Protein 6RB7 (pdb70)

Nearest PDB structures (foldseek):
  6rb7-assembly1_E  TM=1.002E+00  e=3.820E-56  Mediterraneibacter gnavus ATCC 29149
  6rab-assembly1_A  TM=1.001E+00  e=5.105E-53  Mediterraneibacter gnavus ATCC 29149
  5ktl-assembly1_A  TM=9.028E-01  e=8.377E-21  Trichormus variabilis ATCC 29413
  8gek-assembly1_A  TM=9.363E-01  e=9.460E-19  Candidatus Liberibacter solanacearum
  2vc6-assembly1_A  TM=9.211E-01  e=3.796E-19  Sinorhizobium meliloti

InterPro domains:
  IPR002220 DapA-like [PF00701] (17-304)
  IPR002220 DapA-like [PIRSF001365] (16-306)
  IPR002220 DapA-like [PR00146] (50-71)
  IPR002220 DapA-like [PR00146] (86-104)
  IPR002220 DapA-like [PR00146] (118-134)
  IPR002220 DapA-like [PR00146] (144-161)
  IPR002220 DapA-like [SM01130] (16-308)
  IPR005264 N-acetylneuraminate lyase [MF_01237] (17-309)
  IPR013785 Aldolase-type TIM barrel [G3DSA:3.20.20.70] (2-308)

B-factor: mean 20.44, std 12.25, range [8.75, 159.35]

Sequence (1220 aa):
MRNLEKYKGVIPAFYACYDKEGNISPEGVQGLTKYFVKKGVKGVYVNGSSGECIYQQSVEDRKIVLENVMKVAEGKLTVIAHVACNNTKDSQELARHAEGLGVDAIAAIPPIYFHLPEYAIAQYWNAISAAAPNTDFVIYNIIPQLAGVALTQNLFVEMRKNPNVIGVANSSMPVQDIQMFKQAAGAEYIIFNGPDEQFMSGRVIGAEGAIGGTYGAMPELYLKLDECINAGKMMTEARKIQYACNEIIYKMCSAHGNMYAVIKAILKINEGLEELLGAVREEPLPALVDDEDMMEIVKEAAQMICDAKKKFLMRNLEKYKGVIPAFYACYDKEGNISPEGVQGLTKYFVKKGVKGVYVNGSSGECIYQQSVEDRKIVLENVMKVAEEGKLTVIAHVACNNTKDSQELARHAEGLGVDAIAAIPPIYFHLPEYAIAQYWNAISAAAPNTDFVIYNIPQLAGVALTQNLFVEMRKNPNVIGVANSSMPVQDIQMFKQAAGAEYIIFNGPDEQFMSGRVIGAEGAIGGTYGAMPELYLKLDECINAGKMMTEARRKIQYACNEIIYKMCSAHGNMYAVIKAILKINEGLELGAVREEPLPALVDEDMEIVKEAAQMICDAKKKKFLLMRNLEKYKGVIPAFYACYDKEGNISPEGVQGLTKYFVKKGVKGVYVNGSSGECIYQSVEDRKIVLENVMKVAEGKLTVIAHVACNNTKDSQELARHAEGLGVDAIAAIPPIYFHLPEYAIAQYWNAISAAAPNTDFVIYNIIPQLAGVALTQNLFVEMRKNPNVIGVANSSMPVQDIQMFKQAAGAEYIIFNGPDEQFMSGRVIGAEGAIGGTYGAMPELYLKLDECINAGKMMTEARKIQYACNEIIYKMCSAHGNMYAVIKAILKINEGLELGAVREPLPALVDEDMMEIVKEAAQMICDAKKKFLMRNLEKYKGVIPAFYACYDKEGNISPEGVQGLTKYFVKKGVKGVYVNGSSGECIYQSVEDRKIVLENVMKVAEGKLTVIAHVACNNTKDSQELARHAEGLGVDAIAAIPPIYFHLPEYAIAQYWNAISAAAPNTDFVIYNIIPQLAGVALTQNLFVEMRKNPNVIGVANSSMPVQDIQMFKQAAGAEYIIFNGPDEQFMSGRVIGAEGAIGGTYGAMPELYLKLDECINAGKMMTEARKIQYACNEIIYKMCSAHGNMYAVIKAILKINEGLEELGAVREEPLPALVDEDMEIVKEAAQMICDAKKKFLL

GO terms:
  GO:0008747 N-acetylneuraminate lyase activity (F, EXP)

Solvent-accessible surface area: 41390 Å² total; per-residue (Å²): 192,72,114,7,94,85,0,69,13,1,0,0,2,2,2,2,0,8,55,180,159,32,68,12,14,54,135,14,0,43,20,1,0,108,20,0,27,175,47,51,8,80,0,0,7,0,7,0,16,17,2,0,4,14,2,18,55,25,109,15,7,41,48,4,5,65,6,0,52,139,29,4,132,81,120,12,12,2,0,1,1,4,4,20,29,7,4,92,44,0,54,71,6,0,142,37,0,45,68,62,55,11,36,0,0,0,0,10,1,2,7,6,33,92,12,50,70,92,0,3,8,68,2,0,53,18,0,4,71,11,0,75,130,8,39,0,0,0,24,3,15,36,82,38,1,39,20,42,7,54,65,113,3,0,77,78,0,52,151,23,105,31,0,0,0,0,0,0,9,5,50,32,1,26,30,2,0,45,4,27,56,50,17,28,74,68,28,0,0,0,0,10,11,8,35,1,0,0,0,0,23,2,0,5,0,51,0,1,4,2,11,6,0,0,5,1,1,35,0,0,52,62,0,14,96,6,12,111,61,20,111,14,67,83,0,66,113,3,0,36,14,0,0,94,2,2,64,58,0,73,68,12,75,4,28,31,25,8,0,0,7,17,0,1,102,87,43,65,59,30,89,5,25,66,11,19,73,2,2,4,59,48,58,132,134,4,80,141,36,0,126,80,0,2,96,36,1,35,61,4,44,167,152,40,104,210,74,113,9,96,86,0,71,13,1,0,0,3,1,1,2,0,9,54,190,157,28,67,11,13,52,139,15,0,44,25,0,0,118,17,0,47,184,41,52,9,80,0,0,8,0,7,0,20,17,2,1,3,13,2,18,56,26,106,15,7,42,48,2,5,62,7,0,16,130,22,0,94,87,142,12,13,1,0,1,2,4,4,20,30,6,4,95,45,0,52,72,8,0,141,37,0,45,69,62,53,12,37,0,0,0,0,10,2,2,8,5,34,93,13,52,68,91,0,4,9,73,2,0,53,20,0,4,72,11,0,74,130,8,41,0,0,0,29,3,11,36,81,43,2,38,20,42,7,53,66,114,3,0,78,75,0,53,147,23,107,31,0,0,0,0,0,0,11,5,50,32,1,26,30,2,0,47,4,31,64,52,17,29,96,73,29,0,0,0,0,10,12,8,35,1,0,0,0,0,23,0,0,6,0,54,0,0,4,2,11,7,0,0,5,1,1,33,0,0,54,54,0,13,96,4,13,112,61,23,126,12,78,59,0,65,102,0,0,38,17,0,0,87,2,2,64,59,0,74,67,12,75,4,28,32,24,9,0,0,8,18,0,2,112,83,43,67,55,32,92,5,34,66,10,19,74,2,1,4,60,45,57,128,137,4,68,123,40,0,107,85,0,2,98,35,2,47,80,10,41,182,145,15,106,174,70,113,8,94,86,0,69,13,1,0,0,2,2,2,2,0,9,54,184,154,29,72,11,13,53,136,14,0,45,26,1,0,117,15,0,42,164,32,52,8,79,0,0,8,0,8,0,16,16,2,0,3,13,2,18,55,28,108,15,6,40,48,3,5,61,5,0,51,135,25,4,135,82,119,10,13,2,0,1,2,4,3,20,28,7,4,95,45,0,52,73,6,0,140,35,0,45,69,59,55,11,36,0,0,0,0,10,2,2,7,5,34,89,12,52,71,92,0,3,8,72,2,1,53,19,0,4,72,12,0,75,129,7,36,0,0,0,25,3,15,37,82,38,1,38,20,43,7,53,65,114,4,0,77,74,0,53,150,25,107,31,0,0,0,0,0,0,9,5,49,32,1,26,30,2,0,46,4,27,64,51,18,29,71,66,28,0,0,0,0,10,12,8,36,2,0,0,0,0,24,1,0,6,0,51,0,0,4,2,11,7,0,0,5,1,1,33,0,0,50,62,0,13,98,8,11,112,62,20,114,15,75,88,0,62,116,3,0,35,15,0,0,87,2,3,65,57,0,74,69,12,71,4,28,30,25,9,0,0,8,17,0,1,114,84,44,56,57,31,89,4,30,65,12,19,64,1,1,5,62,43,57,127,138,4,70,125,38,0,114,83,0,2,100,39,1,49,76,8,40,182,140,30,104,215,78,110,8,98,84,0,70,10,1,0,0,3,2,2,2,0,8,50,196,143,29,75,10,13,53,137,15,0,46,25,0,0,120,18,0,45,184,44,52,8,80,0,0,7,0,7,0,18,16,2,0,3,13,2,18,57,25,106,15,7,39,48,2,5,62,7,0,11,142,27,0,107,84,143,11,13,1,0,1,2,4,4,22,30,6,1,98,45,0,49,73,6,0,141,36,0,46,69,52,44,12,36,0,0,0,0,11,2,2,9,6,35,91,12,50,71,91,0,4,8,72,2,1,53,18,0,4,72,12,0,75,130,8,38,0,0,0,25,3,16,38,84,38,2,38,21,43,7,54,67,114,3,0,74,78,0,54,149,23,107,31,0,0,0,0,0,0,10,6,50,32,1,26,31,2,0,47,4,28,58,50,17,30,92,65,29,0,0,0,0,10,12,8,35,1,0,0,0,0,24,0,0,6,0,52,0,0,3,2,11,7,0,0,5,1,1,33,0,0,51,59,0,13,99,4,11,112,63,21,128,13,78,58,0,66,104,0,0,36,18,0,0,92,2,2,63,57,0,75,69,13,76,4,28,33,25,9,0,0,9,18,0,2,112,82,40,66,54,26,117,5,37,65,11,19,75,1,2,4,62,44,56,131,137,4,65,124,37,0,105,82,0,2,101,35,1,43,78,8,40,177,150,14,105

Secondary structure (DSSP, 8-state):
----GGGSSEEEBPPP-B-TTSSB-HHHHHHHHHHHHHHT-SEEEESSGGGTGGG--HHHHHHHHHHHHHHHTT-SEEEEE---SSHHHHHHHHHHHHHTT-SEEEEPPP-SS---HHHHHHHHHHHHHTSTTSEEEEEE-HHHHS----HHHHHHHTTSTTEEEEEE-SS-HHHHHHHHHHH-TT-EEEE--GGGHHHHHHHT--EEEESSGGGSHHHHHHHHHHHHTT-HHHHHHHHHHHHHHHHHHHTSSS-HHHHHHHHHHHHH------PPTTSPPP-TTHHHHHHHHHHHHHHHHHHH-/----GGGSSEEEBPPP-B-TTSSB-HHHHHHHHHHHHHHT-SEEEESSGGGTGGG--HHHHHHHHHHHHHHHTTTSEEEEE---SSHHHHHHHHHHHHHTT-SEEEEPPP-SS---HHHHHHHHHHHHHHSTTSEEEEEE-HHHHS----HHHHHHHHTSTTEEEEEE-SSBHHHHHHHHHHH-TT-EEEE--GGGHHHHHHTT--EEEESSGGGSHHHHHHHHHHHHHT-HHHHHHHHHHHHHHHHHHHTSSS-HHHHHHHHHHHHH------PPTTSPPP-TTHHHHHHHHHHHHHHHHHHH-/----GGGSSEEEBPPP-B-TTSSB-HHHHHHHHHHHHHHT-SEEEESSGGGTGGG--HHHHHHHHHHHHHHHTT-SEEEEE---SSHHHHHHHHHHHHHTT-SEEEEPPP-SS---HHHHHHHHHHHHHHSTTSEEEEEE-HHHHS----HHHHHHHHTSTTEEEEEE-SS-HHHHHHHHHHH-TT-EEEE--GGGHHHHHHTT--EEEESSGGGSHHHHHHHHHHHHTT-HHHHHHHHHHHHHHHHHHHTSSS-HHHHHHHHHHHHH------PPTTSPPP-TTHHHHHHHHHHHHHHHHHHH-/----GGGSSEEEBPPP-B-TTSSB-HHHHHHHHHHHHHHT-SEEEESSGGGTGGG--HHHHHHHHHHHHHHHTTTSEEEEE---SSHHHHHHHHHHHHHHT-SEEEEPPP-SS---HHHHHHHHHHHHHHSTTSEEEEEE-HHHHS----HHHHHHHHTSTTEEEEEE-SSBHHHHHHHHHHH-TT-EEEE--GGGHHHHHHTT--EEEESSGGGSHHHHHHHHHHHHTT-HHHHHHHHHHHHHHHHHHHTSSS-HHHHHHHHHHHHH------PPTTSPPP-GGGHHHHHHHHHHHHHHHHHH-

Organism: Mediterraneibacter gnavus (strain ATCC 29149 / DSM 114966 / JCM 6515 / VPI C7-9) (NCBI:txid411470)

Foldseek 3Di:
DADPVLQFWEAEEQAQFADQVRAGDLVLLLVLLVVCLVLQTSAYEYLDVLNVVQPDALVSRLSNLVSNLVRNVPSHQYEYAQDYLDLVSSLVSLLSCLVSPHQAYEYEFHADDADDLVVRLVSQVSSCVSNVVHAYEYEADCVGRVYGDDPVSLVVNVVRVSHQYYAYPDPDLVVLLVRCVSNDDSHAYEDEDLLCRLVNCVSGHSHYYYSCCSLAVNLRNLLVVCSVVVVVVLNVVSSVLSVVLQVLLPPFPFDSSLLSQLLCCVQPVRRRYFRDPPGGTGDPVCVVSSVVSSVSSVVSVVVRD/DQDPVLQFWEAEEQAQFADQVRAGDLVLLLVLLVVCLVLQTSAYEYLDVLNVVQPDALVSRLSSLVSNCVRCPPRHQYEYAQDYLDLVSSLVSLLSCLVSPHQAYEYEFRADDADDLVVRLVSQVSSCVSNVVHAYEYEADCVGRVYGCDPVSLVVNVVRVSYQEYAYPDPDLVVLLVRPVSNDDSHAYEDEDLLCRLVNCVSGHSHYYYSCCSLAVNLRNLLSVCSVVVVVVLNVVSSVLSVVLQVLLPPFPFDSSLLSQLLCCVQPVRRRYFRDPPRGHGDPVCVVSSVVSSVSSVVSSVVRD/DADPVLQFWEAEEQAQFADQVRAGDLVLLLVLLVVCLVLQTSAYEYLDVLNVVQPDALVRRLSNLVSNLVRNVPSHQYEYAQDYLDLVSSLVSLLSCLVSPHQAYEYEFRADDADDLVVRLVSQVSSCVSNVVHAYEYEADCVGRVYGCDPVSLVVNVVRVSYQEYAYPDPDLVVLLVRCVSNDDSHAYEDEDLLCRLVNCVSGHSHYYYSCCSLAVNLRNLLVVCSVVVVVVLNVVSSVLSVVLQVLLPPFPFHSSLLSQLLCCVQPVRRRYFRDPPGGHGDPVCVVSSVVSSVSSVVSVVVRD/DADPVLQFWEAEEQAQFADQVRAGDLVLLLVLLVVCLVLQTSAYEYLDVLNVVQPDALVRRLSNLVSNLVRPPPRHQYEYAQDYLDLVSSLVSLLSNLVSPHQAYEYEFHADDADDLVVRLVSQVSSCVSNVVHAYEYEADCVGRVYGCDLVSLVVNVVRVSHQYYAYPDPDLVVLLVRCVSNDDSHAYEDEDLLCRLVNCVSGHSHYYYSCCSLAVNLRNLLVVCSVVVVVVLNVVSSVLSVVLQVLLPPFPFDSSLLSQLLCCVQPVRRRDFRDPPGGHGDPVCVVSSVVSSVSSVVSVVVRD

Radius of gyration: 31.4 Å; Cα contacts (8 Å, |Δi|>4): 2635; chains: 4; bounding box: 71×78×77 Å

Structure (mmCIF, N/CA/C/O backbone):
data_6RB7
#
_entry.id   6RB7
#
_cell.length_a   73.181
_cell.length_b   121.390
_cell.length_c   86.980
_cell.angle_alpha   90.00
_cell.angle_beta   109.49
_cell.angle_gamma   90.00
#
_symmetry.space_group_name_H-M   'P 1 21 1'
#
loop_
_entity.id
_entity.type
_entity.pdbx_description
1 polymer 'Putative N-acetylneuraminate lyase'
2 non-polymer 2-AMINO-2-HYDROXYMETHYL-PROPANE-1,3-DIOL
3 non-polymer GLYCEROL
4 non-polymer DI(HYDROXYETHYL)ETHER
5 non-polymer BICINE
6 non-polymer 'MAGNESIUM ION'
7 water water
#
loop_
_atom_site.group_PDB
_atom_site.id
_atom_site.type_symbol
_atom_site.label_atom_id
_atom_site.label_alt_id
_atom_site.label_comp_id
_atom_site.label_asym_id
_atom_site.label_entity_id
_atom_site.label_seq_id
_atom_site.pdbx_PDB_ins_code
_atom_site.Cartn_x
_atom_site.Cartn_y
_atom_site.Cartn_z
_atom_site.occupancy
_atom_site.B_iso_or_equiv
_atom_site.auth_seq_id
_atom_site.auth_comp_id
_atom_site.auth_asym_id
_atom_site.auth_atom_id
_atom_site.pdbx_PDB_model_num
ATOM 1 N N . MET A 1 32 ? 20.331 -30.649 45.849 1.00 37.03 1 MET A N 1
ATOM 2 C CA . MET A 1 32 ? 19.751 -29.578 44.991 1.00 33.32 1 MET A CA 1
ATOM 3 C C . MET A 1 32 ? 18.287 -29.357 45.387 1.00 34.60 1 MET A C 1
ATOM 4 O O . MET A 1 32 ? 17.553 -30.331 45.629 1.00 27.86 1 MET A O 1
ATOM 9 N N . ARG A 1 33 ? 17.872 -28.095 45.431 1.00 22.53 2 ARG A N 1
ATOM 10 C CA . ARG A 1 33 ? 16.481 -27.693 45.711 1.00 22.21 2 ARG A CA 1
ATOM 11 C C . ARG A 1 33 ? 15.561 -28.449 44.759 1.00 22.31 2 ARG A C 1
ATOM 12 O O . ARG A 1 33 ? 15.841 -28.468 43.552 1.00 23.45 2 ARG A O 1
ATOM 20 N N . ASN A 1 34 ? 14.486 -29.023 45.285 1.00 22.64 3 ASN A N 1
ATOM 21 C CA . ASN A 1 34 ? 13.518 -29.843 44.500 1.00 22.15 3 ASN A CA 1
ATOM 22 C C . ASN A 1 34 ? 12.404 -28.933 43.959 1.00 16.76 3 ASN A C 1
ATOM 23 O O . ASN A 1 34 ? 11.607 -28.398 44.759 1.00 23.13 3 ASN A O 1
ATOM 28 N N . LEU A 1 35 ? 12.367 -28.748 42.635 1.00 18.32 4 LEU A N 1
ATOM 29 C CA . LEU A 1 35 ? 11.321 -27.880 42.012 1.00 13.55 4 LEU A CA 1
ATOM 30 C C . LEU A 1 35 ? 10.399 -28.715 41.136 1.00 13.84 4 LEU A C 1
ATOM 31 O O . LEU A 1 35 ? 9.746 -28.177 40.251 1.00 14.13 4 LEU A O 1
ATOM 36 N N . GLU A 1 36 ? 10.313 -30.034 41.383 1.00 13.92 5 GLU A N 1
ATOM 37 C CA . GLU A 1 36 ? 9.511 -30.918 40.510 1.00 13.83 5 GLU A CA 1
ATOM 38 C C . GLU A 1 36 ? 8.059 -30.456 40.466 1.00 13.08 5 GLU A C 1
ATOM 39 O O . GLU A 1 36 ? 7.410 -30.646 39.434 1.00 13.39 5 GLU A O 1
ATOM 45 N N . LYS A 1 37 ? 7.527 -29.925 41.558 1.00 14.43 6 LYS A N 1
ATOM 46 C CA . LYS A 1 37 ? 6.089 -29.566 41.617 1.00 13.12 6 LYS A CA 1
ATOM 47 C C . LYS A 1 37 ? 5.783 -28.417 40.661 1.00 13.93 6 LYS A C 1
ATOM 48 O O . LYS A 1 37 ? 4.598 -28.122 40.422 1.00 13.83 6 LYS A O 1
ATOM 54 N N . TYR A 1 38 ? 6.806 -27.724 40.148 1.00 12.98 7 TYR A N 1
ATOM 55 C CA . TYR A 1 38 ? 6.592 -26.584 39.229 1.00 12.88 7 TYR A CA 1
ATOM 56 C C . TYR A 1 38 ? 6.782 -27.001 37.771 1.00 14.83 7 TYR A C 1
ATOM 57 O O . TYR A 1 38 ? 6.560 -26.129 36.897 1.00 14.00 7 TYR A O 1
ATOM 66 N N . LYS A 1 39 ? 7.219 -28.227 37.518 1.00 12.44 8 LYS A N 1
ATOM 67 C CA . LYS A 1 39 ? 7.596 -28.651 36.159 1.00 14.47 8 LYS A CA 1
ATOM 68 C C . LYS A 1 39 ? 6.369 -29.260 35.507 1.00 22.21 8 LYS A C 1
ATOM 69 O O . LYS A 1 39 ? 6.073 -30.449 35.732 1.00 31.74 8 LYS A O 1
ATOM 75 N N . GLY A 1 40 ? 5.903 -28.584 34.509 1.00 16.45 9 GLY A N 1
ATOM 76 C CA . GLY A 1 40 ? 4.748 -29.062 33.735 1.00 18.78 9 GLY A CA 1
ATOM 77 C C . GLY A 1 40 ? 3.925 -27.878 33.311 1.00 22.31 9 GLY A C 1
ATOM 78 O O . GLY A 1 40 ? 4.461 -26.756 33.193 1.00 18.10 9 GLY A O 1
ATOM 79 N N . VAL A 1 41 ? 2.668 -28.149 33.058 1.00 13.35 10 VAL A N 1
ATOM 80 C CA . VAL A 1 41 ? 1.735 -27.166 32.460 1.00 12.58 10 VAL A CA 1
ATOM 81 C C . VAL A 1 41 ? 0.937 -26.532 33.606 1.00 11.54 10 VAL A C 1
ATOM 82 O O . VAL A 1 41 ? 0.224 -27.221 34.335 1.00 13.39 10 VAL A O 1
ATOM 86 N N . ILE A 1 42 ? 1.115 -25.222 33.781 1.00 11.69 11 ILE A N 1
ATOM 87 C CA . ILE A 1 42 ? 0.446 -24.418 34.833 1.00 11.60 11 ILE A CA 1
ATOM 88 C C . ILE A 1 42 ? -0.353 -23.321 34.144 1.00 11.50 11 ILE A C 1
ATOM 89 O O . ILE A 1 42 ? 0.146 -22.220 33.846 1.00 11.38 11 ILE A O 1
ATOM 94 N N . PRO A 1 43 ? -1.620 -23.578 33.782 1.00 9.37 12 PRO A N 1
ATOM 95 C CA . PRO A 1 43 ? -2.435 -22.520 33.215 1.00 10.65 12 PRO A CA 1
ATOM 96 C C . PRO A 1 43 ? -2.604 -21.303 34.109 1.00 12.33 12 PRO A C 1
ATOM 97 O O . PRO A 1 43 ? -2.737 -21.431 35.321 1.00 11.78 12 PRO A O 1
ATOM 101 N N . ALA A 1 44 ? -2.636 -20.116 33.511 1.00 10.55 13 ALA A N 1
ATOM 102 C CA . ALA A 1 44 ? -3.168 -18.919 34.180 1.00 10.41 13 ALA A CA 1
ATOM 103 C C . ALA A 1 44 ? -4.649 -19.126 34.447 1.00 13.39 13 ALA A C 1
ATOM 104 O O . ALA A 1 44 ? -5.413 -19.535 33.572 1.00 15.91 13 ALA A O 1
ATOM 106 N N . PHE A 1 45 ? -5.037 -18.875 35.671 1.00 10.30 14 PHE A N 1
ATOM 107 C CA . PHE A 1 45 ? -6.425 -18.954 36.136 1.00 11.88 14 PHE A CA 1
ATOM 108 C C . PHE A 1 45 ? -7.174 -17.702 35.714 1.00 10.88 14 PHE A C 1
ATOM 109 O O . PHE A 1 45 ? -6.689 -16.576 35.928 1.00 12.68 14 PHE A O 1
ATOM 117 N N . TYR A 1 46 ? -8.336 -17.850 35.097 1.00 9.87 15 TYR A N 1
ATOM 118 C CA . TYR A 1 46 ? -9.115 -16.688 34.615 1.00 10.81 15 TYR A CA 1
ATOM 119 C C . TYR A 1 46 ? -9.915 -16.049 35.752 1.00 12.71 15 TYR A C 1
ATOM 120 O O . TYR A 1 46 ? -10.227 -16.688 36.781 1.00 13.25 15 TYR A O 1
ATOM 129 N N . ALA A 1 47 ? -10.248 -14.777 35.548 1.00 12.23 16 ALA A N 1
ATOM 130 C CA . ALA A 1 47 ? -11.222 -14.053 36.398 1.00 12.76 16 ALA A CA 1
ATOM 131 C C . ALA A 1 47 ? -12.601 -14.653 36.198 1.00 14.32 16 ALA A C 1
ATOM 132 O O . ALA A 1 47 ? -13.070 -14.710 35.064 1.00 14.00 16 ALA A O 1
ATOM 134 N N . CYS A 1 48 ? -13.250 -15.067 37.284 1.00 14.49 17 CYS A N 1
ATOM 135 C CA . CYS A 1 48 ? -14.595 -15.683 37.244 1.00 14.67 17 CYS A CA 1
ATOM 136 C C . CYS A 1 48 ? -15.568 -14.722 37.917 1.00 14.07 17 CYS A C 1
ATOM 137 O O . CYS A 1 48 ? -15.466 -14.511 39.164 1.00 16.20 17 CYS A O 1
ATOM 140 N N . TYR A 1 49 ? -16.488 -14.164 37.133 1.00 14.56 18 TYR A N 1
ATOM 141 C CA . TYR A 1 49 ? -17.433 -13.159 37.619 1.00 13.93 18 TYR A CA 1
ATOM 142 C C . TYR A 1 49 ? -18.862 -13.686 37.560 1.00 15.79 18 TYR A C 1
ATOM 143 O O . TYR A 1 49 ? -19.180 -14.580 36.793 1.00 16.49 18 TYR A O 1
ATOM 152 N N . ASP A 1 50 ? -19.671 -13.102 38.444 1.00 18.80 19 ASP A N 1
ATOM 153 C CA . ASP A 1 50 ? -21.134 -13.313 38.406 1.00 21.17 19 ASP A CA 1
ATOM 154 C C . ASP A 1 50 ? -21.740 -12.355 37.370 1.00 26.75 19 ASP A C 1
ATOM 155 O O . ASP A 1 50 ? -21.023 -11.615 36.692 1.00 23.03 19 ASP A O 1
ATOM 160 N N . LYS A 1 51 ? -23.075 -12.342 37.257 1.00 27.99 20 LYS A N 1
ATOM 161 C CA . LYS A 1 51 ? -23.743 -11.536 36.214 1.00 32.07 20 LYS A CA 1
ATOM 162 C C . LYS A 1 51 ? -23.642 -10.042 36.524 1.00 26.24 20 LYS A C 1
ATOM 163 O O . LYS A 1 51 ? -23.775 -9.287 35.567 1.00 39.43 20 LYS A O 1
ATOM 169 N N . GLU A 1 52 ? -23.395 -9.667 37.781 1.00 27.25 21 GLU A N 1
ATOM 170 C CA . GLU A 1 52 ? -23.239 -8.243 38.195 1.00 30.29 21 GLU A CA 1
ATOM 171 C C . GLU A 1 52 ? -21.770 -7.807 38.039 1.00 32.64 21 GLU A C 1
ATOM 172 O O . GLU A 1 52 ? -21.496 -6.661 38.328 1.00 27.64 21 GLU A O 1
ATOM 178 N N . GLY A 1 53 ? -20.874 -8.707 37.624 1.00 31.96 22 GLY A N 1
ATOM 179 C CA . GLY A 1 53 ? -19.438 -8.403 37.414 1.00 25.96 22 GLY A CA 1
ATOM 180 C C . GLY A 1 53 ? -18.613 -8.490 38.680 1.00 27.90 22 GLY A C 1
ATOM 181 O O . GLY A 1 53 ? -17.450 -8.035 38.674 1.00 23.03 22 GLY A O 1
ATOM 182 N N . ASN A 1 54 ? -19.123 -9.039 39.775 1.00 20.64 23 ASN A N 1
ATOM 183 C CA . ASN A 1 54 ? -18.300 -9.262 40.979 1.00 22.03 23 ASN A CA 1
ATOM 184 C C . ASN A 1 54 ? -17.647 -10.631 40.878 1.00 17.46 23 ASN A C 1
ATOM 185 O O . ASN A 1 54 ? -18.173 -11.467 40.141 1.00 19.24 23 ASN A O 1
ATOM 190 N N . ILE A 1 55 ? -16.607 -10.871 41.682 1.00 18.54 24 ILE A N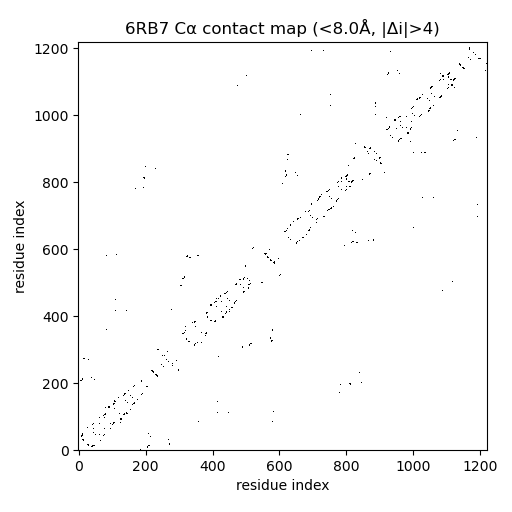 1
ATOM 191 C CA . ILE A 1 55 ? -15.972 -12.209 41.737 1.00 16.08 24 ILE A CA 1
ATOM 192 C C . ILE A 1 55 ? -17.042 -13.197 42.200 1.00 17.90 24 ILE A C 1
ATOM 193 O O . ILE A 1 55 ? -17.770 -12.905 43.192 1.00 19.38 24 ILE A O 1
ATOM 198 N N . SER A 1 56 ? -17.158 -14.306 41.489 1.00 14.76 25 SER A N 1
ATOM 199 C CA . SER A 1 56 ? -18.103 -15.400 41.818 1.00 17.66 25 SER A CA 1
ATOM 200 C C . SER A 1 56 ? -17.364 -16.501 42.564 1.00 18.73 25 SER A C 1
ATOM 201 O O . SER A 1 56 ? -16.602 -17.276 41.961 1.00 16.28 25 SER A O 1
ATOM 204 N N . PRO A 1 57 ? -17.621 -16.706 43.868 1.00 17.52 26 PRO A N 1
ATOM 205 C CA . PRO A 1 57 ? -17.046 -17.862 44.562 1.00 19.65 26 PRO A CA 1
ATOM 206 C C . PRO A 1 57 ? -17.366 -19.185 43.854 1.00 19.82 26 PRO A C 1
ATOM 207 O O . PRO A 1 57 ? -16.468 -20.029 43.676 1.00 18.03 26 PRO A O 1
ATOM 211 N N . GLU A 1 58 ? -18.622 -19.390 43.446 1.00 18.70 27 GLU A N 1
ATOM 212 C CA . GLU A 1 58 ? -19.035 -20.644 42.765 1.00 22.00 27 GLU A CA 1
ATOM 213 C C . GLU A 1 58 ? -18.319 -20.767 41.409 1.00 17.07 27 GLU A C 1
ATOM 214 O O . GLU A 1 58 ? -17.897 -21.890 41.067 1.00 17.96 27 GLU A O 1
ATOM 220 N N . GLY A 1 59 ? -18.164 -19.669 40.677 1.00 17.46 28 GLY A N 1
ATOM 221 C CA . GLY A 1 59 ? -17.433 -19.665 39.395 1.00 15.56 28 GLY A CA 1
ATOM 222 C C . GLY A 1 59 ? -15.988 -20.030 39.577 1.00 13.39 28 GLY A C 1
ATOM 223 O O . GLY A 1 59 ? -15.457 -20.855 38.813 1.00 14.20 28 GLY A O 1
ATOM 224 N N . VAL A 1 60 ? -15.351 -19.454 40.595 1.00 13.55 29 VAL A N 1
ATOM 225 C CA . VAL A 1 60 ? -13.926 -19.770 40.897 1.00 13.44 29 VAL A CA 1
ATOM 226 C C . VAL A 1 60 ? -13.802 -21.262 41.240 1.00 13.63 29 VAL A C 1
ATOM 227 O O . VAL A 1 60 ? -12.892 -21.952 40.744 1.00 12.69 29 VAL A O 1
ATOM 231 N N . GLN A 1 61 ? -14.703 -21.787 42.084 1.00 14.47 30 GLN A N 1
ATOM 232 C CA . GLN A 1 61 ? -14.600 -23.202 42.463 1.00 14.06 30 GLN A CA 1
ATOM 233 C C . GLN A 1 61 ? -14.801 -24.077 41.220 1.00 13.30 30 GLN A C 1
ATOM 234 O O . GLN A 1 61 ? -14.070 -25.059 41.072 1.00 14.86 30 GLN A O 1
ATOM 240 N N . GLY A 1 62 ? -15.723 -23.699 40.341 1.00 13.58 31 GLY A N 1
ATOM 241 C CA . GLY A 1 62 ? -15.991 -24.429 39.090 1.00 16.53 31 GLY A CA 1
ATOM 242 C C . GLY A 1 62 ? -14.742 -24.525 38.230 1.00 15.50 31 GLY A C 1
ATOM 243 O O . GLY A 1 62 ? -14.385 -25.601 37.725 1.00 14.75 31 GLY A O 1
ATOM 244 N N . LEU A 1 63 ? -14.089 -23.377 38.030 1.00 13.74 32 LEU A N 1
ATOM 245 C CA . LEU A 1 63 ? -12.888 -23.372 37.173 1.00 12.58 32 LEU A CA 1
ATOM 246 C C . LEU A 1 63 ? -11.738 -24.142 37.833 1.00 11.96 32 LEU A C 1
ATOM 247 O O . LEU A 1 63 ? -10.985 -24.829 37.127 1.00 13.10 32 LEU A O 1
ATOM 252 N N . THR A 1 64 ? -11.636 -24.117 39.147 1.00 12.15 33 THR A N 1
ATOM 253 C CA . THR A 1 64 ? -10.571 -24.866 39.855 1.00 13.33 33 THR A CA 1
ATOM 254 C C . THR A 1 64 ? -10.804 -26.370 39.649 1.00 14.29 33 THR A C 1
ATOM 255 O O . THR A 1 64 ? -9.874 -27.102 39.332 1.00 13.80 33 THR A O 1
ATOM 259 N N . LYS A 1 65 ? -12.049 -26.821 39.820 1.00 15.02 34 LYS A N 1
ATOM 260 C CA . LYS A 1 65 ? -12.364 -28.265 39.667 1.00 15.05 34 LYS A CA 1
ATOM 261 C C . LYS A 1 65 ? -12.101 -28.680 38.220 1.00 15.19 34 LYS A C 1
ATOM 262 O O . LYS A 1 65 ? -11.664 -29.840 37.980 1.00 15.95 34 LYS A O 1
ATOM 268 N N . TYR A 1 66 ? -12.361 -27.791 37.263 1.00 13.94 35 TYR A N 1
ATOM 269 C CA . TYR A 1 66 ? -12.048 -28.032 35.837 1.00 13.05 35 TYR A CA 1
ATOM 270 C C . TYR A 1 66 ? -10.560 -28.310 35.677 1.00 13.77 35 TYR A C 1
ATOM 271 O O . TYR A 1 66 ? -10.190 -29.293 35.047 1.00 13.78 35 TYR A O 1
ATOM 280 N N . PHE A 1 67 ? -9.705 -27.479 36.249 1.00 13.27 36 PHE A N 1
ATOM 281 C CA . PHE A 1 67 ? -8.248 -27.689 36.109 1.00 13.85 36 PHE A CA 1
ATOM 282 C C . PHE A 1 67 ? -7.801 -28.969 36.814 1.00 12.55 36 PHE A C 1
ATOM 283 O O . PHE A 1 67 ? -6.948 -29.692 36.291 1.00 14.60 36 PHE A O 1
ATOM 291 N N . VAL A 1 68 ? -8.374 -29.295 37.973 1.00 12.87 37 VAL A N 1
ATOM 292 C CA . VAL A 1 68 ? -8.064 -30.594 38.630 1.00 13.90 37 VAL A CA 1
ATOM 293 C C . VAL A 1 68 ? -8.443 -31.742 37.699 1.00 16.16 37 VAL A C 1
ATOM 294 O O . VAL A 1 68 ? -7.609 -32.651 37.484 1.00 18.28 37 VAL A O 1
ATOM 298 N N . LYS A 1 69 ? -9.638 -31.711 37.123 1.00 14.89 38 LYS A N 1
ATOM 299 C CA . LYS A 1 69 ? -10.077 -32.827 36.255 1.00 17.50 38 LYS A CA 1
ATOM 300 C C . LYS A 1 69 ? -9.263 -32.904 34.958 1.00 15.55 38 LYS A C 1
ATOM 301 O O . LYS A 1 69 ? -9.065 -34.028 34.456 1.00 15.69 38 LYS A O 1
ATOM 307 N N . LYS A 1 70 ? -8.708 -31.794 34.464 1.00 15.31 39 LYS A N 1
ATOM 308 C CA . LYS A 1 70 ? -7.869 -31.833 33.261 1.00 13.96 39 LYS A CA 1
ATOM 309 C C . LYS A 1 70 ? -6.464 -32.327 33.565 1.00 14.97 39 LYS A C 1
ATOM 310 O O . LYS A 1 70 ? -5.758 -32.636 32.595 1.00 18.18 39 LYS A O 1
ATOM 316 N N . GLY A 1 71 ? -6.082 -32.442 34.819 1.00 13.78 40 GLY A N 1
ATOM 317 C CA . GLY A 1 71 ? -4.789 -33.055 35.174 1.00 16.19 40 GLY A CA 1
ATOM 318 C C . GLY A 1 71 ? -3.616 -32.140 34.865 1.00 14.21 40 GLY A C 1
ATOM 319 O O . GLY A 1 71 ? -2.494 -32.663 34.650 1.00 16.21 40 GLY A O 1
ATOM 320 N N . VAL A 1 72 ? -3.813 -30.828 34.920 1.00 14.28 41 VAL A N 1
ATOM 321 C CA . VAL A 1 72 ? -2.655 -29.911 34.800 1.00 12.17 41 VAL A CA 1
ATOM 322 C C . VAL A 1 72 ? -1.840 -29.942 36.095 1.00 10.72 41 VAL A C 1
ATOM 323 O O . VAL A 1 72 ? -2.317 -30.469 37.125 1.00 13.92 41 VAL A O 1
ATOM 327 N N . LYS A 1 73 ? -0.615 -29.417 36.033 1.00 12.34 42 LYS A N 1
ATOM 328 C CA . LYS A 1 73 ? 0.311 -29.483 37.180 1.00 13.00 42 LYS A CA 1
ATOM 329 C C . LYS A 1 73 ? -0.167 -28.546 38.269 1.00 13.61 42 LYS A C 1
ATOM 330 O O . LYS A 1 73 ? 0.006 -28.858 39.480 1.00 14.73 42 LYS A O 1
ATOM 336 N N . GLY A 1 74 ? -0.651 -27.385 37.878 1.00 12.32 43 GLY A N 1
ATOM 337 C CA . GLY A 1 74 ? -0.971 -26.333 38.830 1.00 11.81 43 GLY A CA 1
ATOM 338 C C . GLY A 1 74 ? -1.744 -25.234 38.187 1.00 10.63 43 GLY A C 1
ATOM 339 O O . GLY A 1 74 ? -2.089 -25.344 36.996 1.00 11.50 43 GLY A O 1
ATOM 340 N N . VAL A 1 75 ? -1.981 -24.185 38.941 1.00 11.25 44 VAL A N 1
ATOM 341 C CA . VAL A 1 75 ? -2.644 -22.972 38.429 1.00 9.94 44 VAL A CA 1
ATOM 342 C C . VAL A 1 75 ? -1.868 -21.736 38.892 1.00 11.21 44 VAL A C 1
ATOM 343 O O . VAL A 1 75 ? -1.274 -21.723 40.030 1.00 11.29 44 VAL A O 1
ATOM 347 N N . TYR A 1 76 ? -1.845 -20.734 38.039 1.00 11.16 45 TYR A N 1
ATOM 348 C CA . TYR A 1 76 ? -1.194 -19.432 38.270 1.00 11.30 45 TYR A CA 1
ATOM 349 C C . TYR A 1 76 ? -2.328 -18.441 38.461 1.00 10.99 45 TYR A C 1
ATOM 350 O O . TYR A 1 76 ? -3.036 -18.107 37.524 1.00 11.28 45 TYR A O 1
ATOM 359 N N . VAL A 1 77 ? -2.538 -18.036 39.726 1.00 11.05 46 VAL A N 1
ATOM 360 C CA . VAL A 1 77 ? -3.777 -17.332 40.117 1.00 12.34 46 VAL A CA 1
ATOM 361 C C . VAL A 1 77 ? -3.545 -15.820 40.237 1.00 10.82 46 VAL A C 1
ATOM 362 O O . VAL A 1 77 ? -2.524 -15.401 40.814 1.00 11.69 46 VAL A O 1
ATOM 366 N N . ASN A 1 78 ? -4.497 -15.029 39.758 1.00 10.92 47 ASN A N 1
ATOM 367 C CA . ASN A 1 78 ? -4.494 -13.559 39.883 1.00 11.60 47 ASN A CA 1
ATOM 368 C C . ASN A 1 78 ? -3.279 -12.977 39.149 1.00 11.83 47 ASN A C 1
ATOM 369 O O . ASN A 1 78 ? -2.785 -11.938 39.582 1.00 10.51 47 ASN A O 1
ATOM 374 N N . GLY A 1 79 ? -2.899 -13.578 38.025 1.00 11.55 48 GLY A N 1
ATOM 375 C CA . GLY A 1 79 ? -1.997 -12.931 37.067 1.00 11.07 48 GLY A CA 1
ATOM 376 C C . GLY A 1 79 ? -2.726 -11.909 36.208 1.00 11.94 48 GLY A C 1
ATOM 377 O O . GLY A 1 79 ? -3.940 -11.680 36.387 1.00 10.50 48 GLY A O 1
ATOM 378 N N . SER A 1 80 ? -2.047 -11.299 35.245 1.00 13.31 49 SER A N 1
ATOM 379 C CA . SER A 1 80 ? -2.732 -10.373 34.324 1.00 13.40 49 SER A CA 1
ATOM 380 C C . SER A 1 80 ? -3.744 -11.112 33.457 1.00 11.87 49 SER A C 1
ATOM 381 O O . SER A 1 80 ? -4.766 -10.542 33.150 1.00 13.07 49 SER A O 1
ATOM 384 N N . SER A 1 81 ? -3.519 -12.401 33.136 1.00 13.20 50 SER A N 1
ATOM 385 C CA . SER A 1 81 ? -4.522 -13.220 32.407 1.00 12.10 50 SER A CA 1
ATOM 386 C C . SER A 1 81 ? -5.743 -13.432 33.293 1.00 13.73 50 SER A C 1
ATOM 387 O O . SER A 1 81 ? -6.799 -13.741 32.757 1.00 16.33 50 SER A O 1
ATOM 390 N N . GLY A 1 82 ? -5.576 -13.342 34.620 1.00 11.28 51 GLY A N 1
ATOM 391 C CA . GLY A 1 82 ? -6.675 -13.340 35.593 1.00 13.24 51 GLY A CA 1
ATOM 392 C C . GLY A 1 82 ? -7.207 -11.958 35.896 1.00 12.17 51 GLY A C 1
ATOM 393 O O . GLY A 1 82 ? -7.911 -11.774 36.899 1.00 13.82 51 GLY A O 1
ATOM 394 N N . GLU A 1 83 ? -6.871 -10.971 35.081 1.00 12.08 52 GLU A N 1
ATOM 395 C CA . GLU A 1 83 ? -7.400 -9.591 35.175 1.00 11.18 52 GLU A CA 1
ATOM 396 C C . GLU A 1 83 ? -6.969 -8.909 36.466 1.00 12.29 52 GLU A C 1
ATOM 397 O O . GLU A 1 83 ? -7.675 -8.037 36.947 1.00 12.09 52 GLU A O 1
ATOM 403 N N . CYS A 1 84 ? -5.794 -9.240 36.988 1.00 12.59 53 CYS A N 1
ATOM 404 C CA . CYS A 1 84 ? -5.376 -8.715 38.314 1.00 13.11 53 CYS A CA 1
ATOM 405 C C . CYS A 1 84 ? -5.267 -7.196 38.277 1.00 11.59 53 CYS A C 1
ATOM 406 O O . CYS A 1 84 ? -5.561 -6.558 39.307 1.00 13.66 53 CYS A O 1
ATOM 409 N N . ILE A 1 85 ? -4.850 -6.628 37.154 1.00 11.19 54 ILE A N 1
ATOM 410 C CA . ILE A 1 85 ? -4.705 -5.158 36.984 1.00 14.29 54 ILE A CA 1
ATOM 411 C C . ILE A 1 85 ? -6.030 -4.501 37.384 1.00 12.84 54 ILE A C 1
ATOM 412 O O . ILE A 1 85 ? -6.039 -3.398 37.871 1.00 12.89 54 ILE A O 1
ATOM 417 N N . TYR A 1 86 ? -7.149 -5.174 37.124 1.00 13.64 55 TYR A N 1
ATOM 418 C CA . TYR A 1 86 ? -8.507 -4.619 37.214 1.00 11.61 55 TYR A CA 1
ATOM 419 C C . TYR A 1 86 ? -9.224 -5.025 38.509 1.00 11.77 55 TYR A C 1
ATOM 420 O O . TYR A 1 86 ? -10.422 -4.717 38.660 1.00 13.25 55 TYR A O 1
ATOM 429 N N A GLN A 1 87 ? -8.525 -5.700 39.423 0.50 11.66 56 GLN A N 1
ATOM 430 N N B GLN A 1 87 ? -8.527 -5.705 39.417 0.50 12.52 56 GLN A N 1
ATOM 431 C CA A GLN A 1 87 ? -9.149 -6.276 40.629 0.50 12.37 56 GLN A CA 1
ATOM 432 C CA B GLN A 1 87 ? -9.159 -6.270 40.620 0.50 13.92 56 GLN A CA 1
ATOM 433 C C A GLN A 1 87 ? -8.653 -5.549 41.863 0.50 13.98 56 GLN A C 1
ATOM 434 C C B GLN A 1 87 ? -8.662 -5.539 41.857 0.50 15.01 56 GLN A C 1
ATOM 435 O O A GLN A 1 87 ? -7.525 -5.040 41.848 0.50 15.04 56 GLN A O 1
ATOM 436 O O B GLN A 1 87 ? -7.530 -5.035 41.845 0.50 15.87 56 GLN A O 1
ATOM 447 N N . SER A 1 88 ? -9.502 -5.498 42.879 1.00 15.32 57 SER A N 1
ATOM 448 C CA . SER A 1 88 ? -9.133 -5.006 44.213 1.00 16.24 57 SER A CA 1
ATOM 449 C C . SER A 1 88 ? -8.380 -6.094 44.975 1.00 15.88 57 SER A C 1
ATOM 450 O O . SER A 1 88 ? -8.429 -7.295 44.603 1.00 14.22 57 SER A O 1
ATOM 453 N N . VAL A 1 89 ? -7.755 -5.690 46.069 1.00 16.05 58 VAL A N 1
ATOM 454 C CA . VAL A 1 89 ? -7.157 -6.659 47.021 1.00 15.53 58 VAL A CA 1
ATOM 455 C C . VAL A 1 89 ? -8.243 -7.632 47.462 1.00 15.21 58 VAL A C 1
ATOM 456 O O . VAL A 1 89 ? -8.005 -8.843 47.474 1.00 12.97 58 VAL A O 1
ATOM 460 N N . GLU A 1 90 ? -9.414 -7.131 47.840 1.00 15.15 59 GLU A N 1
ATOM 461 C CA . GLU A 1 90 ? -10.513 -8.023 48.323 1.00 14.42 59 GLU A CA 1
ATOM 462 C C . GLU A 1 90 ? -10.917 -9.012 47.226 1.00 15.32 59 GLU A C 1
ATOM 463 O O . GLU A 1 90 ? -11.051 -10.192 47.537 1.00 15.02 59 GLU A O 1
ATOM 469 N N . ASP A 1 91 ? -11.054 -8.564 45.972 1.00 13.90 60 ASP A N 1
ATOM 470 C CA . ASP A 1 91 ? -11.383 -9.459 44.839 1.00 15.25 60 ASP A CA 1
ATOM 471 C C . ASP A 1 91 ? -10.364 -10.600 44.788 1.00 13.68 60 ASP A C 1
ATOM 472 O O . ASP A 1 91 ? -10.728 -11.778 44.635 1.00 13.50 60 ASP A O 1
ATOM 477 N N . ARG A 1 92 ? -9.075 -10.239 44.855 1.00 13.17 61 ARG A N 1
ATOM 478 C CA . ARG A 1 92 ? -7.991 -11.224 44.677 1.00 13.70 61 ARG A CA 1
ATOM 479 C C . ARG A 1 92 ? -7.956 -12.197 45.861 1.00 13.06 61 ARG A C 1
ATOM 480 O O . ARG A 1 92 ? -7.619 -13.395 45.658 1.00 13.06 61 ARG A O 1
ATOM 488 N N . LYS A 1 93 ? -8.262 -11.738 47.060 1.00 13.25 62 LYS A N 1
ATOM 489 C CA . LYS A 1 93 ? -8.368 -12.640 48.219 1.00 14.27 62 LYS A CA 1
ATOM 490 C C . LYS A 1 93 ? -9.509 -13.633 48.009 1.00 14.44 62 LYS A C 1
ATOM 491 O O . LYS A 1 93 ? -9.297 -14.835 48.241 1.00 13.31 62 LYS A O 1
ATOM 497 N N . ILE A 1 94 ? -10.662 -13.161 47.549 1.00 13.67 63 ILE A N 1
ATOM 498 C CA . ILE A 1 94 ? -11.829 -14.043 47.310 1.00 16.94 63 ILE A CA 1
ATOM 499 C C . ILE A 1 94 ? -11.463 -15.101 46.258 1.00 15.04 63 ILE A C 1
ATOM 500 O O . ILE A 1 94 ? -11.745 -16.291 46.456 1.00 14.34 63 ILE A O 1
ATOM 505 N N . VAL A 1 95 ? -10.784 -14.703 45.180 1.00 12.58 64 VAL A N 1
ATOM 506 C CA . VAL A 1 95 ? -10.401 -15.701 44.169 1.00 12.37 64 VAL A CA 1
ATOM 507 C C . VAL A 1 95 ? -9.536 -16.782 44.820 1.00 14.68 64 VAL A C 1
ATOM 508 O O . VAL A 1 95 ? -9.804 -17.985 44.649 1.00 13.59 64 VAL A O 1
ATOM 512 N N . LEU A 1 96 ? -8.470 -16.385 45.513 1.00 12.33 65 LEU A N 1
ATOM 513 C CA . LEU A 1 96 ? -7.495 -17.376 46.001 1.00 12.29 65 LEU A CA 1
ATOM 514 C C . LEU A 1 96 ? -8.153 -18.270 47.084 1.00 13.74 65 LEU A C 1
ATOM 515 O O . LEU A 1 96 ? -7.901 -19.467 47.073 1.00 14.85 65 LEU A O 1
ATOM 520 N N . GLU A 1 97 ? -8.973 -17.687 47.938 1.00 15.76 66 GLU A N 1
ATOM 521 C CA . GLU A 1 97 ? -9.687 -18.490 48.963 1.00 14.78 66 GLU A CA 1
ATOM 522 C C . GLU A 1 97 ? -10.508 -19.581 48.291 1.00 14.98 66 GLU A C 1
ATOM 523 O O . GLU A 1 97 ? -10.495 -20.710 48.784 1.00 16.71 66 GLU A O 1
ATOM 529 N N . ASN A 1 98 ? -11.218 -19.261 47.216 1.00 14.61 67 ASN A N 1
ATOM 530 C CA . ASN A 1 98 ? -12.099 -20.226 46.525 1.00 14.53 67 ASN A CA 1
ATOM 531 C C . ASN A 1 98 ? -11.292 -21.243 45.729 1.00 16.64 67 ASN A C 1
ATOM 532 O O . ASN A 1 98 ? -11.709 -22.391 45.658 1.00 18.05 67 ASN A O 1
ATOM 537 N N . VAL A 1 99 ? -10.133 -20.886 45.193 1.00 12.89 68 VAL A N 1
ATOM 538 C CA . VAL A 1 99 ? -9.234 -21.908 44.600 1.00 14.33 68 VAL A CA 1
ATOM 539 C C . VAL A 1 99 ? -8.817 -22.907 45.671 1.00 16.61 68 VAL A C 1
ATOM 540 O O . VAL A 1 99 ? -8.898 -24.134 45.472 1.00 15.84 68 VAL A O 1
ATOM 544 N N . MET A 1 100 ? -8.341 -22.394 46.784 1.00 15.81 69 MET A N 1
ATOM 545 C CA . MET A 1 100 ? -7.710 -23.267 47.814 1.00 17.65 69 MET A CA 1
ATOM 546 C C . MET A 1 100 ? -8.800 -24.122 48.466 1.00 21.35 69 MET A C 1
ATOM 547 O O . MET A 1 100 ? -8.472 -25.237 48.866 1.00 22.90 69 MET A O 1
ATOM 552 N N . LYS A 1 101 ? -10.043 -23.636 48.491 1.00 19.10 70 LYS A N 1
ATOM 553 C CA . LYS A 1 101 ? -11.198 -24.349 49.103 1.00 20.92 70 LYS A CA 1
ATOM 554 C C . LYS A 1 101 ? -11.386 -25.681 48.395 1.00 26.40 70 LYS A C 1
ATOM 555 O O . LYS A 1 101 ? -11.867 -26.613 49.098 1.00 27.55 70 LYS A O 1
ATOM 561 N N . VAL A 1 102 ? -11.170 -25.783 47.082 1.00 18.70 71 VAL A N 1
ATOM 562 C CA . VAL A 1 102 ? -11.655 -26.992 46.349 1.00 21.57 71 VAL A CA 1
ATOM 563 C C . VAL A 1 102 ? -10.498 -27.665 45.663 1.00 21.35 71 VAL A C 1
ATOM 564 O O . VAL A 1 102 ? -10.746 -28.726 45.050 1.00 23.41 71 VAL A O 1
ATOM 568 N N . ALA A 1 103 ? -9.276 -27.153 45.722 1.00 20.64 72 ALA A N 1
ATOM 569 C CA . ALA A 1 103 ? -8.170 -27.781 44.985 1.00 19.13 72 ALA A CA 1
ATOM 570 C C . ALA A 1 103 ? -7.757 -29.122 45.605 1.00 19.27 72 ALA A C 1
ATOM 571 O O . ALA A 1 103 ? -7.131 -29.948 44.905 1.00 21.52 72 ALA A O 1
ATOM 573 N N . GLU A 1 104 ? -8.002 -29.284 46.883 1.00 22.52 73 GLU A N 1
ATOM 574 C CA . GLU A 1 104 ? -7.785 -30.564 47.606 1.00 24.67 73 GLU A CA 1
ATOM 575 C C . GLU A 1 104 ? -6.313 -30.979 47.491 1.00 24.65 73 GLU A C 1
ATOM 576 O O . GLU A 1 104 ? -6.085 -32.184 47.399 1.00 24.94 73 GLU A O 1
ATOM 582 N N . GLY A 1 105 ? -5.353 -30.036 47.447 1.00 25.19 74 GLY A N 1
ATOM 583 C CA . GLY A 1 105 ? -3.922 -30.369 47.318 1.00 26.67 74 GLY A CA 1
ATOM 584 C C . GLY A 1 105 ? -3.552 -30.964 45.957 1.00 22.37 74 GLY A C 1
ATOM 585 O O . GLY A 1 105 ? -2.438 -31.474 45.814 1.00 28.70 74 GLY A O 1
ATOM 586 N N . LYS A 1 106 ? -4.439 -30.940 44.960 1.00 18.19 75 LYS A N 1
ATOM 587 C CA . LYS A 1 106 ? -4.210 -31.623 43.687 1.00 20.52 75 LYS A CA 1
ATOM 588 C C . LYS A 1 106 ? -3.456 -30.724 42.710 1.00 17.81 75 LYS A C 1
ATOM 589 O O . LYS A 1 106 ? -3.122 -31.194 41.621 1.00 18.81 75 LYS A O 1
ATOM 595 N N . LEU A 1 107 ? -3.276 -29.449 43.042 1.00 16.38 76 LEU A N 1
ATOM 596 C CA . LEU A 1 107 ? -2.661 -28.456 42.129 1.00 16.63 76 LEU A CA 1
ATOM 597 C C . LEU A 1 107 ? -1.509 -27.785 42.847 1.00 15.14 76 LEU A C 1
ATOM 598 O O . LEU A 1 107 ? -1.696 -27.341 43.988 1.00 14.81 76 LEU A O 1
ATOM 603 N N . THR A 1 108 ? -0.417 -27.563 42.130 1.00 13.70 77 THR A N 1
ATOM 604 C CA . THR A 1 108 ? 0.587 -26.586 42.580 1.00 12.24 77 THR A CA 1
ATOM 605 C C . THR A 1 10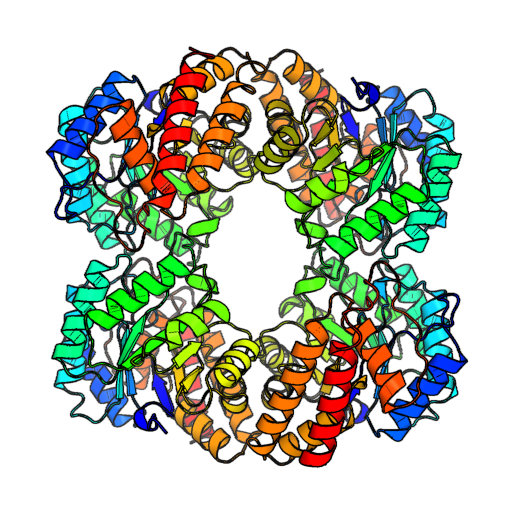8 ? -0.080 -25.218 42.423 1.00 14.17 77 THR A C 1
ATOM 606 O O . THR A 1 108 ? -0.640 -24.953 41.343 1.00 15.46 77 THR A O 1
ATOM 610 N N . VAL A 1 109 ? -0.041 -24.371 43.430 1.00 12.63 78 VAL A N 1
ATOM 611 C CA . VAL A 1 109 ? -0.715 -23.061 43.359 1.00 12.34 78 VAL A CA 1
ATOM 612 C C . VAL A 1 109 ? 0.342 -21.975 43.442 1.00 12.62 78 VAL A C 1
ATOM 613 O O . VAL A 1 109 ? 1.056 -21.891 44.477 1.00 13.36 78 VAL A O 1
ATOM 617 N N . ILE A 1 110 ? 0.433 -21.160 42.391 1.00 12.19 79 ILE A N 1
ATOM 618 C CA . ILE A 1 110 ? 1.296 -19.968 42.379 1.00 12.96 79 ILE A CA 1
ATOM 619 C C . ILE A 1 110 ? 0.356 -18.771 42.390 1.00 11.48 79 ILE A C 1
ATOM 620 O O . ILE A 1 110 ? -0.475 -18.646 41.472 1.00 13.21 79 ILE A O 1
ATOM 625 N N . ALA A 1 111 ? 0.428 -17.949 43.426 1.00 11.18 80 ALA A N 1
ATOM 626 C CA . ALA A 1 111 ? -0.437 -16.757 43.576 1.00 10.18 80 ALA A CA 1
ATOM 627 C C . ALA A 1 111 ? 0.353 -15.503 43.198 1.00 10.14 80 ALA A C 1
ATOM 628 O O . ALA A 1 111 ? 1.306 -15.155 43.864 1.00 11.42 80 ALA A O 1
ATOM 630 N N . HIS A 1 112 ? -0.006 -14.898 42.074 1.00 10.52 81 HIS A N 1
ATOM 631 C CA . HIS A 1 112 ? 0.534 -13.589 41.672 1.00 11.22 81 HIS A CA 1
ATOM 632 C C . HIS A 1 112 ? -0.047 -12.533 42.593 1.00 9.85 81 HIS A C 1
ATOM 633 O O . HIS A 1 112 ? -1.288 -12.409 42.647 1.00 10.35 81 HIS A O 1
ATOM 640 N N . VAL A 1 113 ? 0.820 -11.814 43.327 1.00 10.47 82 VAL A N 1
ATOM 641 C CA . VAL A 1 113 ? 0.357 -10.891 44.390 1.00 10.27 82 VAL A CA 1
ATOM 642 C C . VAL A 1 113 ? 0.762 -9.455 44.115 1.00 13.58 82 VAL A C 1
ATOM 643 O O . VAL A 1 113 ? 0.415 -8.590 44.930 1.00 12.72 82 VAL A O 1
ATOM 647 N N . ALA A 1 114 ? 1.409 -9.157 43.000 1.00 11.92 83 ALA A N 1
ATOM 648 C CA . ALA A 1 114 ? 1.855 -7.774 42.727 1.00 11.48 83 ALA A CA 1
ATOM 649 C C . ALA A 1 114 ? 0.627 -6.900 42.468 1.00 11.21 83 ALA A C 1
ATOM 650 O O . ALA A 1 114 ? -0.276 -7.254 41.649 1.00 11.49 83 ALA A O 1
ATOM 652 N N . CYS A 1 115 ? 0.661 -5.732 43.080 1.00 11.46 84 CYS A N 1
ATOM 653 C CA . CYS A 1 115 ? -0.297 -4.634 42.918 1.00 9.92 84 CYS A CA 1
ATOM 654 C C . CYS A 1 115 ? 0.474 -3.371 42.541 1.00 10.57 84 CYS A C 1
ATOM 655 O O . CYS A 1 115 ? 1.689 -3.321 42.580 1.00 12.07 84 CYS A O 1
ATOM 658 N N . ASN A 1 116 ? -0.241 -2.309 42.224 1.00 12.20 85 ASN A N 1
ATOM 659 C CA . ASN A 1 116 ? 0.428 -1.057 41.823 1.00 12.23 85 ASN A CA 1
ATOM 660 C C . ASN A 1 116 ? 1.373 -0.596 42.960 1.00 11.56 85 ASN A C 1
ATOM 661 O O . ASN A 1 116 ? 2.490 -0.173 42.678 1.00 11.88 85 ASN A O 1
ATOM 666 N N . ASN A 1 117 ? 0.893 -0.629 44.209 1.00 10.96 86 ASN A N 1
ATOM 667 C CA . ASN A 1 117 ? 1.733 -0.216 45.358 1.00 10.88 86 ASN A CA 1
ATOM 668 C C . ASN A 1 117 ? 2.272 -1.410 46.133 1.00 10.95 86 ASN A C 1
ATOM 669 O O . ASN A 1 117 ? 1.856 -2.577 45.950 1.00 12.63 86 ASN A O 1
ATOM 674 N N . THR A 1 118 ? 3.278 -1.132 46.945 1.00 11.25 87 THR A N 1
ATOM 675 C CA . THR A 1 118 ? 3.954 -2.210 47.706 1.00 11.60 87 THR A CA 1
ATOM 676 C C . THR A 1 118 ? 3.043 -2.709 48.825 1.00 11.71 87 THR A C 1
ATOM 677 O O . THR A 1 118 ? 2.975 -3.918 49.028 1.00 11.93 87 THR A O 1
ATOM 681 N N . LYS A 1 119 ? 2.325 -1.833 49.509 1.00 12.72 88 LYS A N 1
ATOM 682 C CA . LYS A 1 119 ? 1.584 -2.312 50.714 1.00 14.04 88 LYS A CA 1
ATOM 683 C C . LYS A 1 119 ? 0.450 -3.263 50.332 1.00 15.37 88 LYS A C 1
ATOM 684 O O . LYS A 1 119 ? 0.255 -4.268 51.053 1.00 14.28 88 LYS A O 1
ATOM 690 N N . ASP A 1 120 ? -0.236 -3.033 49.214 1.00 13.39 89 ASP A N 1
ATOM 691 C CA . ASP A 1 120 ? -1.301 -3.949 48.747 1.00 13.16 89 ASP A CA 1
ATOM 692 C C . ASP A 1 120 ? -0.647 -5.279 48.376 1.00 12.90 89 ASP A C 1
ATOM 693 O O . ASP A 1 120 ? -1.202 -6.346 48.632 1.00 13.28 89 ASP A O 1
ATOM 698 N N . SER A 1 121 ? 0.516 -5.228 47.733 1.00 12.15 90 SER A N 1
ATOM 699 C CA . SER A 1 121 ? 1.260 -6.457 47.349 1.00 12.27 90 SER A CA 1
ATOM 700 C C . SER A 1 121 ? 1.648 -7.266 48.603 1.00 11.55 90 SER A C 1
ATOM 701 O O . SER A 1 121 ? 1.572 -8.511 48.592 1.00 12.10 90 SER A O 1
ATOM 704 N N . GLN A 1 122 ? 2.148 -6.593 49.644 1.00 13.33 91 GLN A N 1
ATOM 705 C CA . GLN A 1 122 ? 2.519 -7.260 50.902 1.00 14.11 91 GLN A CA 1
ATOM 706 C C . GLN A 1 122 ? 1.267 -7.863 51.549 1.00 13.02 91 GLN A C 1
ATOM 707 O O . GLN A 1 122 ? 1.351 -9.010 52.082 1.00 13.98 91 GLN A O 1
ATOM 713 N N . GLU A 1 123 ? 0.134 -7.188 51.480 1.00 12.47 92 GLU A N 1
ATOM 714 C CA . GLU A 1 123 ? -1.135 -7.705 52.071 1.00 14.35 92 GLU A CA 1
ATOM 715 C C . GLU A 1 123 ? -1.512 -8.998 51.360 1.00 14.74 92 GLU A C 1
ATOM 716 O O . GLU A 1 123 ? -1.850 -10.018 52.033 1.00 14.54 92 GLU A O 1
ATOM 722 N N . LEU A 1 124 ? -1.434 -9.029 50.016 1.00 11.90 93 LEU A N 1
ATOM 723 C CA . LEU A 1 124 ? -1.783 -10.253 49.300 1.00 12.27 93 LEU A CA 1
ATOM 724 C C . LEU A 1 124 ? -0.751 -11.341 49.547 1.00 11.62 93 LEU A C 1
ATOM 725 O O . LEU A 1 124 ? -1.151 -12.501 49.584 1.00 12.46 93 LEU A O 1
ATOM 730 N N . ALA A 1 125 ? 0.527 -11.010 49.669 1.00 12.22 94 ALA A N 1
ATOM 731 C CA . ALA A 1 125 ? 1.580 -12.003 49.964 1.00 13.29 94 ALA A CA 1
ATOM 732 C C . ALA A 1 125 ? 1.266 -12.695 51.300 1.00 11.62 94 ALA A C 1
ATOM 733 O O . ALA A 1 125 ? 1.345 -13.925 51.380 1.00 14.02 94 ALA A O 1
ATOM 735 N N . ARG A 1 126 ? 0.995 -11.911 52.328 1.00 14.10 95 ARG A N 1
ATOM 736 C CA . ARG A 1 126 ? 0.732 -12.453 53.684 1.00 14.93 95 ARG A CA 1
ATOM 737 C C . ARG A 1 126 ? -0.505 -13.336 53.617 1.00 13.95 95 ARG A C 1
ATOM 738 O O . ARG A 1 126 ? -0.484 -14.442 54.206 1.00 15.79 95 ARG A O 1
ATOM 746 N N . HIS A 1 127 ? -1.551 -12.885 52.919 1.00 13.44 96 HIS A N 1
ATOM 747 C CA . HIS A 1 127 ? -2.802 -13.655 52.781 1.00 13.78 96 HIS A CA 1
ATOM 748 C C . HIS A 1 127 ? -2.511 -14.990 52.090 1.00 15.32 96 HIS A C 1
ATOM 749 O O . HIS A 1 127 ? -3.032 -16.045 52.532 1.00 16.08 96 HIS A O 1
ATOM 756 N N . ALA A 1 128 ? -1.710 -14.966 51.017 1.00 12.98 97 ALA A N 1
ATOM 757 C CA . ALA A 1 128 ? -1.384 -16.178 50.251 1.00 14.66 97 ALA A CA 1
ATOM 758 C C . ALA A 1 128 ? -0.596 -17.168 51.109 1.00 12.43 97 ALA A C 1
ATOM 759 O O . ALA A 1 128 ? -0.889 -18.382 51.070 1.00 14.15 97 ALA A O 1
ATOM 761 N N . GLU A 1 129 ? 0.385 -16.698 51.866 1.00 14.44 98 GLU A N 1
ATOM 762 C CA . GLU A 1 129 ? 1.166 -17.586 52.745 1.00 14.97 98 GLU A CA 1
ATOM 763 C C . GLU A 1 129 ? 0.209 -18.170 53.805 1.00 15.13 98 GLU A C 1
ATOM 764 O O . GLU A 1 129 ? 0.319 -19.372 54.142 1.00 16.62 98 GLU A O 1
ATOM 770 N N . GLY A 1 130 ? -0.731 -17.394 54.272 1.00 16.22 99 GLY A N 1
ATOM 771 C CA . GLY A 1 130 ? -1.726 -17.871 55.257 1.00 17.49 99 GLY A CA 1
ATOM 772 C C . GLY A 1 130 ? -2.550 -19.026 54.722 1.00 22.57 99 GLY A C 1
ATOM 773 O O . GLY A 1 130 ? -3.011 -19.874 55.528 1.00 19.49 99 GLY A O 1
ATOM 774 N N . LEU A 1 131 ? -2.766 -19.098 53.409 1.00 17.66 100 LEU A N 1
ATOM 775 C CA . LEU A 1 131 ? -3.535 -20.193 52.774 1.00 17.02 100 LEU A CA 1
ATOM 776 C C . LEU A 1 131 ? -2.637 -21.346 52.332 1.00 18.33 100 LEU A C 1
ATOM 777 O O . LEU A 1 131 ? -3.182 -22.304 51.771 1.00 21.14 100 LEU A O 1
ATOM 782 N N . GLY A 1 132 ? -1.315 -21.230 52.455 1.00 17.80 101 GLY A N 1
ATOM 783 C CA . GLY A 1 132 ? -0.393 -22.334 52.141 1.00 16.48 101 GLY A CA 1
ATOM 784 C C . GLY A 1 132 ? -0.222 -22.536 50.642 1.00 14.72 101 GLY A C 1
ATOM 785 O O . GLY A 1 132 ? -0.048 -23.687 50.178 1.00 16.24 101 GLY A O 1
ATOM 786 N N . VAL A 1 133 ? -0.155 -21.441 49.889 1.00 15.00 102 VAL A N 1
ATOM 787 C CA . VAL A 1 133 ? 0.171 -21.572 48.448 1.00 13.99 102 VAL A CA 1
ATOM 788 C C . VAL A 1 133 ? 1.599 -22.125 48.327 1.00 13.61 102 VAL A C 1
ATOM 789 O O . VAL A 1 133 ? 2.432 -21.972 49.248 1.00 14.39 102 VAL A O 1
ATOM 793 N N . ASP A 1 134 ? 1.932 -22.701 47.183 1.00 14.14 103 ASP A N 1
ATOM 794 C CA . ASP A 1 134 ? 3.283 -23.208 46.909 1.00 15.10 103 ASP A CA 1
ATOM 795 C C . ASP A 1 134 ? 4.235 -22.045 46.685 1.00 12.50 103 ASP A C 1
ATOM 796 O O . ASP A 1 134 ? 5.386 -22.073 47.210 1.00 14.02 103 ASP A O 1
ATOM 801 N N . ALA A 1 135 ? 3.805 -21.049 45.923 1.00 12.40 104 ALA A N 1
ATOM 802 C CA . ALA A 1 135 ? 4.655 -19.901 45.593 1.00 11.46 104 ALA A CA 1
ATOM 803 C C . ALA A 1 135 ? 3.795 -18.658 45.463 1.00 11.02 104 ALA A C 1
ATOM 804 O O . ALA A 1 135 ? 2.594 -18.769 45.128 1.00 12.29 104 ALA A O 1
ATOM 806 N N . ILE A 1 136 ? 4.440 -17.524 45.613 1.00 12.11 105 ILE A N 1
ATOM 807 C CA . ILE A 1 136 ? 3.894 -16.230 45.185 1.00 12.24 105 ILE A CA 1
ATOM 808 C C . ILE A 1 136 ? 4.734 -15.729 44.016 1.00 11.77 105 ILE A C 1
ATOM 809 O O . ILE A 1 136 ? 5.883 -16.167 43.857 1.00 12.67 105 ILE A O 1
ATOM 814 N N . ALA A 1 137 ? 4.134 -14.856 43.236 1.00 10.42 106 ALA A N 1
ATOM 815 C CA . ALA A 1 137 ? 4.778 -14.271 42.047 1.00 9.65 106 ALA A CA 1
ATOM 816 C C . ALA A 1 137 ? 4.554 -12.778 41.997 1.00 11.15 106 ALA A C 1
ATOM 817 O O . ALA A 1 137 ? 3.578 -12.269 42.581 1.00 11.53 106 ALA A O 1
ATOM 819 N N . ALA A 1 138 ? 5.402 -12.067 41.246 1.00 10.00 107 ALA A N 1
ATOM 820 C CA . ALA A 1 138 ? 5.238 -10.611 41.087 1.00 8.81 107 ALA A CA 1
ATOM 821 C C . ALA A 1 138 ? 5.836 -10.164 39.753 1.00 9.40 107 ALA A C 1
ATOM 822 O O . ALA A 1 138 ? 7.007 -10.421 39.482 1.00 9.95 107 ALA A O 1
ATOM 824 N N . ILE A 1 139 ? 5.002 -9.471 38.985 1.00 9.71 108 ILE A N 1
ATOM 825 C CA . ILE A 1 139 ? 5.504 -8.563 37.920 1.00 10.94 108 ILE A CA 1
ATOM 826 C C . ILE A 1 139 ? 6.331 -7.464 38.562 1.00 11.45 108 ILE A C 1
ATOM 827 O O . ILE A 1 139 ? 6.290 -7.266 39.791 1.00 10.18 108 ILE A O 1
ATOM 832 N N . PRO A 1 140 ? 7.088 -6.698 37.791 1.00 9.40 109 PRO A N 1
ATOM 833 C CA . PRO A 1 140 ? 7.753 -5.523 38.316 1.00 10.37 109 PRO A CA 1
ATOM 834 C C . PRO A 1 140 ? 6.746 -4.409 38.582 1.00 9.75 109 PRO A C 1
ATOM 835 O O . PRO A 1 140 ? 5.580 -4.435 38.147 1.00 10.16 109 PRO A O 1
ATOM 839 N N . PRO A 1 141 ? 7.216 -3.310 39.212 1.00 11.39 110 PRO A N 1
ATOM 840 C CA . PRO A 1 141 ? 6.446 -2.072 39.232 1.00 11.93 110 PRO A CA 1
ATOM 841 C C . PRO A 1 141 ? 6.139 -1.624 37.799 1.00 11.32 110 PRO A C 1
ATOM 842 O O . PRO A 1 141 ? 6.962 -1.809 36.897 1.00 11.48 110 PRO A O 1
ATOM 846 N N . ILE A 1 142 ? 4.968 -1.052 37.615 1.00 11.97 111 ILE A N 1
ATOM 847 C CA . ILE A 1 142 ? 4.484 -0.653 36.267 1.00 11.22 111 ILE A CA 1
ATOM 848 C C . ILE A 1 142 ? 4.335 0.874 36.152 1.00 12.50 111 ILE A C 1
ATOM 849 O O . ILE A 1 142 ? 4.397 1.590 37.173 1.00 12.86 111 ILE A O 1
ATOM 854 N N . TYR A 1 143 ? 4.039 1.319 34.921 1.00 11.96 112 TYR A N 1
ATOM 855 C CA . TYR A 1 143 ? 3.736 2.730 34.563 1.00 11.41 112 TYR A CA 1
ATOM 856 C C . TYR A 1 143 ? 4.990 3.577 34.632 1.00 12.75 112 TYR A C 1
ATOM 857 O O . TYR A 1 143 ? 5.580 3.808 33.588 1.00 13.44 112 TYR A O 1
ATOM 866 N N . PHE A 1 144 ? 5.442 3.971 35.820 1.00 12.99 113 PHE A N 1
ATOM 867 C CA . PHE A 1 144 ? 6.769 4.593 35.976 1.00 15.34 113 PHE A CA 1
ATOM 868 C C . PHE A 1 144 ? 7.839 3.538 35.740 1.00 15.81 113 PHE A C 1
ATOM 869 O O . PHE A 1 144 ? 7.608 2.358 36.053 1.00 18.06 113 PHE A O 1
ATOM 877 N N . HIS A 1 145 ? 8.961 3.939 35.170 1.00 13.48 114 HIS A N 1
ATOM 878 C CA . HIS A 1 145 ? 10.096 3.018 34.948 1.00 13.77 114 HIS A CA 1
ATOM 879 C C . HIS A 1 145 ? 11.062 3.212 36.112 1.00 13.72 114 HIS A C 1
ATOM 880 O O . HIS A 1 145 ? 11.809 4.195 36.113 1.00 17.50 114 HIS A O 1
ATOM 887 N N . LEU A 1 146 ? 11.046 2.307 37.073 1.00 11.44 115 LEU A N 1
ATOM 888 C CA . LEU A 1 146 ? 11.834 2.498 38.295 1.00 11.53 115 LEU A CA 1
ATOM 889 C C . LEU A 1 146 ? 13.201 1.873 38.129 1.00 12.82 115 LEU A C 1
ATOM 890 O O . LEU A 1 146 ? 13.396 0.902 37.397 1.00 13.10 115 LEU A O 1
ATOM 895 N N . PRO A 1 147 ? 14.192 2.402 38.865 1.00 12.96 116 PRO A N 1
ATOM 896 C CA . PRO A 1 147 ? 15.525 1.844 38.818 1.00 13.78 116 PRO A CA 1
ATOM 897 C C . PRO A 1 147 ? 15.586 0.447 39.416 1.00 13.17 116 PRO A C 1
ATOM 898 O O . PRO A 1 147 ? 14.747 0.036 40.201 1.00 12.84 116 PRO A O 1
ATOM 902 N N . GLU A 1 148 ? 16.646 -0.279 39.044 1.00 12.90 117 GLU A N 1
ATOM 903 C CA . GLU A 1 148 ? 16.740 -1.694 39.465 1.00 12.50 117 GLU A CA 1
ATOM 904 C C . GLU A 1 148 ? 16.712 -1.810 40.996 1.00 13.06 117 GLU A C 1
ATOM 905 O O . GLU A 1 148 ? 16.141 -2.782 41.513 1.00 14.06 117 GLU A O 1
ATOM 911 N N . TYR A 1 149 ? 17.346 -0.903 41.741 1.00 14.34 118 TYR A N 1
ATOM 912 C CA . TYR A 1 149 ? 17.337 -1.020 43.219 1.00 13.33 118 TYR A CA 1
ATOM 913 C C . TYR A 1 149 ? 15.909 -0.898 43.755 1.00 14.25 118 TYR A C 1
ATOM 914 O O . TYR A 1 149 ? 15.579 -1.558 44.770 1.00 14.42 118 TYR A O 1
ATOM 923 N N . ALA A 1 150 ? 15.055 -0.092 43.125 1.00 12.55 119 ALA A N 1
ATOM 924 C CA . ALA A 1 150 ? 13.649 0.076 43.548 1.00 12.78 119 ALA A CA 1
ATOM 925 C C . ALA A 1 150 ? 12.839 -1.175 43.196 1.00 11.02 119 ALA A C 1
ATOM 926 O O . ALA A 1 150 ? 11.945 -1.576 43.955 1.00 12.37 119 ALA A O 1
ATOM 928 N N . ILE A 1 151 ? 13.124 -1.767 42.042 1.00 11.85 120 ILE A N 1
ATOM 929 C CA . ILE A 1 151 ? 12.445 -3.030 41.636 1.00 11.27 120 ILE A CA 1
ATOM 930 C C . ILE A 1 151 ? 12.803 -4.137 42.633 1.00 11.14 120 ILE A C 1
ATOM 931 O O . ILE A 1 151 ? 11.904 -4.864 43.119 1.00 11.67 120 ILE A O 1
ATOM 936 N N . ALA A 1 152 ? 14.093 -4.284 42.971 1.00 11.73 121 ALA A N 1
ATOM 937 C CA . ALA A 1 152 ? 14.521 -5.296 43.946 1.00 11.18 121 ALA A CA 1
ATOM 938 C C . ALA A 1 152 ? 13.872 -5.029 45.297 1.00 11.73 121 ALA A C 1
ATOM 939 O O . ALA A 1 152 ? 13.426 -5.970 45.964 1.00 12.43 121 ALA A O 1
ATOM 941 N N . GLN A 1 153 ? 13.785 -3.771 45.701 1.00 12.24 122 GLN A N 1
ATOM 942 C CA . GLN A 1 153 ? 13.190 -3.442 47.035 1.00 13.56 122 GLN A CA 1
ATOM 943 C C . GLN A 1 153 ? 11.720 -3.869 47.017 1.00 11.59 122 GLN A C 1
ATOM 944 O O . GLN A 1 153 ? 11.249 -4.400 48.020 1.00 13.19 122 GLN A O 1
ATOM 950 N N . TYR A 1 154 ? 11.004 -3.638 45.917 1.00 10.60 123 TYR A N 1
ATOM 951 C CA . TYR A 1 154 ? 9.582 -3.999 45.792 1.00 10.70 123 TYR A CA 1
ATOM 952 C C . TYR A 1 154 ? 9.436 -5.516 45.936 1.00 10.11 123 TYR A C 1
ATOM 953 O O . TYR A 1 154 ? 8.687 -6.011 46.781 1.00 11.28 123 TYR A O 1
ATOM 962 N N . TRP A 1 155 ? 10.183 -6.275 45.140 1.00 11.12 124 TRP A N 1
ATOM 963 C CA . TRP A 1 155 ? 10.098 -7.760 45.200 1.00 10.64 124 TRP A CA 1
ATOM 964 C C . TRP A 1 155 ? 10.511 -8.278 46.576 1.00 11.60 124 TRP A C 1
ATOM 965 O O . TRP A 1 155 ? 9.868 -9.194 47.089 1.00 12.87 124 TRP A O 1
ATOM 976 N N . ASN A 1 156 ? 11.587 -7.743 47.123 1.00 12.14 125 ASN A N 1
ATOM 977 C CA . ASN A 1 156 ? 12.066 -8.206 48.440 1.00 11.72 125 ASN A CA 1
ATOM 978 C C . ASN A 1 156 ? 11.038 -7.862 49.519 1.00 12.73 125 ASN A C 1
ATOM 979 O O . ASN A 1 156 ? 10.918 -8.652 50.494 1.00 15.61 125 ASN A O 1
ATOM 984 N N . ALA A 1 157 ? 10.351 -6.731 49.429 1.00 12.96 126 ALA A N 1
ATOM 985 C CA . ALA A 1 157 ? 9.321 -6.348 50.414 1.00 13.17 126 ALA A CA 1
ATOM 986 C C . ALA A 1 157 ? 8.167 -7.313 50.331 1.00 14.73 126 ALA A C 1
ATOM 987 O O . ALA A 1 157 ? 7.614 -7.764 51.359 1.00 14.67 126 ALA A O 1
ATOM 989 N N . ILE A 1 158 ? 7.771 -7.664 49.101 1.00 13.31 127 ILE A N 1
ATOM 990 C CA . ILE A 1 158 ? 6.669 -8.628 48.909 1.00 11.48 127 ILE A CA 1
ATOM 991 C C . ILE A 1 158 ? 7.112 -9.985 49.479 1.00 13.51 127 ILE A C 1
ATOM 992 O O . ILE A 1 158 ? 6.345 -10.608 50.240 1.00 13.60 127 ILE A O 1
ATOM 997 N N . SER A 1 159 ? 8.325 -10.424 49.168 1.00 13.71 128 SER A N 1
ATOM 998 C CA . SER A 1 159 ? 8.842 -11.722 49.638 1.00 13.61 128 SER A CA 1
ATOM 999 C C . SER A 1 159 ? 8.890 -11.723 51.183 1.00 16.20 128 SER A C 1
ATOM 1000 O O . SER A 1 159 ? 8.545 -12.768 51.784 1.00 14.29 128 SER A O 1
ATOM 1003 N N . ALA A 1 160 ? 9.297 -10.626 51.803 1.00 14.94 129 ALA A N 1
ATOM 1004 C CA . ALA A 1 160 ? 9.442 -10.576 53.286 1.00 16.06 129 ALA A CA 1
ATOM 1005 C C . ALA A 1 160 ? 8.062 -10.693 53.953 1.00 18.29 129 ALA A C 1
ATOM 1006 O O . ALA A 1 160 ? 8.029 -11.059 55.144 1.00 17.46 129 ALA A O 1
ATOM 1008 N N . ALA A 1 161 ? 6.971 -10.369 53.267 1.00 14.77 130 ALA A N 1
ATOM 1009 C CA . ALA A 1 161 ? 5.601 -10.493 53.813 1.00 16.55 130 ALA A CA 1
ATOM 1010 C C . ALA A 1 161 ? 5.138 -11.957 53.764 1.00 20.16 130 ALA A C 1
ATOM 1011 O O . ALA A 1 161 ? 4.130 -12.266 54.402 1.00 19.52 130 ALA A O 1
ATOM 1013 N N . ALA A 1 162 ? 5.802 -12.798 52.960 1.00 17.65 131 ALA A N 1
ATOM 1014 C CA . ALA A 1 162 ? 5.537 -14.248 52.835 1.00 16.59 131 ALA A CA 1
ATOM 1015 C C . ALA A 1 162 ? 6.866 -14.958 52.973 1.00 15.50 131 ALA A C 1
ATOM 1016 O O . ALA A 1 162 ? 7.367 -15.603 52.043 1.00 15.14 131 ALA A O 1
ATOM 1018 N N . PRO A 1 163 ? 7.513 -14.831 54.148 1.00 15.74 132 PRO A N 1
ATOM 1019 C CA . PRO A 1 163 ? 8.917 -15.192 54.263 1.00 16.59 132 PRO A CA 1
ATOM 1020 C C . PRO A 1 163 ? 9.212 -16.687 54.203 1.00 16.74 132 PRO A C 1
ATOM 1021 O O . PRO A 1 163 ? 10.403 -17.042 54.150 1.00 18.54 132 PRO A O 1
ATOM 1025 N N . ASN A 1 164 ? 8.181 -17.522 54.245 1.00 16.86 133 ASN A N 1
ATOM 1026 C CA . ASN A 1 164 ? 8.329 -18.995 54.189 1.00 19.38 133 ASN A CA 1
ATOM 1027 C C . ASN A 1 164 ? 7.877 -19.510 52.831 1.00 18.80 133 ASN A C 1
ATOM 1028 O O . ASN A 1 164 ? 7.687 -20.727 52.710 1.00 20.79 133 ASN A O 1
ATOM 1033 N N . THR A 1 165 ? 7.682 -18.626 51.844 1.00 15.99 134 THR A N 1
ATOM 1034 C CA . THR A 1 165 ? 7.026 -18.990 50.571 1.00 14.05 134 THR A CA 1
ATOM 1035 C C . THR A 1 165 ? 7.991 -18.799 49.397 1.00 13.50 134 THR A C 1
ATOM 1036 O O . THR A 1 165 ? 8.598 -17.740 49.283 1.00 14.21 134 THR A O 1
ATOM 1040 N N . ASP A 1 166 ? 8.041 -19.787 48.511 1.00 13.85 135 ASP A N 1
ATOM 1041 C CA . ASP A 1 166 ? 8.764 -19.678 47.224 1.00 13.71 135 ASP A CA 1
ATOM 1042 C C . ASP A 1 166 ? 8.302 -18.425 46.455 1.00 13.88 135 ASP A C 1
ATOM 1043 O O . ASP A 1 166 ? 7.117 -18.068 46.496 1.00 12.80 135 ASP A O 1
ATOM 1048 N N . PHE A 1 167 ? 9.228 -17.793 45.740 1.00 12.47 136 PHE A N 1
ATOM 1049 C CA . PHE A 1 167 ? 8.963 -16.507 45.053 1.00 12.84 136 PHE A CA 1
ATOM 1050 C C . PHE A 1 167 ? 9.388 -16.645 43.588 1.00 12.65 136 PHE A C 1
ATOM 1051 O O . PHE A 1 167 ? 10.551 -16.995 43.276 1.00 11.98 136 PHE A O 1
ATOM 1059 N N . VAL A 1 168 ? 8.479 -16.289 42.696 1.00 10.65 137 VAL A N 1
ATOM 1060 C CA . VAL A 1 168 ? 8.694 -16.258 41.214 1.00 11.36 137 VAL A CA 1
ATOM 1061 C C . VAL A 1 168 ? 8.653 -14.827 40.706 1.00 11.14 137 VAL A C 1
ATOM 1062 O O . VAL A 1 168 ? 7.634 -14.133 40.876 1.00 10.86 137 VAL A O 1
ATOM 1066 N N . ILE A 1 169 ? 9.718 -14.397 40.018 1.00 11.11 138 ILE A N 1
ATOM 1067 C CA . ILE A 1 169 ? 9.719 -13.093 39.322 1.00 10.81 138 ILE A CA 1
ATOM 1068 C C . ILE A 1 169 ? 8.998 -13.275 37.996 1.00 11.86 138 ILE A C 1
ATOM 1069 O O . ILE A 1 169 ? 9.336 -14.234 37.281 1.00 12.06 138 ILE A O 1
ATOM 1074 N N . TYR A 1 170 ? 8.090 -12.378 37.647 1.00 10.19 139 TYR A N 1
ATOM 1075 C CA . TYR A 1 170 ? 7.400 -12.425 36.341 1.00 9.44 139 TYR A CA 1
ATOM 1076 C C . TYR A 1 170 ? 8.006 -11.345 35.455 1.00 12.42 139 TYR A C 1
ATOM 1077 O O . TYR A 1 170 ? 7.780 -10.139 35.699 1.00 11.74 139 TYR A O 1
ATOM 1086 N N . ASN A 1 171 ? 8.748 -11.766 34.413 1.00 11.84 140 ASN A N 1
ATOM 1087 C CA . ASN A 1 171 ? 9.415 -10.833 33.477 1.00 10.62 140 ASN A CA 1
ATOM 1088 C C . ASN A 1 171 ? 8.503 -10.587 32.286 1.00 10.80 140 ASN A C 1
ATOM 1089 O O . ASN A 1 171 ? 8.215 -11.522 31.552 1.00 12.37 140 ASN A O 1
ATOM 1094 N N A ILE A 1 172 ? 8.033 -9.362 32.123 0.50 11.11 141 ILE A N 1
ATOM 1095 N N B ILE A 1 172 ? 8.047 -9.358 32.121 0.50 10.30 141 ILE A N 1
ATOM 1096 C CA A ILE A 1 172 ? 7.108 -8.999 31.008 0.50 12.20 141 ILE A CA 1
ATOM 1097 C CA B ILE A 1 172 ? 7.098 -8.988 31.030 0.50 10.65 141 ILE A CA 1
ATOM 1098 C C A ILE A 1 172 ? 7.411 -7.568 30.575 0.50 13.16 141 ILE A C 1
ATOM 1099 C C B ILE A 1 172 ? 7.411 -7.566 30.577 0.50 12.22 141 ILE A C 1
ATOM 1100 O O A ILE A 1 172 ? 6.620 -6.650 30.777 0.50 13.67 141 ILE A O 1
ATOM 1101 O O B ILE A 1 172 ? 6.622 -6.647 30.777 0.50 13.03 141 ILE A O 1
ATOM 1110 N N . PRO A 1 173 ? 8.605 -7.331 30.000 1.00 12.01 142 PRO A N 1
ATOM 1111 C CA . PRO A 1 173 ? 9.067 -5.971 29.737 1.00 11.97 142 PRO A CA 1
ATOM 1112 C C . PRO A 1 173 ? 8.149 -5.221 28.780 1.00 13.14 142 PRO A C 1
ATOM 1113 O O . PRO A 1 173 ? 8.044 -3.974 28.912 1.00 14.75 142 PRO A O 1
ATOM 1117 N N . GLN A 1 174 ? 7.523 -5.927 27.853 1.00 14.02 143 GLN A N 1
ATOM 1118 C CA . GLN A 1 174 ? 6.637 -5.320 26.822 1.00 14.91 143 GLN A CA 1
ATOM 1119 C C . GLN A 1 174 ? 5.470 -4.587 27.468 1.00 18.34 143 GLN A C 1
ATOM 1120 O O . GLN A 1 174 ? 4.955 -3.632 26.860 1.00 19.61 143 GLN A O 1
ATOM 1126 N N . LEU A 1 175 ? 4.984 -5.065 28.603 1.00 14.59 144 LEU A N 1
ATOM 1127 C CA . LEU A 1 175 ? 3.820 -4.453 29.313 1.00 13.92 144 LEU A CA 1
ATOM 1128 C C . LEU A 1 175 ? 4.286 -3.649 30.519 1.00 16.54 144 LEU A C 1
ATOM 1129 O O . LEU A 1 175 ? 3.714 -2.569 30.761 1.00 15.72 144 LEU A O 1
ATOM 1134 N N . ALA A 1 176 ? 5.215 -4.161 31.315 1.00 15.54 145 ALA A N 1
ATOM 1135 C CA . ALA A 1 176 ? 5.656 -3.465 32.539 1.00 14.38 145 ALA A CA 1
ATOM 1136 C C . ALA A 1 176 ? 6.520 -2.250 32.226 1.00 16.81 145 ALA A C 1
ATOM 1137 O O . ALA A 1 176 ? 6.539 -1.325 33.073 1.00 17.91 145 ALA A O 1
ATOM 1139 N N . GLY A 1 177 ? 7.267 -2.251 31.109 1.00 15.58 146 GLY A N 1
ATOM 1140 C CA . GLY A 1 177 ? 8.138 -1.154 30.695 1.00 16.32 146 GLY A CA 1
ATOM 1141 C C . GLY A 1 177 ? 9.539 -1.233 31.247 1.00 16.99 146 GLY A C 1
ATOM 1142 O O . GLY A 1 177 ? 10.391 -0.383 30.904 1.00 18.85 146 GLY A O 1
ATOM 1143 N N . VAL A 1 178 ? 9.802 -2.224 32.109 1.00 12.50 147 VAL A N 1
ATOM 1144 C CA . VAL A 1 178 ? 11.128 -2.514 32.671 1.00 12.05 147 VAL A CA 1
ATOM 1145 C C . VAL A 1 178 ? 11.354 -4.023 32.551 1.00 13.27 147 VAL A C 1
ATOM 1146 O O . VAL A 1 178 ? 10.385 -4.772 32.601 1.00 14.24 147 VAL A O 1
ATOM 1150 N N . ALA A 1 179 ? 12.619 -4.416 32.469 1.00 13.63 148 ALA A N 1
ATOM 1151 C CA . ALA A 1 179 ? 13.037 -5.824 32.333 1.00 15.56 148 ALA A CA 1
ATOM 1152 C C . ALA A 1 179 ? 13.740 -6.314 33.582 1.00 14.53 148 ALA A C 1
ATOM 1153 O O . ALA A 1 179 ? 14.478 -5.570 34.249 1.00 16.09 148 ALA A O 1
ATOM 1155 N N . LEU A 1 180 ? 13.645 -7.626 33.800 1.00 12.87 149 LEU A N 1
ATOM 1156 C CA . LEU A 1 180 ? 14.598 -8.362 34.620 1.00 12.76 149 LEU A CA 1
ATOM 1157 C C . LEU A 1 180 ? 15.902 -8.486 33.856 1.00 14.91 149 LEU A C 1
ATOM 1158 O O . LEU A 1 180 ? 16.020 -9.322 32.970 1.00 17.15 149 LEU A O 1
ATOM 1163 N N . THR A 1 181 ? 16.867 -7.648 34.202 1.00 14.04 150 THR A N 1
ATOM 1164 C CA . THR A 1 181 ? 18.214 -7.717 33.596 1.00 14.12 150 THR A CA 1
ATOM 1165 C C . THR A 1 181 ? 19.032 -8.818 34.265 1.00 16.83 150 THR A C 1
ATOM 1166 O O . THR A 1 181 ? 18.705 -9.264 35.373 1.00 14.99 150 THR A O 1
ATOM 1170 N N . GLN A 1 182 ? 20.166 -9.180 33.654 1.00 17.97 151 GLN A N 1
ATOM 1171 C CA . GLN A 1 182 ? 21.046 -10.178 34.305 1.00 21.53 151 GLN A CA 1
ATOM 1172 C C . GLN A 1 182 ? 21.525 -9.669 35.663 1.00 16.99 151 GLN A C 1
ATOM 1173 O O . GLN A 1 182 ? 21.523 -10.443 36.630 1.00 17.39 151 GLN A O 1
ATOM 1179 N N . ASN A 1 183 ? 21.859 -8.385 35.791 1.00 16.23 152 ASN A N 1
ATOM 1180 C CA . ASN A 1 183 ? 22.363 -7.809 37.059 1.00 15.52 152 ASN A CA 1
ATOM 1181 C C . ASN A 1 183 ? 21.246 -7.851 38.110 1.00 15.24 152 ASN A C 1
ATOM 1182 O O . ASN A 1 183 ? 21.522 -8.151 39.292 1.00 15.99 152 ASN A O 1
ATOM 1187 N N . LEU A 1 184 ? 20.005 -7.516 37.719 1.00 13.96 153 LEU A N 1
ATOM 1188 C CA . LEU A 1 184 ? 18.903 -7.531 38.699 1.00 13.74 153 LEU A CA 1
ATOM 1189 C C . LEU A 1 184 ? 18.637 -8.971 39.131 1.00 12.10 153 LEU A C 1
ATOM 1190 O O . LEU A 1 184 ? 18.335 -9.191 40.313 1.00 13.24 153 LEU A O 1
ATOM 1195 N N . PHE A 1 185 ? 18.782 -9.943 38.225 1.00 11.92 154 PHE A N 1
ATOM 1196 C CA . PHE A 1 185 ? 18.555 -11.346 38.610 1.00 12.45 154 PHE A CA 1
ATOM 1197 C C . PHE A 1 185 ? 19.647 -11.799 39.591 1.00 13.24 154 PHE A C 1
ATOM 1198 O O . PHE A 1 185 ? 19.313 -12.500 40.547 1.00 13.74 154 PHE A O 1
ATOM 1206 N N . VAL A 1 186 ? 20.899 -11.390 39.376 1.00 12.87 155 VAL A N 1
ATOM 1207 C CA . VAL A 1 186 ? 21.978 -11.693 40.356 1.00 15.90 155 VAL A CA 1
ATOM 1208 C C . VAL A 1 186 ? 21.552 -11.172 41.724 1.00 16.08 155 VAL A C 1
ATOM 1209 O O . VAL A 1 186 ? 21.661 -11.904 42.731 1.00 16.13 155 VAL A O 1
ATOM 1213 N N . GLU A 1 187 ? 21.096 -9.909 41.786 1.00 15.83 156 GLU A N 1
ATOM 1214 C CA . GLU A 1 187 ? 20.713 -9.323 43.083 1.00 15.40 156 GLU A CA 1
ATOM 1215 C C . GLU A 1 187 ? 19.572 -10.149 43.686 1.00 14.67 156 GLU A C 1
ATOM 1216 O O . GLU A 1 187 ? 19.558 -10.427 44.897 1.00 16.08 156 GLU A O 1
ATOM 1222 N N . MET A 1 188 ? 18.566 -10.508 42.901 1.00 12.86 157 MET A N 1
ATOM 1223 C CA . MET A 1 188 ? 17.397 -11.206 43.444 1.00 12.46 157 MET A CA 1
ATOM 1224 C C . MET A 1 188 ? 17.753 -12.639 43.896 1.00 13.38 157 MET A C 1
ATOM 1225 O O . MET A 1 188 ? 17.090 -13.138 44.810 1.00 13.99 157 MET A O 1
ATOM 1230 N N . ARG A 1 189 ? 18.789 -13.265 43.328 1.00 13.16 158 ARG A N 1
ATOM 1231 C CA . ARG A 1 189 ? 19.166 -14.641 43.741 1.00 14.21 158 ARG A CA 1
ATOM 1232 C C . ARG A 1 189 ? 19.804 -14.610 45.134 1.00 16.42 158 ARG A C 1
ATOM 1233 O O . ARG A 1 189 ? 19.965 -15.690 45.740 1.00 17.59 158 ARG A O 1
ATOM 1241 N N . LYS A 1 190 ? 20.116 -13.439 45.660 1.00 15.98 159 LYS A N 1
ATOM 1242 C CA . LYS A 1 190 ? 20.564 -13.290 47.073 1.00 16.26 159 LYS A CA 1
ATOM 1243 C C . LYS A 1 190 ? 19.436 -13.622 48.037 1.00 18.34 159 LYS A C 1
ATOM 1244 O O . LYS A 1 190 ? 19.724 -13.958 49.195 1.00 18.65 159 LYS A O 1
ATOM 1250 N N . ASN A 1 191 ? 18.180 -13.512 47.592 1.00 14.13 160 ASN A N 1
ATOM 1251 C CA . ASN A 1 191 ? 17.009 -13.875 48.408 1.00 15.85 160 ASN A CA 1
ATOM 1252 C C . ASN A 1 191 ? 16.785 -15.372 48.209 1.00 17.66 160 ASN A C 1
ATOM 1253 O O . ASN A 1 191 ? 16.436 -15.812 47.101 1.00 15.63 160 ASN A O 1
ATOM 1258 N N . PRO A 1 192 ? 16.932 -16.211 49.234 1.00 16.13 161 PRO A N 1
ATOM 1259 C CA . PRO A 1 192 ? 16.876 -17.664 49.050 1.00 17.70 161 PRO A CA 1
ATOM 1260 C C . PRO A 1 192 ? 15.473 -18.159 48.670 1.00 18.21 161 PRO A C 1
ATOM 1261 O O . PRO A 1 192 ? 15.374 -19.259 48.199 1.00 17.64 161 PRO A O 1
ATOM 1265 N N . ASN A 1 193 ? 14.441 -17.356 48.893 1.00 16.18 162 ASN A N 1
ATOM 1266 C CA . ASN A 1 193 ? 13.061 -17.746 48.530 1.00 15.12 162 ASN A CA 1
ATOM 1267 C C . ASN A 1 193 ? 12.844 -17.669 47.020 1.00 14.65 162 ASN A C 1
ATOM 1268 O O . ASN A 1 193 ? 11.911 -18.296 46.536 1.00 13.65 162 ASN A O 1
ATOM 1273 N N . VAL A 1 194 ? 13.656 -16.913 46.300 1.00 12.29 163 VAL A N 1
ATOM 1274 C CA . VAL A 1 194 ? 13.494 -16.808 44.811 1.00 11.62 163 VAL A CA 1
ATOM 1275 C C . VAL A 1 194 ? 13.807 -18.179 44.212 1.00 12.70 163 VAL A C 1
ATOM 1276 O O . VAL A 1 194 ? 14.917 -18.676 44.382 1.00 12.40 163 VAL A O 1
ATOM 1280 N N . ILE A 1 195 ? 12.845 -18.735 43.464 1.00 11.84 164 ILE A N 1
ATOM 1281 C CA . ILE A 1 195 ? 12.983 -20.051 42.812 1.00 13.13 164 ILE A CA 1
ATOM 1282 C C . ILE A 1 195 ? 13.144 -19.890 41.315 1.00 11.56 164 ILE A C 1
ATOM 1283 O O . ILE A 1 195 ? 13.464 -20.891 40.673 1.00 11.64 164 ILE A O 1
ATOM 1288 N N . GLY A 1 196 ? 12.963 -18.681 40.771 1.00 10.07 165 GLY A N 1
ATOM 1289 C CA . GLY A 1 196 ? 13.115 -18.525 39.323 1.00 11.60 165 GLY A CA 1
ATOM 1290 C C . GLY A 1 196 ? 12.200 -17.488 38.740 1.00 11.75 165 GLY A C 1
ATOM 1291 O O . GLY A 1 196 ? 11.860 -16.528 39.420 1.00 10.54 165 GLY A O 1
ATOM 1292 N N . VAL A 1 197 ? 11.961 -17.624 37.449 1.00 12.17 166 VAL A N 1
ATOM 1293 C CA . VAL A 1 197 ? 11.461 -16.528 36.584 1.00 11.69 166 VAL A CA 1
ATOM 1294 C C . VAL A 1 197 ? 10.384 -17.106 35.672 1.00 10.53 166 VAL A C 1
ATOM 1295 O O . VAL A 1 197 ? 10.665 -18.096 34.991 1.00 10.70 166 VAL A O 1
ATOM 1299 N N . ALA A 1 198 ? 9.224 -16.491 35.637 1.00 9.99 167 ALA A N 1
ATOM 1300 C CA . ALA A 1 198 ? 8.245 -16.704 34.570 1.00 10.79 167 ALA A CA 1
ATOM 1301 C C . ALA A 1 198 ? 8.545 -15.700 33.474 1.00 10.80 167 ALA A C 1
ATOM 1302 O O . ALA A 1 198 ? 8.418 -14.479 33.726 1.00 11.76 167 ALA A O 1
ATOM 1304 N N . ASN A 1 199 ? 9.049 -16.177 32.349 1.00 10.51 168 ASN A N 1
ATOM 1305 C CA . ASN A 1 199 ? 9.590 -15.265 31.315 1.00 11.11 168 ASN A CA 1
ATOM 1306 C C . ASN A 1 199 ? 8.587 -15.086 30.188 1.00 11.39 168 ASN A C 1
ATOM 1307 O O . ASN A 1 199 ? 8.392 -16.037 29.391 1.00 11.33 168 ASN A O 1
ATOM 1312 N N . SER A 1 200 ? 8.097 -13.853 30.030 1.00 10.51 169 SER A N 1
ATOM 1313 C CA . SER A 1 200 ? 7.128 -13.520 28.953 1.00 11.00 169 SER A CA 1
ATOM 1314 C C . SER A 1 200 ? 7.728 -12.543 27.935 1.00 12.20 169 SER A C 1
ATOM 1315 O O . SER A 1 200 ? 7.007 -12.194 27.002 1.00 12.76 169 SER A O 1
ATOM 1318 N N . SER A 1 201 ? 9.012 -12.215 28.031 1.00 10.73 170 SER A N 1
ATOM 1319 C CA . SER A 1 201 ? 9.700 -11.514 26.941 1.00 9.31 170 SER A CA 1
ATOM 1320 C C . SER A 1 201 ? 9.724 -12.458 25.739 1.00 10.15 170 SER A C 1
ATOM 1321 O O . SER A 1 201 ? 9.632 -13.681 25.912 1.00 10.65 170 SER A O 1
ATOM 1324 N N . MET A 1 202 ? 9.839 -11.906 24.543 1.00 11.54 171 MET A N 1
ATOM 1325 C CA . MET A 1 202 ? 9.786 -12.760 23.335 1.00 12.28 171 MET A CA 1
ATOM 1326 C C . MET A 1 202 ? 11.062 -13.539 23.043 1.00 10.78 171 MET A C 1
ATOM 1327 O O . MET A 1 202 ? 10.967 -14.640 22.499 1.00 12.54 171 MET A O 1
ATOM 1332 N N . PRO A 1 203 ? 12.293 -13.053 23.312 1.00 11.61 172 PRO A N 1
ATOM 1333 C CA . PRO A 1 203 ? 13.466 -13.847 22.970 1.00 10.85 172 PRO A CA 1
ATOM 1334 C C . PRO A 1 203 ? 13.582 -15.101 23.840 1.00 11.14 172 PRO A C 1
ATOM 1335 O O . PRO A 1 203 ? 13.633 -15.008 25.062 1.00 11.69 172 PRO A O 1
ATOM 1339 N N . VAL A 1 204 ? 13.670 -16.287 23.229 1.00 11.52 173 VAL A N 1
ATOM 1340 C CA . VAL A 1 204 ? 13.998 -17.513 24.016 1.00 10.87 173 VAL A CA 1
ATOM 1341 C C . VAL A 1 204 ? 15.432 -17.403 24.504 1.00 10.72 173 VAL A C 1
ATOM 1342 O O . VAL A 1 204 ? 15.761 -18.064 25.465 1.00 11.44 173 VAL A O 1
ATOM 1346 N N . GLN A 1 205 ? 16.259 -16.531 23.915 1.00 9.70 174 GLN A N 1
ATOM 1347 C CA . GLN A 1 205 ? 17.602 -16.265 24.451 1.00 10.36 174 GLN A CA 1
ATOM 1348 C C . GLN A 1 205 ? 17.452 -15.860 25.915 1.00 11.46 174 GLN A C 1
ATOM 1349 O O . GLN A 1 205 ? 18.372 -16.161 26.693 1.00 11.35 174 GLN A O 1
ATOM 1355 N N . ASP A 1 206 ? 16.417 -15.101 26.290 1.00 10.28 175 ASP A N 1
ATOM 1356 C CA . ASP A 1 206 ? 16.300 -14.631 27.687 1.00 10.54 175 ASP A CA 1
ATOM 1357 C C . ASP A 1 206 ? 16.118 -15.837 28.612 1.00 10.69 175 ASP A C 1
ATOM 1358 O O . ASP A 1 206 ? 16.732 -15.854 29.712 1.00 11.13 175 ASP A O 1
ATOM 1363 N N . ILE A 1 207 ? 15.334 -16.833 28.199 1.00 11.61 176 ILE A N 1
ATOM 1364 C CA . ILE A 1 207 ? 15.179 -18.092 28.961 1.00 10.63 176 ILE A CA 1
ATOM 1365 C C . ILE A 1 207 ? 16.552 -18.745 29.146 1.00 11.76 176 ILE A C 1
ATOM 1366 O O . ILE A 1 207 ? 16.941 -19.097 30.265 1.00 11.61 176 ILE A O 1
ATOM 1371 N N . GLN A 1 208 ? 17.284 -18.901 28.043 1.00 10.66 177 GLN A N 1
ATOM 1372 C CA . GLN A 1 208 ? 18.611 -19.538 28.063 1.00 11.25 177 GLN A CA 1
ATOM 1373 C C . GLN A 1 208 ? 19.545 -18.800 28.998 1.00 11.41 177 GLN A C 1
ATOM 1374 O O . GLN A 1 208 ? 20.290 -19.433 29.767 1.00 12.36 177 GLN A O 1
ATOM 1380 N N . MET A 1 209 ? 19.569 -17.465 28.949 1.00 11.46 178 MET A N 1
ATOM 1381 C CA . MET A 1 209 ? 20.538 -16.686 29.755 1.00 11.81 178 MET A CA 1
ATOM 1382 C C . MET A 1 209 ? 20.141 -16.796 31.231 1.00 10.08 178 MET A C 1
ATOM 1383 O O . MET A 1 209 ? 21.056 -16.908 32.081 1.00 12.31 178 MET A O 1
ATOM 1388 N N . PHE A 1 210 ? 18.867 -16.686 31.545 1.00 11.10 179 PHE A N 1
ATOM 1389 C CA . PHE A 1 210 ? 18.430 -16.771 32.965 1.00 10.55 179 PHE A CA 1
ATOM 1390 C C . PHE A 1 210 ? 18.804 -18.171 33.501 1.00 12.38 179 PHE A C 1
ATOM 1391 O O . PHE A 1 210 ? 19.308 -18.300 34.633 1.00 12.06 179 PHE A O 1
ATOM 1399 N N . LYS A 1 211 ? 18.535 -19.215 32.734 1.00 11.70 180 LYS A N 1
ATOM 1400 C CA . LYS A 1 211 ? 18.770 -20.622 33.163 1.00 11.63 180 LYS A CA 1
ATOM 1401 C C . LYS A 1 211 ? 20.275 -20.851 33.303 1.00 13.16 180 LYS A C 1
ATOM 1402 O O . LYS A 1 211 ? 20.720 -21.466 34.269 1.00 14.06 180 LYS A O 1
ATOM 1408 N N . GLN A 1 212 ? 21.074 -20.394 32.347 1.00 11.89 181 GLN A N 1
ATOM 1409 C CA . GLN A 1 212 ? 22.546 -20.569 32.403 1.00 13.06 181 GLN A CA 1
ATOM 1410 C C . GLN A 1 212 ? 23.109 -19.851 33.620 1.00 13.35 181 GLN A C 1
ATOM 1411 O O . GLN A 1 212 ? 23.976 -20.413 34.305 1.00 15.77 181 GLN A O 1
ATOM 1417 N N . ALA A 1 213 ? 22.654 -18.637 33.908 1.00 13.17 182 ALA A N 1
ATOM 1418 C CA . ALA A 1 213 ? 23.158 -17.868 35.050 1.00 13.37 182 ALA A CA 1
ATOM 1419 C C . ALA A 1 213 ? 22.766 -18.575 36.359 1.00 12.60 182 ALA A C 1
ATOM 1420 O O . ALA A 1 213 ? 23.589 -18.581 37.289 1.00 14.85 182 ALA A O 1
ATOM 1422 N N . ALA A 1 214 ? 21.550 -19.063 36.466 1.00 14.23 183 ALA A N 1
ATOM 1423 C CA . ALA A 1 214 ? 20.961 -19.513 37.749 1.00 14.42 183 ALA A CA 1
ATOM 1424 C C . ALA A 1 214 ? 21.338 -20.970 38.044 1.00 14.80 183 ALA A C 1
ATOM 1425 O O . ALA A 1 214 ? 21.613 -21.281 39.248 1.00 15.82 183 ALA A O 1
ATOM 1427 N N . GLY A 1 215 ? 21.316 -21.842 37.046 1.00 15.27 184 GLY A N 1
ATOM 1428 C CA . GLY A 1 215 ? 21.619 -23.271 37.226 1.00 15.23 184 GLY A CA 1
ATOM 1429 C C . GLY A 1 215 ? 20.445 -24.085 37.735 1.00 16.02 184 GLY A C 1
ATOM 1430 O O . GLY A 1 215 ? 19.283 -23.729 37.558 1.00 14.76 184 GLY A O 1
ATOM 1431 N N . ALA A 1 216 ? 20.731 -25.283 38.239 1.00 14.41 185 ALA A N 1
ATOM 1432 C CA . ALA A 1 216 ? 19.718 -26.327 38.439 1.00 15.89 185 ALA A CA 1
ATOM 1433 C C . ALA A 1 216 ? 18.752 -26.047 39.604 1.00 16.85 185 ALA A C 1
ATOM 1434 O O . ALA A 1 216 ? 17.721 -26.694 39.637 1.00 18.42 185 ALA A O 1
ATOM 1436 N N . GLU A 1 217 ? 19.105 -25.171 40.531 1.00 13.66 186 GLU A N 1
ATOM 1437 C CA . GLU A 1 217 ? 18.247 -24.887 41.708 1.00 14.13 186 GLU A CA 1
ATOM 1438 C C . GLU A 1 217 ? 17.218 -23.816 4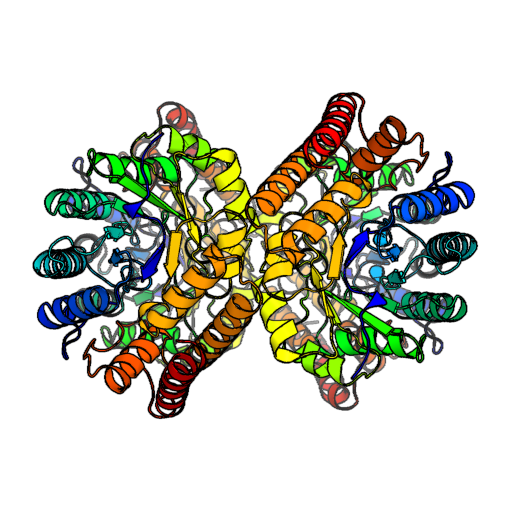1.387 1.00 12.03 186 GLU A C 1
ATOM 1439 O O . GLU A 1 217 ? 16.493 -23.445 42.317 1.00 13.28 186 GLU A O 1
ATOM 1445 N N . TYR A 1 218 ? 17.047 -23.436 40.116 1.00 11.55 187 TYR A N 1
ATOM 1446 C CA . TYR A 1 218 ? 16.048 -22.442 39.709 1.00 12.48 187 TYR A CA 1
ATOM 1447 C C . TYR A 1 218 ? 15.290 -22.990 38.529 1.00 12.52 187 TYR A C 1
ATOM 1448 O O . TYR A 1 218 ? 15.776 -23.893 37.830 1.00 14.25 187 TYR A O 1
ATOM 1457 N N . ILE A 1 219 ? 14.064 -22.520 38.382 1.00 11.36 188 ILE A N 1
ATOM 1458 C CA . ILE A 1 219 ? 13.189 -22.903 37.260 1.00 12.45 188 ILE A CA 1
ATOM 1459 C C . ILE A 1 219 ? 12.806 -21.654 36.481 1.00 10.73 188 ILE A C 1
ATOM 1460 O O . ILE A 1 219 ? 12.485 -20.601 37.063 1.00 11.14 188 ILE A O 1
ATOM 1465 N N . ILE A 1 220 ? 12.862 -21.787 35.158 1.00 10.49 189 ILE A N 1
ATOM 1466 C CA . ILE A 1 220 ? 12.319 -20.764 34.247 1.00 10.86 189 ILE A CA 1
ATOM 1467 C C . ILE A 1 220 ? 11.018 -21.305 33.655 1.00 10.61 189 ILE A C 1
ATOM 1468 O O . ILE A 1 220 ? 10.984 -22.475 33.210 1.00 11.95 189 ILE A O 1
ATOM 1473 N N . PHE A 1 221 ? 9.974 -20.514 33.724 1.00 9.48 190 PHE A N 1
ATOM 1474 C CA . PHE A 1 221 ? 8.687 -20.867 33.116 1.00 9.02 190 PHE A CA 1
ATOM 1475 C C . PHE A 1 221 ? 8.539 -20.172 31.765 1.00 12.03 190 PHE A C 1
ATOM 1476 O O . PHE A 1 221 ? 8.789 -18.957 31.661 1.00 11.95 190 PHE A O 1
ATOM 1484 N N . ASN A 1 222 ? 8.186 -20.917 30.731 1.00 8.75 191 ASN A N 1
ATOM 1485 C CA . ASN A 1 222 ? 7.905 -20.292 29.422 1.00 9.28 191 ASN A CA 1
ATOM 1486 C C . ASN A 1 222 ? 6.570 -19.535 29.508 1.00 11.50 191 ASN A C 1
ATOM 1487 O O . ASN A 1 222 ? 5.515 -20.173 29.782 1.00 12.06 191 ASN A O 1
ATOM 1492 N N . GLY A 1 223 ? 6.582 -18.257 29.202 1.00 12.34 192 GLY A N 1
ATOM 1493 C CA . GLY A 1 223 ? 5.402 -17.380 29.183 1.00 12.66 192 GLY A CA 1
ATOM 1494 C C . GLY A 1 223 ? 4.720 -17.259 27.834 1.00 14.08 192 GLY A C 1
ATOM 1495 O O . GLY A 1 223 ? 3.497 -17.181 27.803 1.00 14.27 192 GLY A O 1
ATOM 1496 N N . PRO A 1 224 ? 5.420 -17.063 26.695 1.00 12.60 193 PRO A N 1
ATOM 1497 C CA . PRO A 1 224 ? 4.748 -16.878 25.389 1.00 11.67 193 PRO A CA 1
ATOM 1498 C C . PRO A 1 224 ? 4.222 -18.218 24.863 1.00 10.53 193 PRO A C 1
ATOM 1499 O O . PRO A 1 224 ? 5.014 -19.089 24.439 1.00 10.61 193 PRO A O 1
ATOM 1503 N N . ASP A 1 225 ? 2.898 -18.412 24.913 1.00 10.38 194 ASP A N 1
ATOM 1504 C CA . ASP A 1 225 ? 2.320 -19.746 24.613 1.00 10.57 194 ASP A CA 1
ATOM 1505 C C . ASP A 1 225 ? 2.687 -20.172 23.176 1.00 9.94 194 ASP A C 1
ATOM 1506 O O . ASP A 1 225 ? 2.845 -21.389 22.916 1.00 10.47 194 ASP A O 1
ATOM 1511 N N . GLU A 1 226 ? 2.749 -19.210 22.261 1.00 10.68 195 GLU A N 1
ATOM 1512 C CA . GLU A 1 226 ? 3.036 -19.443 20.830 1.00 10.73 195 GLU A CA 1
ATOM 1513 C C . GLU A 1 226 ? 4.448 -19.999 20.631 1.00 10.53 195 GLU A C 1
ATOM 1514 O O . GLU A 1 226 ? 4.758 -20.493 19.555 1.00 11.57 195 GLU A O 1
ATOM 1520 N N . GLN A 1 227 ? 5.286 -19.912 21.635 1.00 10.16 196 GLN A N 1
ATOM 1521 C CA . GLN A 1 227 ? 6.703 -20.382 21.578 1.00 10.73 196 GLN A CA 1
ATOM 1522 C C . GLN A 1 227 ? 6.949 -21.534 22.584 1.00 11.53 196 GLN A C 1
ATOM 1523 O O . GLN A 1 227 ? 8.110 -21.858 22.845 1.00 11.94 196 GLN A O 1
ATOM 1529 N N . PHE A 1 228 ? 5.892 -22.140 23.120 1.00 11.23 197 PHE A N 1
ATOM 1530 C CA . PHE A 1 228 ? 5.968 -23.178 24.176 1.00 11.16 197 PHE A CA 1
ATOM 1531 C C . PHE A 1 228 ? 7.106 -24.171 23.903 1.00 11.68 197 PHE A C 1
ATOM 1532 O O . PHE A 1 228 ? 8.011 -24.314 24.764 1.00 10.43 197 PHE A O 1
ATOM 1540 N N . MET A 1 229 ? 7.108 -24.807 22.735 1.00 12.37 198 MET A N 1
ATOM 1541 C CA . MET A 1 229 ? 8.062 -25.906 22.505 1.00 10.91 198 MET A CA 1
ATOM 1542 C C . MET A 1 229 ? 9.489 -25.371 22.443 1.00 11.08 198 MET A C 1
ATOM 1543 O O . MET A 1 229 ? 10.429 -26.074 22.900 1.00 12.75 198 MET A O 1
ATOM 1548 N N . SER A 1 230 ? 9.668 -24.158 21.932 1.00 10.09 199 SER A N 1
ATOM 1549 C CA . SER A 1 230 ? 10.985 -23.532 21.747 1.00 10.26 199 SER A CA 1
ATOM 1550 C C . SER A 1 230 ? 11.544 -23.110 23.101 1.00 10.79 199 SER A C 1
ATOM 1551 O O . SER A 1 230 ? 12.775 -23.250 23.303 1.00 11.11 199 SER A O 1
ATOM 1554 N N . GLY A 1 231 ? 10.736 -22.516 23.970 1.00 10.53 200 GLY A N 1
ATOM 1555 C CA . GLY A 1 231 ? 11.210 -22.131 25.312 1.00 10.32 200 GLY A CA 1
ATOM 1556 C C . GLY A 1 231 ? 11.519 -23.356 26.140 1.00 10.90 200 GLY A C 1
ATOM 1557 O O . GLY A 1 231 ? 12.509 -23.332 26.894 1.00 11.38 200 GLY A O 1
ATOM 1558 N N . ARG A 1 232 ? 10.692 -24.380 26.045 1.00 11.61 201 ARG A N 1
ATOM 1559 C CA . ARG A 1 232 ? 10.917 -25.658 26.770 1.00 12.88 201 ARG A CA 1
ATOM 1560 C C . ARG A 1 232 ? 12.264 -26.267 26.378 1.00 13.35 201 ARG A C 1
ATOM 1561 O O . ARG A 1 232 ? 13.083 -26.524 27.285 1.00 13.76 201 ARG A O 1
ATOM 1569 N N . VAL A 1 233 ? 12.554 -26.402 25.086 1.00 12.52 202 VAL A N 1
ATOM 1570 C CA . VAL A 1 233 ? 13.790 -27.155 24.729 1.00 11.52 202 VAL A CA 1
ATOM 1571 C C . VAL A 1 233 ? 15.030 -26.367 25.128 1.00 11.39 202 VAL A C 1
ATOM 1572 O O . VAL A 1 233 ? 16.074 -26.990 25.298 1.00 13.65 202 VAL A O 1
ATOM 1576 N N . ILE A 1 234 ? 14.973 -25.036 25.210 1.00 10.76 203 ILE A N 1
ATOM 1577 C CA . ILE A 1 234 ? 16.205 -24.266 25.479 1.00 11.36 203 ILE A CA 1
ATOM 1578 C C . ILE A 1 234 ? 16.398 -24.090 26.984 1.00 9.74 203 ILE A C 1
ATOM 1579 O O . ILE A 1 234 ? 17.433 -23.520 27.347 1.00 13.98 203 ILE A O 1
ATOM 1584 N N . GLY A 1 235 ? 15.505 -24.609 27.811 1.00 14.20 204 GLY A N 1
ATOM 1585 C CA . GLY A 1 235 ? 15.794 -24.689 29.254 1.00 15.84 204 GLY A CA 1
ATOM 1586 C C . GLY A 1 235 ? 14.670 -24.306 30.196 1.00 14.96 204 GLY A C 1
ATOM 1587 O O . GLY A 1 235 ? 14.898 -24.395 31.417 1.00 14.26 204 GLY A O 1
ATOM 1588 N N . ALA A 1 236 ? 13.511 -23.894 29.707 1.00 12.12 205 ALA A N 1
ATOM 1589 C CA . ALA A 1 236 ? 12.360 -23.662 30.592 1.00 10.66 205 ALA A CA 1
ATOM 1590 C C . ALA A 1 236 ? 11.788 -25.031 30.963 1.00 13.80 205 ALA A C 1
ATOM 1591 O O . ALA A 1 236 ? 11.305 -25.734 30.083 1.00 13.68 205 ALA A O 1
ATOM 1593 N N . GLU A 1 237 ? 11.748 -25.386 32.231 1.00 10.99 206 GLU A N 1
ATOM 1594 C CA . GLU A 1 237 ? 11.169 -26.672 32.677 1.00 12.01 206 GLU A CA 1
ATOM 1595 C C . GLU A 1 237 ? 9.716 -26.488 33.126 1.00 13.34 206 GLU A C 1
ATOM 1596 O O . GLU A 1 237 ? 9.041 -27.469 33.360 1.00 15.61 206 GLU A O 1
ATOM 1602 N N . GLY A 1 238 ? 9.270 -25.255 33.239 1.00 11.57 207 GLY A N 1
ATOM 1603 C CA . GLY A 1 238 ? 7.856 -24.946 33.514 1.00 14.49 207 GLY A CA 1
ATOM 1604 C C . GLY A 1 238 ? 7.249 -24.115 32.408 1.00 12.01 207 GLY A C 1
ATOM 1605 O O . GLY A 1 238 ? 7.946 -23.677 31.498 1.00 10.61 207 GLY A O 1
ATOM 1606 N N . ALA A 1 239 ? 5.950 -23.951 32.481 1.00 12.69 208 ALA A N 1
ATOM 1607 C CA . ALA A 1 239 ? 5.171 -23.278 31.445 1.00 10.78 208 ALA A CA 1
ATOM 1608 C C . ALA A 1 239 ? 3.922 -22.691 32.075 1.00 10.14 208 ALA A C 1
ATOM 1609 O O . ALA A 1 239 ? 3.144 -23.464 32.675 1.00 12.07 208 ALA A O 1
ATOM 1611 N N . ILE A 1 240 ? 3.770 -21.367 31.994 1.00 9.57 209 ILE A N 1
ATOM 1612 C CA . ILE A 1 240 ? 2.598 -20.634 32.534 1.00 10.71 209 ILE A CA 1
ATOM 1613 C C . ILE A 1 240 ? 2.001 -19.881 31.355 1.00 11.95 209 ILE A C 1
ATOM 1614 O O . ILE A 1 240 ? 2.712 -19.035 30.764 1.00 11.00 209 ILE A O 1
ATOM 1619 N N . GLY A 1 241 ? 0.728 -20.078 31.068 1.00 11.71 210 GLY A N 1
ATOM 1620 C CA . GLY A 1 241 ? 0.171 -19.509 29.847 1.00 13.60 210 GLY A CA 1
ATOM 1621 C C . GLY A 1 241 ? -1.287 -19.091 29.994 1.00 13.83 210 GLY A C 1
ATOM 1622 O O . GLY A 1 241 ? -2.076 -19.808 30.624 1.00 12.29 210 GLY A O 1
ATOM 1623 N N . GLY A 1 242 ? -1.615 -17.975 29.383 1.00 12.77 211 GLY A N 1
ATOM 1624 C CA . GLY A 1 242 ? -2.974 -17.429 29.362 1.00 12.28 211 GLY A CA 1
ATOM 1625 C C . GLY A 1 242 ? -3.928 -18.201 28.483 1.00 14.43 211 GLY A C 1
ATOM 1626 O O . GLY A 1 242 ? -5.135 -18.066 28.689 1.00 12.70 211 GLY A O 1
ATOM 1627 N N . THR A 1 243 ? -3.450 -18.963 27.481 1.00 11.30 212 THR A N 1
ATOM 1628 C CA . THR A 1 243 ? -4.388 -19.648 26.554 1.00 12.11 212 THR A CA 1
ATOM 1629 C C . THR A 1 243 ? -4.562 -21.101 26.978 1.00 11.97 212 THR A C 1
ATOM 1630 O O . THR A 1 243 ? -5.410 -21.779 26.412 1.00 12.69 212 THR A O 1
ATOM 1634 N N . TYR A 1 244 ? -3.816 -21.575 27.976 1.00 11.29 213 TYR A N 1
ATOM 1635 C CA . TYR A 1 244 ? -3.830 -23.019 28.292 1.00 10.58 213 TYR A CA 1
ATOM 1636 C C . TYR A 1 244 ? -5.233 -23.435 28.722 1.00 11.96 213 TYR A C 1
ATOM 1637 O O . TYR A 1 244 ? -5.666 -24.582 28.420 1.00 11.92 213 TYR A O 1
ATOM 1646 N N . GLY A 1 245 ? -5.939 -22.593 29.455 1.00 10.71 214 GLY A N 1
ATOM 1647 C CA . GLY A 1 245 ? -7.272 -22.959 29.977 1.00 12.20 214 GLY A CA 1
ATOM 1648 C C . GLY A 1 245 ? -8.299 -23.194 28.893 1.00 13.57 214 GLY A C 1
ATOM 1649 O O . GLY A 1 245 ? -9.266 -23.887 29.167 1.00 14.54 214 GLY A O 1
ATOM 1650 N N . ALA A 1 246 ? -8.088 -22.678 27.690 1.00 12.52 215 ALA A N 1
ATOM 1651 C CA . ALA A 1 246 ? -8.993 -22.946 26.542 1.00 13.42 215 ALA A CA 1
ATOM 1652 C C . ALA A 1 246 ? -8.836 -24.388 26.048 1.00 13.32 215 ALA A C 1
ATOM 1653 O O . ALA A 1 246 ? -9.719 -24.878 25.349 1.00 13.87 215 ALA A O 1
ATOM 1655 N N . MET A 1 247 ? -7.673 -25.004 26.256 1.00 13.76 216 MET A N 1
ATOM 1656 C CA . MET A 1 247 ? -7.299 -26.266 25.559 1.00 12.01 216 MET A CA 1
ATOM 1657 C C . MET A 1 247 ? -6.208 -26.994 26.318 1.00 12.69 216 MET A C 1
ATOM 1658 O O . MET A 1 247 ? -5.149 -27.309 25.783 1.00 13.49 216 MET A O 1
ATOM 1663 N N . PRO A 1 248 ? -6.402 -27.258 27.631 1.00 12.22 217 PRO A N 1
ATOM 1664 C CA . PRO A 1 248 ? -5.291 -27.739 28.441 1.00 12.99 217 PRO A CA 1
ATOM 1665 C C . PRO A 1 248 ? -4.756 -29.093 27.987 1.00 13.62 217 PRO A C 1
ATOM 1666 O O . PRO A 1 248 ? -3.517 -29.299 28.059 1.00 14.72 217 PRO A O 1
ATOM 1670 N N . GLU A 1 249 ? -5.625 -29.949 27.449 1.00 13.13 218 GLU A N 1
ATOM 1671 C CA . GLU A 1 249 ? -5.194 -31.278 26.966 1.00 14.84 218 GLU A CA 1
ATOM 1672 C C . GLU A 1 249 ? -4.168 -31.121 25.855 1.00 11.77 218 GLU A C 1
ATOM 1673 O O . GLU A 1 249 ? -3.267 -31.986 25.766 1.00 14.09 218 GLU A O 1
ATOM 1679 N N . LEU A 1 250 ? -4.283 -30.087 25.016 1.00 13.28 219 LEU A N 1
ATOM 1680 C CA . LEU A 1 250 ? -3.336 -29.930 23.882 1.00 13.75 219 LEU A CA 1
ATOM 1681 C C . LEU A 1 250 ? -1.959 -29.565 24.434 1.00 12.56 219 LEU A C 1
ATOM 1682 O O . LEU A 1 250 ? -0.958 -30.112 23.978 1.00 12.70 219 LEU A O 1
ATOM 1687 N N . TYR A 1 251 ? -1.897 -28.653 25.414 1.00 12.22 220 TYR A N 1
ATOM 1688 C CA . TYR A 1 251 ? -0.575 -28.301 25.992 1.00 10.14 220 TYR A CA 1
ATOM 1689 C C . TYR A 1 251 ? -0.010 -29.493 26.778 1.00 10.54 220 TYR A C 1
ATOM 1690 O O . TYR A 1 251 ? 1.220 -29.648 26.785 1.00 12.92 220 TYR A O 1
ATOM 1699 N N . LEU A 1 252 ? -0.844 -30.277 27.487 1.00 11.50 221 LEU A N 1
ATOM 1700 C CA . LEU A 1 252 ? -0.316 -31.486 28.166 1.00 13.36 221 LEU A CA 1
ATOM 1701 C C . LEU A 1 252 ? 0.285 -32.447 27.147 1.00 12.63 221 LEU A C 1
ATOM 1702 O O . LEU A 1 252 ? 1.377 -32.987 27.402 1.00 14.51 221 LEU A O 1
ATOM 1707 N N . LYS A 1 253 ? -0.390 -32.628 26.025 1.00 11.59 222 LYS A N 1
ATOM 1708 C CA . LYS A 1 253 ? 0.113 -33.558 24.989 1.00 12.47 222 LYS A CA 1
ATOM 1709 C C . LYS A 1 253 ? 1.369 -32.989 24.326 1.00 12.39 222 LYS A C 1
ATOM 1710 O O . LYS A 1 253 ? 2.300 -33.748 24.072 1.00 14.67 222 LYS A O 1
ATOM 1716 N N . LEU A 1 254 ? 1.414 -31.681 24.117 1.00 12.88 223 LEU A N 1
ATOM 1717 C CA . LEU A 1 254 ? 2.635 -31.015 23.585 1.00 12.13 223 LEU A CA 1
ATOM 1718 C C . LEU A 1 254 ? 3.788 -31.300 24.526 1.00 11.85 223 LEU A C 1
ATOM 1719 O O . LEU A 1 254 ? 4.863 -31.688 24.061 1.00 14.23 223 LEU A O 1
ATOM 1724 N N . ASP A 1 255 ? 3.588 -31.108 25.821 1.00 12.40 224 ASP A N 1
ATOM 1725 C CA . ASP A 1 255 ? 4.661 -31.295 26.815 1.00 13.24 224 ASP A CA 1
ATOM 1726 C C . ASP A 1 255 ? 5.101 -32.760 26.821 1.00 16.44 224 ASP A C 1
ATOM 1727 O O . ASP A 1 255 ? 6.311 -33.031 26.922 1.00 20.53 224 ASP A O 1
ATOM 1732 N N . GLU A 1 256 ? 4.156 -33.688 26.700 1.00 15.90 225 GLU A N 1
ATOM 1733 C CA . GLU A 1 256 ? 4.483 -35.139 26.633 1.00 17.26 225 GLU A CA 1
ATOM 1734 C C . GLU A 1 256 ? 5.367 -35.403 25.412 1.00 17.46 225 GLU A C 1
ATOM 1735 O O . GLU A 1 256 ? 6.414 -36.097 25.553 1.00 18.66 225 GLU A O 1
ATOM 1741 N N . CYS A 1 257 ? 5.045 -34.840 24.263 1.00 15.98 226 CYS A N 1
ATOM 1742 C CA . CYS A 1 257 ? 5.861 -35.011 23.041 1.00 15.83 226 CYS A CA 1
ATOM 1743 C C . CYS A 1 257 ? 7.254 -34.423 23.252 1.00 21.17 226 CYS A C 1
ATOM 1744 O O . CYS A 1 257 ? 8.251 -35.083 22.866 1.00 19.92 226 CYS A O 1
ATOM 1747 N N . ILE A 1 258 ? 7.356 -33.231 23.837 1.00 17.63 227 ILE A N 1
ATOM 1748 C CA . ILE A 1 258 ? 8.689 -32.614 24.064 1.00 18.44 227 ILE A CA 1
ATOM 1749 C C . ILE A 1 258 ? 9.525 -33.510 24.975 1.00 19.59 227 ILE A C 1
ATOM 1750 O O . ILE A 1 258 ? 10.703 -33.752 24.669 1.00 20.48 227 ILE A O 1
ATOM 1755 N N . ASN A 1 259 ? 8.943 -33.995 26.064 1.00 19.58 228 ASN A N 1
ATOM 1756 C CA . ASN A 1 259 ? 9.699 -34.809 27.051 1.00 19.41 228 ASN A CA 1
ATOM 1757 C C . ASN A 1 259 ? 10.136 -36.120 26.394 1.00 24.18 228 ASN A C 1
ATOM 1758 O O . ASN A 1 259 ? 11.223 -36.631 26.806 1.00 25.11 228 ASN A O 1
ATOM 1763 N N . ALA A 1 260 ? 9.421 -36.585 25.371 1.00 20.00 229 ALA A N 1
ATOM 1764 C CA . ALA A 1 260 ? 9.755 -37.848 24.660 1.00 23.63 229 ALA A CA 1
ATOM 1765 C C . ALA A 1 260 ? 10.723 -37.600 23.482 1.00 23.81 229 ALA A C 1
ATOM 1766 O O . ALA A 1 260 ? 11.121 -38.576 22.835 1.00 24.82 229 ALA A O 1
ATOM 1768 N N . GLY A 1 261 ? 11.090 -36.355 23.199 1.00 21.92 230 GLY A N 1
ATOM 1769 C CA . GLY A 1 261 ? 11.945 -36.019 22.048 1.00 22.97 230 GLY A CA 1
ATOM 1770 C C . GLY A 1 261 ? 11.201 -36.156 20.728 1.00 26.46 230 GLY A C 1
ATOM 1771 O O . GLY A 1 261 ? 11.856 -36.265 19.688 1.00 28.72 230 GLY A O 1
ATOM 1772 N N . LYS A 1 262 ? 9.868 -36.156 20.744 1.00 21.82 231 LYS A N 1
ATOM 1773 C CA . LYS A 1 262 ? 9.032 -36.340 19.529 1.00 20.04 231 LYS A CA 1
ATOM 1774 C C . LYS A 1 262 ? 8.723 -34.960 18.950 1.00 23.49 231 LYS A C 1
ATOM 1775 O O . LYS A 1 262 ? 7.603 -34.438 19.120 1.00 20.50 231 LYS A O 1
ATOM 1781 N N A MET A 1 263 ? 9.701 -34.369 18.278 0.50 24.08 232 MET A N 1
ATOM 1782 N N B MET A 1 263 ? 9.710 -34.360 18.287 0.50 21.86 232 MET A N 1
ATOM 1783 C CA A MET A 1 263 ? 9.619 -32.942 17.893 0.50 24.71 232 MET A CA 1
ATOM 1784 C CA B MET A 1 263 ? 9.631 -32.936 17.885 0.50 21.26 232 MET A CA 1
ATOM 1785 C C A MET A 1 263 ? 8.666 -32.766 16.705 0.50 21.69 232 MET A C 1
ATOM 1786 C C B MET A 1 263 ? 8.660 -32.769 16.710 0.50 19.64 232 MET A C 1
ATOM 1787 O O A MET A 1 263 ? 8.071 -31.688 16.610 0.50 20.89 232 MET A O 1
ATOM 1788 O O B MET A 1 263 ? 8.070 -31.689 16.611 0.50 19.38 232 MET A O 1
ATOM 1797 N N . THR A 1 264 ? 8.503 -33.761 15.817 1.00 19.50 233 THR A N 1
ATOM 1798 C CA . THR A 1 264 ? 7.540 -33.632 14.692 1.00 19.01 233 THR A CA 1
ATOM 1799 C C . THR A 1 264 ? 6.114 -33.563 15.260 1.00 18.25 233 THR A C 1
ATOM 1800 O O . THR A 1 264 ? 5.306 -32.690 14.842 1.00 19.15 233 THR A O 1
ATOM 1804 N N . GLU A 1 265 ? 5.795 -34.466 16.175 1.00 19.68 234 GLU A N 1
ATOM 1805 C CA . GLU A 1 265 ? 4.457 -34.493 16.789 1.00 18.05 234 GLU A CA 1
ATOM 1806 C C . GLU A 1 265 ? 4.242 -33.197 17.594 1.00 15.20 234 GLU A C 1
ATOM 1807 O O . GLU A 1 265 ? 3.136 -32.617 17.540 1.00 15.97 234 GLU A O 1
ATOM 1813 N N . ALA A 1 266 ? 5.277 -32.759 18.309 1.00 15.35 235 ALA A N 1
ATOM 1814 C CA . ALA A 1 266 ? 5.215 -31.500 19.083 1.00 14.47 235 ALA A CA 1
ATOM 1815 C C . ALA A 1 266 ? 4.904 -30.348 18.139 1.00 14.93 235 ALA A C 1
ATOM 1816 O O . ALA A 1 266 ? 4.020 -29.517 18.445 1.00 14.29 235 ALA A O 1
ATOM 1818 N N . ARG A 1 267 ? 5.600 -30.258 17.006 1.00 15.67 236 ARG A N 1
ATOM 1819 C CA . ARG A 1 267 ? 5.372 -29.145 16.049 1.00 15.16 236 ARG A CA 1
ATOM 1820 C C . ARG A 1 267 ? 3.933 -29.174 15.546 1.00 15.76 236 ARG A C 1
ATOM 1821 O O . ARG A 1 267 ? 3.293 -28.104 15.480 1.00 14.61 236 ARG A O 1
ATOM 1829 N N . LYS A 1 268 ? 3.370 -30.351 15.252 1.00 14.62 237 LYS A N 1
ATOM 1830 C CA . LYS A 1 268 ? 1.956 -30.407 14.808 1.00 13.88 237 LYS A CA 1
ATOM 1831 C C . LYS A 1 268 ? 1.040 -29.765 15.848 1.00 13.16 237 LYS A C 1
ATOM 1832 O O . LYS A 1 268 ? 0.120 -28.982 15.467 1.00 14.46 237 LYS A O 1
ATOM 1838 N N . ILE A 1 269 ? 1.253 -30.108 17.121 1.00 14.55 238 ILE A N 1
ATOM 1839 C CA . ILE A 1 269 ? 0.380 -29.591 18.191 1.00 13.63 238 ILE A CA 1
ATOM 1840 C C . ILE A 1 269 ? 0.606 -28.084 18.358 1.00 11.37 238 ILE A C 1
ATOM 1841 O O . ILE A 1 269 ? -0.347 -27.331 18.473 1.00 12.83 238 ILE A O 1
ATOM 1846 N N . GLN A 1 270 ? 1.880 -27.673 18.413 1.00 13.01 239 GLN A N 1
ATOM 1847 C CA . GLN A 1 270 ? 2.212 -26.236 18.555 1.00 10.91 239 GLN A CA 1
ATOM 1848 C C . GLN A 1 270 ? 1.530 -25.441 17.438 1.00 10.48 239 GLN A C 1
ATOM 1849 O O . GLN A 1 270 ? 0.946 -24.338 17.703 1.00 12.04 239 GLN A O 1
ATOM 1855 N N . TYR A 1 271 ? 1.592 -25.935 16.205 1.00 10.62 240 TYR A N 1
ATOM 1856 C CA . TYR A 1 271 ? 1.011 -25.183 15.072 1.00 11.96 240 TYR A CA 1
ATOM 1857 C C . TYR A 1 271 ? -0.511 -25.103 15.213 1.00 11.97 240 TYR A C 1
ATOM 1858 O O . TYR A 1 271 ? -1.096 -24.078 14.913 1.00 14.15 240 TYR A O 1
ATOM 1867 N N . ALA A 1 272 ? -1.143 -26.175 15.678 1.00 13.60 241 ALA A N 1
ATOM 1868 C CA . ALA A 1 272 ? -2.606 -26.178 15.883 1.00 12.75 241 ALA A CA 1
ATOM 1869 C C . ALA A 1 272 ? -2.974 -25.211 17.008 1.00 13.80 241 ALA A C 1
ATOM 1870 O O . ALA A 1 272 ? -3.945 -24.459 16.825 1.00 14.62 241 ALA A O 1
ATOM 1872 N N . CYS A 1 273 ? -2.231 -25.236 18.109 1.00 13.35 242 CYS A N 1
ATOM 1873 C CA . CYS A 1 273 ? -2.464 -24.290 19.222 1.00 12.40 242 CYS A CA 1
ATOM 1874 C C . CYS A 1 273 ? -2.327 -22.871 18.696 1.00 11.00 242 CYS A C 1
ATOM 1875 O O . CYS A 1 273 ? -3.165 -22.009 19.014 1.00 12.40 242 CYS A O 1
ATOM 1878 N N . ASN A 1 274 ? -1.258 -22.577 17.957 1.00 11.66 243 ASN A N 1
ATOM 1879 C CA . ASN A 1 274 ? -1.000 -21.198 17.514 1.00 11.90 243 ASN A CA 1
ATOM 1880 C C . ASN A 1 274 ? -2.136 -20.740 16.588 1.00 12.46 243 ASN A C 1
ATOM 1881 O O . ASN A 1 274 ? -2.591 -19.561 16.749 1.00 14.43 243 ASN A O 1
ATOM 1886 N N . GLU A 1 275 ? -2.598 -21.601 15.677 1.00 12.18 244 GLU A N 1
ATOM 1887 C CA . GLU A 1 275 ? -3.721 -21.240 14.777 1.00 13.71 244 GLU A CA 1
ATOM 1888 C C . GLU A 1 275 ? -4.948 -20.854 15.610 1.00 13.75 244 GLU A C 1
ATOM 1889 O O . GLU A 1 275 ? -5.653 -19.883 15.252 1.00 14.67 244 GLU A O 1
ATOM 1895 N N . ILE A 1 276 ? -5.217 -21.611 16.667 1.00 11.82 245 ILE A N 1
ATOM 1896 C CA . ILE A 1 276 ? -6.351 -21.312 17.570 1.00 14.18 245 ILE A CA 1
ATOM 1897 C C . ILE A 1 276 ? -6.114 -19.957 18.230 1.00 13.51 245 ILE A C 1
ATOM 1898 O O . ILE A 1 276 ? -7.036 -19.142 18.316 1.00 14.89 245 ILE A O 1
ATOM 1903 N N . ILE A 1 277 ? -4.911 -19.698 18.764 1.00 11.28 246 ILE A N 1
ATOM 1904 C CA . ILE A 1 277 ? -4.638 -18.404 19.409 1.00 10.91 246 ILE A CA 1
ATOM 1905 C C . ILE A 1 277 ? -4.895 -17.273 18.419 1.00 12.89 246 ILE A C 1
ATOM 1906 O O . ILE A 1 277 ? -5.538 -16.269 18.794 1.00 14.25 246 ILE A O 1
ATOM 1911 N N . TYR A 1 278 ? -4.400 -17.404 17.185 1.00 13.65 247 TYR A N 1
ATOM 1912 C CA . TYR A 1 278 ? -4.548 -16.311 16.210 1.00 13.31 247 TYR A CA 1
ATOM 1913 C C . TYR A 1 278 ? -6.046 -16.101 15.926 1.00 12.41 247 TYR A C 1
ATOM 1914 O O . TYR A 1 278 ? -6.495 -14.916 15.871 1.00 15.39 247 TYR A O 1
ATOM 1923 N N . LYS A 1 279 ? -6.806 -17.179 15.849 1.00 12.99 248 LYS A N 1
ATOM 1924 C CA . LYS A 1 279 ? -8.270 -17.050 15.643 1.00 13.60 248 LYS A CA 1
ATOM 1925 C C . LYS A 1 279 ? -8.910 -16.332 16.847 1.00 14.87 248 LYS A C 1
ATOM 1926 O O . LYS A 1 279 ? -9.701 -15.399 16.655 1.00 15.20 248 LYS A O 1
ATOM 1932 N N . MET A 1 280 ? -8.554 -16.698 18.066 1.00 12.85 249 MET A N 1
ATOM 1933 C CA . MET A 1 280 ? -9.173 -16.060 19.235 1.00 13.89 249 MET A CA 1
ATOM 1934 C C . MET A 1 280 ? -8.799 -14.578 19.268 1.00 17.04 249 MET A C 1
ATOM 1935 O O . MET A 1 280 ? -9.599 -13.785 19.726 1.00 20.59 249 MET A O 1
ATOM 1940 N N . CYS A 1 281 ? -7.606 -14.217 18.815 1.00 14.39 250 CYS A N 1
ATOM 1941 C CA . CYS A 1 281 ? -7.140 -12.802 18.880 1.00 15.61 250 CYS A CA 1
ATOM 1942 C C . CYS A 1 281 ? -7.717 -11.975 17.738 1.00 15.58 250 CYS A C 1
ATOM 1943 O O . CYS A 1 281 ? -7.533 -10.737 17.758 1.00 17.61 250 CYS A O 1
ATOM 1946 N N . SER A 1 282 ? -8.421 -12.590 16.789 1.00 16.75 251 SER A N 1
ATOM 1947 C CA . SER A 1 282 ? -9.003 -11.909 15.605 1.00 17.33 251 SER A CA 1
ATOM 1948 C C . SER A 1 282 ? -10.342 -11.235 15.943 1.00 20.04 251 SER A C 1
ATOM 1949 O O . SER A 1 282 ? -10.865 -10.503 15.096 1.00 19.88 251 SER A O 1
ATOM 1952 N N . ALA A 1 283 ? -10.897 -11.485 17.117 1.00 17.01 252 ALA A N 1
ATOM 1953 C CA . ALA A 1 283 ? -12.171 -10.920 17.564 1.00 15.52 252 ALA A CA 1
ATOM 1954 C C . ALA A 1 283 ? -12.023 -9.430 17.890 1.00 15.93 252 ALA A C 1
ATOM 1955 O O . ALA A 1 283 ? -10.921 -8.955 18.231 1.00 17.06 252 ALA A O 1
ATOM 1957 N N . HIS A 1 284 ? -13.147 -8.736 17.860 1.00 17.65 253 HIS A N 1
ATOM 1958 C CA . HIS A 1 284 ? -13.265 -7.360 18.393 1.00 19.24 253 HIS A CA 1
ATOM 1959 C C . HIS A 1 284 ? -13.103 -7.397 19.919 1.00 17.23 253 HIS A C 1
ATOM 1960 O O . HIS A 1 284 ? -12.289 -6.628 20.472 1.00 16.60 253 HIS A O 1
ATOM 1967 N N . GLY A 1 285 ? -13.839 -8.269 20.594 1.00 15.79 254 GLY A N 1
ATOM 1968 C CA . GLY A 1 285 ? -13.717 -8.492 22.034 1.00 15.82 254 GLY A CA 1
ATOM 1969 C C . GLY A 1 285 ? -12.344 -9.007 22.398 1.00 15.40 254 GLY A C 1
ATOM 1970 O O . GLY A 1 285 ? -11.622 -9.598 21.546 1.00 13.92 254 GLY A O 1
ATOM 1971 N N . ASN A 1 286 ? -11.989 -8.809 23.660 1.00 12.96 255 ASN A N 1
ATOM 1972 C CA . ASN A 1 286 ? -10.696 -9.229 24.236 1.00 12.72 255 ASN A CA 1
ATOM 1973 C C . ASN A 1 286 ? -10.547 -10.751 24.123 1.00 11.03 255 ASN A C 1
ATOM 1974 O O . ASN A 1 286 ? -11.518 -11.514 24.249 1.00 11.95 255 ASN A O 1
ATOM 1979 N N . MET A 1 287 ? -9.307 -11.198 23.952 1.00 12.94 256 MET A N 1
ATOM 1980 C CA . MET A 1 287 ? -9.012 -12.650 23.853 1.00 12.62 256 MET A CA 1
ATOM 1981 C C . MET A 1 287 ? -9.576 -13.413 25.055 1.00 11.02 256 MET A C 1
ATOM 1982 O O . MET A 1 287 ? -10.064 -14.536 24.872 1.00 13.24 256 MET A O 1
ATOM 1987 N N . TYR A 1 288 ? -9.495 -12.887 26.283 1.00 12.00 257 TYR A N 1
ATOM 1988 C CA . TYR A 1 288 ? -10.016 -13.602 27.467 1.00 14.05 257 TYR A CA 1
ATOM 1989 C C . TYR A 1 288 ? -11.550 -13.683 27.382 1.00 12.63 257 TYR A C 1
ATOM 1990 O O . TYR A 1 288 ? -12.096 -14.648 27.903 1.00 12.64 257 TYR A O 1
ATOM 1999 N N . ALA A 1 289 ? -12.191 -12.683 26.786 1.00 12.04 258 ALA A N 1
ATOM 2000 C CA . ALA A 1 289 ? -13.675 -12.739 26.574 1.00 14.74 258 ALA A CA 1
ATOM 2001 C C . ALA A 1 289 ? -13.980 -13.893 25.612 1.00 13.51 258 ALA A C 1
ATOM 2002 O O . ALA A 1 289 ? -14.986 -14.620 25.826 1.00 15.05 258 ALA A O 1
ATOM 2004 N N . VAL A 1 290 ? -13.166 -14.051 24.561 1.00 11.83 259 VAL A N 1
ATOM 2005 C CA . VAL A 1 290 ? -13.331 -15.176 23.610 1.00 12.95 259 VAL A CA 1
ATOM 2006 C C . VAL A 1 290 ? -13.160 -16.482 24.372 1.00 10.74 259 VAL A C 1
ATOM 2007 O O . VAL A 1 290 ? -13.968 -17.382 24.226 1.00 12.93 259 VAL A O 1
ATOM 2011 N N . ILE A 1 291 ? -12.106 -16.603 25.196 1.00 10.47 260 ILE A N 1
ATOM 2012 C CA . ILE A 1 291 ? -11.865 -17.883 25.912 1.00 10.96 260 ILE A CA 1
ATOM 2013 C C . ILE A 1 291 ? -13.030 -18.199 26.855 1.00 11.48 260 ILE A C 1
ATOM 2014 O O . ILE A 1 291 ? -13.463 -19.341 26.889 1.00 12.21 260 ILE A O 1
ATOM 2019 N N . LYS A 1 292 ? -13.555 -17.212 27.593 1.00 12.22 261 LYS A N 1
ATOM 2020 C CA . LYS A 1 292 ? -14.673 -17.526 28.514 1.00 12.70 261 LYS A CA 1
ATOM 2021 C C . LYS A 1 292 ? -15.872 -18.009 27.702 1.00 13.12 261 LYS A C 1
ATOM 2022 O O . LYS A 1 292 ? -16.551 -18.924 28.159 1.00 13.26 261 LYS A O 1
ATOM 2028 N N . ALA A 1 293 ? -16.106 -17.447 26.522 1.00 13.40 262 ALA A N 1
ATOM 2029 C CA . ALA A 1 293 ? -17.251 -17.869 25.679 1.00 15.01 262 ALA A CA 1
ATOM 2030 C C . ALA A 1 293 ? -17.005 -19.296 25.138 1.00 14.06 262 ALA A C 1
ATOM 2031 O O . ALA A 1 293 ? -17.945 -20.114 25.053 1.00 14.49 262 ALA A O 1
ATOM 2033 N N . ILE A 1 294 ? -15.766 -19.605 24.756 1.00 13.21 263 ILE A N 1
ATOM 2034 C CA . ILE A 1 294 ? -15.385 -20.967 24.317 1.00 12.76 263 ILE A CA 1
ATOM 2035 C C . ILE A 1 294 ? -15.662 -21.945 25.458 1.00 13.34 263 ILE A C 1
ATOM 2036 O O . ILE A 1 294 ? -16.165 -23.066 25.186 1.00 13.86 263 ILE A O 1
ATOM 2041 N N . LEU A 1 295 ? -15.275 -21.625 26.682 1.00 13.54 264 LEU A N 1
ATOM 2042 C CA . LEU A 1 295 ? -15.451 -22.574 27.806 1.00 13.27 264 LEU A CA 1
ATOM 2043 C C . LEU A 1 295 ? -16.943 -22.764 28.104 1.00 14.21 264 LEU A C 1
ATOM 2044 O O . LEU A 1 295 ? -17.302 -23.849 28.562 1.00 14.95 264 LEU A O 1
ATOM 2049 N N . LYS A 1 296 ? -17.766 -21.766 27.841 1.00 13.44 265 LYS A N 1
ATOM 2050 C CA . LYS A 1 296 ? -19.249 -22.004 27.948 1.00 16.11 265 LYS A CA 1
ATOM 2051 C C . LYS A 1 296 ? -19.675 -23.027 26.903 1.00 15.50 265 LYS A C 1
ATOM 2052 O O . LYS A 1 296 ? -20.399 -23.977 27.257 1.00 17.57 265 LYS A O 1
ATOM 2058 N N . ILE A 1 297 ? -19.255 -22.901 25.639 1.00 15.02 266 ILE A N 1
ATOM 2059 C CA . ILE A 1 297 ? -19.632 -23.855 24.556 1.00 15.49 266 ILE A CA 1
ATOM 2060 C C . ILE A 1 297 ? -19.079 -25.236 24.832 1.00 17.77 266 ILE A C 1
ATOM 2061 O O . ILE A 1 297 ? -19.835 -26.229 24.751 1.00 17.82 266 ILE A O 1
ATOM 2066 N N . ASN A 1 298 ? -17.768 -25.344 25.106 1.00 14.97 267 ASN A N 1
ATOM 2067 C CA . ASN A 1 298 ? -17.105 -26.666 25.102 1.00 15.25 267 ASN A CA 1
ATOM 2068 C C . ASN A 1 298 ? -17.241 -27.336 26.472 1.00 18.51 267 ASN A C 1
ATOM 2069 O O . ASN A 1 298 ? -17.147 -28.605 26.529 1.00 19.45 267 ASN A O 1
ATOM 2074 N N . GLU A 1 299 ? -17.453 -26.582 27.550 1.00 17.85 268 GLU A N 1
ATOM 2075 C CA . GLU A 1 299 ? -17.420 -27.149 28.922 1.00 17.71 268 GLU A CA 1
ATOM 2076 C C . GLU A 1 299 ? -18.659 -26.816 29.729 1.00 21.06 268 GLU A C 1
ATOM 2077 O O . GLU A 1 299 ? -18.737 -27.336 30.875 1.00 21.30 268 GLU A O 1
ATOM 2083 N N . GLY A 1 300 ? -19.536 -25.936 29.248 1.00 18.69 269 GLY A N 1
ATOM 2084 C CA . GLY A 1 300 ? -20.680 -25.457 30.028 1.00 18.33 269 GLY A CA 1
ATOM 2085 C C . GLY A 1 300 ? -20.254 -24.664 31.250 1.00 23.39 269 GLY A C 1
ATOM 2086 O O . GLY A 1 300 ? -21.027 -24.558 32.219 1.00 22.35 269 GLY A O 1
ATOM 2087 N N . LEU A 1 301 ? -19.049 -24.092 31.247 1.00 17.17 270 LEU A N 1
ATOM 2088 C CA . LEU A 1 301 ? -18.603 -23.265 32.384 1.00 18.11 270 LEU A CA 1
ATOM 2089 C C . LEU A 1 301 ? -19.110 -21.840 32.180 1.00 17.19 270 LEU A C 1
ATOM 2090 O O . LEU A 1 301 ? -19.056 -21.328 31.054 1.00 18.90 270 LEU A O 1
ATOM 2095 N N A GLU A 1 302 ? -19.538 -21.202 33.262 0.50 17.76 271 GLU A N 1
ATOM 2096 N N B GLU A 1 302 ? -19.546 -21.215 33.271 0.50 18.10 271 GLU A N 1
ATOM 2097 C CA A GLU A 1 302 ? -20.037 -19.809 33.278 0.50 17.67 271 GLU A CA 1
ATOM 2098 C CA B GLU A 1 302 ? -19.966 -19.799 33.309 0.50 17.66 271 GLU A CA 1
ATOM 2099 C C A GLU A 1 302 ? -19.024 -18.960 34.039 0.50 18.60 271 GLU A C 1
ATOM 2100 C C B GLU A 1 302 ? -18.892 -19.007 34.054 0.50 18.52 271 GLU A C 1
ATOM 2101 O O A GLU A 1 302 ? -19.010 -19.044 35.287 0.50 22.91 271 GLU A O 1
ATOM 2102 O O B GLU A 1 302 ? -18.667 -19.217 35.280 0.50 17.69 271 GLU A O 1
ATOM 2113 N N A LEU A 1 303 ? -18.166 -18.232 33.326 0.50 17.42 272 LEU A N 1
ATOM 2114 N N B LEU A 1 303 ? -18.151 -18.211 33.314 0.50 17.36 272 LEU A N 1
ATOM 2115 C CA A LEU A 1 303 ? -17.050 -17.468 33.949 0.50 16.47 272 LEU A CA 1
ATOM 2116 C CA B LEU A 1 303 ? -17.032 -17.460 33.922 0.50 16.61 272 LEU A CA 1
ATOM 2117 C C A LEU A 1 303 ? -17.371 -15.976 33.942 0.50 17.02 272 LEU A C 1
ATOM 2118 C C B LEU A 1 303 ? -17.354 -15.969 33.923 0.50 17.36 272 LEU A C 1
ATOM 2119 O O A LEU A 1 303 ? -16.537 -15.186 34.418 0.50 15.41 272 LEU A O 1
ATOM 2120 O O B LEU A 1 303 ? -16.533 -15.181 34.416 0.50 15.62 272 LEU A O 1
ATOM 2129 N N . GLY A 1 304 ? -18.497 -15.579 33.364 1.00 15.87 273 GLY A N 1
ATOM 2130 C CA . GLY A 1 304 ? -18.819 -14.149 33.267 1.00 17.50 273 GLY A CA 1
ATOM 2131 C C . GLY A 1 304 ? -18.061 -13.478 32.137 1.00 19.49 273 GLY A C 1
ATOM 2132 O O . GLY A 1 304 ? -17.526 -14.138 31.248 1.00 19.91 273 GLY A O 1
ATOM 2133 N N . ALA A 1 305 ? -18.122 -12.175 32.166 1.00 19.92 274 ALA A N 1
ATOM 2134 C CA . ALA A 1 305 ? -17.597 -11.286 31.111 1.00 24.39 274 ALA A CA 1
ATOM 2135 C C . ALA A 1 305 ? -16.130 -11.003 31.440 1.00 20.25 274 ALA A C 1
ATOM 2136 O O . ALA A 1 305 ? -15.543 -11.645 32.324 1.00 20.65 274 ALA A O 1
ATOM 2138 N N . VAL A 1 306 ? -15.548 -10.062 30.734 1.00 15.38 275 VAL A N 1
ATOM 2139 C CA . VAL A 1 306 ? -14.248 -9.493 31.139 1.00 12.53 275 VAL A CA 1
ATOM 2140 C C . VAL A 1 306 ? -14.513 -8.125 31.760 1.00 13.77 275 VAL A C 1
ATOM 2141 O O . VAL A 1 306 ? -15.526 -7.459 31.440 1.00 14.96 275 VAL A O 1
ATOM 2145 N N . ARG A 1 307 ? -13.627 -7.719 32.657 1.00 12.50 276 ARG A N 1
ATOM 2146 C CA . ARG A 1 307 ? -13.834 -6.439 33.382 1.00 13.18 276 ARG A CA 1
ATOM 2147 C C . ARG A 1 307 ? -13.378 -5.265 32.523 1.00 11.95 276 ARG A C 1
ATOM 2148 O O . ARG A 1 307 ? -12.254 -5.268 31.998 1.00 12.60 276 ARG A O 1
ATOM 2156 N N A GLU A 1 308 ? -14.222 -4.234 32.446 0.50 12.71 277 GLU A N 1
ATOM 2157 N N B GLU A 1 308 ? -14.223 -4.236 32.441 0.50 13.13 277 GLU A N 1
ATOM 2158 C CA A GLU A 1 308 ? -13.870 -2.982 31.745 0.50 12.67 277 GLU A CA 1
ATOM 2159 C CA B GLU A 1 308 ? -13.876 -2.973 31.756 0.50 13.38 277 GLU A CA 1
ATOM 2160 C C A GLU A 1 308 ? -12.663 -2.375 32.432 0.50 13.45 277 GLU A C 1
ATOM 2161 C C B GLU A 1 308 ? -12.658 -2.379 32.434 0.50 13.92 277 GLU A C 1
ATOM 2162 O O A GLU A 1 308 ? -12.618 -2.292 33.658 0.50 11.82 277 GLU A O 1
ATOM 2163 O O B GLU A 1 308 ? -12.608 -2.296 33.661 0.50 12.09 277 GLU A O 1
ATOM 2174 N N . PRO A 1 309 ? -11.653 -1.853 31.701 1.00 11.87 278 PRO A N 1
ATOM 2175 C CA . PRO A 1 309 ? -11.774 -1.557 30.273 1.00 12.62 278 PRO A CA 1
ATOM 2176 C C . PRO A 1 309 ? -11.544 -2.625 29.206 1.00 12.90 278 PRO A C 1
ATOM 2177 O O . PRO A 1 309 ? -11.592 -2.285 28.021 1.00 13.95 278 PRO A O 1
ATOM 2181 N N . LEU A 1 310 ? -11.322 -3.861 29.583 1.00 11.92 279 LEU A N 1
ATOM 2182 C CA . LEU A 1 310 ? -11.182 -4.903 28.542 1.00 12.90 279 LEU A CA 1
ATOM 2183 C C . LEU A 1 310 ? -12.479 -4.908 27.740 1.00 13.69 279 LEU A C 1
ATOM 2184 O O . LEU A 1 310 ? -13.574 -4.875 28.324 1.00 15.39 279 LEU A O 1
ATOM 2189 N N . PRO A 1 311 ? -12.381 -4.940 26.397 1.00 13.55 280 PRO A N 1
ATOM 2190 C CA . PRO A 1 311 ? -13.590 -4.882 25.575 1.00 12.80 280 PRO A CA 1
ATOM 2191 C C . PRO A 1 311 ? -14.338 -6.215 25.549 1.00 14.10 280 PRO A C 1
ATOM 2192 O O . PRO A 1 311 ? -13.766 -7.297 25.321 1.00 13.53 280 PRO A O 1
ATOM 2196 N N . ALA A 1 312 ? -15.657 -6.088 25.638 1.00 15.54 281 ALA A N 1
ATOM 2197 C CA . ALA A 1 312 ? -16.584 -7.235 25.575 1.00 17.39 281 ALA A CA 1
ATOM 2198 C C . ALA A 1 312 ? -16.739 -7.718 24.131 1.00 16.45 281 ALA A C 1
ATOM 2199 O O . ALA A 1 312 ? -16.515 -6.949 23.183 1.00 15.90 281 ALA A O 1
ATOM 2201 N N . LEU A 1 313 ? -17.108 -8.986 23.972 1.00 16.30 282 LEU A N 1
ATOM 2202 C CA . LEU A 1 313 ? -17.494 -9.521 22.657 1.00 15.47 282 LEU A CA 1
ATOM 2203 C C . LEU A 1 313 ? -18.653 -8.693 22.094 1.00 17.00 282 LEU A C 1
ATOM 2204 O O . LEU A 1 313 ? -19.524 -8.266 22.880 1.00 18.81 282 LEU A O 1
ATOM 2209 N N . VAL A 1 314 ? -18.664 -8.554 20.779 1.00 18.14 283 VAL A N 1
ATOM 2210 C CA . VAL A 1 314 ? -19.854 -8.050 20.029 1.00 19.25 283 VAL A CA 1
ATOM 2211 C C . VAL A 1 314 ? -20.535 -9.216 19.318 1.00 21.39 283 VAL A C 1
ATOM 2212 O O . VAL A 1 314 ? -19.965 -10.328 19.245 1.00 18.80 283 VAL A O 1
ATOM 2216 N N A ASP A 1 315 ? -21.718 -8.978 18.753 0.50 21.71 284 ASP A N 1
ATOM 2217 N N B ASP A 1 315 ? -21.716 -8.979 18.748 0.50 20.90 284 ASP A N 1
ATOM 2218 C CA A ASP A 1 315 ? -22.492 -10.063 18.090 0.50 25.01 284 ASP A CA 1
ATOM 2219 C CA B ASP A 1 315 ? -22.476 -10.083 18.105 0.50 22.96 284 ASP A CA 1
ATOM 2220 C C A ASP A 1 315 ? -21.641 -10.743 17.011 0.50 22.29 284 ASP A C 1
ATOM 2221 C C B ASP A 1 315 ? -21.639 -10.747 17.010 0.50 21.50 284 ASP A C 1
ATOM 2222 O O A ASP A 1 315 ? -21.679 -11.997 16.928 0.50 26.91 284 ASP A O 1
ATOM 2223 O O B ASP A 1 315 ? -21.678 -11.999 16.922 0.50 25.99 284 ASP A O 1
ATOM 2232 N N . GLU A 1 316 ? -20.907 -9.956 16.224 1.00 23.05 285 GLU A N 1
ATOM 2233 C CA . GLU A 1 316 ? -20.095 -10.420 15.075 1.00 27.21 285 GLU A CA 1
ATOM 2234 C C . GLU A 1 316 ? -18.994 -11.363 15.575 1.00 22.56 285 GLU A C 1
ATOM 2235 O O . GLU A 1 316 ? -18.534 -12.202 14.806 1.00 27.29 285 GLU A O 1
ATOM 2241 N N . ASP A 1 317 ? -18.627 -11.288 16.847 1.00 20.15 286 ASP A N 1
ATOM 2242 C CA . ASP A 1 317 ? -17.566 -12.173 17.359 1.00 17.81 286 ASP A CA 1
ATOM 2243 C C . ASP A 1 317 ? -18.049 -13.602 17.599 1.00 18.29 286 ASP A C 1
ATOM 2244 O O . ASP A 1 317 ? -17.227 -14.477 17.754 1.00 19.19 286 ASP A O 1
ATOM 2249 N N A MET A 1 318 ? -19.359 -13.851 17.678 0.50 17.24 287 MET A N 1
ATOM 2250 N N B MET A 1 318 ? -19.359 -13.839 17.672 0.50 18.66 287 MET A N 1
ATOM 2251 C CA A MET A 1 318 ? -19.786 -15.220 18.084 0.50 16.86 287 MET A CA 1
ATOM 2252 C CA B MET A 1 318 ? -19.860 -15.187 18.043 0.50 19.41 287 MET A CA 1
ATOM 2253 C C A MET A 1 318 ? -19.413 -16.231 16.994 0.50 17.76 287 MET A C 1
ATOM 2254 C C B MET A 1 318 ? -19.421 -16.222 16.992 0.50 19.19 287 MET A C 1
ATOM 2255 O O A MET A 1 318 ? -19.158 -17.375 17.355 0.50 16.90 287 MET A O 1
ATOM 2256 O O B MET A 1 318 ? -19.159 -17.370 17.363 0.50 17.82 287 MET A O 1
ATOM 2265 N N . GLU A 1 319 ? -19.297 -15.823 15.720 1.00 18.44 288 GLU A N 1
ATOM 2266 C CA . GLU A 1 319 ? -18.822 -16.729 14.646 1.00 20.16 288 GLU A CA 1
ATOM 2267 C C . GLU A 1 319 ? -17.371 -17.142 14.915 1.00 17.17 288 GLU A C 1
ATOM 2268 O O . GLU A 1 319 ? -16.992 -18.310 14.718 1.00 19.88 288 GLU A O 1
ATOM 2274 N N . ILE A 1 320 ? -16.556 -16.188 15.370 1.00 16.73 289 ILE A N 1
ATOM 2275 C CA . ILE A 1 320 ? -15.129 -16.446 15.686 1.00 17.22 289 ILE A CA 1
ATOM 2276 C C . ILE A 1 320 ? -15.045 -17.371 16.912 1.00 18.22 289 ILE A C 1
ATOM 2277 O O . ILE A 1 320 ? -14.238 -18.328 16.911 1.00 15.84 289 ILE A O 1
ATOM 2282 N N . VAL A 1 321 ? -15.834 -17.089 17.944 1.00 15.34 290 VAL A N 1
ATOM 2283 C CA . VAL A 1 321 ? -15.879 -17.925 19.170 1.00 15.63 290 VAL A CA 1
ATOM 2284 C C . VAL A 1 321 ? -16.231 -19.365 18.773 1.00 15.32 290 VAL A C 1
ATOM 2285 O O . VAL A 1 321 ? -15.569 -20.311 19.174 1.00 15.72 290 VAL A O 1
ATOM 2289 N N . LYS A 1 322 ? -17.280 -19.549 17.973 1.00 15.38 291 LYS A N 1
ATOM 2290 C CA . LYS A 1 322 ? -17.710 -20.920 17.617 1.00 16.73 291 LYS A CA 1
ATOM 2291 C C . LYS A 1 322 ? -16.660 -21.614 16.766 1.00 15.24 291 LYS A C 1
ATOM 2292 O O . LYS A 1 322 ? -16.458 -22.842 16.953 1.00 15.21 291 LYS A O 1
ATOM 2298 N N . GLU A 1 323 ? -16.033 -20.895 15.842 1.00 15.87 292 GLU A N 1
ATOM 2299 C CA . GLU A 1 323 ? -14.965 -21.477 14.996 1.00 14.85 292 GLU A CA 1
ATOM 2300 C C . GLU A 1 323 ? -13.793 -21.912 15.879 1.00 14.61 292 GLU A C 1
ATOM 2301 O O . GLU A 1 323 ? -13.319 -23.069 15.730 1.00 15.09 292 GLU A O 1
ATOM 2307 N N . ALA A 1 324 ? -13.344 -21.057 16.781 1.00 15.15 293 ALA A N 1
ATOM 2308 C CA . ALA A 1 324 ? -12.200 -21.407 17.660 1.00 15.55 293 ALA A CA 1
ATOM 2309 C C . ALA A 1 324 ? -12.564 -22.585 18.554 1.00 14.81 293 ALA A C 1
ATOM 2310 O O . ALA A 1 324 ? -11.720 -23.477 18.744 1.00 15.10 293 ALA A O 1
ATOM 2312 N N . ALA A 1 325 ? -13.774 -22.613 19.097 1.00 12.90 294 ALA A N 1
ATOM 2313 C CA . ALA A 1 325 ? -14.221 -23.734 19.945 1.00 13.09 294 ALA A CA 1
ATOM 2314 C C . ALA A 1 325 ? -14.190 -25.042 19.150 1.00 15.39 294 ALA A C 1
ATOM 2315 O O . ALA A 1 325 ? -13.717 -26.033 19.677 1.00 15.08 294 ALA A O 1
ATOM 2317 N N . GLN A 1 326 ? -14.641 -25.024 17.901 1.00 15.03 295 GLN A N 1
ATOM 2318 C CA . GLN A 1 326 ? -14.609 -26.218 17.037 1.00 15.05 295 GLN A CA 1
ATOM 2319 C C . GLN A 1 326 ? -13.162 -26.599 16.715 1.00 16.30 295 GLN A C 1
ATOM 2320 O O . GLN A 1 326 ? -12.841 -27.816 16.693 1.00 16.71 295 GLN A O 1
ATOM 2326 N N . MET A 1 327 ? -12.290 -25.614 16.464 1.00 14.06 296 MET A N 1
ATOM 2327 C CA . MET A 1 327 ? -10.873 -25.916 16.170 1.00 14.81 296 MET A CA 1
ATOM 2328 C C . MET A 1 327 ? -10.252 -26.673 17.352 1.00 13.24 296 MET A C 1
ATOM 2329 O O . MET A 1 327 ? -9.432 -27.607 17.136 1.00 15.34 296 MET A O 1
ATOM 2334 N N . ILE A 1 328 ? -10.595 -26.283 18.568 1.00 13.88 297 ILE A N 1
ATOM 2335 C CA . ILE A 1 328 ? -10.059 -26.947 19.782 1.00 12.69 297 ILE A CA 1
ATOM 2336 C C . ILE A 1 328 ? -10.582 -28.390 19.801 1.00 15.55 297 ILE A C 1
ATOM 2337 O O . ILE A 1 328 ? -9.792 -29.308 20.041 1.00 15.33 297 ILE A O 1
ATOM 2342 N N . CYS A 1 329 ? -11.883 -28.589 19.585 1.00 14.73 298 CYS A N 1
ATOM 2343 C CA . CYS A 1 329 ? -12.470 -29.958 19.595 1.00 17.29 298 CYS A CA 1
ATOM 2344 C C . CYS A 1 329 ? -11.765 -30.825 18.533 1.00 15.42 298 CYS A C 1
ATOM 2345 O O . CYS A 1 329 ? -11.403 -31.998 18.821 1.00 16.25 298 CYS A O 1
ATOM 2348 N N . ASP A 1 330 ? -11.561 -30.273 17.338 1.00 15.71 299 ASP A N 1
ATOM 2349 C CA . ASP A 1 330 ? -10.978 -31.045 16.217 1.00 15.13 299 ASP A CA 1
ATOM 2350 C C . ASP A 1 330 ? -9.515 -31.375 16.511 1.00 14.76 299 ASP A C 1
ATOM 2351 O O . ASP A 1 330 ? -9.073 -32.509 16.265 1.00 15.33 299 ASP A O 1
ATOM 2356 N N . ALA A 1 331 ? -8.764 -30.440 17.111 1.00 14.73 300 ALA A N 1
ATOM 2357 C CA . ALA A 1 331 ? -7.359 -30.708 17.477 1.00 16.71 300 ALA A CA 1
ATOM 2358 C C . ALA A 1 331 ? -7.281 -31.827 18.509 1.00 13.92 300 ALA A C 1
ATOM 2359 O O . ALA A 1 331 ? -6.377 -32.671 18.447 1.00 15.91 300 ALA A O 1
ATOM 2361 N N . LYS A 1 332 ? -8.160 -31.819 19.489 1.00 14.00 301 LYS A N 1
ATOM 2362 C CA . LYS A 1 332 ? -8.161 -32.876 20.523 1.00 14.85 301 LYS A CA 1
ATOM 2363 C C . LYS A 1 332 ? -8.424 -34.242 19.859 1.00 15.98 301 LYS A C 1
ATOM 2364 O O . LYS A 1 332 ? -7.751 -35.231 20.203 1.00 18.99 301 LYS A O 1
ATOM 2370 N N . LYS A 1 333 ? -9.346 -34.305 18.896 1.00 16.91 302 LYS A N 1
ATOM 2371 C CA . LYS A 1 333 ? -9.571 -35.589 18.181 1.00 18.45 302 LYS A CA 1
ATOM 2372 C C . LYS A 1 333 ? -8.363 -35.997 17.343 1.00 17.02 302 LYS A C 1
ATOM 2373 O O . LYS A 1 333 ? -8.072 -37.207 17.178 1.00 19.63 302 LYS A O 1
ATOM 2379 N N . LYS A 1 334 ? -7.619 -35.045 16.791 1.00 15.52 303 LYS A N 1
ATOM 2380 C CA . LYS A 1 334 ? -6.462 -35.326 15.948 1.00 17.00 303 LYS A CA 1
ATOM 2381 C C . LYS A 1 334 ? -5.301 -35.837 16.797 1.00 21.53 303 LYS A C 1
ATOM 2382 O O . LYS A 1 334 ? -4.532 -36.703 16.293 1.00 21.76 303 LYS A O 1
ATOM 2388 N N . PHE A 1 335 ? -5.074 -35.246 17.972 1.00 16.71 304 PHE A N 1
ATOM 2389 C CA . PHE A 1 335 ? -3.766 -35.375 18.653 1.00 17.84 304 PHE A CA 1
ATOM 2390 C C . PHE A 1 335 ? -3.802 -36.209 19.913 1.00 21.29 304 PHE A C 1
ATOM 2391 O O . PHE A 1 335 ? -2.689 -36.594 20.372 1.00 27.13 304 PHE A O 1
ATOM 2399 N N . LEU A 1 336 ? -4.948 -36.438 20.539 1.00 21.93 305 LEU A N 1
ATOM 2400 C CA . LEU A 1 336 ? -4.990 -37.156 21.849 1.00 22.12 305 LEU A CA 1
ATOM 2401 C C . LEU A 1 336 ? -5.159 -38.673 21.657 1.00 33.88 305 LEU A C 1
ATOM 2402 O O . LEU A 1 336 ? -5.629 -39.021 20.566 1.00 42.60 305 LEU A O 1
ATOM 2407 N N . MET B 1 32 ? -15.962 30.149 21.030 1.00 65.02 1 MET B N 1
ATOM 2408 C CA . MET B 1 32 ? -17.191 30.494 21.800 1.00 80.87 1 MET B CA 1
ATOM 2409 C C . MET B 1 32 ? -17.204 29.769 23.150 1.00 81.50 1 MET B C 1
ATOM 2410 O O . MET B 1 32 ? -17.618 30.410 24.128 1.00 48.89 1 MET B O 1
ATOM 2415 N N . ARG B 1 33 ? -16.809 28.489 23.211 1.00 45.89 2 ARG B N 1
ATOM 2416 C CA . ARG B 1 33 ? -16.549 27.822 24.505 1.00 37.52 2 ARG B CA 1
ATOM 2417 C C . ARG B 1 33 ? -15.466 28.633 25.230 1.00 32.76 2 ARG B C 1
ATOM 2418 O O . ARG B 1 33 ? -14.437 28.914 24.582 1.00 39.31 2 ARG B O 1
ATOM 2426 N N . ASN B 1 34 ? -15.663 28.947 26.507 1.00 31.06 3 ASN B N 1
ATOM 2427 C CA . ASN B 1 34 ? -14.700 29.768 27.279 1.00 32.19 3 ASN B CA 1
ATOM 2428 C C . ASN B 1 34 ? -13.709 28.873 28.043 1.00 30.68 3 ASN B C 1
ATOM 2429 O O . ASN B 1 34 ? -14.127 28.212 28.981 1.00 30.63 3 ASN B O 1
ATOM 2434 N N . LEU B 1 35 ? -12.438 28.855 27.645 1.00 23.43 4 LEU B N 1
ATOM 2435 C CA . LEU B 1 35 ? -11.416 28.001 28.296 1.00 20.38 4 LEU B CA 1
ATOM 2436 C C . LEU B 1 35 ? -10.368 28.867 29.003 1.00 19.26 4 LEU B C 1
ATOM 2437 O O . LEU B 1 35 ? -9.296 28.360 29.357 1.00 17.25 4 LEU B O 1
ATOM 2442 N N . GLU B 1 36 ? -10.688 30.127 29.306 1.00 18.70 5 GLU B N 1
ATOM 2443 C CA . GLU B 1 36 ? -9.702 31.021 29.939 1.00 17.60 5 GLU B CA 1
ATOM 2444 C C . GLU B 1 36 ? -9.235 30.481 31.288 1.00 15.31 5 GLU B C 1
ATOM 2445 O O . GLU B 1 36 ? -8.060 30.705 31.644 1.00 16.68 5 GLU B O 1
ATOM 2451 N N . LYS B 1 37 ? -10.088 29.793 32.035 1.00 16.71 6 LYS B N 1
ATOM 2452 C CA . LYS B 1 37 ? -9.735 29.302 33.387 1.00 16.12 6 LYS B CA 1
ATOM 2453 C C . LYS B 1 37 ? -8.631 28.238 33.305 1.00 14.78 6 LYS B C 1
ATOM 2454 O O . LYS B 1 37 ? -8.054 27.895 34.364 1.00 16.95 6 LYS B O 1
ATOM 2460 N N . TYR B 1 38 ? -8.351 27.717 32.127 1.00 13.29 7 TYR B N 1
ATOM 2461 C CA . TYR B 1 38 ? -7.328 26.654 31.944 1.00 14.77 7 TYR B CA 1
ATOM 2462 C C . TYR B 1 38 ? -6.016 27.221 31.414 1.00 14.72 7 TYR B C 1
ATOM 2463 O O . TYR B 1 38 ? -5.046 26.445 31.288 1.00 14.49 7 TYR B O 1
ATOM 2472 N N . LYS B 1 39 ? -5.986 28.507 31.084 1.00 14.85 8 LYS B N 1
ATOM 2473 C CA . LYS B 1 39 ? -4.814 29.110 30.404 1.00 16.45 8 LYS B CA 1
ATOM 2474 C C . LYS B 1 39 ? -3.878 29.663 31.450 1.00 23.82 8 LYS B C 1
ATOM 2475 O O . LYS B 1 39 ? -4.085 30.789 31.905 1.00 33.89 8 LYS B O 1
ATOM 2481 N N . GLY B 1 40 ? -2.762 29.014 31.613 1.00 19.87 9 GLY B N 1
ATOM 2482 C CA . GLY B 1 40 ? -1.737 29.453 32.564 1.00 19.61 9 GLY B CA 1
ATOM 2483 C C . GLY B 1 40 ? -1.039 28.246 33.161 1.00 17.20 9 GLY B C 1
ATOM 2484 O O . GLY B 1 40 ? -1.063 27.148 32.533 1.00 17.22 9 GLY B O 1
ATOM 2485 N N . VAL B 1 41 ? -0.456 28.449 34.313 1.00 13.63 10 VAL B N 1
ATOM 2486 C CA . VAL B 1 41 ? 0.416 27.463 34.978 1.00 13.28 10 VAL B CA 1
ATOM 2487 C C . VAL B 1 41 ? -0.416 26.703 35.994 1.00 12.71 10 VAL B C 1
ATOM 2488 O O . VAL B 1 41 ? -0.939 27.299 36.953 1.00 14.06 10 VAL B O 1
ATOM 2492 N N . ILE B 1 42 ? -0.547 25.400 35.760 1.00 11.75 11 ILE B N 1
ATOM 2493 C CA . ILE B 1 42 ? -1.332 24.469 36.600 1.00 11.52 11 ILE B CA 1
ATOM 2494 C C . ILE B 1 42 ? -0.387 23.385 37.090 1.00 11.59 11 ILE B C 1
ATOM 2495 O O . ILE B 1 42 ? -0.197 22.336 36.450 1.00 13.15 11 ILE B O 1
ATOM 2500 N N . PRO B 1 43 ? 0.265 23.576 38.248 1.00 10.17 12 PRO B N 1
ATOM 2501 C CA . PRO B 1 43 ? 1.081 22.523 38.817 1.00 11.09 12 PRO B CA 1
ATOM 2502 C C . PRO B 1 43 ? 0.322 21.233 39.091 1.00 11.71 12 PRO B C 1
ATOM 2503 O O . PRO B 1 43 ? -0.792 21.257 39.542 1.00 11.62 12 PRO B O 1
ATOM 2507 N N . ALA B 1 44 ? 0.993 20.100 38.904 1.00 10.95 13 ALA B N 1
ATOM 2508 C CA . ALA B 1 44 ? 0.515 18.839 39.477 1.00 11.31 13 ALA B CA 1
ATOM 2509 C C . ALA B 1 44 ? 0.639 18.948 40.988 1.00 13.88 13 ALA B C 1
ATOM 2510 O O . ALA B 1 44 ? 1.696 19.336 41.515 1.00 13.76 13 ALA B O 1
ATOM 2512 N N . PHE B 1 45 ? -0.416 18.546 41.655 1.00 12.03 14 PHE B N 1
ATOM 2513 C CA . PHE B 1 45 ? -0.487 18.487 43.124 1.00 10.28 14 PHE B CA 1
ATOM 2514 C C . PHE B 1 45 ? 0.198 17.227 43.621 1.00 11.89 14 PHE B C 1
ATOM 2515 O O . PHE B 1 45 ? -0.109 16.146 43.126 1.00 13.45 14 PHE B O 1
ATOM 2523 N N . TYR B 1 46 ? 1.122 17.351 44.583 1.00 11.59 15 TYR B N 1
ATOM 2524 C CA . TYR B 1 46 ? 1.849 16.193 45.115 1.00 13.14 15 TYR B CA 1
ATOM 2525 C C . TYR B 1 46 ? 1.006 15.429 46.137 1.00 12.56 15 TYR B C 1
ATOM 2526 O O . TYR B 1 46 ? 0.104 15.979 46.786 1.00 13.62 15 TYR B O 1
ATOM 2535 N N . ALA B 1 47 ? 1.327 14.156 46.310 1.00 13.08 16 ALA B N 1
ATOM 2536 C CA . ALA B 1 47 ? 0.767 13.327 47.382 1.00 14.29 16 ALA B CA 1
ATOM 2537 C C . ALA B 1 47 ? 1.299 13.829 48.729 1.00 12.96 16 ALA B C 1
ATOM 2538 O O . ALA B 1 47 ? 2.544 13.959 48.901 1.00 14.17 16 ALA B O 1
ATOM 2540 N N . CYS B 1 48 ? 0.397 14.074 49.678 1.00 12.83 17 CYS B N 1
ATOM 2541 C CA . CYS B 1 48 ? 0.764 14.601 51.012 1.00 12.52 17 CYS B CA 1
ATOM 2542 C C . CYS B 1 48 ? 0.407 13.553 52.051 1.00 15.04 17 CYS B C 1
ATOM 2543 O O . CYS B 1 48 ? -0.806 13.242 52.210 1.00 15.09 17 CYS B O 1
ATOM 2546 N N . TYR B 1 49 ? 1.428 12.988 52.694 1.00 14.29 18 TYR B N 1
ATOM 2547 C CA . TYR B 1 49 ? 1.243 11.887 53.638 1.00 13.17 18 TYR B CA 1
ATOM 2548 C C . TYR B 1 49 ? 1.609 12.354 55.053 1.00 14.39 18 TYR B C 1
ATOM 2549 O O . TYR B 1 49 ? 2.455 13.237 55.245 1.00 17.61 18 TYR B O 1
ATOM 2558 N N . ASP B 1 50 ? 1.021 11.639 55.996 1.00 15.71 19 ASP B N 1
ATOM 2559 C CA . ASP B 1 50 ? 1.386 11.777 57.427 1.00 19.60 19 ASP B CA 1
ATOM 2560 C C . ASP B 1 50 ? 2.569 10.851 57.720 1.00 26.76 19 ASP B C 1
ATOM 2561 O O . ASP B 1 50 ? 3.107 10.205 56.795 1.00 22.96 19 ASP B O 1
ATOM 2566 N N . LYS B 1 51 ? 2.968 10.748 58.999 1.00 24.61 20 LYS B N 1
ATOM 2567 C CA . LYS B 1 51 ? 4.193 9.985 59.352 1.00 30.27 20 LYS B CA 1
ATOM 2568 C C . LYS B 1 51 ? 3.949 8.487 59.163 1.00 24.23 20 LYS B C 1
ATOM 2569 O O . LYS B 1 51 ? 4.954 7.781 58.997 1.00 35.18 20 LYS B O 1
ATOM 2575 N N . GLU B 1 52 ? 2.704 8.031 59.178 1.00 23.89 21 GLU B N 1
ATOM 2576 C CA . GLU B 1 52 ? 2.310 6.607 59.026 1.00 28.81 21 GLU B CA 1
ATOM 2577 C C . GLU B 1 52 ? 2.138 6.269 57.531 1.00 27.19 21 GLU B C 1
ATOM 2578 O O . GLU B 1 52 ? 1.883 5.107 57.234 1.00 30.70 21 GLU B O 1
ATOM 2584 N N . GLY B 1 53 ? 2.277 7.248 56.641 1.00 23.64 22 GLY B N 1
ATOM 2585 C CA . GLY B 1 53 ? 2.193 7.069 55.179 1.00 21.97 22 GLY B CA 1
ATOM 2586 C C . GLY B 1 53 ? 0.775 7.120 54.654 1.00 22.95 22 GLY B C 1
ATOM 2587 O O . GLY B 1 53 ? 0.572 6.774 53.494 1.00 21.62 22 GLY B O 1
ATOM 2588 N N . ASN B 1 54 ? -0.211 7.537 55.453 1.00 19.12 23 ASN B N 1
ATOM 2589 C CA . ASN B 1 54 ? -1.574 7.702 54.949 1.00 17.93 23 ASN B CA 1
ATOM 2590 C C . ASN B 1 54 ? -1.705 9.121 54.432 1.00 15.90 23 ASN B C 1
ATOM 2591 O O . ASN B 1 54 ? -0.907 9.980 54.831 1.00 16.51 23 ASN B O 1
ATOM 2596 N N . ILE B 1 55 ? -2.745 9.380 53.652 1.00 17.21 24 ILE B N 1
ATOM 2597 C CA . ILE B 1 55 ? -3.041 10.748 53.185 1.00 16.24 24 ILE B CA 1
ATOM 2598 C C . ILE B 1 55 ? -3.265 11.636 54.417 1.00 17.12 24 ILE B C 1
ATOM 2599 O O . ILE B 1 55 ? -4.005 11.230 55.328 1.00 20.04 24 ILE B O 1
ATOM 2604 N N . SER B 1 56 ? -2.606 12.782 54.428 1.00 14.95 25 SER B N 1
ATOM 2605 C CA . SER B 1 56 ? -2.731 13.789 55.502 1.00 15.93 25 SER B CA 1
ATOM 2606 C C . SER B 1 56 ? -3.700 14.881 55.058 1.00 16.37 25 SER B C 1
ATOM 2607 O O . SER B 1 56 ? -3.336 15.745 54.277 1.00 15.61 25 SER B O 1
ATOM 2610 N N . PRO B 1 57 ? -4.918 14.973 55.636 1.00 17.26 26 PRO B N 1
ATOM 2611 C CA . PRO B 1 57 ? -5.779 16.117 55.333 1.00 16.35 26 PRO B CA 1
ATOM 2612 C C . PRO B 1 57 ? -5.086 17.460 55.591 1.00 16.59 26 PRO B C 1
ATOM 2613 O O . PRO B 1 57 ? -5.198 18.370 54.779 1.00 16.28 26 PRO B O 1
ATOM 2617 N N . GLU B 1 58 ? -4.395 17.605 56.740 1.00 16.96 27 GLU B N 1
ATOM 2618 C CA . GLU B 1 58 ? -3.697 18.856 57.091 1.00 18.28 27 GLU B CA 1
ATOM 2619 C C . GLU B 1 58 ? -2.579 19.150 56.082 1.00 17.02 27 GLU B C 1
ATOM 2620 O O . GLU B 1 58 ? -2.405 20.304 55.676 1.00 16.68 27 GLU B O 1
ATOM 2626 N N . GLY B 1 59 ? -1.843 18.114 55.661 1.00 17.09 28 GLY B N 1
ATOM 2627 C CA . GLY B 1 59 ? -0.759 18.285 54.681 1.00 14.96 28 GLY B CA 1
ATOM 2628 C C . GLY B 1 59 ? -1.309 18.710 53.341 1.00 12.09 28 GLY B C 1
ATOM 2629 O O . GLY B 1 59 ? -0.735 19.623 52.717 1.00 15.80 28 GLY B O 1
ATOM 2630 N N . VAL B 1 60 ? -2.414 18.123 52.933 1.00 13.28 29 VAL B N 1
ATOM 2631 C CA . VAL B 1 60 ? -3.085 18.480 51.653 1.00 11.60 29 VAL B CA 1
ATOM 2632 C C . VAL B 1 60 ? -3.532 19.947 51.718 1.00 13.41 29 VAL B C 1
ATOM 2633 O O . VAL B 1 60 ? -3.265 20.724 50.803 1.00 13.68 29 VAL B O 1
ATOM 2637 N N . GLN B 1 61 ? -4.173 20.337 52.810 1.00 13.54 30 GLN B N 1
ATOM 2638 C CA . GLN B 1 61 ? -4.660 21.725 52.937 1.00 14.75 30 GLN B CA 1
ATOM 2639 C C . GLN B 1 61 ? -3.461 22.680 52.922 1.00 15.36 30 GLN B C 1
ATOM 2640 O O . GLN B 1 61 ? -3.570 23.726 52.326 1.00 16.22 30 GLN B O 1
ATOM 2646 N N . GLY B 1 62 ? -2.364 22.346 53.578 1.00 15.94 31 GLY B N 1
ATOM 2647 C CA . GLY B 1 62 ? -1.160 23.176 53.625 1.00 15.70 31 GLY B CA 1
ATOM 2648 C C . GLY B 1 62 ? -0.582 23.384 52.236 1.00 12.61 31 GLY B C 1
ATOM 2649 O O . GLY B 1 62 ? -0.227 24.499 51.863 1.00 14.74 31 GLY B O 1
ATOM 2650 N N . LEU B 1 63 ? -0.450 22.303 51.486 1.00 13.90 32 LEU B N 1
ATOM 2651 C CA . LEU B 1 63 ? 0.094 22.433 50.098 1.00 13.85 32 LEU B CA 1
ATOM 2652 C C . LEU B 1 63 ? -0.879 23.215 49.212 1.00 13.34 32 LEU B C 1
ATOM 2653 O O . LEU B 1 63 ? -0.423 23.989 48.346 1.00 13.12 32 LEU B O 1
ATOM 2658 N N . THR B 1 64 ? -2.182 23.072 49.417 1.00 13.33 33 THR B N 1
ATOM 2659 C CA . THR B 1 64 ? -3.163 23.851 48.655 1.00 13.29 33 THR B CA 1
ATOM 2660 C C . THR B 1 64 ? -3.003 25.353 48.976 1.00 13.13 33 THR B C 1
ATOM 2661 O O . THR B 1 64 ? -2.974 26.162 48.056 1.00 12.26 33 THR B O 1
ATOM 2665 N N . LYS B 1 65 ? -2.864 25.691 50.258 1.00 13.97 34 LYS B N 1
ATOM 2666 C CA . LYS B 1 65 ? -2.660 27.106 50.649 1.00 16.04 34 LYS B CA 1
ATOM 2667 C C . LYS B 1 65 ? -1.381 27.667 50.010 1.00 17.17 34 LYS B C 1
ATOM 2668 O O . LYS B 1 65 ? -1.365 28.836 49.590 1.00 15.42 34 LYS B O 1
ATOM 2674 N N . TYR B 1 66 ? -0.336 26.841 49.907 1.00 15.48 35 TYR B N 1
ATOM 2675 C CA . TYR B 1 66 ? 0.922 27.212 49.240 1.00 14.80 35 TYR B CA 1
ATOM 2676 C C . TYR B 1 66 ? 0.632 27.578 47.782 1.00 15.01 35 TYR B C 1
ATOM 2677 O O . TYR B 1 66 ? 1.070 28.629 47.331 1.00 14.12 35 TYR B O 1
ATOM 2686 N N . PHE B 1 67 ? -0.121 26.733 47.063 1.00 14.30 36 PHE B N 1
ATOM 2687 C CA . PHE B 1 67 ? -0.412 27.025 45.641 1.00 12.54 36 PHE B CA 1
ATOM 2688 C C . PHE B 1 67 ? -1.278 28.300 45.489 1.00 15.59 36 PHE B C 1
ATOM 2689 O O . PHE B 1 67 ? -1.035 29.095 44.580 1.00 14.90 36 PHE B O 1
ATOM 2697 N N . VAL B 1 68 ? -2.231 28.521 46.390 1.00 15.07 37 VAL B N 1
ATOM 2698 C CA . VAL B 1 68 ? -3.038 29.777 46.366 1.00 16.35 37 VAL B CA 1
ATOM 2699 C C . VAL B 1 68 ? -2.110 30.973 46.564 1.00 16.29 37 VAL B C 1
ATOM 2700 O O . VAL B 1 68 ? -2.169 31.934 45.778 1.00 16.68 37 VAL B O 1
ATOM 2704 N N . LYS B 1 69 ? -1.233 30.908 47.565 1.00 17.93 38 LYS B N 1
ATOM 2705 C CA . LYS B 1 69 ? -0.294 32.010 47.892 1.00 17.61 38 LYS B CA 1
ATOM 2706 C C . LYS B 1 69 ? 0.660 32.293 46.727 1.00 19.01 38 LYS B C 1
ATOM 2707 O O . LYS B 1 69 ? 1.013 33.461 46.511 1.00 18.89 38 LYS B O 1
ATOM 2713 N N . LYS B 1 70 ? 1.080 31.262 45.986 1.00 15.83 39 LYS B N 1
ATOM 2714 C CA . LYS B 1 70 ? 2.003 31.458 44.856 1.00 15.70 39 LYS B CA 1
ATOM 2715 C C . LYS B 1 70 ? 1.292 31.978 43.621 1.00 14.84 39 LYS B C 1
ATOM 2716 O O . LYS B 1 70 ? 1.993 32.379 42.707 1.00 18.86 39 LYS B O 1
ATOM 2722 N N . GLY B 1 71 ? -0.019 32.030 43.592 1.00 16.15 40 GLY B N 1
ATOM 2723 C CA . GLY B 1 71 ? -0.768 32.678 42.511 1.00 17.57 40 GLY B CA 1
ATOM 2724 C C . GLY B 1 71 ? -0.733 31.903 41.202 1.00 18.74 40 GLY B C 1
ATOM 2725 O O . GLY B 1 71 ? -0.826 32.521 40.120 1.00 17.52 40 GLY B O 1
ATOM 2726 N N . VAL B 1 72 ? -0.654 30.565 41.273 1.00 15.91 41 VAL B N 1
ATOM 2727 C CA . VAL B 1 72 ? -0.803 29.744 40.052 1.00 13.97 41 VAL B CA 1
ATOM 2728 C C . VAL B 1 72 ? -2.266 29.761 39.593 1.00 15.77 41 VAL B C 1
ATOM 2729 O O . VAL B 1 72 ? -3.155 30.161 40.374 1.00 16.41 41 VAL B O 1
ATOM 2733 N N . LYS B 1 73 ? -2.510 29.298 38.381 1.00 13.68 42 LYS B N 1
ATOM 2734 C CA . LYS B 1 73 ? -3.854 29.349 37.771 1.00 13.08 42 LYS B CA 1
ATOM 2735 C C . LYS B 1 73 ? -4.736 28.279 38.389 1.00 15.85 42 LYS B C 1
ATOM 2736 O O . LYS B 1 73 ? -5.940 28.511 38.595 1.00 15.33 42 LYS B O 1
ATOM 2742 N N . GLY B 1 74 ? -4.146 27.120 38.643 1.00 13.60 43 GLY B N 1
ATOM 2743 C CA . GLY B 1 74 ? -4.931 25.970 39.081 1.00 15.61 43 GLY B CA 1
ATOM 2744 C C . GLY B 1 74 ? -4.025 24.880 39.601 1.00 12.14 43 GLY B C 1
ATOM 2745 O O . GLY B 1 74 ? -2.819 25.075 39.631 1.00 12.65 43 GLY B O 1
ATOM 2746 N N . VAL B 1 75 ? -4.645 23.780 39.965 1.00 11.93 44 VAL B N 1
ATOM 2747 C CA . VAL B 1 75 ? -3.912 22.565 40.345 1.00 12.47 44 VAL B CA 1
ATOM 2748 C C . VAL B 1 75 ? -4.506 21.363 39.618 1.00 11.04 44 VAL B C 1
ATOM 2749 O O . VAL B 1 75 ? -5.734 21.265 39.419 1.00 13.35 44 VAL B O 1
ATOM 2753 N N . TYR B 1 76 ? -3.609 20.428 39.297 1.00 12.37 45 TYR B N 1
ATOM 2754 C CA . TYR B 1 76 ? -3.930 19.142 38.640 1.00 12.32 45 TYR B CA 1
ATOM 2755 C C . TYR B 1 76 ? -3.760 18.070 39.703 1.00 11.24 45 TYR B C 1
ATOM 2756 O O . TYR B 1 76 ? -2.651 17.798 40.138 1.00 11.28 45 TYR B O 1
ATOM 2765 N N . VAL B 1 77 ? -4.882 17.520 40.174 1.00 11.13 46 VAL B N 1
ATOM 2766 C CA . VAL B 1 77 ? -4.916 16.739 41.427 1.00 11.10 46 VAL B CA 1
ATOM 2767 C C . VAL B 1 77 ? -4.996 15.242 41.099 1.00 11.73 46 VAL B C 1
ATOM 2768 O O . VAL B 1 77 ? -5.782 14.838 40.231 1.00 11.67 46 VAL B O 1
ATOM 2772 N N . ASN B 1 78 ? -4.209 14.448 41.817 1.00 12.50 47 ASN B N 1
ATOM 2773 C CA . ASN B 1 78 ? -4.220 12.965 41.751 1.00 10.75 47 ASN B CA 1
ATOM 2774 C C . ASN B 1 78 ? -3.821 12.533 40.319 1.00 11.70 47 ASN B C 1
ATOM 2775 O O . ASN B 1 78 ? -4.316 11.488 39.850 1.00 11.55 47 ASN B O 1
ATOM 2780 N N . GLY B 1 79 ? -2.887 13.250 39.719 1.00 11.21 48 GLY B N 1
ATOM 2781 C CA . GLY B 1 79 ? -2.143 12.748 38.543 1.00 10.64 48 GLY B CA 1
ATOM 2782 C C . GLY B 1 79 ? -1.077 11.752 38.957 1.00 11.51 48 GLY B C 1
ATOM 2783 O O . GLY B 1 79 ? -0.910 11.438 40.160 1.00 9.98 48 GLY B O 1
ATOM 2784 N N . SER B 1 80 ? -0.317 11.242 38.004 1.00 13.59 49 SER B N 1
ATOM 2785 C CA . SER B 1 80 ? 0.804 10.345 38.360 1.00 14.15 49 SER B CA 1
ATOM 2786 C C . SER B 1 80 ? 1.844 11.092 39.197 1.00 10.69 49 SER B C 1
ATOM 2787 O O . SER B 1 80 ? 2.434 10.481 40.066 1.00 12.10 49 SER B O 1
ATOM 2790 N N . SER B 1 81 ? 2.063 12.399 38.990 1.00 11.29 50 SER B N 1
ATOM 2791 C CA . SER B 1 81 ? 2.948 13.205 39.841 1.00 11.30 50 SER B CA 1
ATOM 2792 C C . SER B 1 81 ? 2.398 13.302 41.270 1.00 11.94 50 SER B C 1
ATOM 2793 O O . SER B 1 81 ? 3.184 13.556 42.161 1.00 14.46 50 SER B O 1
ATOM 2796 N N . GLY B 1 82 ? 1.094 13.094 41.439 1.00 11.72 51 GLY B N 1
ATOM 2797 C CA . GLY B 1 82 ? 0.436 12.960 42.754 1.00 11.43 51 GLY B CA 1
ATOM 2798 C C . GLY B 1 82 ? 0.363 11.528 43.241 1.00 11.53 51 GLY B C 1
ATOM 2799 O O . GLY B 1 82 ? -0.399 11.232 44.132 1.00 12.09 51 GLY B O 1
ATOM 2800 N N . GLU B 1 83 ? 1.131 10.648 42.634 1.00 11.25 52 GLU B N 1
ATOM 2801 C CA . GLU B 1 83 ? 1.274 9.227 43.019 1.00 11.34 52 GLU B CA 1
ATOM 2802 C C . GLU B 1 83 ? -0.049 8.481 42.876 1.00 11.59 52 GLU B C 1
ATOM 2803 O O . GLU B 1 83 ? -0.291 7.521 43.614 1.00 12.47 52 GLU B O 1
ATOM 2809 N N . CYS B 1 84 ? -0.908 8.869 41.918 1.00 11.77 53 CYS B N 1
ATOM 2810 C CA . CYS B 1 84 ? -2.236 8.227 41.789 1.00 12.85 53 CYS B CA 1
ATOM 2811 C C . CYS B 1 84 ? -2.124 6.732 41.537 1.00 11.69 53 CYS B C 1
ATOM 2812 O O . CYS B 1 84 ? -2.998 5.998 42.038 1.00 14.47 53 CYS B O 1
ATOM 2815 N N . ILE B 1 85 ? -1.107 6.305 40.789 1.00 12.70 54 ILE B N 1
ATOM 2816 C CA . ILE B 1 85 ? -0.886 4.851 40.510 1.00 13.96 54 ILE B CA 1
ATOM 2817 C C . ILE B 1 85 ? -0.923 4.099 41.837 1.00 13.77 54 ILE B C 1
ATOM 2818 O O . ILE B 1 85 ? -1.324 2.933 41.888 1.00 13.15 54 ILE B O 1
ATOM 2823 N N . TYR B 1 86 ? -0.403 4.696 42.899 1.00 12.36 55 TYR B N 1
ATOM 2824 C CA . TYR B 1 86 ? -0.116 4.042 44.188 1.00 11.69 55 TYR B CA 1
ATOM 2825 C C . TYR B 1 86 ? -1.185 4.304 45.236 1.00 11.69 55 TYR B C 1
ATOM 2826 O O . TYR B 1 86 ? -0.986 3.903 46.372 1.00 12.85 55 TYR B O 1
ATOM 2835 N N A GLN B 1 87 ? -2.283 4.956 44.862 0.75 12.11 56 GLN B N 1
ATOM 2836 N N B GLN B 1 87 ? -2.273 4.974 44.864 0.25 11.59 56 GLN B N 1
ATOM 2837 C CA A GLN B 1 87 ? -3.338 5.352 45.815 0.75 13.05 56 GLN B CA 1
ATOM 2838 C CA B GLN B 1 87 ? -3.331 5.356 45.822 0.25 11.76 56 GLN B CA 1
ATOM 2839 C C A GLN B 1 87 ? -4.605 4.540 45.575 0.75 13.48 56 GLN B C 1
ATOM 2840 C C B GLN B 1 87 ? -4.595 4.536 45.582 0.25 12.75 56 GLN B C 1
ATOM 2841 O O A GLN B 1 87 ? -4.865 4.135 44.451 0.75 15.87 56 GLN B O 1
ATOM 2842 O O B GLN B 1 87 ? -4.854 4.118 44.452 0.25 13.64 56 GLN B O 1
ATOM 2853 N N . SER B 1 88 ? -5.385 4.400 46.633 1.00 14.21 57 SER B N 1
ATOM 2854 C CA . SER B 1 88 ? -6.737 3.825 46.576 1.00 15.79 57 SER B CA 1
ATOM 2855 C C . SER B 1 88 ? -7.725 4.906 46.150 1.00 14.01 57 SER B C 1
ATOM 2856 O O . SER B 1 88 ? -7.428 6.094 46.206 1.00 14.75 57 SER B O 1
ATOM 2859 N N . VAL B 1 89 ? -8.925 4.459 45.789 1.00 14.09 58 VAL B N 1
ATOM 2860 C CA . VAL B 1 89 ? -10.047 5.369 45.549 1.00 11.94 58 VAL B CA 1
ATOM 2861 C C . VAL B 1 89 ? -10.253 6.240 46.784 1.00 14.11 58 VAL B C 1
ATOM 2862 O O . VAL B 1 89 ? -10.393 7.444 46.636 1.00 14.20 58 VAL B O 1
ATOM 2866 N N . GLU B 1 90 ? -10.253 5.649 47.972 1.00 13.84 59 GLU B N 1
ATOM 2867 C CA . GLU B 1 90 ? -10.529 6.409 49.209 1.00 16.00 59 GLU B CA 1
ATOM 2868 C C . GLU B 1 90 ? -9.422 7.461 49.424 1.00 14.62 59 GLU B C 1
ATOM 2869 O O . GLU B 1 90 ? -9.742 8.612 49.696 1.00 15.82 59 GLU B O 1
ATOM 2875 N N . ASP B 1 91 ? -8.155 7.091 49.213 1.00 15.52 60 ASP B N 1
ATOM 2876 C CA . ASP B 1 91 ? -7.028 8.034 49.308 1.00 14.24 60 ASP B CA 1
ATOM 2877 C C . ASP B 1 91 ? -7.317 9.232 48.399 1.00 12.28 60 ASP B C 1
ATOM 2878 O O . ASP B 1 91 ? -7.130 10.417 48.803 1.00 13.19 60 ASP B O 1
ATOM 2883 N N . ARG B 1 92 ? -7.665 8.958 47.134 1.00 12.95 61 ARG B N 1
ATOM 2884 C CA . ARG B 1 92 ? -7.834 10.039 46.133 1.00 13.57 61 ARG B CA 1
ATOM 2885 C C . ARG B 1 92 ? -9.046 10.916 46.477 1.00 14.00 61 ARG B C 1
ATOM 2886 O O . ARG B 1 92 ? -9.015 12.109 46.207 1.00 14.11 61 ARG B O 1
ATOM 2894 N N . LYS B 1 93 ? -10.102 10.338 47.025 1.00 13.78 62 LYS B N 1
ATOM 2895 C CA . LYS B 1 93 ? -11.250 11.147 47.481 1.00 14.14 62 LYS B CA 1
ATOM 2896 C C . LYS B 1 93 ? -10.811 12.074 48.609 1.00 13.86 62 LYS B C 1
ATOM 2897 O O . LYS B 1 93 ? -11.167 13.272 48.564 1.00 14.79 62 LYS B O 1
ATOM 2903 N N . ILE B 1 94 ? -10.035 11.574 49.575 1.00 15.12 63 ILE B N 1
ATOM 2904 C CA . ILE B 1 94 ? -9.573 12.411 50.722 1.00 15.23 63 ILE B CA 1
ATOM 2905 C C . ILE B 1 94 ? -8.694 13.533 50.197 1.00 15.01 63 ILE B C 1
ATOM 2906 O O . ILE B 1 94 ? -8.863 14.690 50.601 1.00 14.27 63 ILE B O 1
ATOM 2911 N N . VAL B 1 95 ? -7.795 13.253 49.245 1.00 13.15 64 VAL B N 1
ATOM 2912 C CA . VAL B 1 95 ? -6.932 14.318 48.704 1.00 11.02 64 VAL B CA 1
ATOM 2913 C C . VAL B 1 95 ? -7.847 15.385 48.103 1.00 12.94 64 VAL B C 1
ATOM 2914 O O . VAL B 1 95 ? -7.675 16.560 48.409 1.00 14.02 64 VAL B O 1
ATOM 2918 N N . LEU B 1 96 ? -8.761 15.019 47.209 1.00 12.91 65 LEU B N 1
ATOM 2919 C CA . LEU B 1 96 ? -9.539 16.034 46.468 1.00 13.53 65 LEU B CA 1
ATOM 2920 C C . LEU B 1 96 ? -10.464 16.810 47.420 1.00 13.95 65 LEU B C 1
ATOM 2921 O O . LEU B 1 96 ? -10.580 18.016 47.243 1.00 15.06 65 LEU B O 1
ATOM 2926 N N . GLU B 1 97 ? -11.058 16.132 48.399 1.00 13.70 66 GLU B N 1
ATOM 2927 C CA . GLU B 1 97 ? -11.914 16.848 49.370 1.00 15.62 66 GLU B CA 1
ATOM 2928 C C . GLU B 1 97 ? -11.107 17.954 50.048 1.00 18.00 66 GLU B C 1
ATOM 2929 O O . GLU B 1 97 ? -11.631 19.073 50.233 1.00 17.82 66 GLU B O 1
ATOM 2935 N N . ASN B 1 98 ? -9.890 17.647 50.454 1.00 14.70 67 ASN B N 1
ATOM 2936 C CA . ASN B 1 98 ? -9.051 18.595 51.227 1.00 15.07 67 ASN B CA 1
ATOM 2937 C C . ASN B 1 98 ? -8.498 19.680 50.307 1.00 15.49 67 ASN B C 1
ATOM 2938 O O . ASN B 1 98 ? -8.370 20.820 50.748 1.00 16.03 67 ASN B O 1
ATOM 2943 N N . VAL B 1 99 ? -8.197 19.369 49.038 1.00 13.08 68 VAL B N 1
ATOM 2944 C CA . VAL B 1 99 ? -7.850 20.451 48.093 1.00 13.93 68 VAL B CA 1
ATOM 2945 C C . VAL B 1 99 ? -9.028 21.417 47.979 1.00 14.21 68 VAL B C 1
ATOM 2946 O O . VAL B 1 99 ? -8.821 22.628 48.021 1.00 16.38 68 VAL B O 1
ATOM 2950 N N . MET B 1 100 ? -10.229 20.904 47.751 1.00 14.68 69 MET B N 1
ATOM 2951 C CA . MET B 1 100 ? -11.384 21.759 47.412 1.00 16.58 69 MET B CA 1
ATOM 2952 C C . MET B 1 100 ? -11.761 22.585 48.635 1.00 19.17 69 MET B C 1
ATOM 2953 O O . MET B 1 100 ? -12.199 23.733 48.431 1.00 19.72 69 MET B O 1
ATOM 2958 N N . LYS B 1 101 ? -11.494 22.099 49.857 1.00 18.52 70 LYS B N 1
ATOM 2959 C CA . LYS B 1 101 ? -11.800 22.905 51.084 1.00 21.04 70 LYS B CA 1
ATOM 2960 C C . LYS B 1 101 ? -11.060 24.243 51.032 1.00 22.66 70 LYS B C 1
ATOM 2961 O O . LYS B 1 101 ? -11.612 25.265 51.497 1.00 22.57 70 LYS B O 1
ATOM 2967 N N . VAL B 1 102 ? -9.834 24.267 50.538 1.00 18.59 71 VAL B N 1
ATOM 2968 C CA . VAL B 1 102 ? -9.015 25.499 50.412 1.00 19.18 71 VAL B CA 1
ATOM 2969 C C . VAL B 1 102 ? -9.165 26.165 49.038 1.00 22.71 71 VAL B C 1
ATOM 2970 O O . VAL B 1 102 ? -9.144 27.415 48.943 1.00 23.93 71 VAL B O 1
ATOM 2974 N N . ALA B 1 103 ? -9.156 25.383 47.973 1.00 19.18 72 ALA B N 1
ATOM 2975 C CA . ALA B 1 103 ? -8.938 25.910 46.613 1.00 18.65 72 ALA B CA 1
ATOM 2976 C C . ALA B 1 103 ? -10.236 26.407 45.974 1.00 15.96 72 ALA B C 1
ATOM 2977 O O . ALA B 1 103 ? -10.139 27.163 45.008 1.00 16.68 72 ALA B O 1
ATOM 2979 N N A GLU B 1 104 ? -11.402 25.938 46.426 0.50 15.95 73 GLU B N 1
ATOM 2980 N N B GLU B 1 104 ? -11.394 25.940 46.459 0.50 18.77 73 GLU B N 1
ATOM 2981 C CA A GLU B 1 104 ? -12.631 26.072 45.592 0.50 15.69 73 GLU B CA 1
ATOM 2982 C CA B GLU B 1 104 ? -12.742 26.202 45.884 0.50 21.80 73 GLU B CA 1
ATOM 2983 C C A GLU B 1 104 ? -12.923 27.575 45.437 0.50 15.61 73 GLU B C 1
ATOM 2984 C C B GLU B 1 104 ? -12.882 27.673 45.486 0.50 17.90 73 GLU B C 1
ATOM 2985 O O A GLU B 1 104 ? -12.959 28.305 46.439 0.50 17.68 73 GLU B O 1
ATOM 2986 O O B GLU B 1 104 ? -12.800 28.514 46.425 0.50 20.35 73 GLU B O 1
ATOM 2997 N N . GLY B 1 105 ? -13.114 27.992 44.202 1.00 17.39 74 GLY B N 1
ATOM 2998 C CA . GLY B 1 105 ? -13.338 29.404 43.845 1.00 19.86 74 GLY B CA 1
ATOM 2999 C C . GLY B 1 105 ? -12.077 30.207 43.689 1.00 19.79 74 GLY B C 1
ATOM 3000 O O . GLY B 1 105 ? -12.159 31.360 43.266 1.00 21.38 74 GLY B O 1
ATOM 3001 N N . LYS B 1 106 ? -10.907 29.668 44.043 1.00 18.41 75 LYS B N 1
ATOM 3002 C CA . LYS B 1 106 ? -9.640 30.441 43.993 1.00 16.54 75 LYS B CA 1
ATOM 3003 C C . LYS B 1 106 ? -8.678 29.895 42.937 1.00 19.10 75 LYS B C 1
ATOM 3004 O O . LYS B 1 106 ? -7.914 30.668 42.372 1.00 21.57 75 LYS B O 1
ATOM 3010 N N . LEU B 1 107 ? -8.702 28.580 42.743 1.00 15.17 76 LEU B N 1
ATOM 3011 C CA . LEU B 1 107 ? -7.862 27.864 41.745 1.00 16.19 76 LEU B CA 1
ATOM 3012 C C . LEU B 1 107 ? -8.790 27.123 40.811 1.00 15.90 76 LEU B C 1
ATOM 3013 O O . LEU B 1 107 ? -9.754 26.497 41.283 1.00 15.91 76 LEU B O 1
ATOM 3018 N N . THR B 1 108 ? -8.392 27.044 39.534 1.00 13.84 77 THR B N 1
ATOM 3019 C CA . THR B 1 108 ? -8.981 26.024 38.657 1.00 13.73 77 THR B CA 1
ATOM 3020 C C . THR B 1 108 ? -8.569 24.648 39.179 1.00 14.54 77 THR B C 1
ATOM 3021 O O . THR B 1 108 ? -7.387 24.468 39.484 1.00 15.33 77 THR B O 1
ATOM 3025 N N . VAL B 1 109 ? -9.500 23.718 39.282 1.00 14.00 78 VAL B N 1
ATOM 3026 C CA . VAL B 1 109 ? -9.159 22.354 39.764 1.00 12.38 78 VAL B CA 1
ATOM 3027 C C . VAL B 1 109 ? -9.466 21.370 38.655 1.00 14.22 78 VAL B C 1
ATOM 3028 O O . VAL B 1 109 ? -10.636 21.235 38.226 1.00 14.28 78 VAL B O 1
ATOM 3032 N N . ILE B 1 110 ? -8.420 20.646 38.248 1.00 13.46 79 ILE B N 1
ATOM 3033 C CA . ILE B 1 110 ? -8.566 19.499 37.334 1.00 13.58 79 ILE B CA 1
ATOM 3034 C C . ILE B 1 110 ? -8.262 18.247 38.146 1.00 13.22 79 ILE B C 1
ATOM 3035 O O . ILE B 1 110 ? -7.158 18.156 38.722 1.00 14.10 79 ILE B O 1
ATOM 3040 N N . ALA B 1 111 ? -9.235 17.344 38.248 1.00 12.49 80 ALA B N 1
ATOM 3041 C CA . ALA B 1 111 ? -9.063 16.099 39.013 1.00 12.69 80 ALA B CA 1
ATOM 3042 C C . ALA B 1 111 ? -8.809 14.944 38.033 1.00 11.39 80 ALA B C 1
ATOM 3043 O O . ALA B 1 111 ? -9.704 14.584 37.268 1.00 11.87 80 ALA B O 1
ATOM 3045 N N . HIS B 1 112 ? -7.611 14.405 38.076 1.00 10.93 81 HIS B N 1
ATOM 3046 C CA . HIS B 1 112 ? -7.288 13.161 37.333 1.00 11.88 81 HIS B CA 1
ATOM 3047 C C . HIS B 1 112 ? -7.973 12.003 38.071 1.00 11.01 81 HIS B C 1
ATOM 3048 O O . HIS B 1 112 ? -7.696 11.818 39.265 1.00 12.33 81 HIS B O 1
ATOM 3055 N N . VAL B 1 113 ? -8.837 11.270 37.379 1.00 11.15 82 VAL B N 1
ATOM 3056 C CA . VAL B 1 113 ? -9.714 10.241 38.002 1.00 12.01 82 VAL B CA 1
ATOM 3057 C C . VAL B 1 113 ? -9.449 8.854 37.438 1.00 12.40 82 VAL B C 1
ATOM 3058 O O . VAL B 1 113 ? -10.091 7.916 37.902 1.00 12.51 82 VAL B O 1
ATOM 3062 N N . ALA B 1 114 ? -8.539 8.686 36.495 1.00 10.91 83 ALA B N 1
ATOM 3063 C CA . ALA B 1 114 ? -8.309 7.353 35.898 1.00 11.94 83 ALA B CA 1
ATOM 3064 C C . ALA B 1 114 ? -7.692 6.435 36.940 1.00 13.30 83 ALA B C 1
ATOM 3065 O O . ALA B 1 114 ? -6.730 6.813 37.613 1.00 11.20 83 ALA B O 1
ATOM 3067 N N . CYS B 1 115 ? -8.203 5.214 36.960 1.00 11.75 84 CYS B N 1
ATOM 3068 C CA . CYS B 1 115 ? -7.755 4.081 37.765 1.00 12.39 84 CYS B CA 1
ATOM 3069 C C . CYS B 1 115 ? -7.484 2.908 36.831 1.00 13.04 84 CYS B C 1
ATOM 3070 O O . CYS B 1 115 ? -7.848 2.937 35.630 1.00 12.75 84 CYS B O 1
ATOM 3073 N N . ASN B 1 116 ? -6.944 1.817 37.380 1.00 12.72 85 ASN B N 1
ATOM 3074 C CA . ASN B 1 116 ? -6.651 0.655 36.516 1.00 11.57 85 ASN B CA 1
ATOM 3075 C C . ASN B 1 116 ? -7.967 0.187 35.848 1.00 12.61 85 ASN B C 1
ATOM 3076 O O . ASN B 1 116 ? -7.960 -0.141 34.641 1.00 12.12 85 ASN B O 1
ATOM 3081 N N . ASN B 1 117 ? -9.054 0.085 36.604 1.00 11.66 86 ASN B N 1
ATOM 3082 C CA . ASN B 1 117 ? -10.342 -0.374 36.056 1.00 11.25 86 ASN B CA 1
ATOM 3083 C C . ASN B 1 117 ? -11.295 0.770 35.802 1.00 11.75 86 ASN B C 1
ATOM 3084 O O . ASN B 1 117 ? -11.106 1.921 36.274 1.00 13.03 86 ASN B O 1
ATOM 3089 N N . THR B 1 118 ? -12.341 0.487 35.039 1.00 12.12 87 THR B N 1
ATOM 3090 C CA . THR B 1 118 ? -13.314 1.549 34.656 1.00 11.86 87 THR B CA 1
ATOM 3091 C C . THR B 1 118 ? -14.175 1.921 35.874 1.00 12.21 87 THR B C 1
ATOM 3092 O O . THR B 1 118 ? -14.426 3.104 36.081 1.00 12.80 87 THR B O 1
ATOM 3096 N N . LYS B 1 119 ? -14.611 0.948 36.661 1.00 14.12 88 LYS B N 1
ATOM 3097 C CA . LYS B 1 119 ? -15.593 1.260 37.734 1.00 14.42 88 LYS B CA 1
ATOM 3098 C C . LYS B 1 119 ? -14.984 2.172 38.802 1.00 13.45 88 LYS B C 1
ATOM 3099 O O . LYS B 1 119 ? -15.679 3.110 39.261 1.00 14.68 88 LYS B O 1
ATOM 3105 N N . ASP B 1 120 ? -13.725 1.987 39.157 1.00 13.52 89 ASP B N 1
ATOM 3106 C CA . ASP B 1 120 ? -13.050 2.856 40.129 1.00 13.06 89 ASP B CA 1
ATOM 3107 C C . ASP B 1 120 ? -12.927 4.261 39.525 1.00 14.33 89 ASP B C 1
ATOM 3108 O O . ASP B 1 120 ? -13.122 5.270 40.220 1.00 13.29 89 ASP B O 1
ATOM 3113 N N . SER B 1 121 ? -12.619 4.334 38.234 1.00 13.23 90 SER B N 1
ATOM 3114 C CA . SER B 1 121 ? -12.511 5.631 37.520 1.00 12.08 90 SER B CA 1
ATOM 3115 C C . SER B 1 121 ? -13.879 6.366 37.528 1.00 13.42 90 SER B C 1
ATOM 3116 O O . SER B 1 121 ? -13.943 7.590 37.724 1.00 14.75 90 SER B O 1
ATOM 3119 N N . GLN B 1 122 ? -14.972 5.639 37.279 1.00 14.20 91 GLN B N 1
ATOM 3120 C CA . GLN B 1 122 ? -16.334 6.220 37.297 1.00 13.69 91 GLN B CA 1
ATOM 3121 C C . GLN B 1 122 ? -16.660 6.702 38.703 1.00 13.41 91 GLN B C 1
ATOM 3122 O O . GLN B 1 122 ? -17.256 7.795 38.822 1.00 15.11 91 GLN B O 1
ATOM 3128 N N . GLU B 1 123 ? -16.291 5.950 39.738 1.00 15.92 92 GLU B N 1
ATOM 3129 C CA . GLU B 1 123 ? -16.567 6.362 41.142 1.00 16.41 92 GLU B CA 1
ATOM 3130 C C . GLU B 1 123 ? -15.839 7.690 41.422 1.00 13.85 92 GLU B C 1
ATOM 3131 O O . GLU B 1 123 ? -16.463 8.639 41.982 1.00 14.83 92 GLU B O 1
ATOM 3137 N N . LEU B 1 124 ? -14.571 7.812 41.028 1.00 12.39 93 LEU B N 1
ATOM 3138 C CA . LEU B 1 124 ? -13.851 9.061 41.263 1.00 13.10 93 LEU B CA 1
ATOM 3139 C C . LEU B 1 124 ? -14.429 10.197 40.415 1.00 12.47 93 LEU B C 1
ATOM 3140 O O . LEU B 1 124 ? -14.450 11.336 40.903 1.00 13.96 93 LEU B O 1
ATOM 3145 N N . ALA B 1 125 ? -14.851 9.937 39.175 1.00 13.11 94 ALA B N 1
ATOM 3146 C CA . ALA B 1 125 ? -15.458 10.983 38.326 1.00 13.29 94 ALA B CA 1
ATOM 3147 C C . ALA B 1 125 ? -16.727 11.537 38.987 1.00 13.71 94 ALA B C 1
ATOM 3148 O O . ALA B 1 125 ? -16.885 12.762 39.043 1.00 14.37 94 ALA B O 1
ATOM 3150 N N . ARG B 1 126 ? -17.593 10.662 39.464 1.00 14.26 95 ARG B N 1
ATOM 3151 C CA . ARG B 1 126 ? -18.870 11.071 40.103 1.00 15.92 95 ARG B CA 1
ATOM 3152 C C . ARG B 1 126 ? -18.555 11.891 41.343 1.00 17.73 95 ARG B C 1
ATOM 3153 O O . ARG B 1 126 ? -19.177 12.938 41.549 1.00 18.32 95 ARG B O 1
ATOM 3161 N N . HIS B 1 127 ? -17.591 11.447 42.133 1.00 14.45 96 HIS B N 1
ATOM 3162 C CA . HIS B 1 127 ? -17.178 12.140 43.372 1.00 15.93 96 HIS B CA 1
ATOM 3163 C C . HIS B 1 127 ? -16.662 13.534 43.025 1.00 17.17 96 HIS B C 1
ATOM 3164 O O . HIS B 1 127 ? -17.014 14.516 43.716 1.00 16.20 96 HIS B O 1
ATOM 3171 N N . ALA B 1 128 ? -15.833 13.641 41.987 1.00 15.01 97 ALA B N 1
ATOM 3172 C CA . ALA B 1 128 ? -15.221 14.929 41.598 1.00 14.25 97 ALA B CA 1
ATOM 3173 C C . ALA B 1 128 ? -16.311 15.894 41.102 1.00 13.88 97 ALA B C 1
ATOM 3174 O O . ALA B 1 128 ? -16.267 17.094 41.490 1.00 16.57 97 ALA B O 1
ATOM 3176 N N . GLU B 1 129 ? -17.284 15.416 40.333 1.00 15.08 98 GLU B N 1
ATOM 3177 C CA . GLU B 1 129 ? -18.373 16.293 39.865 1.00 15.69 98 GLU B CA 1
ATOM 3178 C C . GLU B 1 129 ? -19.196 16.749 41.086 1.00 16.83 98 GLU B C 1
ATOM 3179 O O . GLU B 1 129 ? -19.596 17.931 41.146 1.00 17.55 98 GLU B O 1
ATOM 3185 N N . GLY B 1 130 ? -19.364 15.866 42.052 1.00 17.43 99 GLY B N 1
ATOM 3186 C CA . GLY B 1 130 ? -20.100 16.200 43.295 1.00 20.07 99 GLY B CA 1
ATOM 3187 C C . GLY B 1 130 ? -19.419 17.339 44.046 1.00 20.87 99 GLY B C 1
ATOM 3188 O O . GLY B 1 130 ? -20.126 18.099 44.765 1.00 23.19 99 GLY B O 1
ATOM 3189 N N . LEU B 1 131 ? -18.102 17.506 43.926 1.00 17.69 100 LEU B N 1
ATOM 3190 C CA . LEU B 1 131 ? -17.338 18.580 44.613 1.00 16.84 100 LEU B CA 1
ATOM 3191 C C . LEU B 1 131 ? -17.223 19.827 43.752 1.00 20.35 100 LEU B C 1
ATOM 3192 O O . LEU B 1 131 ? -16.705 20.818 44.249 1.00 22.75 100 LEU B O 1
ATOM 3197 N N . GLY B 1 132 ? -17.684 19.798 42.502 1.00 18.40 101 GLY B N 1
ATOM 3198 C CA . GLY B 1 132 ? -17.665 20.969 41.626 1.00 19.53 101 GLY B CA 1
ATOM 3199 C C . GLY B 1 132 ? -16.287 21.294 41.094 1.00 16.41 101 GLY B C 1
ATOM 3200 O O . GLY B 1 132 ? -15.974 22.456 40.883 1.00 18.50 101 GLY B O 1
ATOM 3201 N N . VAL B 1 133 ? -15.481 20.268 40.778 1.00 15.80 102 VAL B N 1
ATOM 3202 C CA . VAL B 1 133 ? -14.232 20.549 40.031 1.00 15.41 102 VAL B CA 1
ATOM 3203 C C . VAL B 1 133 ? -14.532 21.191 38.687 1.00 14.86 102 VAL B C 1
ATOM 3204 O O . VAL B 1 133 ? -15.622 21.013 38.115 1.00 15.90 102 VAL B O 1
ATOM 3208 N N . ASP B 1 134 ? -13.565 21.876 38.113 1.00 12.43 103 ASP B N 1
ATOM 3209 C CA . ASP B 1 134 ? -13.674 22.468 36.768 1.00 14.31 103 ASP B CA 1
ATOM 3210 C C . ASP B 1 134 ? -13.624 21.375 35.710 1.00 15.03 103 ASP B C 1
ATOM 3211 O O . ASP B 1 134 ? -14.405 21.414 34.739 1.00 15.84 103 ASP B O 1
ATOM 3216 N N . ALA B 1 135 ? -12.718 20.420 35.863 1.00 14.61 104 ALA B N 1
ATOM 3217 C CA . ALA B 1 135 ? -12.536 19.356 34.854 1.00 12.60 104 ALA B CA 1
ATOM 3218 C C . ALA B 1 135 ? -12.078 18.095 35.545 1.00 11.70 104 ALA B C 1
ATOM 3219 O O . ALA B 1 135 ? -11.479 18.165 36.640 1.00 12.99 104 ALA B O 1
ATOM 3221 N N . ILE B 1 136 ? -12.341 16.981 34.880 1.00 12.13 105 ILE B N 1
ATOM 3222 C CA . ILE B 1 136 ? -11.728 15.685 35.214 1.00 11.96 105 ILE B CA 1
ATOM 3223 C C . ILE B 1 136 ? -10.796 15.338 34.070 1.00 12.63 105 ILE B C 1
ATOM 3224 O O . ILE B 1 136 ? -10.939 15.888 32.954 1.00 12.16 105 ILE B O 1
ATOM 3229 N N . ALA B 1 137 ? -9.813 14.487 34.392 1.00 11.52 106 ALA B N 1
ATOM 3230 C CA . ALA B 1 137 ? -8.819 14.067 33.393 1.00 10.77 106 ALA B CA 1
ATOM 3231 C C . ALA B 1 137 ? -8.625 12.558 33.488 1.00 12.00 106 ALA B C 1
ATOM 3232 O O . ALA B 1 137 ? -8.869 11.974 34.558 1.00 12.04 106 ALA B O 1
ATOM 3234 N N . ALA B 1 138 ? -8.094 11.965 32.413 1.00 10.73 107 ALA B N 1
ATOM 3235 C CA . ALA B 1 138 ? -7.772 10.531 32.420 1.00 10.20 107 ALA B CA 1
ATOM 3236 C C . ALA B 1 138 ? -6.618 10.237 31.480 1.00 10.49 107 ALA B C 1
ATOM 3237 O O . ALA B 1 138 ? -6.683 10.586 30.286 1.00 11.64 107 ALA B O 1
ATOM 3239 N N . ILE B 1 139 ? -5.626 9.542 32.004 1.00 11.24 108 ILE B N 1
ATOM 3240 C CA . ILE B 1 139 ? -4.671 8.764 31.180 1.00 10.99 108 ILE B CA 1
ATOM 3241 C C . ILE B 1 139 ? -5.452 7.649 30.498 1.00 10.69 108 ILE B C 1
ATOM 3242 O O . ILE B 1 139 ? -6.605 7.340 30.833 1.00 11.53 108 ILE B O 1
ATOM 3247 N N . PRO B 1 140 ? -4.843 7.000 29.481 1.00 10.96 109 PRO B N 1
ATOM 3248 C CA . PRO B 1 140 ? -5.461 5.837 28.872 1.00 10.51 109 PRO B CA 1
ATOM 3249 C C . PRO B 1 140 ? -5.394 4.652 29.828 1.00 11.06 109 PRO B C 1
ATOM 3250 O O . PRO B 1 140 ? -4.667 4.651 30.835 1.00 11.17 109 PRO B O 1
ATOM 3254 N N . PRO B 1 141 ? -6.079 3.537 29.468 1.00 11.00 110 PRO B N 1
ATOM 3255 C CA . PRO B 1 141 ? -5.810 2.241 30.084 1.00 11.91 110 PRO B CA 1
ATOM 3256 C C . PRO B 1 141 ? -4.300 1.924 30.004 1.00 11.88 110 PRO B C 1
ATOM 3257 O O . PRO B 1 141 ? -3.649 2.230 29.001 1.00 11.79 110 PRO B O 1
ATOM 3261 N N . ILE B 1 142 ? -3.785 1.292 31.045 1.00 12.44 111 ILE B N 1
ATOM 3262 C CA . ILE B 1 142 ? -2.338 0.970 31.128 1.00 10.90 111 ILE B CA 1
ATOM 3263 C C . ILE B 1 142 ? -2.082 -0.548 31.121 1.00 12.22 111 ILE B C 1
ATOM 3264 O O . ILE B 1 142 ? -3.034 -1.351 31.234 1.00 12.55 111 ILE B O 1
ATOM 3269 N N . TYR B 1 143 ? -0.789 -0.898 31.079 1.00 12.20 112 TYR B N 1
ATOM 3270 C CA . TYR B 1 143 ? -0.285 -2.293 31.158 1.00 12.18 112 TYR B CA 1
ATOM 3271 C C . TYR B 1 143 ? -0.611 -3.048 29.885 1.00 12.84 112 TYR B C 1
ATOM 3272 O O . TYR B 1 143 ? 0.270 -3.170 29.048 1.00 12.78 112 TYR B O 1
ATOM 3281 N N . PHE B 1 144 ? -1.835 -3.543 29.716 1.00 13.38 113 PHE B N 1
ATOM 3282 C CA . PHE B 1 144 ? -2.278 -4.099 28.417 1.00 13.13 113 PHE B CA 1
ATOM 3283 C C . PHE B 1 144 ? -2.418 -2.943 27.427 1.00 15.05 113 PHE B C 1
ATOM 3284 O O . PHE B 1 144 ? -2.703 -1.813 27.813 1.00 18.47 113 PHE B O 1
ATOM 3292 N N . HIS B 1 145 ? -2.126 -3.213 26.178 1.00 13.82 114 HIS B N 1
ATOM 3293 C CA . HIS B 1 145 ? -2.285 -2.237 25.084 1.00 14.62 114 HIS B CA 1
ATOM 3294 C C . HIS B 1 145 ? -3.648 -2.469 24.433 1.00 14.05 114 HIS B C 1
ATOM 3295 O O . HIS B 1 145 ? -3.793 -3.421 23.682 1.00 17.30 114 HIS B O 1
ATOM 3302 N N . LEU B 1 146 ? -4.608 -1.638 24.773 1.00 12.90 115 LEU B N 1
ATOM 3303 C CA . LEU B 1 146 ? -5.993 -1.877 24.340 1.00 13.21 115 LEU B CA 1
ATOM 3304 C C . LEU B 1 146 ? -6.225 -1.159 23.016 1.00 12.59 115 LEU B C 1
ATOM 3305 O O . LEU B 1 146 ? -5.640 -0.133 22.716 1.00 13.73 115 LEU B O 1
ATOM 3310 N N . PRO B 1 147 ? -7.158 -1.702 22.234 1.00 13.98 116 PRO B N 1
ATOM 3311 C CA . PRO B 1 147 ? -7.507 -1.109 20.952 1.00 15.00 116 PRO B CA 1
ATOM 3312 C C . PRO B 1 147 ? -8.217 0.225 21.146 1.00 14.34 116 PRO B C 1
ATOM 3313 O O . PRO B 1 147 ? -8.769 0.535 22.221 1.00 13.05 116 PRO B O 1
ATOM 3317 N N . GLU B 1 148 ? -8.189 1.054 20.102 1.00 14.60 117 GLU B N 1
ATOM 3318 C CA . GLU B 1 148 ? -8.711 2.430 20.225 1.00 14.50 117 GLU B CA 1
ATOM 3319 C C . GLU B 1 148 ? -10.176 2.431 20.663 1.00 13.66 117 GLU B C 1
ATOM 3320 O O . GLU B 1 148 ? -10.563 3.298 21.430 1.00 15.24 117 GLU B O 1
ATOM 3326 N N . TYR B 1 149 ? -10.995 1.499 20.175 1.00 14.62 118 TYR B N 1
ATOM 3327 C CA . TYR B 1 149 ? -12.420 1.480 20.568 1.00 13.60 118 TYR B CA 1
ATOM 3328 C C . TYR B 1 149 ? -12.552 1.233 22.081 1.00 13.99 118 TYR B C 1
ATOM 3329 O O . TYR B 1 149 ? -13.464 1.808 22.716 1.00 14.22 118 TYR B O 1
ATOM 3338 N N . ALA B 1 150 ? -11.645 0.454 22.675 1.00 12.75 119 ALA B N 1
ATOM 3339 C CA . ALA B 1 150 ? -11.700 0.188 24.118 1.00 13.04 119 ALA B CA 1
ATOM 3340 C C . ALA B 1 150 ? -11.214 1.407 24.902 1.00 12.94 119 ALA B C 1
ATOM 3341 O O . ALA B 1 150 ? -11.721 1.696 26.012 1.00 12.38 119 ALA B O 1
ATOM 3343 N N . ILE B 1 151 ? -10.206 2.104 24.393 1.00 12.24 120 ILE B N 1
ATOM 3344 C CA . ILE B 1 151 ? -9.727 3.349 25.053 1.00 11.63 120 ILE B CA 1
ATOM 3345 C C . ILE B 1 151 ? -10.851 4.391 25.038 1.00 12.12 120 ILE B C 1
ATOM 3346 O O . ILE B 1 151 ? -11.126 5.041 26.071 1.00 12.31 120 ILE B O 1
ATOM 3351 N N . ALA B 1 152 ? -11.513 4.594 23.905 1.00 11.81 121 ALA B N 1
ATOM 3352 C CA . ALA B 1 152 ? -12.623 5.556 23.792 1.00 13.08 121 ALA B CA 1
ATOM 3353 C C . ALA B 1 152 ? -13.738 5.150 24.761 1.00 14.03 121 ALA B C 1
ATOM 3354 O O . ALA B 1 152 ? -14.335 6.015 25.393 1.00 13.96 121 ALA B O 1
ATOM 3356 N N . GLN B 1 153 ? -14.032 3.860 24.848 1.00 12.89 122 GLN B N 1
ATOM 3357 C CA . GLN B 1 153 ? -15.113 3.375 25.743 1.00 13.97 122 GLN B CA 1
ATOM 3358 C C . GLN B 1 153 ? -14.765 3.743 27.177 1.00 13.20 122 GLN B C 1
ATOM 3359 O O . GLN B 1 153 ? -15.667 4.156 27.925 1.00 14.15 122 GLN B O 1
ATOM 3365 N N . TYR B 1 154 ? -13.517 3.539 27.581 1.00 12.28 123 TYR B N 1
ATOM 3366 C CA . TYR B 1 154 ? -13.048 3.835 28.938 1.00 11.89 123 TYR B CA 1
ATOM 3367 C C . TYR B 1 154 ? -13.245 5.329 29.212 1.00 12.62 123 TYR B C 1
ATOM 3368 O O . TYR B 1 154 ? -13.912 5.706 30.188 1.00 14.15 123 TYR B O 1
ATOM 3377 N N . TRP B 1 155 ? -12.704 6.194 28.368 1.00 12.54 124 TRP B N 1
ATOM 3378 C CA . TRP B 1 155 ? -12.855 7.661 28.568 1.00 12.07 124 TRP B CA 1
ATOM 3379 C C . TRP B 1 155 ? -14.323 8.081 28.557 1.00 12.19 124 TRP B C 1
ATOM 3380 O O . TRP B 1 155 ? -14.716 8.899 29.381 1.00 13.99 124 TRP B O 1
ATOM 3391 N N . ASN B 1 156 ? -15.106 7.571 27.606 1.00 12.02 125 ASN B N 1
ATOM 3392 C CA . ASN B 1 156 ? -16.528 7.949 27.542 1.00 12.25 125 ASN B CA 1
ATOM 3393 C C . ASN B 1 156 ? -17.286 7.468 28.777 1.00 14.20 125 ASN B C 1
ATOM 3394 O O . ASN B 1 156 ? -18.207 8.155 29.209 1.00 13.55 125 ASN B O 1
ATOM 3399 N N . ALA B 1 157 ? -16.953 6.311 29.322 1.00 15.19 126 ALA B N 1
ATOM 3400 C CA . ALA B 1 157 ? -17.619 5.778 30.535 1.00 15.37 126 ALA B CA 1
ATOM 3401 C C . ALA B 1 157 ? -17.274 6.682 31.708 1.00 15.37 126 ALA B C 1
ATOM 3402 O O . ALA B 1 157 ? -18.145 7.025 32.542 1.00 16.07 126 ALA B O 1
ATOM 3404 N N . ILE B 1 158 ? -16.008 7.090 31.796 1.00 13.67 127 ILE B N 1
ATOM 3405 C CA . ILE B 1 158 ? -15.572 8.010 32.873 1.00 14.38 127 ILE B CA 1
ATOM 3406 C C . ILE B 1 158 ? -16.323 9.342 32.730 1.00 15.56 127 ILE B C 1
ATOM 3407 O O . ILE B 1 158 ? -16.890 9.844 33.710 1.00 14.81 127 ILE B O 1
ATOM 3412 N N . SER B 1 159 ? -16.384 9.866 31.527 1.00 14.18 128 SER B N 1
ATOM 3413 C CA . SER B 1 159 ? -17.065 11.155 31.238 1.00 14.13 128 SER B CA 1
ATOM 3414 C C . SER B 1 159 ? -18.552 11.038 31.588 1.00 16.11 128 SER B C 1
ATOM 3415 O O . SER B 1 159 ? -19.119 11.996 32.131 1.00 17.62 128 SER B O 1
ATOM 3418 N N . ALA B 1 160 ? -19.194 9.924 31.267 1.00 15.50 129 ALA B N 1
ATOM 3419 C CA . ALA B 1 160 ? -20.648 9.755 31.499 1.00 18.80 129 ALA B CA 1
ATOM 3420 C C . ALA B 1 160 ? -20.933 9.740 33.010 1.00 18.41 129 ALA B C 1
ATOM 3421 O O . ALA B 1 160 ? -22.092 10.010 33.377 1.00 18.97 129 ALA B O 1
ATOM 3423 N N . ALA B 1 161 ? -19.958 9.382 33.862 1.00 15.58 130 ALA B N 1
ATOM 3424 C CA . ALA B 1 161 ? -20.128 9.410 35.328 1.00 16.15 130 ALA B CA 1
ATOM 3425 C C . ALA B 1 161 ? -20.051 10.836 35.859 1.00 19.74 130 ALA B C 1
ATOM 3426 O O . ALA B 1 161 ? -20.447 11.045 37.021 1.00 18.98 130 ALA B O 1
ATOM 3428 N N . ALA B 1 162 ? -19.508 11.775 35.087 1.00 18.66 131 ALA B N 1
ATOM 3429 C CA . ALA B 1 162 ? -19.424 13.214 35.434 1.00 17.46 131 ALA B CA 1
ATOM 3430 C C . ALA B 1 162 ? -19.941 13.992 34.240 1.00 16.65 131 ALA B C 1
ATOM 3431 O O . ALA B 1 162 ? -19.220 14.719 33.558 1.00 17.05 131 ALA B O 1
ATOM 3433 N N . PRO B 1 163 ? -21.241 13.804 33.901 1.00 18.67 132 PRO B N 1
ATOM 3434 C CA . PRO B 1 163 ? -21.746 14.233 32.608 1.00 18.81 132 PRO B CA 1
ATOM 3435 C C . PRO B 1 163 ? -21.882 15.744 32.415 1.00 22.10 132 PRO B C 1
ATOM 3436 O O . PRO B 1 163 ? -22.152 16.159 31.311 1.00 20.29 132 PRO B O 1
ATOM 3440 N N . ASN B 1 164 ? -21.681 16.519 33.475 1.00 18.18 133 ASN B N 1
ATOM 3441 C CA . ASN B 1 164 ? -21.747 17.996 33.428 1.00 18.22 133 ASN B CA 1
ATOM 3442 C C . ASN B 1 164 ? -20.343 18.578 33.550 1.00 20.38 133 ASN B C 1
ATOM 3443 O O . ASN B 1 164 ? -20.249 19.788 33.792 1.00 18.97 133 ASN B O 1
ATOM 3448 N N . THR B 1 165 ? -19.287 17.767 33.433 1.00 16.36 134 THR B N 1
ATOM 3449 C CA . THR B 1 165 ? -17.923 18.212 33.779 1.00 14.95 134 THR B CA 1
ATOM 3450 C C . THR B 1 165 ? -17.014 18.164 32.552 1.00 14.83 134 THR B C 1
ATOM 3451 O O . THR B 1 165 ? -17.015 17.158 31.818 1.00 14.52 134 THR B O 1
ATOM 3455 N N . ASP B 1 166 ? -16.241 19.237 32.345 1.00 14.74 135 ASP B N 1
ATOM 3456 C CA . ASP B 1 166 ? -15.183 19.264 31.306 1.00 13.98 135 ASP B CA 1
ATOM 3457 C C . ASP B 1 166 ? -14.258 18.047 31.462 1.00 15.45 135 ASP B C 1
ATOM 3458 O O . ASP B 1 166 ? -13.963 17.642 32.592 1.00 14.45 135 ASP B O 1
ATOM 3463 N N . PHE B 1 167 ? -13.756 17.536 30.345 1.00 13.38 136 PHE B N 1
ATOM 3464 C CA . PHE B 1 167 ? -12.952 16.299 30.326 1.00 14.69 136 PHE B CA 1
ATOM 3465 C C . PHE B 1 167 ? -11.669 16.589 29.555 1.00 13.21 136 PHE B C 1
ATOM 3466 O O . PHE B 1 167 ? -11.681 17.039 28.378 1.00 13.44 136 PHE B O 1
ATOM 3474 N N . VAL B 1 168 ? -10.547 16.227 30.179 1.00 12.80 137 VAL B N 1
ATOM 3475 C CA . VAL B 1 168 ? -9.193 16.378 29.578 1.00 12.13 137 VAL B CA 1
ATOM 3476 C C . VAL B 1 168 ? -8.582 14.989 29.365 1.00 12.28 137 VAL B C 1
ATOM 3477 O O . VAL B 1 168 ? -8.420 14.233 30.333 1.00 12.67 137 VAL B O 1
ATOM 3481 N N . ILE B 1 169 ? -8.197 14.678 28.152 1.00 11.18 138 ILE B N 1
ATOM 3482 C CA . ILE B 1 169 ? -7.430 13.439 27.821 1.00 11.25 138 ILE B CA 1
ATOM 3483 C C . ILE B 1 169 ? -5.982 13.683 28.214 1.00 10.78 138 ILE B C 1
ATOM 3484 O O . ILE B 1 169 ? -5.433 14.712 27.787 1.00 12.88 138 ILE B O 1
ATOM 3489 N N . TYR B 1 170 ? -5.363 12.775 28.951 1.00 10.90 139 TYR B N 1
ATOM 3490 C CA . TYR B 1 170 ? -3.916 12.895 29.278 1.00 10.68 139 TYR B CA 1
ATOM 3491 C C . TYR B 1 170 ? -3.150 11.888 28.392 1.00 13.09 139 TYR B C 1
ATOM 3492 O O . TYR B 1 170 ? -3.237 10.663 28.573 1.00 12.37 139 TYR B O 1
ATOM 3501 N N . ASN B 1 171 ? -2.382 12.422 27.452 1.00 12.08 140 ASN B N 1
ATOM 3502 C CA . ASN B 1 171 ? -1.598 11.620 26.469 1.00 10.19 140 ASN B CA 1
ATOM 3503 C C . ASN B 1 171 ? -0.191 11.425 27.028 1.00 11.52 140 ASN B C 1
ATOM 3504 O O . ASN B 1 171 ? 0.524 12.399 27.178 1.00 12.17 140 ASN B O 1
ATOM 3509 N N . ILE B 1 172 ? 0.189 10.171 27.293 1.00 12.10 141 ILE B N 1
ATOM 3510 C CA . ILE B 1 172 ? 1.496 9.847 27.897 1.00 12.49 141 ILE B CA 1
ATOM 3511 C C . ILE B 1 172 ? 1.952 8.485 27.386 1.00 12.95 141 ILE B C 1
ATOM 3512 O O . ILE B 1 172 ? 1.996 7.480 28.128 1.00 13.44 141 ILE B O 1
ATOM 3517 N N . PRO B 1 173 ? 2.211 8.368 26.079 1.00 12.95 142 PRO B N 1
ATOM 3518 C CA . PRO B 1 173 ? 2.429 7.050 25.471 1.00 13.28 142 PRO B CA 1
ATOM 3519 C C . PRO B 1 173 ? 3.645 6.333 26.040 1.00 15.79 142 PRO B C 1
ATOM 3520 O O . PRO B 1 173 ? 3.636 5.076 26.105 1.00 14.65 142 PRO B O 1
ATOM 3524 N N . GLN B 1 174 ? 4.641 7.079 26.478 1.00 13.40 143 GLN B N 1
ATOM 3525 C CA . GLN B 1 174 ? 5.907 6.506 27.007 1.00 17.72 143 GLN B CA 1
ATOM 3526 C C . GLN B 1 174 ? 5.621 5.641 28.236 1.00 18.24 143 GLN B C 1
ATOM 3527 O O . GLN B 1 174 ? 6.428 4.720 28.511 1.00 19.58 143 GLN B O 1
ATOM 3533 N N . LEU B 1 175 ? 4.626 5.999 29.044 1.00 14.31 144 LEU B N 1
ATOM 3534 C CA . LEU B 1 175 ? 4.297 5.266 30.284 1.00 14.21 144 LEU B CA 1
ATOM 3535 C C . LEU B 1 175 ? 3.052 4.401 30.090 1.00 16.87 144 LEU B C 1
ATOM 3536 O O . LEU B 1 175 ? 3.026 3.285 30.620 1.00 16.98 144 LEU B O 1
ATOM 3541 N N . ALA B 1 176 ? 2.007 4.919 29.442 1.00 14.51 145 ALA B N 1
ATOM 3542 C CA . ALA B 1 176 ? 0.762 4.130 29.270 1.00 15.84 145 ALA B CA 1
ATOM 3543 C C . ALA B 1 176 ? 0.924 3.008 28.268 1.00 18.96 145 ALA B C 1
ATOM 3544 O O . ALA B 1 176 ? 0.175 2.001 28.376 1.00 17.95 145 ALA B O 1
ATOM 3546 N N . GLY B 1 177 ? 1.791 3.156 27.271 1.00 15.63 146 GLY B N 1
ATOM 3547 C CA . GLY B 1 177 ? 2.055 2.163 26.237 1.00 16.45 146 GLY B CA 1
ATOM 3548 C C . GLY B 1 177 ? 1.165 2.284 25.028 1.00 18.48 146 GLY B C 1
ATOM 3549 O O . GLY B 1 177 ? 1.361 1.537 24.055 1.00 21.81 146 GLY B O 1
ATOM 3550 N N . VAL B 1 178 ? 0.186 3.198 25.075 1.00 13.36 147 VAL B N 1
ATOM 3551 C CA . VAL B 1 178 ? -0.712 3.510 23.944 1.00 11.62 147 VAL B CA 1
ATOM 3552 C C . VAL B 1 178 ? -0.749 5.038 23.821 1.00 12.68 147 VAL B C 1
ATOM 3553 O O . VAL B 1 178 ? -0.600 5.721 24.823 1.00 14.43 147 VAL B O 1
ATOM 3557 N N . ALA B 1 179 ? -1.016 5.507 22.610 1.00 14.54 148 ALA B N 1
ATOM 3558 C CA . ALA B 1 179 ? -1.059 6.944 22.274 1.00 15.48 148 ALA B CA 1
ATOM 3559 C C . ALA B 1 179 ? -2.460 7.378 21.920 1.00 15.23 148 ALA B C 1
ATOM 3560 O O . ALA B 1 179 ? -3.274 6.610 21.375 1.00 15.98 148 ALA B O 1
ATOM 3562 N N . LEU B 1 180 ? -2.716 8.661 22.172 1.00 14.25 149 LEU B N 1
ATOM 3563 C CA . LEU B 1 180 ? -3.842 9.359 21.554 1.00 14.10 149 LEU B CA 1
ATOM 3564 C C . LEU B 1 180 ? -3.465 9.616 20.099 1.00 16.05 149 LEU B C 1
ATOM 3565 O O . LEU B 1 180 ? -2.691 10.557 19.808 1.00 18.80 149 LEU B O 1
ATOM 3570 N N . THR B 1 181 ? -4.014 8.814 19.210 1.00 15.22 150 THR B N 1
ATOM 3571 C CA . THR B 1 181 ? -3.807 8.999 17.761 1.00 15.63 150 THR B CA 1
ATOM 3572 C C . THR B 1 181 ? -4.734 10.080 17.232 1.00 15.90 150 THR B C 1
ATOM 3573 O O . THR B 1 181 ? -5.733 10.442 17.867 1.00 15.20 150 THR B O 1
ATOM 3577 N N . GLN B 1 182 ? -4.456 10.563 16.027 1.00 17.29 151 GLN B N 1
ATOM 3578 C CA . GLN B 1 182 ? -5.367 11.577 15.431 1.00 21.65 151 GLN B CA 1
ATOM 3579 C C . GLN B 1 182 ? -6.759 10.965 15.253 1.00 18.39 151 GLN B C 1
ATOM 3580 O O . GLN B 1 182 ? -7.736 11.652 15.584 1.00 19.74 151 GLN B O 1
ATOM 3586 N N . ASN B 1 183 ? -6.884 9.691 14.870 1.00 18.96 152 ASN B N 1
ATOM 3587 C CA . ASN B 1 183 ? -8.213 9.058 14.688 1.00 19.61 152 ASN B CA 1
ATOM 3588 C C . ASN B 1 183 ? -8.950 8.950 16.032 1.00 17.88 152 ASN B C 1
ATOM 3589 O O . ASN B 1 183 ? -10.173 9.166 16.089 1.00 19.33 152 ASN B O 1
ATOM 3594 N N . LEU B 1 184 ? -8.245 8.560 17.093 1.00 15.80 153 LEU B N 1
ATOM 3595 C CA . LEU B 1 184 ? -8.883 8.427 18.419 1.00 13.13 153 LEU B CA 1
ATOM 3596 C C . LEU B 1 184 ? -9.318 9.811 18.889 1.00 14.63 153 LEU B C 1
ATOM 3597 O O . LEU B 1 184 ? -10.386 9.927 19.516 1.00 17.28 153 LEU B O 1
ATOM 3602 N N . PHE B 1 185 ? -8.535 10.853 18.606 1.00 13.37 154 PHE B N 1
ATOM 3603 C CA . PHE B 1 185 ? -8.921 12.211 19.024 1.00 12.87 154 PHE B CA 1
ATOM 3604 C C . PHE B 1 185 ? -10.180 12.655 18.263 1.00 15.53 154 PHE B C 1
ATOM 3605 O O . PHE B 1 185 ? -11.064 13.269 18.871 1.00 15.91 154 PHE B O 1
ATOM 3613 N N . VAL B 1 186 ? -10.254 12.363 16.967 1.00 17.34 155 VAL B N 1
ATOM 3614 C CA . VAL B 1 186 ? -11.506 12.647 16.205 1.00 18.15 155 VAL B CA 1
ATOM 3615 C C . VAL B 1 186 ? -12.697 11.991 16.922 1.00 18.38 155 VAL B C 1
ATOM 3616 O O . VAL B 1 186 ? -13.725 12.649 17.125 1.00 16.53 155 VAL B O 1
ATOM 3620 N N . GLU B 1 187 ? -12.580 10.703 17.275 1.00 16.65 156 GLU B N 1
ATOM 3621 C CA . GLU B 1 187 ? -13.692 10.003 17.940 1.00 16.90 156 GLU B CA 1
ATOM 3622 C C . GLU B 1 187 ? -14.023 10.706 19.264 1.00 16.76 156 GLU B C 1
ATOM 3623 O O . GLU B 1 187 ? -15.224 10.895 19.606 1.00 18.20 156 GLU B O 1
ATOM 3629 N N . MET B 1 188 ? -13.013 11.076 20.050 1.00 14.39 157 MET B N 1
ATOM 3630 C CA . MET B 1 188 ? -13.292 11.650 21.376 1.00 14.03 157 MET B CA 1
ATOM 3631 C C . MET B 1 188 ? -13.907 13.050 21.243 1.00 15.32 157 MET B C 1
ATOM 3632 O O . MET B 1 188 ? -14.626 13.448 22.168 1.00 16.46 157 MET B O 1
ATOM 3637 N N . ARG B 1 189 ? -13.663 13.784 20.150 1.00 14.48 158 ARG B N 1
ATOM 3638 C CA . ARG B 1 189 ? -14.240 15.145 19.989 1.00 16.23 158 ARG B CA 1
ATOM 3639 C C . ARG B 1 189 ? -15.745 15.058 19.723 1.00 18.24 158 ARG B C 1
ATOM 3640 O O . ARG B 1 189 ? -16.407 16.103 19.854 1.00 19.18 158 ARG B O 1
ATOM 3648 N N . LYS B 1 190 ? -16.262 13.878 19.498 1.00 16.84 159 LYS B N 1
ATOM 3649 C CA . LYS B 1 190 ? -17.733 13.666 19.401 1.00 18.43 159 LYS B CA 1
ATOM 3650 C C . LYS B 1 190 ? -18.370 13.826 20.778 1.00 19.28 159 LYS B C 1
ATOM 3651 O O . LYS B 1 190 ? -19.563 14.065 20.856 1.00 21.04 159 LYS B O 1
ATOM 3657 N N . ASN B 1 191 ? -17.609 13.656 21.851 1.00 17.73 160 ASN B N 1
ATOM 3658 C CA . ASN B 1 191 ? -18.092 13.874 23.232 1.00 16.35 160 ASN B CA 1
ATOM 3659 C C . ASN B 1 191 ? -17.967 15.356 23.527 1.00 18.55 160 ASN B C 1
ATOM 3660 O O . ASN B 1 191 ? -16.849 15.883 23.591 1.00 17.43 160 ASN B O 1
ATOM 3665 N N . PRO B 1 192 ? -19.086 16.090 23.732 1.00 17.39 161 PRO B N 1
ATOM 3666 C CA . PRO B 1 192 ? -19.007 17.545 23.831 1.00 18.81 161 PRO B CA 1
ATOM 3667 C C . PRO B 1 192 ? -18.313 18.008 25.115 1.00 18.70 161 PRO B C 1
ATOM 3668 O O . PRO B 1 192 ? -17.907 19.145 25.172 1.00 20.77 161 PRO B O 1
ATOM 3672 N N . ASN B 1 193 ? -18.154 17.113 26.096 1.00 16.86 162 ASN B N 1
ATOM 3673 C CA . ASN B 1 193 ? -17.478 17.479 27.361 1.00 15.80 162 ASN B CA 1
ATOM 3674 C C . ASN B 1 193 ? -15.963 17.543 27.160 1.00 15.53 162 ASN B C 1
ATOM 3675 O O . ASN B 1 193 ? -15.274 18.143 27.996 1.00 15.70 162 ASN B O 1
ATOM 3680 N N . VAL B 1 194 ? -15.428 16.901 26.130 1.00 15.48 163 VAL B N 1
ATOM 3681 C CA . VAL B 1 194 ? -13.953 16.897 25.928 1.00 13.85 163 VAL B CA 1
ATOM 3682 C C . VAL B 1 194 ? -13.513 18.305 25.552 1.00 14.94 163 VAL B C 1
ATOM 3683 O O . VAL B 1 194 ? -13.993 18.858 24.552 1.00 14.98 163 VAL B O 1
ATOM 3687 N N . ILE B 1 195 ? -12.582 18.868 26.328 1.00 13.43 164 ILE B N 1
ATOM 3688 C CA . ILE B 1 195 ? -12.096 20.257 26.120 1.00 12.17 164 ILE B CA 1
ATOM 3689 C C . ILE B 1 195 ? -10.685 20.241 25.546 1.00 14.35 164 ILE B C 1
ATOM 3690 O O . ILE B 1 195 ? -10.213 21.312 25.167 1.00 14.03 164 ILE B O 1
ATOM 3695 N N . GLY B 1 196 ? -10.033 19.087 25.496 1.00 14.09 165 GLY B N 1
ATOM 3696 C CA . GLY B 1 196 ? -8.653 19.103 25.001 1.00 14.24 165 GLY B CA 1
ATOM 3697 C C . GLY B 1 196 ? -7.805 17.991 25.558 1.00 13.29 165 GLY B C 1
ATOM 3698 O O . GLY B 1 196 ? -8.327 16.970 26.048 1.00 12.89 165 GLY B O 1
ATOM 3699 N N . VAL B 1 197 ? -6.501 18.239 25.564 1.00 11.76 166 VAL B N 1
ATOM 3700 C CA . VAL B 1 197 ? -5.472 17.183 25.728 1.00 12.26 166 VAL B CA 1
ATOM 3701 C C . VAL B 1 197 ? -4.360 17.767 26.583 1.00 11.16 166 VAL B C 1
ATOM 3702 O O . VAL B 1 197 ? -3.836 18.824 26.207 1.00 11.68 166 VAL B O 1
ATOM 3706 N N . ALA B 1 198 ? -3.984 17.077 27.646 1.00 12.41 167 ALA B N 1
ATOM 3707 C CA . ALA B 1 198 ? -2.705 17.335 28.329 1.00 12.96 167 ALA B CA 1
ATOM 3708 C C . ALA B 1 198 ? -1.667 16.432 27.691 1.00 13.88 167 ALA B C 1
ATOM 3709 O O . ALA B 1 198 ? -1.800 15.190 27.767 1.00 12.92 167 ALA B O 1
ATOM 3711 N N . ASN B 1 199 ? -0.736 17.031 26.964 1.00 11.82 168 ASN B N 1
ATOM 3712 C CA . ASN B 1 199 ? 0.178 16.238 26.106 1.00 10.91 168 ASN B CA 1
ATOM 3713 C C . ASN B 1 199 ? 1.529 16.081 26.782 1.00 11.64 168 ASN B C 1
ATOM 3714 O O . ASN B 1 199 ? 2.273 17.065 26.862 1.00 11.69 168 ASN B O 1
ATOM 3719 N N . SER B 1 200 ? 1.893 14.846 27.114 1.00 11.03 169 SER B N 1
ATOM 3720 C CA . SER B 1 200 ? 3.215 14.545 27.729 1.00 11.88 169 SER B CA 1
ATOM 3721 C C . SER B 1 200 ? 4.072 13.662 26.825 1.00 11.03 169 SER B C 1
ATOM 3722 O O . SER B 1 200 ? 5.156 13.348 27.228 1.00 13.13 169 SER B O 1
ATOM 3725 N N . SER B 1 201 ? 3.663 13.409 25.588 1.00 11.55 170 SER B N 1
ATOM 3726 C CA . SER B 1 201 ? 4.578 12.843 24.593 1.00 13.14 170 SER B CA 1
ATOM 3727 C C . SER B 1 201 ? 5.684 13.872 24.361 1.00 11.41 170 SER B C 1
ATOM 3728 O O . SER B 1 201 ? 5.465 15.087 24.564 1.00 12.16 170 SER B O 1
ATOM 3731 N N . MET B 1 202 ? 6.829 13.411 23.893 1.00 12.71 171 MET B N 1
ATOM 3732 C CA . MET B 1 202 ? 7.959 14.338 23.721 1.00 13.52 171 MET B CA 1
ATOM 3733 C C . MET B 1 202 ? 7.878 15.214 22.471 1.00 11.84 171 MET B C 1
ATOM 3734 O O . MET B 1 202 ? 8.371 16.346 22.516 1.00 12.59 171 MET B O 1
ATOM 3739 N N . PRO B 1 203 ? 7.324 14.799 21.312 1.00 12.82 172 PRO B N 1
ATOM 3740 C CA . PRO B 1 203 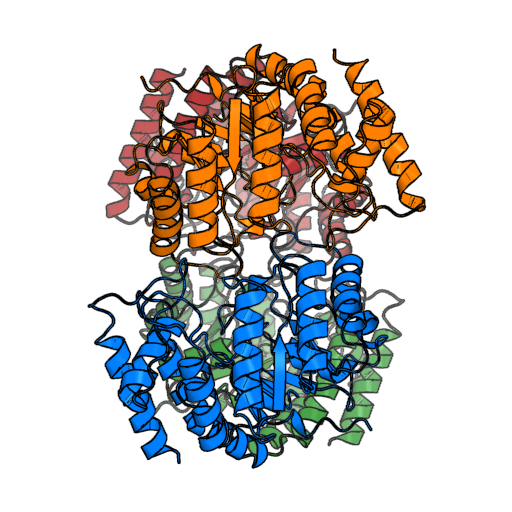? 7.314 15.692 20.160 1.00 12.25 172 PRO B CA 1
ATOM 3741 C C . PRO B 1 203 ? 6.386 16.891 20.378 1.00 11.33 172 PRO B C 1
ATOM 3742 O O . PRO B 1 203 ? 5.192 16.706 20.604 1.00 12.14 172 PRO B O 1
ATOM 3746 N N . VAL B 1 204 ? 6.905 18.116 20.254 1.00 11.65 173 VAL B N 1
ATOM 3747 C CA . VAL B 1 204 ? 6.011 19.302 20.241 1.00 11.17 173 VAL B CA 1
ATOM 3748 C C . VAL B 1 204 ? 5.149 19.248 18.985 1.00 10.22 173 VAL B C 1
ATOM 3749 O O . VAL B 1 204 ? 4.057 19.828 18.967 1.00 10.80 173 VAL B O 1
ATOM 3753 N N . GLN B 1 205 ? 5.563 18.516 17.952 1.00 12.32 174 GLN B N 1
ATOM 3754 C CA . GLN B 1 205 ? 4.699 18.267 16.795 1.00 11.57 174 GLN B CA 1
ATOM 3755 C C . GLN B 1 205 ? 3.343 17.719 17.235 1.00 12.55 174 GLN B C 1
ATOM 3756 O O . GLN B 1 205 ? 2.340 18.028 16.563 1.00 12.66 174 GLN B O 1
ATOM 3762 N N . ASP B 1 206 ? 3.290 16.867 18.257 1.00 12.77 175 ASP B N 1
ATOM 3763 C CA . ASP B 1 206 ? 1.999 16.278 18.691 1.00 11.48 175 ASP B CA 1
ATOM 3764 C C . ASP B 1 206 ? 1.081 17.405 19.175 1.00 11.87 175 ASP B C 1
ATOM 3765 O O . ASP B 1 206 ? -0.138 17.367 18.892 1.00 13.62 175 ASP B O 1
ATOM 3770 N N . ILE B 1 207 ? 1.617 18.368 19.917 1.00 12.16 176 ILE B N 1
ATOM 3771 C CA . ILE B 1 207 ? 0.841 19.567 20.368 1.00 12.53 176 ILE B CA 1
ATOM 3772 C C . ILE B 1 207 ? 0.275 20.279 19.146 1.00 12.66 176 ILE B C 1
ATOM 3773 O O . ILE B 1 207 ? -0.910 20.592 19.102 1.00 12.48 176 ILE B O 1
ATOM 3778 N N . GLN B 1 208 ? 1.139 20.556 18.168 1.00 12.22 177 GLN B N 1
ATOM 3779 C CA . GLN B 1 208 ? 0.755 21.292 16.958 1.00 13.80 177 GLN B CA 1
ATOM 3780 C C . GLN B 1 208 ? -0.352 20.545 16.227 1.00 15.56 177 GLN B C 1
ATOM 3781 O O . GLN B 1 208 ? -1.334 21.153 15.794 1.00 14.50 177 GLN B O 1
ATOM 3787 N N . MET B 1 209 ? -0.210 19.229 16.070 1.00 13.10 178 MET B N 1
ATOM 3788 C CA . MET B 1 209 ? -1.186 18.444 15.293 1.00 13.12 178 MET B CA 1
ATOM 3789 C C . MET B 1 209 ? -2.509 18.403 16.052 1.00 13.12 178 MET B C 1
ATOM 3790 O O . MET B 1 209 ? -3.576 18.476 15.393 1.00 14.02 178 MET B O 1
ATOM 3795 N N . PHE B 1 210 ? -2.490 18.179 17.358 1.00 13.04 179 PHE B N 1
ATOM 3796 C CA . PHE B 1 210 ? -3.746 18.105 18.132 1.00 13.24 179 PHE B CA 1
ATOM 3797 C C . PHE B 1 210 ? -4.446 19.467 18.033 1.00 11.77 179 PHE B C 1
ATOM 3798 O O . PHE B 1 210 ? -5.681 19.527 17.846 1.00 15.60 179 PHE B O 1
ATOM 3806 N N . LYS B 1 211 ? -3.713 20.556 18.173 1.00 13.05 180 LYS B N 1
ATOM 3807 C CA . LYS B 1 211 ? -4.327 21.907 18.187 1.00 14.15 180 LYS B CA 1
ATOM 3808 C C . LYS B 1 211 ? -4.863 22.246 16.793 1.00 13.80 180 LYS B C 1
ATOM 3809 O O . LYS B 1 211 ? -5.983 22.779 16.681 1.00 16.57 180 LYS B O 1
ATOM 3815 N N . GLN B 1 212 ? -4.110 21.933 15.747 1.00 14.14 181 GLN B N 1
ATOM 3816 C CA . GLN B 1 212 ? -4.528 22.185 14.349 1.00 16.27 181 GLN B CA 1
ATOM 3817 C C . GLN B 1 212 ? -5.789 21.389 14.049 1.00 18.44 181 GLN B C 1
ATOM 3818 O O . GLN B 1 212 ? -6.716 21.951 13.438 1.00 18.85 181 GLN B O 1
ATOM 3824 N N . ALA B 1 213 ? -5.852 20.126 14.457 1.00 15.81 182 ALA B N 1
ATOM 3825 C CA . ALA B 1 213 ? -7.017 19.263 14.189 1.00 20.24 182 ALA B CA 1
ATOM 3826 C C . ALA B 1 213 ? -8.220 19.799 14.943 1.00 18.29 182 ALA B C 1
ATOM 3827 O O . ALA B 1 213 ? -9.329 19.751 14.386 1.00 20.19 182 ALA B O 1
ATOM 3829 N N . ALA B 1 214 ? -8.055 20.184 16.216 1.00 17.23 183 ALA B N 1
ATOM 3830 C CA . ALA B 1 214 ? -9.194 20.469 17.114 1.00 17.21 183 ALA B CA 1
ATOM 3831 C C . ALA B 1 214 ? -9.731 21.889 16.910 1.00 17.61 183 ALA B C 1
ATOM 3832 O O . ALA B 1 214 ? -10.964 22.064 16.982 1.00 21.12 183 ALA B O 1
ATOM 3834 N N . GLY B 1 215 ? -8.860 22.856 16.723 1.00 18.54 184 GLY B N 1
ATOM 3835 C CA . GLY B 1 215 ? -9.224 24.255 16.495 1.00 19.09 184 GLY B CA 1
ATOM 3836 C C . GLY B 1 215 ? -9.456 25.019 17.773 1.00 19.78 184 GLY B C 1
ATOM 3837 O O . GLY B 1 215 ? -8.946 24.663 18.874 1.00 18.85 184 GLY B O 1
ATOM 3838 N N . ALA B 1 216 ? -10.199 26.128 17.657 1.00 18.93 185 ALA B N 1
ATOM 3839 C CA . ALA B 1 216 ? -10.219 27.169 18.690 1.00 22.09 185 ALA B CA 1
ATOM 3840 C C . ALA B 1 216 ? -10.991 26.742 19.940 1.00 22.38 185 ALA B C 1
ATOM 3841 O O . ALA B 1 216 ? -10.776 27.418 20.964 1.00 25.32 185 ALA B O 1
ATOM 3843 N N . GLU B 1 217 ? -11.900 25.759 19.863 1.00 19.58 186 GLU B N 1
ATOM 3844 C CA . GLU B 1 217 ? -12.764 25.431 21.019 1.00 21.54 186 GLU B CA 1
ATOM 3845 C C . GLU B 1 217 ? -12.102 24.385 21.928 1.00 17.22 186 GLU B C 1
ATOM 3846 O O . GLU B 1 217 ? -12.778 23.888 22.824 1.00 18.84 186 GLU B O 1
ATOM 3852 N N . TYR B 1 218 ? -10.800 24.129 21.753 1.00 15.33 187 TYR B N 1
ATOM 3853 C CA . TYR B 1 218 ? -10.073 23.102 22.532 1.00 15.84 187 TYR B CA 1
ATOM 3854 C C . TYR B 1 218 ? -8.791 23.741 23.034 1.00 14.78 187 TYR B C 1
ATOM 3855 O O . TYR B 1 218 ? -8.303 24.737 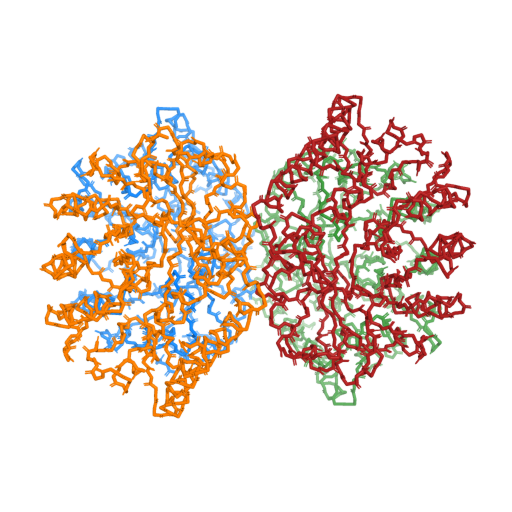22.437 1.00 19.03 187 TYR B O 1
ATOM 3864 N N . ILE B 1 219 ? -8.285 23.182 24.130 1.00 13.92 188 ILE B N 1
ATOM 3865 C CA . ILE B 1 219 ? -6.994 23.607 24.692 1.00 11.08 188 ILE B CA 1
ATOM 3866 C C . ILE B 1 219 ? -6.065 22.407 24.760 1.00 13.29 188 ILE B C 1
ATOM 3867 O O . ILE B 1 219 ? -6.479 21.291 25.184 1.00 13.98 188 ILE B O 1
ATOM 3872 N N . ILE B 1 220 ? -4.806 22.643 24.441 1.00 12.32 189 ILE B N 1
ATOM 3873 C CA . ILE B 1 220 ? -3.721 21.663 24.650 1.00 12.35 189 ILE B CA 1
ATOM 3874 C C . ILE B 1 220 ? -2.846 22.164 25.791 1.00 12.08 189 ILE B C 1
ATOM 3875 O O . ILE B 1 220 ? -2.481 23.373 25.833 1.00 14.14 189 ILE B O 1
ATOM 3880 N N . PHE B 1 221 ? -2.594 21.310 26.749 1.00 11.36 190 PHE B N 1
ATOM 3881 C CA . PHE B 1 221 ? -1.674 21.611 27.858 1.00 11.11 190 PHE B CA 1
ATOM 3882 C C . PHE B 1 221 ? -0.302 21.030 27.571 1.00 12.19 190 PHE B C 1
ATOM 3883 O O . PHE B 1 221 ? -0.184 19.842 27.213 1.00 12.38 190 PHE B O 1
ATOM 3891 N N . ASN B 1 222 ? 0.747 21.819 27.782 1.00 10.31 191 ASN B N 1
ATOM 3892 C CA . ASN B 1 222 ? 2.105 21.274 27.671 1.00 12.04 191 ASN B CA 1
ATOM 3893 C C . ASN B 1 222 ? 2.414 20.435 28.912 1.00 14.25 191 ASN B C 1
ATOM 3894 O O . ASN B 1 222 ? 2.394 20.982 30.030 1.00 12.98 191 ASN B O 1
ATOM 3899 N N . GLY B 1 223 ? 2.772 19.169 28.717 1.00 12.42 192 GLY B N 1
ATOM 3900 C CA . GLY B 1 223 ? 3.144 18.228 29.783 1.00 16.09 192 GLY B CA 1
ATOM 3901 C C . GLY B 1 223 ? 4.643 18.154 30.092 1.00 13.44 192 GLY B C 1
ATOM 3902 O O . GLY B 1 223 ? 4.987 18.028 31.258 1.00 16.12 192 GLY B O 1
ATOM 3903 N N . PRO B 1 224 ? 5.575 18.129 29.119 1.00 13.08 193 PRO B N 1
ATOM 3904 C CA . PRO B 1 224 ? 7.018 17.993 29.444 1.00 12.37 193 PRO B CA 1
ATOM 3905 C C . PRO B 1 224 ? 7.592 19.322 29.899 1.00 12.09 193 PRO B C 1
ATOM 3906 O O . PRO B 1 224 ? 7.745 20.245 29.131 1.00 12.57 193 PRO B O 1
ATOM 3910 N N . ASP B 1 225 ? 7.859 19.427 31.201 1.00 12.10 194 ASP B N 1
ATOM 3911 C CA . ASP B 1 225 ? 8.268 20.718 31.791 1.00 11.33 194 ASP B CA 1
ATOM 3912 C C . ASP B 1 225 ? 9.534 21.251 31.130 1.00 10.42 194 ASP B C 1
ATOM 3913 O O . ASP B 1 225 ? 9.648 22.474 30.988 1.00 11.07 194 ASP B O 1
ATOM 3918 N N . GLU B 1 226 ? 10.454 20.358 30.753 1.00 11.61 195 GLU B N 1
ATOM 3919 C CA . GLU B 1 226 ? 11.744 20.713 30.110 1.00 11.82 195 GLU B CA 1
ATOM 3920 C C . GLU B 1 226 ? 11.531 21.377 28.737 1.00 9.87 195 GLU B C 1
ATOM 3921 O O . GLU B 1 226 ? 12.465 21.961 28.220 1.00 12.84 195 GLU B O 1
ATOM 3927 N N . GLN B 1 227 ? 10.327 21.291 28.188 1.00 10.92 196 GLN B N 1
ATOM 3928 C CA . GLN B 1 227 ? 9.989 21.833 26.859 1.00 11.71 196 GLN B CA 1
ATOM 3929 C C . GLN B 1 227 ? 8.891 22.900 26.964 1.00 12.08 196 GLN B C 1
ATOM 3930 O O . GLN B 1 227 ? 8.330 23.281 25.929 1.00 13.26 196 GLN B O 1
ATOM 3936 N N . PHE B 1 228 ? 8.612 23.411 28.181 1.00 11.59 197 PHE B N 1
ATOM 3937 C CA . PHE B 1 228 ? 7.504 24.353 28.471 1.00 10.93 197 PHE B CA 1
ATOM 3938 C C . PHE B 1 228 ? 7.433 25.423 27.385 1.00 13.37 197 PHE B C 1
ATOM 3939 O O . PHE B 1 228 ? 6.367 25.588 26.743 1.00 12.22 197 PHE B O 1
ATOM 3947 N N . MET B 1 229 ? 8.513 26.173 27.177 1.00 13.15 198 MET B N 1
ATOM 3948 C CA . MET B 1 229 ? 8.433 27.344 26.275 1.00 13.11 198 MET B CA 1
ATOM 3949 C C . MET B 1 229 ? 8.149 26.899 24.835 1.00 12.50 198 MET B C 1
ATOM 3950 O O . MET B 1 229 ? 7.444 27.608 24.119 1.00 13.28 198 MET B O 1
ATOM 3955 N N . SER B 1 230 ? 8.670 25.735 24.439 1.00 10.75 199 SER B N 1
ATOM 3956 C CA . SER B 1 230 ? 8.538 25.232 23.054 1.00 11.22 199 SER B CA 1
ATOM 3957 C C . SER B 1 230 ? 7.118 24.730 22.806 1.00 11.15 199 SER B C 1
ATOM 3958 O O . SER B 1 230 ? 6.603 24.929 21.693 1.00 11.95 199 SER B O 1
ATOM 3961 N N . GLY B 1 231 ? 6.509 24.023 23.766 1.00 11.56 200 GLY B N 1
ATOM 3962 C CA . GLY B 1 231 ? 5.113 23.583 23.589 1.00 10.94 200 GLY B CA 1
ATOM 3963 C C . GLY B 1 231 ? 4.186 24.776 23.605 1.00 12.13 200 GLY B C 1
ATOM 3964 O O . GLY B 1 231 ? 3.185 24.767 22.875 1.00 12.48 200 GLY B O 1
ATOM 3965 N N . ARG B 1 232 ? 4.434 25.739 24.487 1.00 13.45 201 ARG B N 1
ATOM 3966 C CA . ARG B 1 232 ? 3.587 26.950 24.574 1.00 13.18 201 ARG B CA 1
ATOM 3967 C C . ARG B 1 232 ? 3.596 27.686 23.225 1.00 15.32 201 ARG B C 1
ATOM 3968 O O . ARG B 1 232 ? 2.525 27.988 22.693 1.00 15.57 201 ARG B O 1
ATOM 3976 N N . VAL B 1 233 ? 4.765 27.941 22.648 1.00 13.73 202 VAL B N 1
ATOM 3977 C CA . VAL B 1 233 ? 4.767 28.800 21.429 1.00 15.10 202 VAL B CA 1
ATOM 3978 C C . VAL B 1 233 ? 4.112 28.067 20.264 1.00 13.57 202 VAL B C 1
ATOM 3979 O O . VAL B 1 233 ? 3.636 28.745 19.373 1.00 14.65 202 VAL B O 1
ATOM 3983 N N . ILE B 1 234 ? 4.109 26.731 20.242 1.00 12.98 203 ILE B N 1
ATOM 3984 C CA . ILE B 1 234 ? 3.573 26.022 19.048 1.00 11.58 203 ILE B CA 1
ATOM 3985 C C . ILE B 1 234 ? 2.079 25.760 19.223 1.00 13.24 203 ILE B C 1
ATOM 3986 O O . ILE B 1 234 ? 1.491 25.214 18.302 1.00 14.41 203 ILE B O 1
ATOM 3991 N N . GLY B 1 235 ? 1.478 26.191 20.339 1.00 14.57 204 GLY B N 1
ATOM 3992 C CA . GLY B 1 235 ? 0.003 26.245 20.419 1.00 17.15 204 GLY B CA 1
ATOM 3993 C C . GLY B 1 235 ? -0.609 25.665 21.689 1.00 15.84 204 GLY B C 1
ATOM 3994 O O . GLY B 1 235 ? -1.846 25.665 21.770 1.00 16.51 204 GLY B O 1
ATOM 3995 N N . ALA B 1 236 ? 0.186 25.165 22.638 1.00 12.24 205 ALA B N 1
ATOM 3996 C CA . ALA B 1 236 ? -0.369 24.805 23.951 1.00 12.03 205 ALA B CA 1
ATOM 3997 C C . ALA B 1 236 ? -0.665 26.098 24.731 1.00 14.45 205 ALA B C 1
ATOM 3998 O O . ALA B 1 236 ? 0.270 26.846 25.009 1.00 16.33 205 ALA B O 1
ATOM 4000 N N . GLU B 1 237 ? -1.909 26.349 25.105 1.00 12.68 206 GLU B N 1
ATOM 4001 C CA . GLU B 1 237 ? -2.271 27.559 25.864 1.00 12.72 206 GLU B CA 1
ATOM 4002 C C . GLU B 1 237 ? -2.313 27.253 27.372 1.00 16.68 206 GLU B C 1
ATOM 4003 O O . GLU B 1 237 ? -2.457 28.200 28.179 1.00 18.09 206 GLU B O 1
ATOM 4009 N N . GLY B 1 238 ? -2.207 25.982 27.746 1.00 14.31 207 GLY B N 1
ATOM 4010 C CA . GLY B 1 238 ? -2.091 25.596 29.156 1.00 16.34 207 GLY B CA 1
ATOM 4011 C C . GLY B 1 238 ? -0.816 24.807 29.386 1.00 11.95 207 GLY B C 1
ATOM 4012 O O . GLY B 1 238 ? -0.097 24.471 28.441 1.00 12.36 207 GLY B O 1
ATOM 4013 N N . ALA B 1 239 ? -0.549 24.567 30.634 1.00 13.29 208 ALA B N 1
ATOM 4014 C CA . ALA B 1 239 ? 0.702 23.895 31.064 1.00 12.99 208 ALA B CA 1
ATOM 4015 C C . ALA B 1 239 ? 0.457 23.196 32.380 1.00 11.91 208 ALA B C 1
ATOM 4016 O O . ALA B 1 239 ? 0.033 23.852 33.347 1.00 12.71 208 ALA B O 1
ATOM 4018 N N . ILE B 1 240 ? 0.661 21.871 32.398 1.00 11.70 209 ILE B N 1
ATOM 4019 C CA . ILE B 1 240 ? 0.516 21.026 33.616 1.00 11.61 209 ILE B CA 1
ATOM 4020 C C . ILE B 1 240 ? 1.848 20.330 33.824 1.00 12.63 209 ILE B C 1
ATOM 4021 O O . ILE B 1 240 ? 2.294 19.622 32.924 1.00 12.95 209 ILE B O 1
ATOM 4026 N N . GLY B 1 241 ? 2.446 20.450 34.998 1.00 12.98 210 GLY B N 1
ATOM 4027 C CA . GLY B 1 241 ? 3.819 19.977 35.208 1.00 12.52 210 GLY B CA 1
ATOM 4028 C C . GLY B 1 241 ? 4.061 19.452 36.605 1.00 12.05 210 GLY B C 1
ATOM 4029 O O . GLY B 1 241 ? 3.620 20.059 37.566 1.00 12.90 210 GLY B O 1
ATOM 4030 N N . GLY B 1 242 ? 4.812 18.368 36.680 1.00 11.94 211 GLY B N 1
ATOM 4031 C CA . GLY B 1 242 ? 5.176 17.732 37.944 1.00 12.42 211 GLY B CA 1
ATOM 4032 C C . GLY B 1 242 ? 6.268 18.484 38.670 1.00 13.46 211 GLY B C 1
ATOM 4033 O O . GLY B 1 242 ? 6.404 18.270 39.862 1.00 13.10 211 GLY B O 1
ATOM 4034 N N . THR B 1 243 ? 7.059 19.351 38.019 1.00 11.74 212 THR B N 1
ATOM 4035 C CA . THR B 1 243 ? 8.150 20.053 38.728 1.00 12.18 212 THR B CA 1
ATOM 4036 C C . THR B 1 243 ? 7.710 21.471 39.110 1.00 11.88 212 THR B C 1
ATOM 4037 O O . THR B 1 243 ? 8.441 22.132 39.810 1.00 12.24 212 THR B O 1
ATOM 4041 N N . TYR B 1 244 ? 6.541 21.928 38.676 1.00 10.41 213 TYR B N 1
ATOM 4042 C CA . TYR B 1 244 ? 6.148 23.340 38.902 1.00 11.70 213 TYR B CA 1
ATOM 4043 C C . TYR B 1 244 ? 6.089 23.648 40.398 1.00 13.03 213 TYR B C 1
ATOM 4044 O O . TYR B 1 244 ? 6.448 24.776 40.796 1.00 13.22 213 TYR B O 1
ATOM 4053 N N . GLY B 1 245 ? 5.608 22.692 41.202 1.00 12.06 214 GLY B N 1
ATOM 4054 C CA . GLY B 1 245 ? 5.446 22.903 42.639 1.00 11.67 214 GLY B CA 1
ATOM 4055 C C . GLY B 1 245 ? 6.771 23.167 43.338 1.00 12.38 214 GLY B C 1
ATOM 4056 O O . GLY B 1 245 ? 6.746 23.724 44.436 1.00 13.43 214 GLY B O 1
ATOM 4057 N N . ALA B 1 246 ? 7.894 22.772 42.765 1.00 12.36 215 ALA B N 1
ATOM 4058 C CA . ALA B 1 246 ? 9.223 23.040 43.366 1.00 11.01 215 ALA B CA 1
ATOM 4059 C C . ALA B 1 246 ? 9.603 24.499 43.227 1.00 13.14 215 ALA B C 1
ATOM 4060 O O . ALA B 1 246 ? 10.485 24.953 43.970 1.00 13.77 215 ALA B O 1
ATOM 4062 N N . MET B 1 247 ? 9.060 25.189 42.234 1.00 13.47 216 MET B N 1
ATOM 4063 C CA . MET B 1 247 ? 9.567 26.540 41.828 1.00 12.76 216 MET B CA 1
ATOM 4064 C C . MET B 1 247 ? 8.493 27.261 41.017 1.00 13.17 216 MET B C 1
ATOM 4065 O O . MET B 1 247 ? 8.705 27.663 39.884 1.00 12.70 216 MET B O 1
ATOM 4070 N N . PRO B 1 248 ? 7.278 27.453 41.580 1.00 11.97 217 PRO B N 1
ATOM 4071 C CA . PRO B 1 248 ? 6.151 27.935 40.775 1.00 12.02 217 PRO B CA 1
ATOM 4072 C C . PRO B 1 248 ? 6.374 29.351 40.227 1.00 13.87 217 PRO B C 1
ATOM 4073 O O . PRO B 1 248 ? 5.980 29.625 39.093 1.00 14.51 217 PRO B O 1
ATOM 4077 N N . GLU B 1 249 ? 7.085 30.181 40.982 1.00 13.66 218 GLU B N 1
ATOM 4078 C CA . GLU B 1 249 ? 7.374 31.559 40.541 1.00 13.21 218 GLU B CA 1
ATOM 4079 C C . GLU B 1 249 ? 8.157 31.510 39.239 1.00 14.42 218 GLU B C 1
ATOM 4080 O O . GLU B 1 249 ? 8.015 32.426 38.438 1.00 13.90 218 GLU B O 1
ATOM 4086 N N . LEU B 1 250 ? 9.071 30.548 39.074 1.00 14.26 219 LEU B N 1
ATOM 4087 C CA . LEU B 1 250 ? 9.904 30.512 37.838 1.00 13.04 219 LEU B CA 1
ATOM 4088 C C . LEU B 1 250 ? 9.018 30.191 36.643 1.00 12.96 219 LEU B C 1
ATOM 4089 O O . LEU B 1 250 ? 9.172 30.832 35.616 1.00 13.34 219 LEU B O 1
ATOM 4094 N N . TYR B 1 251 ? 8.114 29.222 36.763 1.00 12.41 220 TYR B N 1
ATOM 4095 C CA . TYR B 1 251 ? 7.214 28.914 35.625 1.00 12.25 220 TYR B CA 1
ATOM 4096 C C . TYR B 1 251 ? 6.247 30.078 35.371 1.00 13.02 220 TYR B C 1
ATOM 4097 O O . TYR B 1 251 ? 5.926 30.327 34.206 1.00 12.65 220 TYR B O 1
ATOM 4106 N N . LEU B 1 252 ? 5.759 30.752 36.407 1.00 13.37 221 LEU B N 1
ATOM 4107 C CA . LEU B 1 252 ? 4.901 31.944 36.204 1.00 12.03 221 LEU B CA 1
ATOM 4108 C C . LEU B 1 252 ? 5.684 33.024 35.459 1.00 13.53 221 LEU B C 1
ATOM 4109 O O . LEU B 1 252 ? 5.126 33.607 34.531 1.00 14.41 221 LEU B O 1
ATOM 4114 N N . LYS B 1 253 ? 6.956 33.219 35.802 1.00 13.31 222 LYS B N 1
ATOM 4115 C CA . LYS B 1 253 ? 7.767 34.267 35.160 1.00 13.12 222 LYS B CA 1
ATOM 4116 C C . LYS B 1 253 ? 8.068 33.846 33.722 1.00 15.25 222 LYS B C 1
ATOM 4117 O O . LYS B 1 253 ? 8.018 34.692 32.841 1.00 15.26 222 LYS B O 1
ATOM 4123 N N . LEU B 1 254 ? 8.345 32.565 33.506 1.00 12.64 223 LEU B N 1
ATOM 4124 C CA . LEU B 1 254 ? 8.540 32.016 32.151 1.00 11.37 223 LEU B CA 1
ATOM 4125 C C . LEU B 1 254 ? 7.314 32.316 31.298 1.00 13.37 223 LEU B C 1
ATOM 4126 O O . LEU B 1 254 ? 7.473 32.827 30.191 1.00 14.50 223 LEU B O 1
ATOM 4131 N N . ASP B 1 255 ? 6.132 32.021 31.824 1.00 13.05 224 ASP B N 1
ATOM 4132 C CA . ASP B 1 255 ? 4.873 32.199 31.080 1.00 14.09 224 ASP B CA 1
ATOM 4133 C C . ASP B 1 255 ? 4.667 33.692 30.784 1.00 17.16 224 ASP B C 1
ATOM 4134 O O . ASP B 1 255 ? 4.246 34.042 29.675 1.00 19.48 224 ASP B O 1
ATOM 4139 N N . GLU B 1 256 ? 4.955 34.549 31.750 1.00 17.18 225 GLU B N 1
ATOM 4140 C CA . GLU B 1 256 ? 4.859 36.025 31.548 1.00 17.08 225 GLU B CA 1
ATOM 4141 C C . GLU B 1 256 ? 5.792 36.440 30.407 1.00 19.99 225 GLU B C 1
ATOM 4142 O O . GLU B 1 256 ? 5.355 37.230 29.530 1.00 18.75 225 GLU B O 1
ATOM 4148 N N . CYS B 1 257 ? 7.029 35.956 30.376 1.00 16.62 226 CYS B N 1
ATOM 4149 C CA . CYS B 1 257 ? 7.980 36.294 29.291 1.00 18.55 226 CYS B CA 1
ATOM 4150 C C . CYS B 1 257 ? 7.449 35.800 27.946 1.00 20.88 226 CYS B C 1
ATOM 4151 O O . CYS B 1 257 ? 7.542 36.528 26.951 1.00 20.02 226 CYS B O 1
ATOM 4154 N N . ILE B 1 258 ? 6.928 34.574 27.889 1.00 15.83 227 ILE B N 1
ATOM 4155 C CA . ILE B 1 258 ? 6.391 34.037 26.606 1.00 15.93 227 ILE B CA 1
ATOM 4156 C C . ILE B 1 258 ? 5.248 34.946 26.125 1.00 20.98 227 ILE B C 1
ATOM 4157 O O . ILE B 1 258 ? 5.232 35.307 24.920 1.00 19.87 227 ILE B O 1
ATOM 4162 N N . ASN B 1 259 ? 4.324 35.294 27.010 1.00 19.30 228 ASN B N 1
ATOM 4163 C CA . ASN B 1 259 ? 3.124 36.083 26.604 1.00 22.43 228 ASN B CA 1
ATOM 4164 C C . ASN B 1 259 ? 3.587 37.474 26.152 1.00 23.64 228 ASN B C 1
ATOM 4165 O O . ASN B 1 259 ? 2.896 38.073 25.333 1.00 25.23 228 ASN B O 1
ATOM 4170 N N . ALA B 1 260 ? 4.728 37.958 26.629 1.00 21.18 229 ALA B N 1
ATOM 4171 C CA . ALA B 1 260 ? 5.270 39.297 26.295 1.00 26.14 229 ALA B CA 1
ATOM 4172 C C . ALA B 1 260 ? 6.176 39.238 25.062 1.00 26.19 229 ALA B C 1
ATOM 4173 O O . ALA B 1 260 ? 6.611 40.307 24.596 1.00 28.06 229 ALA B O 1
ATOM 4175 N N . GLY B 1 261 ? 6.407 38.072 24.483 1.00 21.55 230 GLY B N 1
ATOM 4176 C CA . GLY B 1 261 ? 7.334 37.889 23.344 1.00 22.08 230 GLY B CA 1
ATOM 4177 C C . GLY B 1 261 ? 8.786 38.121 23.736 1.00 24.82 230 GLY B C 1
ATOM 4178 O O . GLY B 1 261 ? 9.621 38.391 22.874 1.00 31.20 230 GLY B O 1
ATOM 4179 N N . LYS B 1 262 ? 9.113 37.996 25.014 1.00 25.26 231 LYS B N 1
ATOM 4180 C CA . LYS B 1 262 ? 10.496 38.152 25.526 1.00 19.01 231 LYS B CA 1
ATOM 4181 C C . LYS B 1 262 ? 11.181 36.780 25.498 1.00 26.54 231 LYS B C 1
ATOM 4182 O O . LYS B 1 262 ? 11.360 36.151 26.571 1.00 22.27 231 LYS B O 1
ATOM 4188 N N A MET B 1 263 ? 11.531 36.303 24.310 0.50 23.89 232 MET B N 1
ATOM 4189 N N B MET B 1 263 ? 11.538 36.311 24.316 0.50 23.38 232 MET B N 1
ATOM 4190 C CA A MET B 1 263 ? 11.977 34.904 24.104 0.50 24.31 232 MET B CA 1
ATOM 4191 C CA B MET B 1 263 ? 11.965 34.905 24.138 0.50 23.55 232 MET B CA 1
ATOM 4192 C C A MET B 1 263 ? 13.383 34.704 24.684 0.50 20.98 232 MET B C 1
ATOM 4193 C C B MET B 1 263 ? 13.388 34.699 24.671 0.50 20.49 232 MET B C 1
ATOM 4194 O O A MET B 1 263 ? 13.678 33.568 25.097 0.50 18.86 232 MET B O 1
ATOM 4195 O O B MET B 1 263 ? 13.677 33.561 25.070 0.50 17.49 232 MET B O 1
ATOM 4204 N N . THR B 1 264 ? 14.238 35.729 24.703 1.00 20.83 233 THR B N 1
ATOM 4205 C CA . THR B 1 264 ? 15.602 35.610 25.279 1.00 19.96 233 THR B CA 1
ATOM 4206 C C . THR B 1 264 ? 15.472 35.368 26.779 1.00 20.23 233 THR B C 1
ATOM 4207 O O . THR B 1 264 ? 16.136 34.433 27.316 1.00 18.46 233 THR B O 1
ATOM 4211 N N . GLU B 1 265 ? 14.667 36.177 27.448 1.00 17.72 234 GLU B N 1
ATOM 4212 C CA . GLU B 1 265 ? 14.496 36.023 28.910 1.00 17.11 234 GLU B CA 1
ATOM 4213 C C . GLU B 1 265 ? 13.816 34.680 29.183 1.00 15.47 23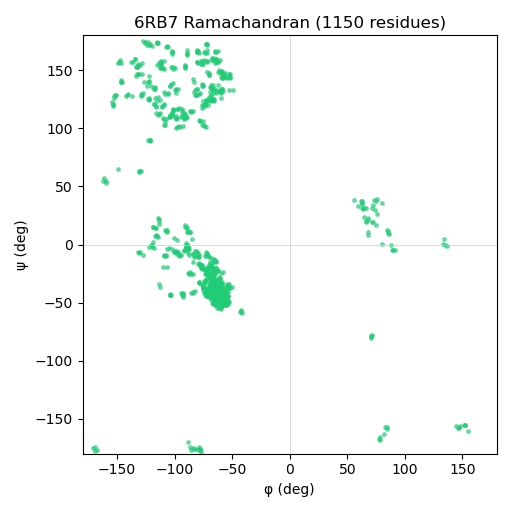4 GLU B C 1
ATOM 4214 O O . GLU B 1 265 ? 14.200 34.012 30.143 1.00 16.20 234 GLU B O 1
ATOM 4220 N N . ALA B 1 266 ? 12.829 34.315 28.373 1.00 15.68 235 ALA B N 1
ATOM 4221 C CA . ALA B 1 266 ? 12.133 33.025 28.527 1.00 14.87 235 ALA B CA 1
ATOM 4222 C C . ALA B 1 266 ? 13.152 31.890 28.431 1.00 15.70 235 ALA B C 1
ATOM 4223 O O . ALA B 1 266 ? 13.121 30.953 29.283 1.00 13.71 235 ALA B O 1
ATOM 4225 N N A ARG B 1 267 ? 14.055 31.924 27.446 0.50 15.94 236 ARG B N 1
ATOM 4226 N N B ARG B 1 267 ? 14.053 31.937 27.461 0.50 13.77 236 ARG B N 1
ATOM 4227 C CA A ARG B 1 267 ? 15.076 30.859 27.280 0.50 16.94 236 ARG B CA 1
ATOM 4228 C CA B ARG B 1 267 ? 15.032 30.850 27.284 0.50 12.97 236 ARG B CA 1
ATOM 4229 C C A ARG B 1 267 ? 15.954 30.770 28.521 0.50 15.50 236 ARG B C 1
ATOM 4230 C C B ARG B 1 267 ? 15.955 30.775 28.507 0.50 13.37 236 ARG B C 1
ATOM 4231 O O A ARG B 1 267 ? 16.272 29.659 29.009 0.50 15.55 236 ARG B O 1
ATOM 4232 O O B ARG B 1 267 ? 16.268 29.659 29.000 0.50 14.11 236 ARG B O 1
ATOM 4247 N N . LYS B 1 268 ? 16.358 31.918 29.061 1.00 14.52 237 LYS B N 1
ATOM 4248 C CA . LYS B 1 268 ? 17.230 31.899 30.257 1.00 15.99 237 LYS B CA 1
ATOM 4249 C C . LYS B 1 268 ? 16.491 31.179 31.395 1.00 12.64 237 LYS B C 1
ATOM 4250 O O . LYS B 1 268 ? 17.134 30.385 32.121 1.00 14.85 237 LYS B O 1
ATOM 4256 N N . ILE B 1 269 ? 15.215 31.498 31.593 1.00 13.75 238 ILE B N 1
ATOM 4257 C CA . ILE B 1 269 ? 14.445 30.881 32.701 1.00 11.04 238 ILE B CA 1
ATOM 4258 C C . ILE B 1 269 ? 14.279 29.375 32.415 1.00 12.00 238 ILE B C 1
ATOM 4259 O O . ILE B 1 269 ? 14.436 28.562 33.347 1.00 13.03 238 ILE B O 1
ATOM 4264 N N . GLN B 1 270 ? 13.922 29.015 31.184 1.00 11.32 239 GLN B N 1
ATOM 4265 C CA . GLN B 1 270 ? 13.767 27.583 30.819 1.00 12.32 239 GLN B CA 1
ATOM 4266 C C . GLN B 1 270 ? 15.065 26.829 31.128 1.00 11.86 239 GLN B C 1
ATOM 4267 O O . GLN B 1 270 ? 15.009 25.701 31.698 1.00 12.89 239 GLN B O 1
ATOM 4273 N N . TYR B 1 271 ? 16.208 27.398 30.781 1.00 13.35 240 TYR B N 1
ATOM 4274 C CA . TYR B 1 271 ? 17.484 26.702 30.993 1.00 12.95 240 TYR B CA 1
ATOM 4275 C C . TYR B 1 271 ? 17.732 26.530 32.498 1.00 12.83 240 TYR B C 1
ATOM 4276 O O . TYR B 1 271 ? 18.255 25.502 32.906 1.00 13.45 240 TYR B O 1
ATOM 4285 N N . ALA B 1 272 ? 17.398 27.544 33.275 1.00 12.64 241 ALA B N 1
ATOM 4286 C CA . ALA B 1 272 ? 17.598 27.494 34.744 1.00 11.80 241 ALA B CA 1
ATOM 4287 C C . ALA B 1 272 ? 16.688 26.398 35.330 1.00 12.24 241 ALA B C 1
ATOM 4288 O O . ALA B 1 272 ? 17.151 25.599 36.182 1.00 13.05 241 ALA B O 1
ATOM 4290 N N . CYS B 1 273 ? 15.421 26.382 34.906 1.00 12.57 242 CYS B N 1
ATOM 4291 C CA . CYS B 1 273 ? 14.475 25.358 35.389 1.00 11.17 242 CYS B CA 1
ATOM 4292 C C . CYS B 1 273 ? 15.000 23.963 35.014 1.00 10.20 242 CYS B C 1
ATOM 4293 O O . CYS B 1 273 ? 14.984 23.049 35.811 1.00 10.61 242 CYS B O 1
ATOM 4296 N N . ASN B 1 274 ? 15.474 23.797 33.778 1.00 11.40 243 ASN B N 1
ATOM 4297 C CA . ASN B 1 274 ? 15.905 22.459 33.309 1.00 12.38 243 ASN B CA 1
ATOM 4298 C C . ASN B 1 274 ? 17.127 22.003 34.112 1.00 12.35 243 ASN B C 1
ATOM 4299 O O . ASN B 1 274 ? 17.155 20.824 34.487 1.00 12.41 243 ASN B O 1
ATOM 4304 N N . GLU B 1 275 ? 18.085 22.907 34.381 1.00 11.68 244 GLU B N 1
ATOM 4305 C CA . GLU B 1 275 ? 19.258 22.553 35.201 1.00 12.88 244 GLU B CA 1
ATOM 4306 C C . GLU B 1 275 ? 18.790 22.033 36.568 1.00 12.92 244 GLU B C 1
ATOM 4307 O O . GLU B 1 275 ? 19.385 21.067 37.108 1.00 12.89 244 GLU B O 1
ATOM 4313 N N . ILE B 1 276 ? 17.798 22.699 37.161 1.00 12.87 245 ILE B N 1
ATOM 4314 C CA . ILE B 1 276 ? 17.271 22.273 38.471 1.00 11.14 245 ILE B CA 1
ATOM 4315 C C . ILE B 1 276 ? 16.629 20.889 38.325 1.00 11.15 245 ILE B C 1
ATOM 4316 O O . ILE B 1 276 ? 16.854 20.029 39.165 1.00 12.15 245 ILE B O 1
ATOM 4321 N N . ILE B 1 277 ? 15.828 20.667 37.279 1.00 11.64 246 ILE B N 1
ATOM 4322 C CA . ILE B 1 277 ? 15.204 19.349 37.058 1.00 11.76 246 ILE B CA 1
ATOM 4323 C C . ILE B 1 277 ? 16.291 18.280 36.980 1.00 13.69 246 ILE B C 1
ATOM 4324 O O . ILE B 1 277 ? 16.157 17.235 37.619 1.00 13.56 246 ILE B O 1
ATOM 4329 N N . TYR B 1 278 ? 17.332 18.516 36.192 1.00 12.58 247 TYR B N 1
ATOM 4330 C CA . TYR B 1 278 ? 18.386 17.501 36.002 1.00 12.61 247 TYR B CA 1
ATOM 4331 C C . TYR B 1 278 ? 19.060 17.224 37.354 1.00 13.11 247 TYR B C 1
ATOM 4332 O O . TYR B 1 278 ? 19.339 16.060 37.687 1.00 15.86 247 TYR B O 1
ATOM 4341 N N . LYS B 1 279 ? 19.286 18.259 38.151 1.00 13.62 248 LYS B N 1
ATOM 4342 C CA . LYS B 1 279 ? 19.865 18.089 39.503 1.00 13.86 248 LYS B CA 1
ATOM 4343 C C . LYS B 1 279 ? 18.914 17.229 40.368 1.00 13.52 248 LYS B C 1
ATOM 4344 O O . LYS B 1 279 ? 19.368 16.290 41.023 1.00 15.39 248 LYS B O 1
ATOM 4350 N N . MET B 1 280 ? 17.624 17.524 40.369 1.00 13.02 249 MET B N 1
ATOM 4351 C CA . MET B 1 280 ? 16.662 16.754 41.200 1.00 11.81 249 MET B CA 1
ATOM 4352 C C . MET B 1 280 ? 16.627 15.303 40.723 1.00 18.26 249 MET B C 1
ATOM 4353 O O . MET B 1 280 ? 16.444 14.421 41.534 1.00 21.14 249 MET B O 1
ATOM 4358 N N . CYS B 1 281 ? 16.820 15.040 39.442 1.00 12.84 250 CYS B N 1
ATOM 4359 C CA . CYS B 1 281 ? 16.720 13.672 38.888 1.00 13.66 250 CYS B CA 1
ATOM 4360 C C . CYS B 1 281 ? 18.026 12.920 39.105 1.00 13.32 250 CYS B C 1
ATOM 4361 O O . CYS B 1 281 ? 18.060 11.678 38.838 1.00 16.20 250 CYS B O 1
ATOM 4364 N N . SER B 1 282 ? 19.082 13.558 39.614 1.00 17.72 251 SER B N 1
ATOM 4365 C CA . SER B 1 282 ? 20.414 12.930 39.799 1.00 15.99 251 SER B CA 1
ATOM 4366 C C . SER B 1 282 ? 20.479 12.144 41.121 1.00 19.39 251 SER B C 1
ATOM 4367 O O . SER B 1 282 ? 21.495 11.445 41.347 1.00 18.03 251 SER B O 1
ATOM 4370 N N . ALA B 1 283 ? 19.470 12.249 41.976 1.00 15.40 252 ALA B N 1
ATOM 4371 C CA . ALA B 1 283 ? 19.443 11.569 43.283 1.00 13.98 252 ALA B CA 1
ATOM 4372 C C . ALA B 1 283 ? 19.170 10.068 43.107 1.00 16.54 252 ALA B C 1
ATOM 4373 O O . ALA B 1 283 ? 18.598 9.641 42.091 1.00 16.51 252 ALA B O 1
ATOM 4375 N N . HIS B 1 284 ? 19.544 9.309 44.121 1.00 15.26 253 HIS B N 1
ATOM 4376 C CA . HIS B 1 284 ? 19.155 7.882 44.258 1.00 16.58 253 HIS B CA 1
ATOM 4377 C C . HIS B 1 284 ? 17.633 7.804 44.485 1.00 16.16 253 HIS B C 1
ATOM 4378 O O . HIS B 1 284 ? 16.923 7.068 43.730 1.00 17.14 253 HIS B O 1
ATOM 4385 N N . GLY B 1 285 ? 17.112 8.555 45.447 1.00 15.74 254 GLY B N 1
ATOM 4386 C CA . GLY B 1 285 ? 15.660 8.641 45.667 1.00 13.90 254 GLY B CA 1
ATOM 4387 C C . GLY B 1 285 ? 14.946 9.265 44.492 1.00 14.14 254 GLY B C 1
ATOM 4388 O O . GLY B 1 285 ? 15.539 10.014 43.673 1.00 14.42 254 GLY B O 1
ATOM 4389 N N . ASN B 1 286 ? 13.650 8.989 44.426 1.00 12.48 255 ASN B N 1
ATOM 4390 C CA . ASN B 1 286 ? 12.763 9.468 43.355 1.00 12.80 255 ASN B CA 1
ATOM 4391 C C . ASN B 1 286 ? 12.744 11.006 43.285 1.00 14.05 255 ASN B C 1
ATOM 4392 O O . ASN B 1 286 ? 12.819 11.682 44.319 1.00 12.43 255 ASN B O 1
ATOM 4397 N N . MET B 1 287 ? 12.548 11.549 42.095 1.00 11.84 256 MET B N 1
ATOM 4398 C CA . MET B 1 287 ? 12.488 13.024 41.918 1.00 11.46 256 MET B CA 1
ATOM 4399 C C . MET B 1 287 ? 11.414 13.639 42.825 1.00 10.02 256 MET B C 1
ATOM 4400 O O . MET B 1 287 ? 11.639 14.714 43.349 1.00 12.42 256 MET B O 1
ATOM 4405 N N . TYR B 1 288 ? 10.241 13.015 43.008 1.00 11.81 257 TYR B N 1
ATOM 4406 C CA . TYR B 1 288 ? 9.187 13.607 43.868 1.00 11.98 257 TYR B CA 1
ATOM 4407 C C . TYR B 1 288 ? 9.649 13.557 45.333 1.00 10.81 257 TYR B C 1
ATOM 4408 O O . TYR B 1 288 ? 9.234 14.443 46.085 1.00 13.59 257 TYR B O 1
ATOM 4417 N N . ALA B 1 289 ? 10.453 12.595 45.719 1.00 11.65 258 ALA B N 1
ATOM 4418 C CA . ALA B 1 289 ? 11.061 12.546 47.073 1.00 11.89 258 ALA B CA 1
ATOM 4419 C C . ALA B 1 289 ? 11.995 13.747 47.235 1.00 13.29 258 ALA B C 1
ATOM 4420 O O . ALA B 1 289 ? 12.016 14.375 48.329 1.00 13.34 258 ALA B O 1
ATOM 4422 N N . VAL B 1 290 ? 12.759 14.040 46.201 1.00 11.60 259 VAL B N 1
ATOM 4423 C CA . VAL B 1 290 ? 13.648 15.242 46.222 1.00 13.41 259 VAL B CA 1
ATOM 4424 C C . VAL B 1 290 ? 12.803 16.494 46.363 1.00 12.39 259 VAL B C 1
ATOM 4425 O O . VAL B 1 290 ? 13.103 17.335 47.213 1.00 12.35 259 VAL B O 1
ATOM 4429 N N . ILE B 1 291 ? 11.718 16.623 45.592 1.00 10.10 260 ILE B N 1
ATOM 4430 C CA . ILE B 1 291 ? 10.867 17.838 45.639 1.00 9.60 260 ILE B CA 1
ATOM 4431 C C . ILE B 1 291 ? 10.264 17.990 47.034 1.00 12.81 260 ILE B C 1
ATOM 4432 O O . ILE B 1 291 ? 10.255 19.118 47.565 1.00 12.08 260 ILE B O 1
ATOM 4437 N N . LYS B 1 292 ? 9.773 16.917 47.633 1.00 12.89 261 LYS B N 1
ATOM 4438 C CA . LYS B 1 292 ? 9.142 17.053 48.979 1.00 12.02 261 LYS B CA 1
ATOM 4439 C C . LYS B 1 292 ? 10.211 17.545 49.953 1.00 11.28 261 LYS B C 1
ATOM 4440 O O . LYS B 1 292 ? 9.869 18.391 50.805 1.00 13.83 261 LYS B O 1
ATOM 4446 N N . ALA B 1 293 ? 11.439 17.071 49.843 1.00 13.11 262 ALA B N 1
ATOM 4447 C CA . ALA B 1 293 ? 12.514 17.495 50.762 1.00 12.94 262 ALA B CA 1
ATOM 4448 C C . ALA B 1 293 ? 12.878 18.962 50.504 1.00 14.78 262 ALA B C 1
ATOM 4449 O O . ALA B 1 293 ? 13.184 19.705 51.452 1.00 14.87 262 ALA B O 1
ATOM 4451 N N . ILE B 1 294 ? 12.905 19.375 49.238 1.00 11.99 263 ILE B N 1
ATOM 4452 C CA . ILE B 1 294 ? 13.175 20.787 48.879 1.00 11.46 263 ILE B CA 1
ATOM 4453 C C . ILE B 1 294 ? 12.093 21.668 49.513 1.00 13.65 263 ILE B C 1
ATOM 4454 O O . ILE B 1 294 ? 12.418 22.739 49.996 1.00 15.43 263 ILE B O 1
ATOM 4459 N N . LEU B 1 295 ? 10.814 21.275 49.409 1.00 12.70 264 LEU B N 1
ATOM 4460 C CA . LEU B 1 295 ? 9.727 22.121 49.954 1.00 12.38 264 LEU B CA 1
ATOM 4461 C C . LEU B 1 295 ? 9.816 22.195 51.475 1.00 13.48 264 LEU B C 1
ATOM 4462 O O . LEU B 1 295 ? 9.428 23.250 52.030 1.00 14.74 264 LEU B O 1
ATOM 4467 N N . LYS B 1 296 ? 10.338 21.181 52.140 1.00 13.23 265 LYS B N 1
ATOM 4468 C CA . LYS B 1 296 ? 10.617 21.305 53.594 1.00 14.85 265 LYS B CA 1
ATOM 4469 C C . LYS B 1 296 ? 11.688 22.382 53.811 1.00 16.72 265 LYS B C 1
ATOM 4470 O O . LYS B 1 296 ? 11.492 23.275 54.693 1.00 17.26 265 LYS B O 1
ATOM 4476 N N . ILE B 1 297 ? 12.801 22.355 53.074 1.00 14.77 266 ILE B N 1
ATOM 4477 C CA . ILE B 1 297 ? 13.889 23.352 53.239 1.00 15.22 266 ILE B CA 1
ATOM 4478 C C . ILE B 1 297 ? 13.414 24.755 52.880 1.00 18.08 266 ILE B C 1
ATOM 4479 O O . ILE B 1 297 ? 13.638 25.696 53.642 1.00 17.24 266 ILE B O 1
ATOM 4484 N N . ASN B 1 298 ? 12.790 24.931 51.718 1.00 12.81 267 ASN B N 1
ATOM 4485 C CA . ASN B 1 298 ? 12.519 26.271 51.169 1.00 13.73 267 ASN B CA 1
ATOM 4486 C C . ASN B 1 298 ? 11.228 26.869 51.744 1.00 13.36 267 ASN B C 1
ATOM 4487 O O . ASN B 1 298 ? 11.091 28.105 51.699 1.00 16.23 267 ASN B O 1
ATOM 4492 N N . GLU B 1 299 ? 10.284 26.041 52.200 1.00 14.64 268 GLU B N 1
ATOM 4493 C CA . GLU B 1 299 ? 8.942 26.536 52.589 1.00 15.23 268 GLU B CA 1
ATOM 4494 C C . GLU B 1 299 ? 8.508 26.029 53.970 1.00 15.40 268 GLU B C 1
ATOM 4495 O O . GLU B 1 299 ? 7.460 26.482 54.452 1.00 18.76 268 GLU B O 1
ATOM 4501 N N . GLY B 1 300 ? 9.246 25.119 54.593 1.00 15.14 269 GLY B N 1
ATOM 4502 C CA . GLY B 1 300 ? 8.817 24.479 55.838 1.00 14.73 269 GLY B CA 1
ATOM 4503 C C . GLY B 1 300 ? 7.591 23.594 55.653 1.00 17.98 269 GLY B C 1
ATOM 4504 O O . GLY B 1 300 ? 6.978 23.235 56.653 1.00 18.76 269 GLY B O 1
ATOM 4505 N N . LEU B 1 301 ? 7.287 23.153 54.435 1.00 16.44 270 LEU B N 1
ATOM 4506 C CA . LEU B 1 301 ? 6.114 22.273 54.213 1.00 15.49 270 LEU B CA 1
ATOM 4507 C C . LEU B 1 301 ? 6.490 20.826 54.507 1.00 14.91 270 LEU B C 1
ATOM 4508 O O . LEU B 1 301 ? 7.617 20.389 54.132 1.00 16.20 270 LEU B O 1
ATOM 4513 N N . GLU B 1 302 ? 5.567 20.098 55.159 1.00 15.67 271 GLU B N 1
ATOM 4514 C CA . GLU B 1 302 ? 5.736 18.670 55.479 1.00 17.25 271 GLU B CA 1
ATOM 4515 C C . GLU B 1 302 ? 4.791 17.866 54.588 1.00 17.96 271 GLU B C 1
ATOM 4516 O O . GLU B 1 302 ? 3.559 17.900 54.803 1.00 20.58 271 GLU B O 1
ATOM 4522 N N . LEU B 1 303 ? 5.317 17.229 53.541 1.00 15.44 272 LEU B N 1
ATOM 4523 C CA . LEU B 1 303 ? 4.478 16.472 52.572 1.00 16.40 272 LEU B CA 1
ATOM 4524 C C . LEU B 1 303 ? 4.638 14.971 52.816 1.00 16.12 272 LEU B C 1
ATOM 4525 O O . LEU B 1 303 ? 3.999 14.188 52.116 1.00 16.00 272 LEU B O 1
ATOM 4530 N N . GLY B 1 304 ? 5.490 14.554 53.744 1.00 14.28 273 GLY B N 1
ATOM 4531 C CA . GLY B 1 304 ? 5.748 13.132 53.956 1.00 15.15 273 GLY B CA 1
ATOM 4532 C C . GLY B 1 304 ? 6.669 12.559 52.894 1.00 15.87 273 GLY B C 1
ATOM 4533 O O . GLY B 1 304 ? 7.341 13.305 52.191 1.00 18.17 273 GLY B O 1
ATOM 4534 N N . ALA B 1 305 ? 6.703 11.245 52.897 1.00 16.84 274 ALA B N 1
ATOM 4535 C CA . ALA B 1 305 ? 7.590 10.418 52.060 1.00 22.36 274 ALA B CA 1
ATOM 4536 C C . ALA B 1 305 ? 6.975 10.282 50.670 1.00 17.67 274 ALA B C 1
ATOM 4537 O O . ALA B 1 305 ? 5.930 10.886 50.374 1.00 16.53 274 ALA B O 1
ATOM 4539 N N . VAL B 1 306 ? 7.611 9.489 49.828 1.00 12.44 275 VAL B N 1
ATOM 4540 C CA . VAL B 1 306 ? 6.921 8.991 48.618 1.00 12.19 275 VAL B CA 1
ATOM 4541 C C . VAL B 1 306 ? 6.496 7.551 48.919 1.00 12.64 275 VAL B C 1
ATOM 4542 O O . VAL B 1 306 ? 7.117 6.858 49.752 1.00 13.96 275 VAL B O 1
ATOM 4546 N N . ARG B 1 307 ? 5.405 7.133 48.289 1.00 11.39 276 ARG B N 1
ATOM 4547 C CA . ARG B 1 307 ? 4.851 5.799 48.532 1.00 10.87 276 ARG B CA 1
ATOM 4548 C C . ARG B 1 307 ? 5.652 4.732 47.786 1.00 11.27 276 ARG B C 1
ATOM 4549 O O . ARG B 1 307 ? 5.869 4.855 46.553 1.00 12.80 276 ARG B O 1
ATOM 4557 N N A GLU B 1 308 ? 5.989 3.655 48.490 0.50 11.08 277 GLU B N 1
ATOM 4558 N N B GLU B 1 308 ? 6.001 3.657 48.490 0.50 11.32 277 GLU B N 1
ATOM 4559 C CA A GLU B 1 308 ? 6.659 2.489 47.874 0.50 11.89 277 GLU B CA 1
ATOM 4560 C CA B GLU B 1 308 ? 6.656 2.475 47.883 0.50 12.27 277 GLU B CA 1
ATOM 4561 C C A GLU B 1 308 ? 5.712 1.919 46.825 0.50 12.29 277 GLU B C 1
ATOM 4562 C C B GLU B 1 308 ? 5.710 1.924 46.822 0.50 12.47 277 GLU B C 1
ATOM 4563 O O A GLU B 1 308 ? 4.508 1.753 47.066 0.50 12.58 277 GLU B O 1
ATOM 4564 O O B GLU B 1 308 ? 4.501 1.764 47.053 0.50 12.41 277 GLU B O 1
ATOM 4575 N N . PRO B 1 309 ? 6.200 1.521 45.635 1.00 12.09 278 PRO B N 1
ATOM 4576 C CA . PRO B 1 309 ? 7.624 1.313 45.374 1.00 11.88 278 PRO B CA 1
ATOM 4577 C C . PRO B 1 309 ? 8.523 2.491 44.957 1.00 12.22 278 PRO B C 1
ATOM 4578 O O . PRO B 1 309 ? 9.684 2.262 44.663 1.00 12.35 278 PRO B O 1
ATOM 4582 N N . LEU B 1 310 ? 8.021 3.715 44.945 1.00 11.66 279 LEU B N 1
ATOM 4583 C CA . LEU B 1 310 ? 8.936 4.827 44.608 1.00 10.92 279 LEU B CA 1
ATOM 4584 C C . LEU B 1 310 ? 10.048 4.839 45.645 1.00 11.25 279 LEU B C 1
ATOM 4585 O O . LEU B 1 310 ? 9.771 4.685 46.869 1.00 13.36 279 LEU B O 1
ATOM 4590 N N . PRO B 1 311 ? 11.318 4.942 45.230 1.00 10.97 280 PRO B N 1
ATOM 4591 C CA . PRO B 1 311 ? 12.430 4.887 46.182 1.00 12.11 280 PRO B CA 1
ATOM 4592 C C . PRO B 1 311 ? 12.598 6.171 46.987 1.00 13.12 280 PRO B C 1
ATOM 4593 O O . PRO B 1 311 ? 12.572 7.270 46.470 1.00 12.62 280 PRO B O 1
ATOM 4597 N N . ALA B 1 312 ? 12.838 5.968 48.281 1.00 14.52 281 ALA B N 1
ATOM 4598 C CA . ALA B 1 312 ? 13.072 7.074 49.224 1.00 15.14 281 ALA B CA 1
ATOM 4599 C C . ALA B 1 312 ? 14.488 7.618 49.036 1.00 13.42 281 ALA B C 1
ATOM 4600 O O . ALA B 1 312 ? 15.403 6.901 48.569 1.00 17.12 281 ALA B O 1
ATOM 4602 N N . LEU B 1 313 ? 14.671 8.858 49.472 1.00 15.93 282 LEU B N 1
ATOM 4603 C CA . LEU B 1 313 ? 16.007 9.443 49.552 1.00 16.09 282 LEU B CA 1
ATOM 4604 C C . LEU B 1 313 ? 16.874 8.594 50.502 1.00 13.87 282 LEU B C 1
ATOM 4605 O O . LEU B 1 313 ? 16.358 8.047 51.495 1.00 17.65 282 LEU B O 1
ATOM 4610 N N . VAL B 1 314 ? 18.153 8.573 50.208 1.00 17.74 283 VAL B N 1
ATOM 4611 C CA . VAL B 1 314 ? 19.203 8.052 51.133 1.00 19.14 283 VAL B CA 1
ATOM 4612 C C . VAL B 1 314 ? 20.001 9.230 51.690 1.00 21.15 283 VAL B C 1
ATOM 4613 O O . VAL B 1 314 ? 19.873 10.361 51.196 1.00 19.16 283 VAL B O 1
ATOM 4617 N N . ASP B 1 315 ? 20.844 8.976 52.690 1.00 21.26 284 ASP B N 1
ATOM 4618 C CA . ASP B 1 315 ? 21.622 10.064 53.322 1.00 22.35 284 ASP B CA 1
ATOM 4619 C C . ASP B 1 315 ? 22.425 10.836 52.265 1.00 17.83 284 ASP B C 1
ATOM 4620 O O . ASP B 1 315 ? 22.476 12.088 52.366 1.00 23.43 284 ASP B O 1
ATOM 4625 N N . GLU B 1 316 ? 23.049 10.139 51.340 1.00 21.52 285 GLU B N 1
ATOM 4626 C CA . GLU B 1 316 ? 23.909 10.684 50.258 1.00 27.42 285 GLU B CA 1
ATOM 4627 C C . GLU B 1 316 ? 23.107 11.673 49.402 1.00 27.48 285 GLU B C 1
ATOM 4628 O O . GLU B 1 316 ? 23.695 12.598 48.813 1.00 28.84 285 GLU B O 1
ATOM 4634 N N . ASP B 1 317 ? 21.784 11.557 49.375 1.00 18.62 286 ASP B N 1
ATOM 4635 C CA . ASP B 1 317 ? 20.977 12.445 48.525 1.00 17.35 286 ASP B CA 1
ATOM 4636 C C . ASP B 1 317 ? 20.808 13.834 49.155 1.00 18.79 286 ASP B C 1
ATOM 4637 O O . ASP B 1 317 ? 20.387 14.746 48.454 1.00 17.84 286 ASP B O 1
ATOM 4642 N N . MET B 1 318 ? 21.075 13.993 50.457 1.00 18.46 287 MET B N 1
ATOM 4643 C CA . MET B 1 318 ? 20.701 15.277 51.106 1.00 17.30 287 MET B CA 1
ATOM 4644 C C . MET B 1 318 ? 21.575 16.403 50.547 1.00 19.25 287 MET B C 1
ATOM 4645 O O . MET B 1 318 ? 21.065 17.527 50.492 1.00 18.41 287 MET B O 1
ATOM 4650 N N . GLU B 1 319 ? 22.785 16.138 50.078 1.00 18.08 288 GLU B N 1
ATOM 4651 C CA . GLU B 1 319 ? 23.626 17.204 49.468 1.00 20.54 288 GLU B CA 1
ATOM 4652 C C . GLU B 1 319 ? 22.995 17.639 48.140 1.00 17.48 288 GLU B C 1
ATOM 4653 O O . GLU B 1 319 ? 22.989 18.837 47.825 1.00 18.63 288 GLU B O 1
ATOM 4659 N N . ILE B 1 320 ? 22.416 16.685 47.390 1.00 15.86 289 ILE B N 1
ATOM 4660 C CA . ILE B 1 320 ? 21.736 17.025 46.111 1.00 16.62 289 ILE B CA 1
ATOM 4661 C C . ILE B 1 320 ? 20.484 17.844 46.419 1.00 15.84 289 ILE B C 1
ATOM 4662 O O . ILE B 1 320 ? 20.216 18.859 45.692 1.00 16.24 289 ILE B O 1
ATOM 4667 N N . VAL B 1 321 ? 19.702 17.434 47.416 1.00 15.59 290 VAL B N 1
ATOM 4668 C CA . VAL B 1 321 ? 18.480 18.164 47.827 1.00 15.51 290 VAL B CA 1
ATOM 4669 C C . VAL B 1 321 ? 18.857 19.607 48.147 1.00 13.00 290 VAL B C 1
ATOM 4670 O O . VAL B 1 321 ? 18.205 20.546 47.697 1.00 14.78 290 VAL B O 1
ATOM 4674 N N . LYS B 1 322 ? 19.865 19.790 48.998 1.00 14.61 291 LYS B N 1
ATOM 4675 C CA . LYS B 1 322 ? 20.269 21.139 49.442 1.00 15.54 291 LYS B CA 1
ATOM 4676 C C . LYS B 1 322 ? 20.729 21.999 48.274 1.00 15.69 291 LYS B C 1
ATOM 4677 O O . LYS B 1 322 ? 20.390 23.185 48.231 1.00 16.64 291 LYS B O 1
ATOM 4683 N N . GLU B 1 323 ? 21.477 21.419 47.358 1.00 13.69 292 GLU B N 1
ATOM 4684 C CA . GLU B 1 323 ? 22.000 22.115 46.181 1.00 16.00 292 GLU B CA 1
ATOM 4685 C C . GLU B 1 323 ? 20.824 22.545 45.295 1.00 14.43 292 GLU B C 1
ATOM 4686 O O . GLU B 1 323 ? 20.767 23.723 44.910 1.00 14.81 292 GLU B O 1
ATOM 4692 N N . ALA B 1 324 ? 19.895 21.639 45.007 1.00 13.20 293 ALA B N 1
ATOM 4693 C CA . ALA B 1 324 ? 18.735 21.971 44.171 1.00 12.37 293 ALA B CA 1
ATOM 4694 C C . ALA B 1 324 ? 17.888 23.064 44.830 1.00 13.12 293 ALA B C 1
ATOM 4695 O O . ALA B 1 324 ? 17.415 23.956 44.150 1.00 13.45 293 ALA B O 1
ATOM 4697 N N . ALA B 1 325 ? 17.680 22.974 46.145 1.00 13.77 294 ALA B N 1
ATOM 4698 C CA . ALA B 1 325 ? 16.891 23.983 46.875 1.00 13.04 294 ALA B CA 1
ATOM 4699 C C . ALA B 1 325 ? 17.548 25.353 46.694 1.00 13.20 294 ALA B C 1
ATOM 4700 O O . ALA B 1 325 ? 16.840 26.361 46.466 1.00 13.29 294 ALA B O 1
ATOM 4702 N N . GLN B 1 326 ? 18.861 25.408 46.852 1.00 14.29 295 GLN B N 1
ATOM 4703 C CA . GLN B 1 326 ? 19.610 26.685 46.703 1.00 15.37 295 GLN B CA 1
ATOM 4704 C C . GLN B 1 326 ? 19.552 27.149 45.251 1.00 15.10 295 GLN B C 1
ATOM 4705 O O . GLN B 1 326 ? 19.426 28.385 45.015 1.00 14.67 295 GLN B O 1
ATOM 4711 N N . MET B 1 327 ? 19.635 26.251 44.274 1.00 13.94 296 MET B N 1
ATOM 4712 C CA . MET B 1 327 ? 19.547 26.639 42.851 1.00 13.11 296 MET B CA 1
ATOM 4713 C C . MET B 1 327 ? 18.216 27.345 42.604 1.00 14.81 296 MET B C 1
ATOM 4714 O O . MET B 1 327 ? 18.169 28.320 41.789 1.00 14.59 296 MET B O 1
ATOM 4719 N N . ILE B 1 328 ? 17.133 26.847 43.192 1.00 12.08 297 ILE B N 1
ATOM 4720 C CA . ILE B 1 328 ? 15.802 27.467 43.039 1.00 12.23 297 ILE B CA 1
ATOM 4721 C C . ILE B 1 328 ? 15.834 28.884 43.627 1.00 13.48 297 ILE B C 1
ATOM 4722 O O . ILE B 1 328 ? 15.395 29.808 42.981 1.00 15.21 297 ILE B O 1
ATOM 4727 N N . CYS B 1 329 ? 16.365 29.025 44.838 1.00 13.95 298 CYS B N 1
ATOM 4728 C CA . CYS B 1 329 ? 16.458 30.378 45.472 1.00 14.10 298 CYS B CA 1
ATOM 4729 C C . CYS B 1 329 ? 17.282 31.304 44.582 1.00 14.24 298 CYS B C 1
ATOM 4730 O O . CYS B 1 329 ? 16.873 32.472 44.410 1.00 14.69 298 CYS B O 1
ATOM 4733 N N . ASP B 1 330 ? 18.407 30.819 44.033 1.00 13.63 299 ASP B N 1
ATOM 4734 C CA . ASP B 1 330 ? 19.320 31.669 43.230 1.00 13.55 299 ASP B CA 1
ATOM 4735 C C . ASP B 1 330 ? 18.626 32.085 41.924 1.00 14.06 299 ASP B C 1
ATOM 4736 O O . ASP B 1 330 ? 18.719 33.250 41.491 1.00 14.68 299 ASP B O 1
ATOM 4741 N N . ALA B 1 331 ? 17.886 31.171 41.298 1.00 13.96 300 ALA B N 1
ATOM 4742 C CA . ALA B 1 331 ? 17.178 31.484 40.038 1.00 14.20 300 ALA B CA 1
ATOM 4743 C C . ALA B 1 331 ? 16.070 32.507 40.315 1.00 15.18 300 ALA B C 1
ATOM 4744 O O . ALA B 1 331 ? 15.850 33.416 39.484 1.00 14.52 300 ALA B O 1
ATOM 4746 N N . LYS B 1 332 ? 15.355 32.357 41.410 1.00 12.86 301 LYS B N 1
ATOM 4747 C CA . LYS B 1 332 ? 14.282 33.331 41.772 1.00 13.61 301 LYS B CA 1
ATOM 4748 C C . LYS B 1 332 ? 14.926 34.702 41.943 1.00 17.21 301 LYS B C 1
ATOM 4749 O O . LYS B 1 332 ? 14.376 35.680 41.458 1.00 16.06 301 LYS B O 1
ATOM 4755 N N . LYS B 1 333 ? 16.048 34.777 42.632 1.00 15.70 302 LYS B N 1
ATOM 4756 C CA . LYS B 1 333 ? 16.707 36.087 42.838 1.00 14.76 302 LYS B CA 1
ATOM 4757 C C . LYS B 1 333 ? 17.142 36.674 41.501 1.00 17.94 302 LYS B C 1
ATOM 4758 O O . LYS B 1 333 ? 17.010 37.913 41.305 1.00 18.27 302 LYS B O 1
ATOM 4764 N N A LYS B 1 334 ? 17.620 35.840 40.573 0.50 15.96 303 LYS B N 1
ATOM 4765 N N B LYS B 1 334 ? 17.623 35.841 40.579 0.50 15.87 303 LYS B N 1
ATOM 4766 C CA A LYS B 1 334 ? 18.105 36.324 39.269 0.50 15.87 303 LYS B CA 1
ATOM 4767 C CA B LYS B 1 334 ? 18.107 36.333 39.277 0.50 15.67 303 LYS B CA 1
ATOM 4768 C C A LYS B 1 334 ? 16.944 36.829 38.400 0.50 17.63 303 LYS B C 1
ATOM 4769 C C B LYS B 1 334 ? 16.941 36.839 38.411 0.50 17.33 303 LYS B C 1
ATOM 4770 O O A LYS B 1 334 ? 17.124 37.849 37.710 0.50 18.03 303 LYS B O 1
ATOM 4771 O O B LYS B 1 334 ? 17.099 37.883 37.750 0.50 17.38 303 LYS B O 1
ATOM 4782 N N . PHE B 1 335 ? 15.809 36.136 38.386 1.00 15.38 304 PHE B N 1
ATOM 4783 C CA . PHE B 1 335 ? 14.765 36.371 37.367 1.00 16.00 304 PHE B CA 1
ATOM 4784 C C . PHE B 1 335 ? 13.511 37.121 37.838 1.00 18.30 304 PHE B C 1
ATOM 4785 O O . PHE B 1 335 ? 12.756 37.584 36.953 1.00 23.04 304 PHE B O 1
ATOM 4793 N N A LEU B 1 336 ? 13.229 37.213 39.130 0.50 18.62 305 LEU B N 1
ATOM 4794 N N B LEU B 1 336 ? 13.234 37.211 39.133 0.50 17.74 305 LEU B N 1
ATOM 4795 C CA A LEU B 1 336 ? 11.939 37.793 39.605 0.50 21.29 305 LEU B CA 1
ATOM 4796 C CA B LEU B 1 336 ? 11.954 37.806 39.616 0.50 19.86 305 LEU B CA 1
ATOM 4797 C C A LEU B 1 336 ? 12.112 39.292 39.897 0.50 31.60 305 LEU B C 1
ATOM 4798 C C B LEU B 1 336 ? 12.164 39.298 39.920 0.50 28.22 305 LEU B C 1
ATOM 4799 O O A LEU B 1 336 ? 11.127 40.017 39.733 0.50 20.92 305 LEU B O 1
ATOM 4800 O O B LEU B 1 336 ? 13.270 39.811 39.957 0.50 18.47 305 LEU B O 1
ATOM 4809 N N . MET C 1 32 ? 6.856 -31.220 -5.916 1.00 33.90 1 MET E N 1
ATOM 4810 C CA . MET C 1 32 ? 7.105 -30.216 -4.815 1.00 26.81 1 MET E CA 1
ATOM 4811 C C . MET C 1 32 ? 8.541 -29.714 -4.881 1.00 30.24 1 MET E C 1
ATOM 4812 O O . MET C 1 32 ? 9.445 -30.527 -5.145 1.00 28.74 1 MET E O 1
ATOM 4817 N N . ARG C 1 33 ? 8.736 -28.403 -4.706 1.00 22.31 2 ARG E N 1
ATOM 4818 C CA . ARG C 1 33 ? 10.060 -27.775 -4.873 1.00 22.28 2 ARG E CA 1
ATOM 4819 C C . ARG C 1 33 ? 10.998 -28.464 -3.887 1.00 21.05 2 ARG E C 1
ATOM 4820 O O . ARG C 1 33 ? 10.635 -28.579 -2.677 1.00 21.23 2 ARG E O 1
ATOM 4828 N N . ASN C 1 34 ? 12.184 -28.833 -4.350 1.00 22.34 3 ASN E N 1
ATOM 4829 C CA . ASN C 1 34 ? 13.194 -29.559 -3.528 1.00 20.78 3 ASN E CA 1
ATOM 4830 C C . ASN C 1 34 ? 14.141 -28.514 -2.914 1.00 20.01 3 ASN E C 1
ATOM 4831 O O . ASN C 1 34 ? 14.882 -27.830 -3.683 1.00 21.80 3 ASN E O 1
ATOM 4836 N N . LEU C 1 35 ? 14.097 -28.366 -1.590 1.00 17.55 4 LEU E N 1
ATOM 4837 C CA . LEU C 1 35 ? 14.968 -27.382 -0.904 1.00 15.92 4 LEU E CA 1
ATOM 4838 C C . LEU C 1 35 ? 15.982 -28.087 -0.018 1.00 15.68 4 LEU E C 1
ATOM 4839 O O . LEU C 1 35 ? 16.552 -27.481 0.882 1.00 14.94 4 LEU E O 1
ATOM 4844 N N . GLU C 1 36 ? 16.273 -29.366 -0.279 1.00 16.26 5 GLU E N 1
ATOM 4845 C CA . GLU C 1 36 ? 17.160 -30.127 0.612 1.00 16.05 5 GLU E CA 1
ATOM 4846 C C . GLU C 1 36 ? 18.551 -29.464 0.645 1.00 13.91 5 GLU E C 1
ATOM 4847 O O . GLU C 1 36 ? 19.221 -29.565 1.702 1.00 15.62 5 GLU E O 1
ATOM 4853 N N . LYS C 1 37 ? 19.010 -28.847 -0.452 1.00 13.85 6 LYS E N 1
ATOM 4854 C CA . LYS C 1 37 ? 20.374 -28.283 -0.481 1.00 14.40 6 LYS E CA 1
ATOM 4855 C C . LYS C 1 37 ? 20.494 -27.114 0.503 1.00 13.94 6 LYS E C 1
ATOM 4856 O O . LYS C 1 37 ? 21.639 -26.646 0.738 1.00 13.84 6 LYS E O 1
ATOM 4862 N N . TYR C 1 38 ? 19.391 -26.605 1.034 1.00 12.87 7 TYR E N 1
ATOM 4863 C CA . TYR C 1 38 ? 19.392 -25.446 1.954 1.00 11.96 7 TYR E CA 1
ATOM 4864 C C . TYR C 1 38 ? 19.254 -25.888 3.408 1.00 13.72 7 TYR E C 1
ATOM 4865 O O . TYR C 1 38 ? 19.377 -25.017 4.300 1.00 13.79 7 TYR E O 1
ATOM 4874 N N . LYS C 1 39 ? 19.021 -27.176 3.647 1.00 12.84 8 LYS E N 1
ATOM 4875 C CA . LYS C 1 39 ? 18.690 -27.679 4.986 1.00 12.87 8 LYS E CA 1
ATOM 4876 C C . LYS C 1 39 ? 19.966 -28.098 5.677 1.00 21.31 8 LYS E C 1
ATOM 4877 O O . LYS C 1 39 ? 20.431 -29.223 5.449 1.00 32.12 8 LYS E O 1
ATOM 4883 N N . GLY C 1 40 ? 20.366 -27.328 6.647 1.00 17.86 9 GLY E N 1
ATOM 4884 C CA . GLY C 1 40 ? 21.565 -27.642 7.427 1.00 19.28 9 GLY E CA 1
ATOM 4885 C C . GLY C 1 40 ? 22.211 -26.361 7.865 1.00 18.61 9 GLY E C 1
ATOM 4886 O O . GLY C 1 40 ? 21.519 -25.321 7.999 1.00 17.30 9 GLY E O 1
ATOM 4887 N N . VAL C 1 41 ? 23.488 -26.446 8.129 1.00 13.19 10 VAL E N 1
ATOM 4888 C CA . VAL C 1 41 ? 24.271 -25.357 8.731 1.00 12.80 10 VAL E CA 1
ATOM 4889 C C . VAL C 1 41 ? 24.959 -24.601 7.606 1.00 12.96 10 VAL E C 1
ATOM 4890 O O . VAL C 1 41 ? 25.797 -25.171 6.876 1.00 11.73 10 VAL E O 1
ATOM 4894 N N . ILE C 1 42 ? 24.619 -23.320 7.455 1.00 11.64 11 ILE E N 1
ATOM 4895 C CA . ILE C 1 42 ? 25.171 -22.429 6.414 1.00 11.96 11 ILE E CA 1
ATOM 4896 C C . ILE C 1 42 ? 25.798 -21.224 7.108 1.00 11.89 11 ILE E C 1
ATOM 4897 O O . ILE C 1 42 ? 25.141 -20.207 7.408 1.00 11.57 11 ILE E O 1
ATOM 4902 N N . PRO C 1 43 ? 27.089 -21.289 7.460 1.00 10.18 12 PRO E N 1
ATOM 4903 C CA . PRO C 1 43 ? 27.764 -20.157 8.048 1.00 11.98 12 PRO E CA 1
ATOM 4904 C C . PRO C 1 43 ? 27.752 -18.922 7.148 1.00 11.64 12 PRO E C 1
ATOM 4905 O O . PRO C 1 43 ? 27.901 -19.009 5.936 1.00 11.07 12 PRO E O 1
ATOM 4909 N N . ALA C 1 44 ? 27.622 -17.759 7.772 1.00 9.92 13 ALA E N 1
ATOM 4910 C CA . ALA C 1 44 ? 27.976 -16.504 7.117 1.00 10.58 13 ALA E CA 1
ATOM 4911 C C . ALA C 1 44 ? 29.459 -16.504 6.838 1.00 13.31 13 ALA E C 1
ATOM 4912 O O . ALA C 1 44 ? 30.288 -16.810 7.702 1.00 14.44 13 ALA E O 1
ATOM 4914 N N . PHE C 1 45 ? 29.795 -16.143 5.610 1.00 10.87 14 PHE E N 1
ATOM 4915 C CA . PHE C 1 45 ? 31.194 -16.049 5.163 1.00 11.69 14 PHE E CA 1
ATOM 4916 C C . PHE C 1 45 ? 31.746 -14.707 5.598 1.00 11.31 14 PHE E C 1
ATOM 4917 O O . PHE C 1 45 ? 31.124 -13.654 5.381 1.00 13.21 14 PHE E O 1
ATOM 4925 N N . TYR C 1 46 ? 32.895 -14.693 6.261 1.00 11.62 15 TYR E N 1
ATOM 4926 C CA . TYR C 1 46 ? 33.516 -13.438 6.731 1.00 12.83 15 TYR E CA 1
ATOM 4927 C C . TYR C 1 46 ? 34.203 -12.708 5.573 1.00 11.91 15 TYR E C 1
ATOM 4928 O O . TYR C 1 46 ? 34.637 -13.301 4.580 1.00 12.92 15 TYR E O 1
ATOM 4937 N N . ALA C 1 47 ? 34.375 -11.413 5.764 1.00 12.82 16 ALA E N 1
ATOM 4938 C CA . ALA C 1 47 ? 35.219 -10.566 4.914 1.00 12.58 16 ALA E CA 1
ATOM 4939 C C . ALA C 1 47 ? 36.683 -10.973 5.129 1.00 14.39 16 ALA E C 1
ATOM 4940 O O . ALA C 1 47 ? 37.148 -10.951 6.259 1.00 15.83 16 ALA E O 1
ATOM 4942 N N . CYS C 1 48 ? 37.382 -11.261 4.037 1.00 12.78 17 CYS E N 1
ATOM 4943 C CA . CYS C 1 48 ? 38.809 -11.662 4.065 1.00 12.36 17 CYS E CA 1
ATOM 4944 C C . CYS C 1 48 ? 39.629 -10.569 3.395 1.00 14.11 17 CYS E C 1
ATOM 4945 O O . CYS C 1 48 ? 39.489 -10.390 2.164 1.00 15.18 17 CYS E O 1
ATOM 4948 N N . TYR C 1 49 ? 40.440 -9.870 4.170 1.00 15.67 18 TYR E N 1
ATOM 4949 C CA . TYR C 1 49 ? 41.229 -8.740 3.686 1.00 16.30 18 TYR E CA 1
ATOM 4950 C C . TYR C 1 49 ? 42.724 -9.080 3.715 1.00 16.75 18 TYR E C 1
ATOM 4951 O O . TYR C 1 49 ? 43.183 -9.893 4.535 1.00 17.58 18 TYR E O 1
ATOM 4960 N N . ASP C 1 50 ? 43.440 -8.378 2.866 1.00 16.93 19 ASP E N 1
ATOM 4961 C CA . ASP C 1 50 ? 44.918 -8.380 2.882 1.00 20.27 19 ASP E CA 1
ATOM 4962 C C . ASP C 1 50 ? 45.397 -7.353 3.912 1.00 28.66 19 ASP E C 1
ATOM 4963 O O . ASP C 1 50 ? 44.565 -6.718 4.607 1.00 22.67 19 ASP E O 1
ATOM 4968 N N . LYS C 1 51 ? 46.710 -7.132 3.999 1.00 27.98 20 LYS E N 1
ATOM 4969 C CA . LYS C 1 51 ? 47.272 -6.251 5.050 1.00 32.46 20 LYS E CA 1
ATOM 4970 C C . LYS C 1 51 ? 46.938 -4.789 4.749 1.00 26.57 20 LYS E C 1
ATOM 4971 O O . LYS C 1 51 ? 46.963 -4.012 5.693 1.00 37.63 20 LYS E O 1
ATOM 4977 N N . GLU C 1 52 ? 46.636 -4.456 3.499 1.00 24.28 21 GLU E N 1
ATOM 4978 C CA . GLU C 1 52 ? 46.294 -3.094 3.029 1.00 30.98 21 GLU E CA 1
ATOM 4979 C C . GLU C 1 52 ? 44.781 -2.856 3.185 1.00 34.19 21 GLU E C 1
ATOM 4980 O O . GLU C 1 52 ? 44.359 -1.749 2.883 1.00 30.49 21 GLU E O 1
ATOM 4986 N N . GLY C 1 53 ? 44.016 -3.866 3.621 1.00 26.48 22 GLY E N 1
ATOM 4987 C CA . GLY C 1 53 ? 42.558 -3.743 3.876 1.00 23.15 22 GLY E CA 1
ATOM 4988 C C . GLY C 1 53 ? 41.712 -3.966 2.649 1.00 28.60 22 GLY E C 1
ATOM 4989 O O . GLY C 1 53 ? 40.503 -3.706 2.723 1.00 23.44 22 GLY E O 1
ATOM 4990 N N . ASN C 1 54 ? 42.263 -4.415 1.525 1.00 19.76 23 ASN E N 1
ATOM 4991 C CA . ASN C 1 54 ? 41.458 -4.763 0.355 1.00 20.37 23 ASN E CA 1
ATOM 4992 C C . ASN C 1 54 ? 41.046 -6.219 0.450 1.00 18.46 23 ASN E C 1
ATOM 4993 O O . ASN C 1 54 ? 41.701 -6.965 1.189 1.00 17.09 23 ASN E O 1
ATOM 4998 N N . ILE C 1 55 ? 40.054 -6.609 -0.344 1.00 20.01 24 ILE E N 1
ATOM 4999 C CA . ILE C 1 55 ? 39.631 -8.029 -0.420 1.00 20.74 24 ILE E CA 1
ATOM 5000 C C . ILE C 1 55 ? 40.834 -8.846 -0.889 1.00 19.31 24 ILE E C 1
ATOM 5001 O O . ILE C 1 55 ? 41.490 -8.457 -1.880 1.00 18.31 24 ILE E O 1
ATOM 5006 N N . SER C 1 56 ? 41.115 -9.919 -0.180 1.00 16.50 25 SER E N 1
ATOM 5007 C CA . SER C 1 56 ? 42.199 -10.874 -0.491 1.00 15.21 25 SER E CA 1
ATOM 5008 C C . SER C 1 56 ? 41.618 -12.061 -1.238 1.00 16.20 25 SER E C 1
ATOM 5009 O O . SER C 1 56 ? 40.997 -12.944 -0.642 1.00 16.04 25 SER E O 1
ATOM 5012 N N . PRO C 1 57 ? 41.906 -12.207 -2.555 1.00 18.72 26 PRO E N 1
ATOM 5013 C CA . PRO C 1 57 ? 41.482 -13.409 -3.263 1.00 18.47 26 PRO E CA 1
ATOM 5014 C C . PRO C 1 57 ? 41.992 -14.691 -2.578 1.00 20.49 26 PRO E C 1
ATOM 5015 O O . PRO C 1 57 ? 41.230 -15.647 -2.420 1.00 18.52 26 PRO E O 1
ATOM 5019 N N . GLU C 1 58 ? 43.282 -14.731 -2.193 1.00 19.16 27 GLU E N 1
ATOM 5020 C CA . GLU C 1 58 ? 43.864 -15.920 -1.514 1.00 19.73 27 GLU E CA 1
ATOM 5021 C C . GLU C 1 58 ? 43.177 -16.162 -0.167 1.00 16.54 27 GLU E C 1
ATOM 5022 O O . GLU C 1 58 ? 42.904 -17.330 0.174 1.00 15.88 27 GLU E O 1
ATOM 5028 N N . GLY C 1 59 ? 42.865 -15.091 0.570 1.00 16.21 28 GLY E N 1
ATOM 5029 C CA . GLY C 1 59 ? 42.185 -15.210 1.873 1.00 15.68 28 GLY E CA 1
ATOM 5030 C C . GLY C 1 59 ? 40.789 -15.787 1.702 1.00 14.14 28 GLY E C 1
ATOM 5031 O O . GLY C 1 59 ? 40.401 -16.712 2.443 1.00 14.42 28 GLY E O 1
ATOM 5032 N N . VAL C 1 60 ? 40.078 -15.311 0.688 1.00 14.50 29 VAL E N 1
ATOM 5033 C CA . VAL C 1 60 ? 38.700 -15.799 0.398 1.00 12.38 29 VAL E CA 1
ATOM 5034 C C . VAL C 1 60 ? 38.765 -17.277 0.003 1.00 13.97 29 VAL E C 1
ATOM 5035 O O . VAL C 1 60 ? 37.974 -18.091 0.511 1.00 13.42 29 VAL E O 1
ATOM 5039 N N . GLN C 1 61 ? 39.717 -17.646 -0.866 1.00 15.08 30 GLN E N 1
ATOM 5040 C CA . GLN C 1 61 ? 39.812 -19.064 -1.272 1.00 14.64 30 GLN E CA 1
ATOM 5041 C C . GLN C 1 61 ? 40.135 -19.931 -0.050 1.00 14.60 30 GLN E C 1
ATOM 5042 O O . GLN C 1 61 ? 39.550 -21.022 0.081 1.00 16.15 30 GLN E O 1
ATOM 5048 N N . GLY C 1 62 ? 41.014 -19.475 0.827 1.00 16.02 31 GLY E N 1
ATOM 5049 C CA . GLY C 1 62 ? 41.391 -20.223 2.025 1.00 16.07 31 GLY E CA 1
ATOM 5050 C C . GLY C 1 62 ? 40.200 -20.444 2.945 1.00 15.37 31 GLY E C 1
ATOM 5051 O O . GLY C 1 62 ? 40.000 -21.537 3.459 1.00 14.03 31 GLY E O 1
ATOM 5052 N N . LEU C 1 63 ? 39.412 -19.404 3.173 1.00 14.70 32 LEU E N 1
ATOM 5053 C CA . LEU C 1 63 ? 38.231 -19.553 4.065 1.00 13.74 32 LEU E CA 1
ATOM 5054 C C . LEU C 1 63 ? 37.188 -20.453 3.411 1.00 14.06 32 LEU E C 1
ATOM 5055 O O . LEU C 1 63 ? 36.547 -21.236 4.119 1.00 13.43 32 LEU E O 1
ATOM 5060 N N . THR C 1 64 ? 37.070 -20.417 2.090 1.00 14.23 33 THR E N 1
ATOM 5061 C CA . THR C 1 64 ? 36.129 -21.311 1.392 1.00 12.30 33 THR E CA 1
ATOM 5062 C C . THR C 1 64 ? 36.572 -22.778 1.593 1.00 13.11 33 THR E C 1
ATOM 5063 O O . THR C 1 64 ? 35.728 -23.643 1.913 1.00 13.25 33 THR E O 1
ATOM 5067 N N . LYS C 1 65 ? 37.871 -23.057 1.413 1.00 14.16 34 LYS E N 1
ATOM 5068 C CA . LYS C 1 65 ? 38.384 -24.426 1.594 1.00 12.52 34 LYS E CA 1
ATOM 5069 C C . LYS C 1 65 ? 38.205 -24.880 3.041 1.00 13.84 34 LYS E C 1
ATOM 5070 O O . LYS C 1 65 ? 37.950 -26.082 3.290 1.00 15.75 34 LYS E O 1
ATOM 5076 N N . TYR C 1 66 ? 38.310 -23.955 3.988 1.00 13.95 35 TYR E N 1
ATOM 5077 C CA . TYR C 1 66 ? 38.049 -24.218 5.421 1.00 13.02 35 TYR E CA 1
ATOM 5078 C C . TYR C 1 66 ? 36.608 -24.713 5.576 1.00 12.85 35 TYR E C 1
ATOM 5079 O O . TYR C 1 66 ? 36.366 -25.710 6.216 1.00 12.88 35 TYR E O 1
ATOM 5088 N N . PHE C 1 67 ? 35.648 -24.013 4.982 1.00 13.96 36 PHE E N 1
ATOM 5089 C CA . PHE C 1 67 ? 34.228 -24.432 5.115 1.00 12.49 36 PHE E CA 1
ATOM 5090 C C . PHE C 1 67 ? 33.978 -25.769 4.425 1.00 14.58 36 PHE E C 1
ATOM 5091 O O . PHE C 1 67 ? 33.228 -26.603 4.974 1.00 16.57 36 PHE E O 1
ATOM 5099 N N . VAL C 1 68 ? 34.598 -26.030 3.285 1.00 14.10 37 VAL E N 1
ATOM 5100 C CA . VAL C 1 68 ? 34.523 -27.379 2.669 1.00 14.35 37 VAL E CA 1
ATOM 5101 C C . VAL C 1 68 ? 35.049 -28.444 3.626 1.00 14.77 37 VAL E C 1
ATOM 5102 O O . VAL C 1 68 ? 34.381 -29.446 3.835 1.00 16.02 37 VAL E O 1
ATOM 5106 N N . LYS C 1 69 ? 36.232 -28.232 4.210 1.00 14.68 38 LYS E N 1
ATOM 5107 C CA . LYS C 1 69 ? 36.862 -29.184 5.142 1.00 12.53 38 LYS E CA 1
ATOM 5108 C C . LYS C 1 69 ? 35.963 -29.448 6.360 1.00 17.32 38 LYS E C 1
ATOM 5109 O O . LYS C 1 69 ? 35.876 -30.609 6.848 1.00 15.75 38 LYS E O 1
ATOM 5115 N N . LYS C 1 70 ? 35.264 -28.412 6.846 1.00 13.18 39 LYS E N 1
ATOM 5116 C CA . LYS C 1 70 ? 34.456 -28.539 8.053 1.00 12.76 39 LYS E CA 1
ATOM 5117 C C . LYS C 1 70 ? 33.123 -29.212 7.746 1.00 14.16 39 LYS E C 1
ATOM 5118 O O . LYS C 1 70 ? 32.444 -29.566 8.712 1.00 17.02 39 LYS E O 1
ATOM 5124 N N . GLY C 1 71 ? 32.766 -29.415 6.487 1.00 14.58 40 GLY E N 1
ATOM 5125 C CA . GLY C 1 71 ? 31.589 -30.216 6.138 1.00 17.12 40 GLY E CA 1
ATOM 5126 C C . GLY C 1 71 ? 30.273 -29.500 6.368 1.00 15.51 40 GLY E C 1
ATOM 5127 O O . GLY C 1 71 ? 29.270 -30.170 6.570 1.00 15.54 40 GLY E O 1
ATOM 5128 N N . VAL C 1 72 ? 30.262 -28.175 6.331 1.00 13.23 41 VAL E N 1
ATOM 5129 C CA . VAL C 1 72 ? 28.993 -27.424 6.430 1.00 12.99 41 VAL E CA 1
ATOM 5130 C C . VAL C 1 72 ? 28.209 -27.591 5.128 1.00 13.33 41 VAL E C 1
ATOM 5131 O O . VAL C 1 72 ? 28.792 -27.987 4.095 1.00 14.22 41 VAL E O 1
ATOM 5135 N N . LYS C 1 73 ? 26.924 -27.245 5.172 1.00 12.80 42 LYS E N 1
ATOM 5136 C CA . LYS C 1 73 ? 26.037 -27.417 4.008 1.00 12.71 42 LYS E CA 1
ATOM 5137 C C . LYS C 1 73 ? 26.359 -26.389 2.933 1.00 13.29 42 LYS E C 1
ATOM 5138 O O . LYS C 1 73 ? 26.245 -26.677 1.746 1.00 14.40 42 LYS E O 1
ATOM 5144 N N . GLY C 1 74 ? 26.694 -25.170 3.327 1.00 12.15 43 GLY E N 1
ATOM 5145 C CA . GLY C 1 74 ? 26.845 -24.077 2.380 1.00 13.93 43 GLY E CA 1
ATOM 5146 C C . GLY C 1 74 ? 27.447 -22.878 3.054 1.00 14.56 43 GLY E C 1
ATOM 5147 O O . GLY C 1 74 ? 27.791 -22.956 4.239 1.00 13.57 43 GLY E O 1
ATOM 5148 N N . VAL C 1 75 ? 27.533 -21.805 2.294 1.00 10.09 44 VAL E N 1
ATOM 5149 C CA . VAL C 1 75 ? 27.985 -20.503 2.814 1.00 11.12 44 VAL E CA 1
ATOM 5150 C C . VAL C 1 75 ? 27.030 -19.416 2.361 1.00 11.59 44 VAL E C 1
ATOM 5151 O O . VAL C 1 75 ? 26.484 -19.460 1.246 1.00 10.51 44 VAL E O 1
ATOM 5155 N N . TYR C 1 76 ? 26.879 -18.424 3.236 1.00 11.54 45 TYR E N 1
ATOM 5156 C CA . TYR C 1 76 ? 26.059 -17.213 3.000 1.00 11.70 45 TYR E CA 1
ATOM 5157 C C . TYR C 1 76 ? 27.045 -16.080 2.839 1.00 10.66 45 TYR E C 1
ATOM 5158 O O . TYR C 1 76 ? 27.713 -15.686 3.782 1.00 11.92 45 TYR E O 1
ATOM 5167 N N . VAL C 1 77 ? 27.190 -15.593 1.602 1.00 10.25 46 VAL E N 1
ATOM 5168 C CA . VAL C 1 77 ? 28.326 -14.747 1.204 1.00 10.24 46 VAL E CA 1
ATOM 5169 C C . VAL C 1 77 ? 27.882 -13.281 1.129 1.00 10.60 46 VAL E C 1
ATOM 5170 O O . VAL C 1 77 ? 26.797 -12.999 0.528 1.00 11.10 46 VAL E O 1
ATOM 5174 N N . ASN C 1 78 ? 28.701 -12.376 1.612 1.00 10.53 47 ASN E N 1
ATOM 5175 C CA . ASN C 1 78 ? 28.482 -10.905 1.500 1.00 9.95 47 ASN E CA 1
ATOM 5176 C C . ASN C 1 78 ? 27.199 -10.515 2.241 1.00 10.36 47 ASN E C 1
ATOM 5177 O O . ASN C 1 78 ? 26.534 -9.555 1.829 1.00 10.88 47 ASN E O 1
ATOM 5182 N N . GLY C 1 79 ? 26.898 -11.193 3.357 1.00 10.85 48 GLY E N 1
ATOM 5183 C CA . GLY C 1 79 ? 25.911 -10.688 4.316 1.00 13.47 48 GLY E CA 1
ATOM 5184 C C . GLY C 1 79 ? 26.475 -9.612 5.208 1.00 11.06 48 GLY E C 1
ATOM 5185 O O . GLY C 1 79 ? 27.672 -9.206 5.036 1.00 10.27 48 GLY E O 1
ATOM 5186 N N . SER C 1 80 ? 25.700 -9.105 6.177 1.00 11.10 49 SER E N 1
ATOM 5187 C CA . SER C 1 80 ? 26.257 -8.093 7.091 1.00 12.55 49 SER E CA 1
ATOM 5188 C C . SER C 1 80 ? 27.374 -8.707 7.927 1.00 10.53 49 SER E C 1
ATOM 5189 O O . SER C 1 80 ? 28.326 -7.989 8.268 1.00 11.43 49 SER E O 1
ATOM 5192 N N . SER C 1 81 ? 27.338 -10.009 8.245 1.00 11.73 50 SER E N 1
ATOM 5193 C CA . SER C 1 81 ? 28.454 -10.682 8.962 1.00 12.36 50 SER E CA 1
ATOM 5194 C C . SER C 1 81 ? 29.692 -10.726 8.076 1.00 14.20 50 SER E C 1
ATOM 5195 O O . SER C 1 81 ? 30.766 -10.907 8.625 1.00 13.30 50 SER E O 1
ATOM 5198 N N . GLY C 1 82 ? 29.518 -10.622 6.763 1.00 10.79 51 GLY E N 1
ATOM 5199 C CA . GLY C 1 82 ? 30.609 -10.489 5.774 1.00 12.65 51 GLY E CA 1
ATOM 5200 C C . GLY C 1 82 ? 30.977 -9.039 5.514 1.00 13.53 51 GLY E C 1
ATOM 5201 O O . GLY C 1 82 ? 31.588 -8.761 4.503 1.00 12.75 51 GLY E O 1
ATOM 5202 N N . GLU C 1 83 ? 30.460 -8.118 6.332 1.00 12.22 52 GLU E N 1
ATOM 5203 C CA . GLU C 1 83 ? 30.794 -6.674 6.257 1.00 10.57 52 GLU E CA 1
ATOM 5204 C C . GLU C 1 83 ? 30.281 -6.069 4.962 1.00 13.21 52 GLU E C 1
ATOM 5205 O O . GLU C 1 83 ? 30.848 -5.064 4.506 1.00 11.20 52 GLU E O 1
ATOM 5211 N N . CYS C 1 84 ? 29.169 -6.563 4.426 1.00 11.52 53 CYS E N 1
ATOM 5212 C CA . CYS C 1 84 ? 28.684 -6.053 3.112 1.00 12.71 53 CYS E CA 1
ATOM 5213 C C . CYS C 1 84 ? 28.341 -4.566 3.206 1.00 11.99 53 CYS E C 1
ATOM 5214 O O . CYS C 1 84 ? 28.522 -3.863 2.198 1.00 12.24 53 CYS E O 1
ATOM 5217 N N . ILE C 1 85 ? 27.863 -4.094 4.350 1.00 12.04 54 ILE E N 1
ATOM 5218 C CA . ILE C 1 85 ? 27.484 -2.660 4.512 1.00 12.95 54 ILE E CA 1
ATOM 5219 C C . ILE C 1 85 ? 28.695 -1.814 4.117 1.00 12.57 54 ILE E C 1
ATOM 5220 O O . ILE C 1 85 ? 28.538 -0.689 3.658 1.00 12.56 54 ILE E O 1
ATOM 5225 N N . TYR C 1 86 ? 29.902 -2.309 4.394 1.00 11.93 55 TYR E N 1
ATOM 5226 C CA . TYR C 1 86 ? 31.160 -1.544 4.295 1.00 11.22 55 TYR E CA 1
ATOM 5227 C C . TYR C 1 86 ? 31.933 -1.847 3.015 1.00 12.31 55 TYR E C 1
ATOM 5228 O O . TYR C 1 86 ? 33.057 -1.375 2.881 1.00 14.04 55 TYR E O 1
ATOM 5237 N N . GLN C 1 87 ? 31.350 -2.636 2.111 1.00 12.92 56 GLN E N 1
ATOM 5238 C CA . GLN C 1 87 ? 32.045 -3.068 0.878 1.00 13.90 56 GLN E CA 1
ATOM 5239 C C . GLN C 1 87 ? 31.443 -2.386 -0.338 1.00 16.30 56 GLN E C 1
ATOM 5240 O O . GLN C 1 87 ? 30.258 -2.048 -0.331 1.00 16.03 56 GLN E O 1
ATOM 5246 N N . SER C 1 88 ? 32.276 -2.206 -1.348 1.00 14.57 57 SER E N 1
ATOM 5247 C CA . SER C 1 88 ? 31.830 -1.746 -2.678 1.00 14.17 57 SER E CA 1
ATOM 5248 C C . SER C 1 88 ? 31.242 -2.920 -3.463 1.00 12.67 57 SER E C 1
ATOM 5249 O O . SER C 1 88 ? 31.452 -4.092 -3.118 1.00 14.08 57 SER E O 1
ATOM 5252 N N . VAL C 1 89 ? 30.555 -2.591 -4.555 1.00 13.27 58 VAL E N 1
ATOM 5253 C CA . VAL C 1 89 ? 30.091 -3.610 -5.514 1.00 13.22 58 VAL E CA 1
ATOM 5254 C C . VAL C 1 89 ? 31.311 -4.405 -5.982 1.00 15.93 58 VAL E C 1
ATOM 5255 O O . VAL C 1 89 ? 31.242 -5.635 -6.023 1.00 13.63 58 VAL E O 1
ATOM 5259 N N . GLU C 1 90 ? 32.398 -3.725 -6.341 1.00 16.07 59 GLU E N 1
ATOM 5260 C CA . GLU C 1 90 ? 33.595 -4.436 -6.857 1.00 17.21 59 GLU E CA 1
ATOM 5261 C C . GLU C 1 90 ? 34.149 -5.381 -5.778 1.00 13.81 59 GLU E C 1
ATOM 5262 O O . GLU C 1 90 ? 34.456 -6.561 -6.090 1.00 14.94 59 GLU E O 1
ATOM 5268 N N . ASP C 1 91 ? 34.228 -4.932 -4.520 1.00 13.44 60 ASP E N 1
ATOM 5269 C CA . ASP C 1 91 ? 34.687 -5.794 -3.414 1.00 13.26 60 ASP E CA 1
ATOM 5270 C C . ASP C 1 91 ? 33.845 -7.076 -3.377 1.00 12.47 60 ASP E C 1
ATOM 5271 O O . ASP C 1 91 ? 34.378 -8.198 -3.267 1.00 13.14 60 ASP E O 1
ATOM 5276 N N . ARG C 1 92 ? 32.516 -6.918 -3.428 1.00 12.95 61 ARG E N 1
ATOM 5277 C CA . ARG C 1 92 ? 31.598 -8.054 -3.254 1.00 12.48 61 ARG E CA 1
ATOM 5278 C C . ARG C 1 92 ? 31.695 -8.999 -4.455 1.00 12.41 61 ARG E C 1
ATOM 5279 O O . ARG C 1 92 ? 31.526 -10.208 -4.282 1.00 12.48 61 ARG E O 1
ATOM 5287 N N . LYS C 1 93 ? 31.920 -8.473 -5.647 1.00 12.98 62 LYS E N 1
ATOM 5288 C CA . LYS C 1 93 ? 32.148 -9.351 -6.824 1.00 12.72 62 LYS E CA 1
ATOM 5289 C C . LYS C 1 93 ? 33.409 -10.168 -6.621 1.00 12.47 62 LYS E C 1
ATOM 5290 O O . LYS C 1 93 ? 33.384 -11.374 -6.901 1.00 15.78 62 LYS E O 1
ATOM 5296 N N . ILE C 1 94 ? 34.494 -9.543 -6.158 1.00 13.83 63 ILE E N 1
ATOM 5297 C CA . ILE C 1 94 ? 35.787 -10.251 -5.943 1.00 14.43 63 ILE E CA 1
ATOM 5298 C C . ILE C 1 94 ? 35.586 -11.356 -4.906 1.00 14.39 63 ILE E C 1
ATOM 5299 O O . ILE C 1 94 ? 36.022 -12.500 -5.125 1.00 14.54 63 ILE E O 1
ATOM 5304 N N . VAL C 1 95 ? 34.850 -11.075 -3.810 1.00 13.53 64 VAL E N 1
ATOM 5305 C CA . VAL C 1 95 ? 34.606 -12.124 -2.813 1.00 11.94 64 VAL E CA 1
ATOM 5306 C C . VAL C 1 95 ? 33.903 -13.311 -3.476 1.00 12.93 64 VAL E C 1
ATOM 5307 O O . VAL C 1 95 ? 34.355 -14.460 -3.326 1.00 13.71 64 VAL E O 1
ATOM 5311 N N . LEU C 1 96 ? 32.780 -13.054 -4.165 1.00 12.16 65 LEU E N 1
ATOM 5312 C CA . LEU C 1 96 ? 31.973 -14.173 -4.662 1.00 14.38 65 LEU E CA 1
ATOM 5313 C C . LEU C 1 96 ? 32.730 -14.942 -5.773 1.00 13.44 65 LEU E C 1
ATOM 5314 O O . LEU C 1 96 ? 32.645 -16.151 -5.803 1.00 15.16 65 LEU E O 1
ATOM 5319 N N . GLU C 1 97 ? 33.480 -14.225 -6.599 1.00 14.26 66 GLU E N 1
ATOM 5320 C CA . GLU C 1 97 ? 34.273 -14.910 -7.650 1.00 15.78 66 GLU E CA 1
ATOM 5321 C C . GLU C 1 97 ? 35.217 -15.909 -6.997 1.00 16.26 66 GLU E C 1
ATOM 5322 O O . GLU C 1 97 ? 35.366 -17.028 -7.537 1.00 15.98 66 GLU E O 1
ATOM 5328 N N . ASN C 1 98 ? 35.894 -15.504 -5.932 1.00 14.38 67 ASN E N 1
ATOM 5329 C CA . ASN C 1 98 ? 36.908 -16.357 -5.277 1.00 15.79 67 ASN E CA 1
ATOM 5330 C C . ASN C 1 98 ? 36.248 -17.473 -4.477 1.00 16.26 67 ASN E C 1
ATOM 5331 O O . ASN C 1 98 ? 36.823 -18.592 -4.435 1.00 16.83 67 ASN E O 1
ATOM 5336 N N . VAL C 1 99 ? 35.063 -17.278 -3.920 1.00 13.14 68 VAL E N 1
ATOM 5337 C CA . VAL C 1 99 ? 34.335 -18.413 -3.318 1.00 13.57 68 VAL E CA 1
ATOM 5338 C C . VAL C 1 99 ? 34.039 -19.452 -4.419 1.00 14.91 68 VAL E C 1
ATOM 5339 O O . VAL C 1 99 ? 34.287 -20.678 -4.225 1.00 16.36 68 VAL E O 1
ATOM 5343 N N . MET C 1 100 ? 33.478 -18.989 -5.522 1.00 16.03 69 MET E N 1
ATOM 5344 C CA . MET C 1 100 ? 32.937 -19.906 -6.545 1.00 16.39 69 MET E CA 1
ATOM 5345 C C . MET C 1 100 ? 34.116 -20.631 -7.220 1.00 21.34 69 MET E C 1
ATOM 5346 O O . MET C 1 100 ? 33.927 -21.762 -7.627 1.00 24.49 69 MET E O 1
ATOM 5351 N N . LYS C 1 101 ? 35.284 -19.998 -7.270 1.00 19.21 70 LYS E N 1
ATOM 5352 C CA . LYS C 1 101 ? 36.509 -20.569 -7.904 1.00 20.58 70 LYS E CA 1
ATOM 5353 C C . LYS C 1 101 ? 36.864 -21.866 -7.208 1.00 26.30 70 LYS E C 1
ATOM 5354 O O . LYS C 1 101 ? 37.392 -22.759 -7.909 1.00 28.29 70 LYS E O 1
ATOM 5360 N N . VAL C 1 102 ? 36.726 -21.968 -5.884 1.00 21.04 71 VAL E N 1
ATOM 5361 C CA . VAL C 1 102 ? 37.393 -23.122 -5.208 1.00 25.74 71 VAL E CA 1
ATOM 5362 C C . VAL C 1 102 ? 36.373 -23.982 -4.525 1.00 27.04 71 VAL E C 1
ATOM 5363 O O . VAL C 1 102 ? 36.807 -25.047 -4.027 1.00 27.01 71 VAL E O 1
ATOM 5367 N N . ALA C 1 103 ? 35.090 -23.632 -4.541 1.00 23.01 72 ALA E N 1
ATOM 5368 C CA . ALA C 1 103 ? 34.076 -24.418 -3.842 1.00 22.88 72 ALA E CA 1
ATOM 5369 C C . ALA C 1 103 ? 33.882 -25.790 -4.525 1.00 23.19 72 ALA E C 1
ATOM 5370 O O . ALA C 1 103 ? 33.372 -26.709 -3.876 1.00 22.46 72 ALA E O 1
ATOM 5372 N N . GLU C 1 104 ? 34.113 -25.866 -5.835 1.00 28.46 73 GLU E N 1
ATOM 5373 C CA . GLU C 1 104 ? 34.027 -27.117 -6.617 1.00 27.96 73 GLU E CA 1
ATOM 5374 C C . GLU C 1 104 ? 32.654 -27.769 -6.455 1.00 27.51 73 GLU E C 1
ATOM 5375 O O . GLU C 1 104 ? 32.619 -29.017 -6.361 1.00 28.58 73 GLU E O 1
ATOM 5381 N N . GLY C 1 105 ? 31.551 -27.007 -6.391 1.00 28.10 74 GLY E N 1
ATOM 5382 C CA . GLY C 1 105 ? 30.201 -27.598 -6.226 1.00 27.04 74 GLY E CA 1
ATOM 5383 C C . GLY C 1 105 ? 29.975 -28.249 -4.849 1.00 24.84 74 GLY E C 1
ATOM 5384 O O . GLY C 1 105 ? 28.911 -28.849 -4.631 1.00 27.80 74 GLY E O 1
ATOM 5385 N N . LYS C 1 106 ? 30.885 -28.104 -3.891 1.00 19.84 75 LYS E N 1
ATOM 5386 C CA . LYS C 1 106 ? 30.780 -28.791 -2.600 1.00 20.06 75 LYS E CA 1
ATOM 5387 C C . LYS C 1 106 ? 29.892 -28.033 -1.617 1.00 17.90 75 LYS E C 1
ATOM 5388 O O . LYS C 1 106 ? 29.645 -28.614 -0.517 1.00 20.28 75 LYS E O 1
ATOM 5394 N N . LEU C 1 107 ? 29.593 -26.769 -1.886 1.00 15.83 76 LEU E N 1
ATOM 5395 C CA . LEU C 1 107 ? 28.815 -25.921 -0.946 1.00 16.86 76 LEU E CA 1
ATOM 5396 C C . LEU C 1 107 ? 27.571 -25.404 -1.655 1.00 15.03 76 LEU E C 1
ATOM 5397 O O . LEU C 1 107 ? 27.660 -24.937 -2.802 1.00 14.62 76 LEU E O 1
ATOM 5402 N N . THR C 1 108 ? 26.456 -25.366 -0.950 1.00 14.14 77 THR E N 1
ATOM 5403 C CA . THR C 1 108 ? 25.338 -24.491 -1.355 1.00 13.77 77 THR E CA 1
ATOM 5404 C C . THR C 1 108 ? 25.807 -23.048 -1.194 1.00 14.53 77 THR E C 1
ATOM 5405 O O . THR C 1 108 ? 26.318 -22.722 -0.123 1.00 16.68 77 THR E O 1
ATOM 5409 N N . VAL C 1 109 ? 25.646 -22.202 -2.190 1.00 13.00 78 VAL E N 1
ATOM 5410 C CA . VAL C 1 109 ? 26.094 -20.794 -2.109 1.00 12.13 78 VAL E CA 1
ATOM 5411 C C . VAL C 1 109 ? 24.874 -19.877 -2.187 1.00 11.31 78 VAL E C 1
ATOM 5412 O O . VAL C 1 109 ? 24.160 -19.887 -3.186 1.00 12.59 78 VAL E O 1
ATOM 5416 N N . ILE C 1 110 ? 24.680 -19.108 -1.103 1.00 11.16 79 ILE E N 1
ATOM 5417 C CA . ILE C 1 110 ? 23.674 -18.047 -1.087 1.00 12.27 79 ILE E CA 1
ATOM 5418 C C . ILE C 1 110 ? 24.443 -16.727 -1.099 1.00 11.21 79 ILE E C 1
ATOM 5419 O O . ILE C 1 110 ? 25.253 -16.501 -0.163 1.00 12.92 79 ILE E O 1
ATOM 5424 N N . ALA C 1 111 ? 24.234 -15.899 -2.110 1.00 10.51 80 ALA E N 1
ATOM 5425 C CA . ALA C 1 111 ? 24.917 -14.606 -2.239 1.00 10.42 80 ALA E CA 1
ATOM 5426 C C . ALA C 1 111 ? 23.950 -13.507 -1.824 1.00 11.20 80 ALA E C 1
ATOM 5427 O O . ALA C 1 111 ? 22.941 -13.260 -2.519 1.00 11.33 80 ALA E O 1
ATOM 5429 N N . HIS C 1 112 ? 24.258 -12.854 -0.725 1.00 11.15 81 HIS E N 1
ATOM 5430 C CA . HIS C 1 112 ? 23.520 -11.651 -0.287 1.00 10.66 81 HIS E CA 1
ATOM 5431 C C . HIS C 1 112 ? 23.955 -10.504 -1.224 1.00 10.48 81 HIS E C 1
ATOM 5432 O O . HIS C 1 112 ? 25.159 -10.199 -1.264 1.00 11.22 81 HIS E O 1
ATOM 5439 N N . VAL C 1 113 ? 23.010 -9.901 -1.924 1.00 10.63 82 VAL E N 1
ATOM 5440 C CA . VAL C 1 113 ? 23.310 -8.917 -2.990 1.00 10.80 82 VAL E CA 1
ATOM 5441 C C . VAL C 1 113 ? 22.700 -7.547 -2.704 1.00 12.25 82 VAL E C 1
ATOM 5442 O O . VAL C 1 113 ? 22.926 -6.628 -3.491 1.00 12.55 82 VAL E O 1
ATOM 5446 N N . ALA C 1 114 ? 21.991 -7.359 -1.597 1.00 10.42 83 ALA E N 1
ATOM 5447 C CA . ALA C 1 114 ? 21.383 -6.051 -1.299 1.00 11.46 83 ALA E CA 1
ATOM 5448 C C . ALA C 1 114 ? 22.474 -5.014 -1.032 1.00 10.08 83 ALA E C 1
ATOM 5449 O O . ALA C 1 114 ? 23.417 -5.264 -0.233 1.00 11.71 83 ALA E O 1
ATOM 5451 N N . CYS C 1 115 ? 22.246 -3.841 -1.603 1.00 10.98 84 CYS E N 1
ATOM 5452 C CA . CYS C 1 115 ? 23.035 -2.614 -1.396 1.00 10.90 84 CYS E CA 1
ATOM 5453 C C . CYS C 1 115 ? 22.098 -1.492 -1.003 1.00 11.27 84 CYS E C 1
ATOM 5454 O O . CYS C 1 115 ? 20.869 -1.629 -1.047 1.00 11.04 84 CYS E O 1
ATOM 5457 N N . ASN C 1 116 ? 22.650 -0.332 -0.677 1.00 10.94 85 ASN E N 1
ATOM 5458 C CA . ASN C 1 116 ? 21.785 0.785 -0.257 1.00 10.94 85 ASN E CA 1
ATOM 5459 C C . ASN C 1 116 ? 20.797 1.110 -1.393 1.00 13.91 85 ASN E C 1
ATOM 5460 O O . ASN C 1 116 ? 19.613 1.355 -1.113 1.00 12.48 85 ASN E O 1
ATOM 5465 N N . ASN C 1 117 ? 21.277 1.169 -2.641 1.00 11.22 86 ASN E N 1
ATOM 5466 C CA . ASN C 1 117 ? 20.361 1.492 -3.765 1.00 10.71 86 ASN E CA 1
ATOM 5467 C C . ASN C 1 117 ? 19.981 0.245 -4.560 1.00 13.39 86 ASN E C 1
ATOM 5468 O O . ASN C 1 117 ? 20.588 -0.832 -4.418 1.00 13.56 86 ASN E O 1
ATOM 5473 N N . THR C 1 118 ? 18.961 0.396 -5.390 1.00 10.90 87 THR E N 1
ATOM 5474 C CA . THR C 1 118 ? 18.460 -0.740 -6.165 1.00 9.91 87 THR E CA 1
ATOM 5475 C C . THR C 1 118 ? 19.438 -1.099 -7.284 1.00 12.27 87 THR E C 1
ATOM 5476 O O . THR C 1 118 ? 19.667 -2.298 -7.505 1.00 12.58 87 THR E O 1
ATOM 5480 N N . LYS C 1 119 ? 20.019 -0.120 -7.941 1.00 12.03 88 LYS E N 1
ATOM 5481 C CA . LYS C 1 119 ? 20.830 -0.453 -9.147 1.00 12.57 88 LYS E CA 1
ATOM 5482 C C . LYS C 1 119 ? 22.081 -1.248 -8.769 1.00 13.62 88 LYS E C 1
ATOM 5483 O O . LYS C 1 119 ? 22.428 -2.193 -9.505 1.00 13.31 88 LYS E O 1
ATOM 5489 N N . ASP C 1 120 ? 22.727 -0.924 -7.653 1.00 14.15 89 ASP E N 1
ATOM 5490 C CA . ASP C 1 120 ? 23.905 -1.690 -7.205 1.00 13.11 89 ASP E CA 1
ATOM 5491 C C . ASP C 1 120 ? 23.462 -3.108 -6.845 1.00 11.80 89 ASP E C 1
ATOM 5492 O O . ASP C 1 120 ? 24.174 -4.084 -7.135 1.00 12.22 89 ASP E O 1
ATOM 5497 N N . SER C 1 121 ? 22.299 -3.245 -6.219 1.00 12.04 90 SER E N 1
ATOM 5498 C CA . SER C 1 121 ? 21.740 -4.576 -5.861 1.00 11.38 90 SER E CA 1
ATOM 5499 C C . SER C 1 121 ? 21.484 -5.393 -7.134 1.00 11.21 90 SER E C 1
ATOM 5500 O O . SER C 1 121 ? 21.741 -6.624 -7.143 1.00 12.18 90 SER E O 1
ATOM 5503 N N . GLN C 1 122 ? 20.877 -4.790 -8.162 1.00 12.32 91 GLN E N 1
ATOM 5504 C CA . GLN C 1 122 ? 20.619 -5.465 -9.449 1.00 11.74 91 GLN E CA 1
ATOM 5505 C C . GLN C 1 122 ? 21.935 -5.892 -10.088 1.00 12.17 91 GLN E C 1
ATOM 5506 O O . GLN C 1 122 ? 21.983 -7.024 -10.626 1.00 13.94 91 GLN E O 1
ATOM 5512 N N . GLU C 1 123 ? 22.959 -5.063 -10.024 1.00 15.08 92 GLU E N 1
ATOM 5513 C CA . GLU C 1 123 ? 24.283 -5.383 -10.634 1.00 14.37 92 GLU E CA 1
ATOM 5514 C C . GLU C 1 123 ? 24.856 -6.631 -9.936 1.00 13.87 92 GLU E C 1
ATOM 5515 O O . GLU C 1 123 ? 25.314 -7.567 -10.626 1.00 14.45 92 GLU E O 1
ATOM 5521 N N . LEU C 1 124 ? 24.771 -6.691 -8.597 1.00 11.62 93 LEU E N 1
ATOM 5522 C CA . LEU C 1 124 ? 25.287 -7.850 -7.897 1.00 11.16 93 LEU E CA 1
ATOM 5523 C C . LEU C 1 124 ? 24.422 -9.077 -8.149 1.00 12.02 93 LEU E C 1
ATOM 5524 O O . LEU C 1 124 ? 24.979 -10.208 -8.205 1.00 11.97 93 LEU E O 1
ATOM 5529 N N . ALA C 1 125 ? 23.102 -8.934 -8.280 1.00 13.46 94 ALA E N 1
ATOM 5530 C CA . ALA C 1 125 ? 22.214 -10.079 -8.557 1.00 12.12 94 ALA E CA 1
ATOM 5531 C C . ALA C 1 125 ? 22.589 -10.689 -9.926 1.00 13.02 94 ALA E C 1
ATOM 5532 O O . ALA C 1 125 ? 22.721 -11.937 -9.998 1.00 14.13 94 ALA E O 1
ATOM 5534 N N . ARG C 1 126 ? 22.777 -9.843 -10.935 1.00 14.22 95 ARG E N 1
ATOM 5535 C CA . ARG C 1 126 ? 23.107 -10.319 -12.294 1.00 12.58 95 ARG E CA 1
ATOM 5536 C C . ARG C 1 126 ? 24.461 -11.043 -12.233 1.00 14.72 95 ARG E C 1
ATOM 5537 O O . ARG C 1 126 ? 24.627 -12.108 -12.838 1.00 14.64 95 ARG E O 1
ATOM 5545 N N . HIS C 1 127 ? 25.425 -10.463 -11.536 1.00 14.65 96 HIS E N 1
ATOM 5546 C CA . HIS C 1 127 ? 26.780 -11.044 -11.407 1.00 14.68 96 HIS E CA 1
ATOM 5547 C C . HIS C 1 127 ? 26.684 -12.415 -10.749 1.00 16.28 96 HIS E C 1
ATOM 5548 O O . HIS C 1 127 ? 27.353 -13.383 -11.204 1.00 15.07 96 HIS E O 1
ATOM 5555 N N . ALA C 1 128 ? 25.903 -12.519 -9.665 1.00 12.04 97 ALA E N 1
ATOM 5556 C CA . ALA C 1 128 ? 25.772 -13.781 -8.909 1.00 12.25 97 ALA E CA 1
ATOM 5557 C C . ALA C 1 128 ? 25.123 -14.858 -9.780 1.00 13.43 97 ALA E C 1
ATOM 5558 O O . ALA C 1 128 ? 25.605 -16.025 -9.745 1.00 13.66 97 ALA E O 1
ATOM 5560 N N . GLU C 1 129 ? 24.097 -14.503 -10.544 1.00 14.06 98 GLU E N 1
ATOM 5561 C CA . GLU C 1 129 ? 23.449 -15.493 -11.434 1.00 15.07 98 GLU E CA 1
ATOM 5562 C C . GLU C 1 129 ? 24.477 -15.935 -12.502 1.00 15.73 98 GLU E C 1
ATOM 5563 O O . GLU C 1 129 ? 24.515 -17.134 -12.844 1.00 16.64 98 GLU E O 1
ATOM 5569 N N . GLY C 1 130 ? 25.295 -15.011 -12.963 1.00 16.99 99 GLY E N 1
ATOM 5570 C CA . GLY C 1 130 ? 26.339 -15.355 -13.958 1.00 17.25 99 GLY E CA 1
ATOM 5571 C C . GLY C 1 130 ? 27.324 -16.375 -13.412 1.00 18.86 99 GLY E C 1
ATOM 5572 O O . GLY C 1 130 ? 27.937 -17.110 -14.211 1.00 19.96 99 GLY E O 1
ATOM 5573 N N . LEU C 1 131 ? 27.552 -16.439 -12.100 1.00 15.54 100 LEU E N 1
ATOM 5574 C CA . LEU C 1 131 ? 28.462 -17.421 -11.472 1.00 16.39 100 LEU E CA 1
ATOM 5575 C C . LEU C 1 131 ? 27.735 -18.708 -11.080 1.00 18.86 100 LEU E C 1
ATOM 5576 O O . LEU C 1 131 ? 28.408 -19.597 -10.557 1.00 19.76 100 LEU E O 1
ATOM 5581 N N . GLY C 1 132 ? 26.403 -18.784 -11.234 1.00 17.14 101 GLY E N 1
ATOM 5582 C CA . GLY C 1 132 ? 25.670 -20.005 -10.898 1.00 17.23 101 GLY E CA 1
ATOM 5583 C C . GLY C 1 132 ? 25.548 -20.232 -9.393 1.00 15.49 101 GLY E C 1
ATOM 5584 O O . GLY C 1 132 ? 25.531 -21.395 -8.943 1.00 17.91 101 GLY E O 1
ATOM 5585 N N . VAL C 1 133 ? 25.345 -19.177 -8.613 1.00 14.82 102 VAL E N 1
ATOM 5586 C CA . VAL C 1 133 ? 25.000 -19.377 -7.181 1.00 14.94 102 VAL E CA 1
ATOM 5587 C C . VAL C 1 133 ? 23.666 -20.139 -7.083 1.00 14.03 102 VAL E C 1
ATOM 5588 O O . VAL C 1 133 ? 22.818 -20.063 -8.004 1.00 14.62 102 VAL E O 1
ATOM 5592 N N . ASP C 1 134 ? 23.445 -20.802 -5.950 1.00 13.57 103 ASP E N 1
ATOM 5593 C CA . ASP C 1 134 ? 22.159 -21.485 -5.685 1.00 12.59 103 ASP E CA 1
ATOM 5594 C C . ASP C 1 134 ? 21.038 -20.456 -5.432 1.00 12.96 103 ASP E C 1
ATOM 5595 O O . ASP C 1 134 ? 19.924 -20.640 -5.943 1.00 13.89 103 ASP E O 1
ATOM 5600 N N . ALA C 1 135 ? 21.337 -19.411 -4.674 1.00 13.40 104 ALA E N 1
ATOM 5601 C CA . ALA C 1 135 ? 20.338 -18.408 -4.302 1.00 10.86 104 ALA E CA 1
ATOM 5602 C C . ALA C 1 135 ? 21.009 -17.052 -4.168 1.00 10.23 104 ALA E C 1
ATOM 5603 O O . ALA C 1 135 ? 22.203 -17.004 -3.845 1.00 12.63 104 ALA E O 1
ATOM 5605 N N . ILE C 1 136 ? 20.211 -16.019 -4.297 1.00 11.83 105 ILE E N 1
ATOM 5606 C CA . ILE C 1 136 ? 20.558 -14.650 -3.879 1.00 11.92 105 ILE E CA 1
ATOM 5607 C C . ILE C 1 136 ? 19.650 -14.300 -2.707 1.00 12.79 105 ILE E C 1
ATOM 5608 O O . ILE C 1 136 ? 18.592 -14.932 -2.540 1.00 11.93 105 ILE E O 1
ATOM 5613 N N . ALA C 1 137 ? 20.108 -13.353 -1.911 1.00 11.35 106 ALA E N 1
ATOM 5614 C CA . ALA C 1 137 ? 19.394 -12.922 -0.701 1.00 9.83 106 ALA E CA 1
ATOM 5615 C C . ALA C 1 137 ? 19.412 -11.408 -0.625 1.00 10.89 106 ALA E C 1
ATOM 5616 O O . ALA C 1 137 ? 20.328 -10.761 -1.212 1.00 10.50 106 ALA E O 1
ATOM 5618 N N . ALA C 1 138 ? 18.452 -10.846 0.112 1.00 9.81 107 ALA E N 1
ATOM 5619 C CA . ALA C 1 138 ? 18.409 -9.379 0.296 1.00 9.92 107 ALA E CA 1
ATOM 5620 C C . ALA C 1 138 ? 17.772 -9.052 1.641 1.00 9.50 107 ALA E C 1
ATOM 5621 O O . ALA C 1 138 ? 16.612 -9.469 1.901 1.00 9.80 107 ALA E O 1
ATOM 5623 N N . ILE C 1 139 ? 18.469 -8.233 2.405 1.00 9.04 108 ILE E N 1
ATOM 5624 C CA . ILE C 1 139 ? 17.846 -7.423 3.490 1.00 9.29 108 ILE E CA 1
ATOM 5625 C C . ILE C 1 139 ? 16.889 -6.431 2.844 1.00 10.94 108 ILE E C 1
ATOM 5626 O O . ILE C 1 139 ? 16.917 -6.220 1.621 1.00 9.13 108 ILE E O 1
ATOM 5631 N N . PRO C 1 140 ? 16.017 -5.790 3.630 1.00 10.52 109 PRO E N 1
ATOM 5632 C CA . PRO C 1 140 ? 15.181 -4.712 3.126 1.00 9.93 109 PRO E CA 1
ATOM 5633 C C . PRO C 1 140 ? 16.017 -3.462 2.885 1.00 9.47 109 PRO E C 1
ATOM 5634 O O . PRO C 1 140 ? 17.161 -3.346 3.295 1.00 11.04 109 PRO E O 1
ATOM 5638 N N . PRO C 1 141 ? 15.397 -2.434 2.268 1.00 8.95 110 PRO E N 1
ATOM 5639 C CA . PRO C 1 141 ? 15.949 -1.080 2.276 1.00 9.97 110 PRO E CA 1
ATOM 5640 C C . PRO C 1 141 ? 16.194 -0.660 3.727 1.00 12.96 110 PRO E C 1
ATOM 5641 O O . PRO C 1 141 ? 15.394 -0.961 4.624 1.00 12.93 110 PRO E O 1
ATOM 5645 N N . ILE C 1 142 ? 17.275 0.075 3.941 1.00 11.80 111 ILE E N 1
ATOM 5646 C CA . ILE C 1 142 ? 17.693 0.505 5.299 1.00 12.04 111 ILE E CA 1
ATOM 5647 C C . ILE C 1 142 ? 17.627 2.031 5.418 1.00 11.36 111 ILE E C 1
ATOM 5648 O O . ILE C 1 142 ? 17.471 2.760 4.381 1.00 12.40 111 ILE E O 1
ATOM 5653 N N . TYR C 1 143 ? 17.858 2.507 6.639 1.00 11.09 112 TYR E N 1
ATOM 5654 C CA . TYR C 1 143 ? 17.954 3.926 7.020 1.00 12.34 112 TYR E CA 1
ATOM 5655 C C . TYR C 1 143 ? 16.584 4.579 6.954 1.00 14.50 112 TYR E C 1
ATOM 5656 O O . TYR C 1 143 ? 15.961 4.724 8.020 1.00 13.33 112 TYR E O 1
ATOM 5665 N N . PHE C 1 144 ? 16.096 4.947 5.782 1.00 11.92 113 PHE E N 1
ATOM 5666 C CA . PHE C 1 144 ? 14.700 5.385 5.650 1.00 13.42 113 PHE E CA 1
ATOM 5667 C C . PHE C 1 144 ? 13.796 4.160 5.843 1.00 16.67 113 PHE E C 1
ATOM 5668 O O . PHE C 1 144 ? 14.189 3.018 5.521 1.00 18.11 113 PHE E O 1
ATOM 5676 N N . HIS C 1 145 ? 12.628 4.377 6.394 1.00 12.53 114 HIS E N 1
ATOM 5677 C CA . HIS C 1 145 ? 11.639 3.296 6.617 1.00 13.55 114 HIS E CA 1
ATOM 5678 C C . HIS C 1 145 ? 10.640 3.380 5.458 1.00 12.02 114 HIS E C 1
ATOM 5679 O O . HIS C 1 145 ? 9.802 4.298 5.447 1.00 16.03 114 HIS E O 1
ATOM 5686 N N . LEU C 1 146 ? 10.788 2.535 4.463 1.00 12.31 115 LEU E N 1
ATOM 5687 C CA . LEU C 1 146 ? 9.972 2.655 3.246 1.00 12.87 115 LEU E CA 1
ATOM 5688 C C . LEU C 1 146 ? 8.706 1.829 3.390 1.00 12.27 115 LEU E C 1
ATOM 5689 O O . LEU C 1 146 ? 8.646 0.822 4.105 1.00 12.54 115 LEU E O 1
ATOM 5694 N N . PRO C 1 147 ? 7.663 2.220 2.666 1.00 13.91 116 PRO E N 1
ATOM 5695 C CA . PRO C 1 147 ? 6.409 1.507 2.707 1.00 14.72 116 PRO E CA 1
ATOM 5696 C C . PRO C 1 147 ? 6.549 0.114 2.078 1.00 12.48 116 PRO E C 1
ATOM 5697 O O . PRO C 1 147 ? 7.446 -0.156 1.276 1.00 12.78 116 PRO E O 1
ATOM 5701 N N . GLU C 1 148 ? 5.610 -0.756 2.415 1.00 14.44 117 GLU E N 1
ATOM 5702 C CA . GLU C 1 148 ? 5.730 -2.171 1.986 1.00 14.79 117 GLU E CA 1
ATOM 5703 C C . GLU C 1 148 ? 5.786 -2.262 0.464 1.00 14.17 117 GLU E C 1
ATOM 5704 O O . GLU C 1 148 ? 6.490 -3.130 -0.062 1.00 13.05 117 GLU E O 1
ATOM 5710 N N . TYR C 1 149 ? 5.021 -1.453 -0.286 1.00 12.57 118 TYR E N 1
ATOM 5711 C CA . TYR C 1 149 ? 5.050 -1.521 -1.763 1.00 13.03 118 TYR E CA 1
ATOM 5712 C C . TYR C 1 149 ? 6.449 -1.196 -2.287 1.00 13.50 118 TYR E C 1
ATOM 5713 O O . TYR C 1 149 ? 6.877 -1.787 -3.285 1.00 14.55 118 TYR E O 1
ATOM 5722 N N . ALA C 1 150 ? 7.186 -0.297 -1.621 1.00 13.13 119 ALA E N 1
ATOM 5723 C CA . ALA C 1 150 ? 8.547 0.080 -2.057 1.00 12.32 119 ALA E CA 1
ATOM 5724 C C . ALA C 1 150 ? 9.525 -1.055 -1.706 1.00 10.88 119 ALA E C 1
ATOM 5725 O O . ALA C 1 150 ? 10.476 -1.297 -2.463 1.00 12.56 119 ALA E O 1
ATOM 5727 N N . ILE C 1 151 ? 9.310 -1.707 -0.557 1.00 11.90 120 ILE E N 1
ATOM 5728 C CA . ILE C 1 151 ? 10.179 -2.852 -0.164 1.00 11.59 120 ILE E CA 1
ATOM 5729 C C . ILE C 1 151 ? 9.982 -3.964 -1.205 1.00 10.11 120 ILE E C 1
ATOM 5730 O O . ILE C 1 151 ? 10.967 -4.583 -1.674 1.00 12.28 120 ILE E O 1
ATOM 5735 N N . ALA C 1 152 ? 8.733 -4.287 -1.538 1.00 10.68 121 ALA E N 1
ATOM 5736 C CA . ALA C 1 152 ? 8.441 -5.360 -2.507 1.00 10.97 121 ALA E CA 1
ATOM 5737 C C . ALA C 1 152 ? 9.067 -4.989 -3.860 1.00 10.81 121 ALA E C 1
ATOM 5738 O O . ALA C 1 152 ? 9.615 -5.842 -4.543 1.00 13.30 121 ALA E O 1
ATOM 5740 N N . GLN C 1 153 ? 8.951 -3.728 -4.259 1.00 12.03 122 GLN E N 1
ATOM 5741 C CA . GLN C 1 153 ? 9.518 -3.279 -5.556 1.00 11.56 122 GLN E CA 1
ATOM 5742 C C . GLN C 1 153 ? 11.032 -3.503 -5.557 1.00 11.90 122 GLN E C 1
ATOM 5743 O O . GLN C 1 153 ? 11.569 -3.942 -6.598 1.00 14.08 122 GLN E O 1
ATOM 5749 N N . TYR C 1 154 ? 11.708 -3.189 -4.459 1.00 11.99 123 TYR E N 1
ATOM 5750 C CA . TYR C 1 154 ? 13.170 -3.349 -4.327 1.00 11.00 123 TYR E CA 1
ATOM 5751 C C . TYR C 1 154 ? 13.525 -4.829 -4.494 1.00 10.50 123 TYR E C 1
ATOM 5752 O O . TYR C 1 154 ? 14.341 -5.189 -5.351 1.00 11.89 123 TYR E O 1
ATOM 5761 N N . TRP C 1 155 ? 12.910 -5.701 -3.702 1.00 11.35 124 TRP E N 1
ATOM 5762 C CA . TRP C 1 155 ? 13.203 -7.152 -3.789 1.00 10.49 124 TRP E CA 1
ATOM 5763 C C . TRP C 1 155 ? 12.871 -7.704 -5.180 1.00 10.86 124 TRP E C 1
ATOM 5764 O O . TRP C 1 155 ? 13.635 -8.524 -5.704 1.00 12.46 124 TRP E O 1
ATOM 5775 N N . ASN C 1 156 ? 11.722 -7.327 -5.718 1.00 11.75 125 ASN E N 1
ATOM 5776 C CA . ASN C 1 156 ? 11.324 -7.843 -7.049 1.00 12.34 125 ASN E CA 1
ATOM 5777 C C . ASN C 1 156 ? 12.278 -7.332 -8.124 1.00 11.80 125 ASN E C 1
ATOM 5778 O O . ASN C 1 156 ? 12.543 -8.102 -9.101 1.00 13.76 125 ASN E O 1
ATOM 5783 N N . ALA C 1 157 ? 12.784 -6.112 -8.016 1.00 12.92 126 ALA E N 1
ATOM 5784 C CA . ALA C 1 157 ? 13.761 -5.580 -8.999 1.00 12.49 126 ALA E CA 1
ATOM 5785 C C . ALA C 1 157 ? 15.056 -6.371 -8.908 1.00 12.88 126 ALA E C 1
ATOM 5786 O O . ALA C 1 157 ? 15.675 -6.725 -9.938 1.00 13.70 126 ALA E O 1
ATOM 5788 N N . ILE C 1 158 ? 15.486 -6.675 -7.682 1.00 11.50 127 ILE E N 1
ATOM 5789 C CA . ILE C 1 158 ? 16.716 -7.481 -7.491 1.00 13.11 127 ILE E CA 1
ATOM 5790 C C . ILE C 1 158 ? 16.479 -8.869 -8.097 1.00 14.24 127 ILE E C 1
ATOM 5791 O O . ILE C 1 158 ? 17.317 -9.380 -8.852 1.00 13.46 127 ILE E O 1
ATOM 5796 N N . SER C 1 159 ? 15.341 -9.481 -7.810 1.00 13.33 128 SER E N 1
ATOM 5797 C CA . SER C 1 159 ? 15.021 -10.841 -8.298 1.00 13.49 128 SER E CA 1
ATOM 5798 C C . SER C 1 159 ? 14.973 -10.830 -9.831 1.00 15.33 128 SER E C 1
ATOM 5799 O O . SER C 1 159 ? 15.446 -11.799 -10.462 1.00 14.73 128 SER E O 1
ATOM 5802 N N . ALA C 1 160 ? 14.418 -9.795 -10.444 1.00 14.84 129 ALA E N 1
ATOM 5803 C CA . ALA C 1 160 ? 14.291 -9.735 -11.919 1.00 15.16 129 ALA E CA 1
ATOM 5804 C C . ALA C 1 160 ? 15.671 -9.664 -12.574 1.00 16.05 129 ALA E C 1
ATOM 5805 O O . ALA C 1 160 ? 15.784 -9.978 -13.782 1.00 18.06 129 ALA E O 1
ATOM 5807 N N . ALA C 1 161 ? 16.702 -9.187 -11.866 1.00 16.54 130 ALA E N 1
ATOM 5808 C CA . ALA C 1 161 ? 18.079 -9.115 -12.394 1.00 16.95 130 ALA E CA 1
ATOM 5809 C C . ALA C 1 161 ? 18.726 -10.506 -12.374 1.00 18.48 130 ALA E C 1
ATOM 5810 O O . ALA C 1 161 ? 19.751 -10.683 -13.045 1.00 18.27 130 ALA E O 1
ATOM 5812 N N . ALA C 1 162 ? 18.184 -11.434 -11.576 1.00 15.12 131 ALA E N 1
ATOM 5813 C CA . ALA C 1 162 ? 18.648 -12.838 -11.476 1.00 16.12 131 ALA E CA 1
ATOM 5814 C C . ALA C 1 162 ? 17.437 -13.720 -11.637 1.00 15.77 131 ALA E C 1
ATOM 5815 O O . ALA C 1 162 ? 17.036 -14.428 -10.708 1.00 15.12 131 ALA E O 1
ATOM 5817 N N . PRO C 1 163 ? 16.783 -13.670 -12.826 1.00 16.08 132 PRO E N 1
ATOM 5818 C CA . PRO C 1 163 ? 15.436 -14.214 -12.942 1.00 15.46 132 PRO E CA 1
ATOM 5819 C C . PRO C 1 163 ? 15.359 -15.743 -12.915 1.00 15.21 132 PRO E C 1
ATOM 5820 O O . PRO C 1 163 ? 14.260 -16.254 -12.880 1.00 17.53 132 PRO E O 1
ATOM 5824 N N . ASN C 1 164 ? 16.494 -16.424 -12.969 1.00 15.53 133 ASN E N 1
ATOM 5825 C CA . ASN C 1 164 ? 16.560 -17.897 -12.926 1.00 18.72 133 ASN E CA 1
ATOM 5826 C C . ASN C 1 164 ? 17.077 -18.368 -11.573 1.00 19.54 133 ASN E C 1
ATOM 5827 O O . ASN C 1 164 ? 17.342 -19.546 -11.458 1.00 20.86 133 ASN E O 1
ATOM 5832 N N . THR C 1 165 ? 17.172 -17.481 -10.580 1.00 15.55 134 THR E N 1
ATOM 5833 C CA . THR C 1 165 ? 17.872 -17.781 -9.317 1.00 14.31 134 THR E CA 1
ATOM 5834 C C . THR C 1 165 ? 16.895 -17.737 -8.146 1.00 13.39 134 THR E C 1
ATOM 5835 O O . THR C 1 165 ? 16.130 -16.771 -8.018 1.00 13.89 134 THR E O 1
ATOM 5839 N N . ASP C 1 166 ? 16.993 -18.738 -7.270 1.00 13.49 135 ASP E N 1
ATOM 5840 C CA . ASP C 1 166 ? 16.268 -18.726 -5.979 1.00 12.64 135 ASP E CA 1
ATOM 5841 C C . ASP C 1 166 ? 16.538 -17.430 -5.210 1.00 14.77 135 ASP E C 1
ATOM 5842 O O . ASP C 1 166 ? 17.651 -16.942 -5.237 1.00 11.99 135 ASP E O 1
ATOM 5847 N N . PHE C 1 167 ? 15.545 -16.963 -4.469 1.00 11.97 136 PHE E N 1
ATOM 5848 C CA . PHE C 1 167 ? 15.605 -15.676 -3.754 1.00 12.42 136 PHE E CA 1
ATOM 5849 C C . PHE C 1 167 ? 15.201 -15.879 -2.296 1.00 10.40 136 PHE E C 1
ATOM 5850 O O . PHE C 1 167 ? 14.110 -16.419 -2.001 1.00 11.29 136 PHE E O 1
ATOM 5858 N N . VAL C 1 168 ? 16.045 -15.419 -1.389 1.00 9.63 137 VAL E N 1
ATOM 5859 C CA . VAL C 1 168 ? 15.814 -15.489 0.086 1.00 9.68 137 VAL E CA 1
ATOM 5860 C C . VAL C 1 168 ? 15.658 -14.057 0.612 1.00 11.34 137 VAL E C 1
ATOM 5861 O O . VAL C 1 168 ? 16.552 -13.216 0.446 1.00 10.02 137 VAL E O 1
ATOM 5865 N N . ILE C 1 169 ? 14.570 -13.800 1.318 1.00 10.36 138 ILE E N 1
ATOM 5866 C CA . ILE C 1 169 ? 14.344 -12.511 2.020 1.00 10.03 138 ILE E CA 1
ATOM 5867 C C . ILE C 1 169 ? 15.078 -12.595 3.348 1.00 10.32 138 ILE E C 1
ATOM 5868 O O . ILE C 1 169 ? 14.898 -13.605 4.051 1.00 10.73 138 ILE E O 1
ATOM 5873 N N . TYR C 1 170 ? 15.855 -11.591 3.700 1.00 10.59 139 TYR E N 1
ATOM 5874 C CA . TYR C 1 170 ? 16.541 -11.571 5.010 1.00 11.04 139 TYR E CA 1
ATOM 5875 C C . TYR C 1 170 ? 15.792 -10.592 5.909 1.00 11.03 139 TYR E C 1
ATOM 5876 O O . TYR C 1 170 ? 15.843 -9.357 5.673 1.00 12.69 139 TYR E O 1
ATOM 5885 N N . ASN C 1 171 ? 15.091 -11.114 6.924 1.00 10.49 140 ASN E N 1
ATOM 5886 C CA . ASN C 1 171 ? 14.286 -10.308 7.853 1.00 11.30 140 ASN E CA 1
ATOM 5887 C C . ASN C 1 171 ? 15.153 -9.961 9.058 1.00 12.37 140 ASN E C 1
ATOM 5888 O O . ASN C 1 171 ? 15.556 -10.845 9.795 1.00 11.19 140 ASN E O 1
ATOM 5893 N N A ILE C 1 172 ? 15.416 -8.671 9.263 0.50 10.57 141 ILE E N 1
ATOM 5894 N N B ILE C 1 172 ? 15.377 -8.670 9.276 0.50 10.11 141 ILE E N 1
ATOM 5895 C CA A ILE C 1 172 ? 16.279 -8.195 10.379 0.50 11.65 141 ILE E CA 1
ATOM 5896 C CA B ILE C 1 172 ? 16.287 -8.178 10.345 0.50 11.00 141 ILE E CA 1
ATOM 5897 C C A ILE C 1 172 ? 15.765 -6.827 10.815 0.50 12.14 141 ILE E C 1
ATOM 5898 C C B ILE C 1 172 ? 15.764 -6.822 10.804 0.50 11.75 141 ILE E C 1
ATOM 5899 O O A ILE C 1 172 ? 16.407 -5.785 10.620 0.50 12.56 141 ILE E O 1
ATOM 5900 O O B ILE C 1 172 ? 16.403 -5.775 10.613 0.50 12.01 141 ILE E O 1
ATOM 5909 N N . PRO C 1 173 ? 14.549 -6.781 11.393 1.00 12.44 142 PRO E N 1
ATOM 5910 C CA . PRO C 1 173 ? 13.903 -5.511 11.697 1.00 12.89 142 PRO E CA 1
ATOM 5911 C C . PRO C 1 173 ? 14.714 -4.652 12.669 1.00 13.56 142 PRO E C 1
ATOM 5912 O O . PRO C 1 173 ? 14.643 -3.393 12.559 1.00 13.97 142 PRO E O 1
ATOM 5916 N N . GLN C 1 174 ? 15.427 -5.280 13.582 1.00 13.20 143 GLN E N 1
ATOM 5917 C CA . GLN C 1 174 ? 16.212 -4.573 14.624 1.00 17.89 143 GLN E CA 1
ATOM 5918 C C . GLN C 1 174 ? 17.262 -3.656 13.986 1.00 15.97 143 GLN E C 1
ATOM 5919 O O . GLN C 1 174 ? 17.634 -2.658 14.623 1.00 19.46 143 GLN E O 1
ATOM 5925 N N . LEU C 1 175 ? 17.805 -4.036 12.848 1.00 13.76 144 LEU E N 1
ATOM 5926 C CA . LEU C 1 175 ? 18.874 -3.274 12.145 1.00 14.60 144 LEU E CA 1
ATOM 5927 C C . LEU C 1 175 ? 18.321 -2.517 10.944 1.00 17.74 144 LEU E C 1
ATOM 5928 O O . LEU C 1 175 ? 18.746 -1.371 10.732 1.00 14.58 144 LEU E O 1
ATOM 5933 N N . ALA C 1 176 ? 17.459 -3.123 10.144 1.00 13.64 145 ALA E N 1
ATOM 5934 C CA . ALA C 1 176 ? 16.922 -2.457 8.929 1.00 14.51 145 ALA E CA 1
ATOM 5935 C C . ALA C 1 176 ? 15.903 -1.391 9.276 1.00 17.84 145 ALA E C 1
ATOM 5936 O O . ALA C 1 176 ? 15.735 -0.432 8.493 1.00 19.48 145 ALA E O 1
ATOM 5938 N N . GLY C 1 177 ? 15.157 -1.557 10.355 1.00 15.35 146 GLY E N 1
ATOM 5939 C CA . GLY C 1 177 ? 14.133 -0.636 10.850 1.00 15.59 146 GLY E CA 1
ATOM 5940 C C . GLY C 1 177 ? 12.755 -0.887 10.250 1.00 15.52 146 GLY E C 1
ATOM 5941 O O . GLY C 1 177 ? 11.813 -0.153 10.575 1.00 18.27 146 GLY E O 1
ATOM 5942 N N . VAL C 1 178 ? 12.643 -1.885 9.362 1.00 13.22 147 VAL E N 1
ATOM 5943 C CA . VAL C 1 178 ? 11.362 -2.343 8.795 1.00 11.85 147 VAL E CA 1
ATOM 5944 C C . VAL C 1 178 ? 11.353 -3.878 8.883 1.00 11.81 147 VAL E C 1
ATOM 5945 O O . VAL C 1 178 ? 12.426 -4.488 8.839 1.00 13.87 147 VAL E O 1
ATOM 5949 N N . ALA C 1 179 ? 10.155 -4.437 8.970 1.00 12.85 148 ALA E N 1
ATOM 5950 C CA . ALA C 1 179 ? 9.950 -5.894 9.110 1.00 12.65 148 ALA E CA 1
ATOM 5951 C C . ALA C 1 179 ? 9.320 -6.476 7.868 1.00 12.93 148 ALA E C 1
ATOM 5952 O O . ALA C 1 179 ? 8.473 -5.837 7.192 1.00 15.53 148 ALA E O 1
ATOM 5954 N N . LEU C 1 180 ? 9.628 -7.761 7.641 1.00 13.89 149 LEU E N 1
ATOM 5955 C CA . LEU C 1 180 ? 8.807 -8.589 6.751 1.00 13.05 149 LEU E CA 1
ATOM 5956 C C . LEU C 1 180 ? 7.530 -8.929 7.510 1.00 13.44 149 LEU E C 1
ATOM 5957 O O . LEU C 1 180 ? 7.525 -9.818 8.387 1.00 15.27 149 LEU E O 1
ATOM 5962 N N . THR C 1 181 ? 6.457 -8.230 7.189 1.00 13.18 150 THR E N 1
ATOM 5963 C CA . THR C 1 181 ? 5.136 -8.499 7.782 1.00 14.02 150 THR E CA 1
ATOM 5964 C C . THR C 1 181 ? 4.495 -9.706 7.100 1.00 13.18 150 THR E C 1
ATOM 5965 O O . THR C 1 181 ? 4.883 -10.091 5.975 1.00 13.52 150 THR E O 1
ATOM 5969 N N . GLN C 1 182 ? 3.454 -10.258 7.716 1.00 15.90 151 GLN E N 1
ATOM 5970 C CA . GLN C 1 182 ? 2.734 -11.372 7.055 1.00 18.49 151 GLN E CA 1
ATOM 5971 C C . GLN C 1 182 ? 2.182 -10.922 5.699 1.00 14.36 151 GLN E C 1
ATOM 5972 O O . GLN C 1 182 ? 2.313 -11.680 4.715 1.00 16.27 151 GLN E O 1
ATOM 5978 N N . ASN C 1 183 ? 1.647 -9.694 5.584 1.00 15.74 152 ASN E N 1
ATOM 5979 C CA . ASN C 1 183 ? 1.090 -9.182 4.321 1.00 15.43 152 ASN E CA 1
ATOM 5980 C C . ASN C 1 183 ? 2.185 -9.024 3.269 1.00 14.60 152 ASN E C 1
ATOM 5981 O O . ASN C 1 183 ? 1.973 -9.332 2.077 1.00 14.88 152 ASN E O 1
ATOM 5986 N N . LEU C 1 184 ? 3.344 -8.513 3.652 1.00 13.27 153 LEU E N 1
ATOM 5987 C CA . LEU C 1 184 ? 4.432 -8.326 2.679 1.00 11.33 153 LEU E CA 1
ATOM 5988 C C . LEU C 1 184 ? 4.932 -9.702 2.232 1.00 11.11 153 LEU E C 1
ATOM 5989 O O . LEU C 1 184 ? 5.276 -9.849 1.049 1.00 12.57 153 LEU E O 1
ATOM 5994 N N . PHE C 1 185 ? 4.953 -10.697 3.118 1.00 13.42 154 PHE E N 1
ATOM 5995 C CA . PHE C 1 185 ? 5.381 -12.048 2.706 1.00 13.31 154 PHE E CA 1
ATOM 5996 C C . PHE C 1 185 ? 4.367 -12.642 1.734 1.00 12.93 154 PHE E C 1
ATOM 5997 O O . PHE C 1 185 ? 4.788 -13.293 0.779 1.00 12.99 154 PHE E O 1
ATOM 6005 N N . VAL C 1 186 ? 3.062 -12.444 1.961 1.00 13.87 155 VAL E N 1
ATOM 6006 C CA . VAL C 1 186 ? 2.043 -12.889 0.966 1.00 15.48 155 VAL E CA 1
ATOM 6007 C C . VAL C 1 186 ? 2.403 -12.290 -0.405 1.00 15.80 155 VAL E C 1
ATOM 6008 O O . VAL C 1 186 ? 2.406 -13.016 -1.412 1.00 16.17 155 VAL E O 1
ATOM 6012 N N . GLU C 1 187 ? 2.674 -10.984 -0.458 1.00 16.14 156 GLU E N 1
ATOM 6013 C CA . GLU C 1 187 ? 2.978 -10.344 -1.747 1.00 13.77 156 GLU E CA 1
ATOM 6014 C C . GLU C 1 187 ? 4.226 -10.965 -2.346 1.00 12.50 156 GLU E C 1
ATOM 6015 O O . GLU C 1 187 ? 4.279 -11.223 -3.591 1.00 14.67 156 GLU E O 1
ATOM 6021 N N . MET C 1 188 ? 5.261 -11.190 -1.554 1.00 12.30 157 MET E N 1
ATOM 6022 C CA . MET C 1 188 ? 6.509 -11.724 -2.097 1.00 11.19 157 MET E CA 1
ATOM 6023 C C . MET C 1 188 ? 6.364 -13.172 -2.559 1.00 12.71 157 MET E C 1
ATOM 6024 O O . MET C 1 188 ? 7.103 -13.567 -3.469 1.00 14.75 157 MET E O 1
ATOM 6029 N N . ARG C 1 189 ? 5.436 -13.959 -1.996 1.00 12.22 158 ARG E N 1
ATOM 6030 C CA . ARG C 1 189 ? 5.233 -15.363 -2.424 1.00 12.52 158 ARG E CA 1
ATOM 6031 C C . ARG C 1 189 ? 4.614 -15.401 -3.823 1.00 14.54 158 ARG E C 1
ATOM 6032 O O . ARG C 1 189 ? 4.649 -16.486 -4.419 1.00 16.24 158 ARG E O 1
ATOM 6040 N N . LYS C 1 190 ? 4.161 -14.269 -4.349 1.00 14.75 159 LYS E N 1
ATOM 6041 C CA . LYS C 1 190 ? 3.680 -14.185 -5.746 1.00 15.91 159 LYS E CA 1
ATOM 6042 C C . LYS C 1 190 ? 4.844 -14.305 -6.713 1.00 17.42 159 LYS E C 1
ATOM 6043 O O . LYS C 1 190 ? 4.607 -14.672 -7.871 1.00 17.58 159 LYS E O 1
ATOM 6049 N N . ASN C 1 191 ? 6.061 -14.034 -6.267 1.00 14.83 160 ASN E N 1
ATOM 6050 C CA . ASN C 1 191 ? 7.283 -14.184 -7.086 1.00 15.06 160 ASN E CA 1
ATOM 6051 C C . ASN C 1 191 ? 7.724 -15.624 -6.925 1.00 13.96 160 ASN E C 1
ATOM 6052 O O . ASN C 1 191 ? 8.138 -16.033 -5.834 1.00 14.95 160 ASN E O 1
ATOM 6057 N N . PRO C 1 192 ? 7.711 -16.448 -7.980 1.00 15.36 161 PRO E N 1
ATOM 6058 C CA . PRO C 1 192 ? 7.940 -17.877 -7.831 1.00 17.03 161 PRO E CA 1
ATOM 6059 C C . PRO C 1 192 ? 9.402 -18.176 -7.453 1.00 16.57 161 PRO E C 1
ATOM 6060 O O . PRO C 1 192 ? 9.659 -19.269 -7.010 1.00 17.56 161 PRO E O 1
ATOM 6064 N N . ASN C 1 193 ? 10.323 -17.233 -7.660 1.00 13.52 162 ASN E N 1
ATOM 6065 C CA . ASN C 1 193 ? 11.731 -17.453 -7.298 1.00 12.49 162 ASN E CA 1
ATOM 6066 C C . ASN C 1 193 ? 11.924 -17.392 -5.771 1.00 11.41 162 ASN E C 1
ATOM 6067 O O . ASN C 1 193 ? 12.950 -17.860 -5.289 1.00 13.18 162 ASN E O 1
ATOM 6072 N N . VAL C 1 194 ? 11.020 -16.745 -5.024 1.00 11.10 163 VAL E N 1
ATOM 6073 C CA . VAL C 1 194 ? 11.197 -16.647 -3.545 1.00 11.84 163 VAL E CA 1
ATOM 6074 C C . VAL C 1 194 ? 11.085 -18.041 -2.948 1.00 11.48 163 VAL E C 1
ATOM 6075 O O . VAL C 1 194 ? 10.045 -18.701 -3.150 1.00 13.36 163 VAL E O 1
ATOM 6079 N N . ILE C 1 195 ? 12.105 -18.453 -2.195 1.00 11.14 164 ILE E N 1
ATOM 6080 C CA . ILE C 1 195 ? 12.158 -19.808 -1.588 1.00 10.43 164 ILE E CA 1
ATOM 6081 C C . ILE C 1 195 ? 11.969 -19.705 -0.081 1.00 10.88 164 ILE E C 1
ATOM 6082 O O . ILE C 1 195 ? 11.800 -20.746 0.530 1.00 10.76 164 ILE E O 1
ATOM 6087 N N . GLY C 1 196 ? 11.991 -18.495 0.486 1.00 10.98 165 GLY E N 1
ATOM 6088 C CA . GLY C 1 196 ? 11.811 -18.405 1.938 1.00 13.04 165 GLY E CA 1
ATOM 6089 C C . GLY C 1 196 ? 12.495 -17.225 2.545 1.00 12.42 165 GLY E C 1
ATOM 6090 O O . GLY C 1 196 ? 12.715 -16.200 1.857 1.00 11.97 165 GLY E O 1
ATOM 6091 N N . VAL C 1 197 ? 12.810 -17.351 3.835 1.00 10.48 166 VAL E N 1
ATOM 6092 C CA . VAL C 1 197 ? 13.151 -16.191 4.690 1.00 9.98 166 VAL E CA 1
ATOM 6093 C C . VAL C 1 197 ? 14.284 -16.613 5.599 1.00 8.85 166 VAL E C 1
ATOM 6094 O O . VAL C 1 197 ? 14.129 -17.646 6.270 1.00 10.02 166 VAL E O 1
ATOM 6098 N N . ALA C 1 198 ? 15.342 -15.829 5.650 1.00 9.87 167 ALA E N 1
ATOM 6099 C CA . ALA C 1 198 ? 16.329 -15.928 6.710 1.00 10.01 167 ALA E CA 1
ATOM 6100 C C . ALA C 1 198 ? 15.899 -14.991 7.827 1.00 10.24 167 ALA E C 1
ATOM 6101 O O . ALA C 1 198 ? 15.852 -13.782 7.601 1.00 12.11 167 ALA E O 1
ATOM 6103 N N . ASN C 1 199 ? 15.451 -15.564 8.934 1.00 10.35 168 ASN E N 1
ATOM 6104 C CA . ASN C 1 199 ? 14.765 -14.766 9.974 1.00 9.26 168 ASN E CA 1
ATOM 6105 C C . ASN C 1 199 ? 15.749 -14.469 11.108 1.00 10.59 168 ASN E C 1
ATOM 6106 O O . ASN C 1 199 ? 16.058 -15.398 11.895 1.00 11.70 168 ASN E O 1
ATOM 6111 N N . SER C 1 200 ? 16.052 -13.182 11.286 1.00 11.05 169 SER E N 1
ATOM 6112 C CA . SER C 1 200 ? 16.946 -12.725 12.364 1.00 11.74 169 SER E CA 1
ATOM 6113 C C . SER C 1 200 ? 16.193 -11.844 13.362 1.00 11.27 169 SER E C 1
ATOM 6114 O O . SER C 1 200 ? 16.862 -11.403 14.312 1.00 12.35 169 SER E O 1
ATOM 6117 N N . SER C 1 201 ? 14.876 -11.710 13.271 1.00 10.65 170 SER E N 1
ATOM 6118 C CA . SER C 1 201 ? 14.098 -11.125 14.357 1.00 10.70 170 SER E CA 1
ATOM 6119 C C . SER C 1 201 ? 14.215 -12.075 15.551 1.00 10.22 170 SER E C 1
ATOM 6120 O O . SER C 1 201 ? 14.479 -13.276 15.375 1.00 10.70 170 SER E O 1
ATOM 6123 N N . MET C 1 202 ? 13.994 -11.575 16.755 1.00 11.61 171 MET E N 1
ATOM 6124 C CA . MET C 1 202 ? 14.181 -12.412 17.961 1.00 11.36 171 MET E CA 1
ATOM 6125 C C . MET C 1 202 ? 13.038 -13.378 18.265 1.00 11.52 171 MET E C 1
ATOM 6126 O O . MET C 1 202 ? 13.315 -14.460 18.789 1.00 12.43 171 MET E O 1
ATOM 6131 N N . PRO C 1 203 ? 11.759 -13.090 17.974 1.00 10.85 172 PRO E N 1
ATOM 6132 C CA . PRO C 1 203 ? 10.710 -14.069 18.307 1.00 10.30 172 PRO E CA 1
ATOM 6133 C C . PRO C 1 203 ? 10.816 -15.303 17.403 1.00 10.40 172 PRO E C 1
ATOM 6134 O O . PRO C 1 203 ? 10.728 -15.191 16.195 1.00 11.54 172 PRO E O 1
ATOM 6138 N N . VAL C 1 204 ? 10.910 -16.487 18.001 1.00 11.04 173 VAL E N 1
ATOM 6139 C CA . VAL C 1 204 ? 10.768 -17.734 17.208 1.00 10.53 173 VAL E CA 1
ATOM 6140 C C . VAL C 1 204 ? 9.326 -17.838 16.713 1.00 9.35 173 VAL E C 1
ATOM 6141 O O . VAL C 1 204 ? 9.085 -18.518 15.734 1.00 10.85 173 VAL E O 1
ATOM 6145 N N . GLN C 1 205 ? 8.379 -17.134 17.326 1.00 10.08 174 GLN E N 1
ATOM 6146 C CA . GLN C 1 205 ? 7.010 -17.061 16.779 1.00 9.38 174 GLN E CA 1
ATOM 6147 C C . GLN C 1 205 ? 7.059 -16.589 15.328 1.00 11.02 174 GLN E C 1
ATOM 6148 O O . GLN C 1 205 ? 6.210 -17.011 14.529 1.00 12.36 174 GLN E O 1
ATOM 6154 N N . ASP C 1 206 ? 7.978 -15.687 14.960 1.00 10.75 175 ASP E N 1
ATOM 6155 C CA . ASP C 1 206 ? 8.027 -15.187 13.573 1.00 10.90 175 ASP E CA 1
ATOM 6156 C C . ASP C 1 206 ? 8.382 -16.343 12.617 1.00 11.69 175 ASP E C 1
ATOM 6157 O O . ASP C 1 206 ? 7.775 -16.434 11.518 1.00 11.41 175 ASP E O 1
ATOM 6162 N N . ILE C 1 207 ? 9.305 -17.195 13.028 1.00 10.58 176 ILE E N 1
ATOM 6163 C CA . ILE C 1 207 ? 9.659 -18.422 12.249 1.00 10.88 176 ILE E CA 1
ATOM 6164 C C . ILE C 1 207 ? 8.398 -19.262 12.055 1.00 11.72 176 ILE E C 1
ATOM 6165 O O . ILE C 1 207 ? 8.067 -19.689 10.933 1.00 11.00 176 ILE E O 1
ATOM 6170 N N . GLN C 1 208 ? 7.707 -19.540 13.149 1.00 11.10 177 GLN E N 1
ATOM 6171 C CA . GLN C 1 208 ? 6.495 -20.385 13.122 1.00 11.84 177 GLN E CA 1
ATOM 6172 C C . GLN C 1 208 ? 5.453 -19.775 12.182 1.00 11.50 177 GLN E C 1
ATOM 6173 O O . GLN C 1 208 ? 4.838 -20.507 11.398 1.00 12.63 177 GLN E O 1
ATOM 6179 N N . MET C 1 209 ? 5.226 -18.460 12.252 1.00 11.00 178 MET E N 1
ATOM 6180 C CA . MET C 1 209 ? 4.147 -17.843 11.455 1.00 11.48 178 MET E CA 1
ATOM 6181 C C . MET C 1 209 ? 4.535 -17.859 9.957 1.00 10.32 178 MET E C 1
ATOM 6182 O O . MET C 1 209 ? 3.642 -18.106 9.107 1.00 12.27 178 MET E O 1
ATOM 6187 N N . PHE C 1 210 ? 5.783 -17.562 9.648 1.00 11.58 179 PHE E N 1
ATOM 6188 C CA . PHE C 1 210 ? 6.233 -17.583 8.241 1.00 9.96 179 PHE E CA 1
ATOM 6189 C C . PHE C 1 210 ? 6.089 -19.009 7.700 1.00 11.78 179 PHE E C 1
ATOM 6190 O O . PHE C 1 210 ? 5.614 -19.207 6.537 1.00 11.96 179 PHE E O 1
ATOM 6198 N N . LYS C 1 211 ? 6.526 -20.018 8.452 1.00 11.41 180 LYS E N 1
ATOM 6199 C CA . LYS C 1 211 ? 6.517 -21.410 7.969 1.00 10.89 180 LYS E CA 1
ATOM 6200 C C . LYS C 1 211 ? 5.066 -21.873 7.818 1.00 12.06 180 LYS E C 1
ATOM 6201 O O . LYS C 1 211 ? 4.727 -22.566 6.832 1.00 13.07 180 LYS E O 1
ATOM 6207 N N . GLN C 1 212 ? 4.217 -21.573 8.797 1.00 11.63 181 GLN E N 1
ATOM 6208 C CA . GLN C 1 212 ? 2.793 -21.986 8.755 1.00 13.81 181 GLN E CA 1
ATOM 6209 C C . GLN C 1 212 ? 2.106 -21.351 7.549 1.00 13.94 181 GLN E C 1
ATOM 6210 O O . GLN C 1 212 ? 1.354 -22.086 6.855 1.00 15.47 181 GLN E O 1
ATOM 6216 N N . ALA C 1 213 ? 2.376 -20.079 7.254 1.00 12.37 182 ALA E N 1
ATOM 6217 C CA . ALA C 1 213 ? 1.735 -19.403 6.113 1.00 13.19 182 ALA E CA 1
ATOM 6218 C C . ALA C 1 213 ? 2.224 -20.020 4.803 1.00 13.80 182 ALA E C 1
ATOM 6219 O O . ALA C 1 213 ? 1.411 -20.185 3.896 1.00 15.86 182 ALA E O 1
ATOM 6221 N N . ALA C 1 214 ? 3.528 -20.284 4.694 1.00 14.36 183 ALA E N 1
ATOM 6222 C CA . ALA C 1 214 ? 4.157 -20.606 3.394 1.00 13.59 183 ALA E CA 1
ATOM 6223 C C . ALA C 1 214 ? 4.010 -22.092 3.041 1.00 15.09 183 ALA E C 1
ATOM 6224 O O . ALA C 1 214 ? 3.798 -22.399 1.837 1.00 14.12 183 ALA E O 1
ATOM 6226 N N . GLY C 1 215 ? 4.181 -22.978 3.998 1.00 14.26 184 GLY E N 1
ATOM 6227 C CA . GLY C 1 215 ? 4.104 -24.429 3.783 1.00 13.94 184 GLY E CA 1
ATOM 6228 C C . GLY C 1 215 ? 5.381 -25.045 3.250 1.00 15.03 184 GLY E C 1
ATOM 6229 O O . GLY C 1 215 ? 6.485 -24.536 3.459 1.00 13.18 184 GLY E O 1
ATOM 6230 N N . ALA C 1 216 ? 5.269 -26.193 2.603 1.00 14.06 185 ALA E N 1
ATOM 6231 C CA . ALA C 1 216 ? 6.414 -27.097 2.410 1.00 15.89 185 ALA E CA 1
ATOM 6232 C C . ALA C 1 216 ? 7.324 -26.655 1.274 1.00 15.38 185 ALA E C 1
ATOM 6233 O O . ALA C 1 216 ? 8.455 -27.191 1.247 1.00 16.55 185 ALA E O 1
ATOM 6235 N N . GLU C 1 217 ? 6.903 -25.782 0.366 1.00 14.65 186 GLU E N 1
ATOM 6236 C CA . GLU C 1 217 ? 7.760 -25.335 -0.741 1.00 15.70 186 GLU E CA 1
ATOM 6237 C C . GLU C 1 217 ? 8.628 -24.148 -0.327 1.00 13.93 186 GLU E C 1
ATOM 6238 O O . GLU C 1 217 ? 9.307 -23.619 -1.215 1.00 12.89 186 GLU E O 1
ATOM 6244 N N . TYR C 1 218 ? 8.692 -23.817 0.952 1.00 12.45 187 TYR E N 1
ATOM 6245 C CA . TYR C 1 218 ? 9.492 -22.678 1.453 1.00 11.71 187 TYR E CA 1
ATOM 6246 C C . TYR C 1 218 ? 10.330 -23.173 2.612 1.00 12.71 187 TYR E C 1
ATOM 6247 O O . TYR C 1 218 ? 10.018 -24.184 3.258 1.00 13.24 187 TYR E O 1
ATOM 6256 N N . ILE C 1 219 ? 11.421 -22.483 2.807 1.00 11.75 188 ILE E N 1
ATOM 6257 C CA . ILE C 1 219 ? 12.355 -22.738 3.927 1.00 11.73 188 ILE E CA 1
ATOM 6258 C C . ILE C 1 219 ? 12.531 -21.457 4.712 1.00 10.51 188 ILE E C 1
ATOM 6259 O O . ILE C 1 219 ? 12.715 -20.374 4.158 1.00 10.26 188 ILE E O 1
ATOM 6264 N N . ILE C 1 220 ? 12.509 -21.594 6.031 1.00 10.80 189 ILE E N 1
ATOM 6265 C CA . ILE C 1 220 ? 12.887 -20.532 6.974 1.00 11.25 189 ILE E CA 1
ATOM 6266 C C . ILE C 1 220 ? 14.250 -20.905 7.549 1.00 9.72 189 ILE E C 1
ATOM 6267 O O . ILE C 1 220 ? 14.449 -22.032 8.001 1.00 11.37 189 ILE E O 1
ATOM 6272 N N . PHE C 1 221 ? 15.166 -19.955 7.514 1.00 9.13 190 PHE E N 1
ATOM 6273 C CA . PHE C 1 221 ? 16.497 -20.140 8.124 1.00 10.51 190 PHE E CA 1
ATOM 6274 C C . PHE C 1 221 ? 16.507 -19.465 9.485 1.00 12.66 190 PHE E C 1
ATOM 6275 O O . PHE C 1 221 ? 16.120 -18.292 9.592 1.00 11.66 190 PHE E O 1
ATOM 6283 N N . ASN C 1 222 ? 16.993 -20.146 10.503 1.00 11.70 191 ASN E N 1
ATOM 6284 C CA . ASN C 1 222 ? 17.186 -19.503 11.806 1.00 10.99 191 ASN E CA 1
ATOM 6285 C C . ASN C 1 222 ? 18.381 -18.553 11.721 1.00 10.92 191 ASN E C 1
ATOM 6286 O O . ASN C 1 222 ? 19.507 -19.028 11.450 1.00 11.98 191 ASN E O 1
ATOM 6291 N N . GLY C 1 223 ? 18.175 -17.290 12.060 1.00 11.60 192 GLY E N 1
ATOM 6292 C CA . GLY C 1 223 ? 19.220 -16.245 12.071 1.00 11.75 192 GLY E CA 1
ATOM 6293 C C . GLY C 1 223 ? 19.892 -16.055 13.434 1.00 12.35 192 GLY E C 1
ATOM 6294 O O . GLY C 1 223 ? 21.090 -15.801 13.453 1.00 15.04 192 GLY E O 1
ATOM 6295 N N . PRO C 1 224 ? 19.191 -16.016 14.585 1.00 11.48 193 PRO E N 1
ATOM 6296 C CA . PRO C 1 224 ? 19.819 -15.734 15.889 1.00 13.97 193 PRO E CA 1
ATOM 6297 C C . PRO C 1 224 ? 20.527 -16.981 16.405 1.00 11.61 193 PRO E C 1
ATOM 6298 O O . PRO C 1 224 ? 19.890 -17.961 16.813 1.00 11.92 193 PRO E O 1
ATOM 6302 N N . ASP C 1 225 ? 21.853 -16.979 16.348 1.00 11.33 194 ASP E N 1
ATOM 6303 C CA . ASP C 1 225 ? 22.628 -18.208 16.645 1.00 12.09 194 ASP E CA 1
ATOM 6304 C C . ASP C 1 225 ? 22.368 -18.679 18.083 1.00 9.58 194 ASP E C 1
ATOM 6305 O O . ASP C 1 225 ? 22.353 -19.924 18.322 1.00 10.71 194 ASP E O 1
ATOM 6310 N N . GLU C 1 226 ? 22.143 -17.738 18.991 1.00 9.45 195 GLU E N 1
ATOM 6311 C CA . GLU C 1 226 ? 21.892 -18.031 20.428 1.00 11.42 195 GLU E CA 1
ATOM 6312 C C . GLU C 1 226 ? 20.583 -18.794 20.624 1.00 10.27 195 GLU E C 1
ATOM 6313 O O . GLU C 1 226 ? 20.350 -19.318 21.699 1.00 11.38 195 GLU E O 1
ATOM 6319 N N . GLN C 1 227 ? 19.726 -18.824 19.609 1.00 10.09 196 GLN E N 1
ATOM 6320 C CA . GLN C 1 227 ? 18.409 -19.487 19.643 1.00 11.01 196 GLN E CA 1
ATOM 6321 C C . GLN C 1 227 ? 18.323 -20.644 18.643 1.00 11.36 196 GLN E C 1
ATOM 6322 O O . GLN C 1 227 ? 17.222 -21.146 18.387 1.00 11.63 196 GLN E O 1
ATOM 6328 N N . PHE C 1 228 ? 19.472 -21.095 18.093 1.00 10.76 197 PHE E N 1
ATOM 6329 C CA . PHE C 1 228 ? 19.544 -22.121 17.023 1.00 10.57 197 PHE E CA 1
ATOM 6330 C C . PHE C 1 228 ? 18.557 -23.265 17.305 1.00 11.35 197 PHE E C 1
ATOM 6331 O O . PHE C 1 228 ? 17.691 -23.531 16.441 1.00 11.92 197 PHE E O 1
ATOM 6339 N N . MET C 1 229 ? 18.664 -23.924 18.444 1.00 10.23 198 MET E N 1
ATOM 6340 C CA . MET C 1 229 ? 17.875 -25.163 18.644 1.00 11.21 198 MET E CA 1
ATOM 6341 C C . MET C 1 229 ? 16.389 -24.811 18.733 1.00 12.07 198 MET E C 1
ATOM 6342 O O . MET C 1 229 ? 15.541 -25.625 18.297 1.00 11.83 198 MET E O 1
ATOM 6347 N N . SER C 1 230 ? 16.050 -23.650 19.281 1.00 10.69 199 SER E N 1
ATOM 6348 C CA . SER C 1 230 ? 14.643 -23.251 19.430 1.00 10.85 199 SER E CA 1
ATOM 6349 C C . SER C 1 230 ? 14.015 -22.889 18.077 1.00 10.66 199 SER E C 1
ATOM 6350 O O . SER C 1 230 ? 12.827 -23.202 17.856 1.00 10.81 199 SER E O 1
ATOM 6353 N N . GLY C 1 231 ? 14.728 -22.151 17.223 1.00 10.78 200 GLY E N 1
ATOM 6354 C CA . GLY C 1 231 ? 14.205 -21.842 15.873 1.00 10.46 200 GLY E CA 1
ATOM 6355 C C . GLY C 1 231 ? 14.074 -23.106 15.035 1.00 12.57 200 GLY E C 1
ATOM 6356 O O . GLY C 1 231 ? 13.090 -23.242 14.281 1.00 11.74 200 GLY E O 1
ATOM 6357 N N . ARG C 1 232 ? 15.054 -24.002 15.147 1.00 12.21 201 ARG E N 1
ATOM 6358 C CA . ARG C 1 232 ? 15.018 -25.282 14.408 1.00 11.13 201 ARG E CA 1
ATOM 6359 C C . ARG C 1 232 ? 13.771 -26.084 14.785 1.00 11.97 201 ARG E C 1
ATOM 6360 O O . ARG C 1 232 ? 13.015 -26.491 13.885 1.00 13.93 201 ARG E O 1
ATOM 6368 N N . VAL C 1 233 ? 13.518 -26.271 16.086 1.00 11.93 202 VAL E N 1
ATOM 6369 C CA . VAL C 1 233 ? 12.429 -27.196 16.463 1.00 11.60 202 VAL E CA 1
ATOM 6370 C C . VAL C 1 233 ? 11.077 -26.607 16.043 1.00 10.68 202 VAL E C 1
ATOM 6371 O O . VAL C 1 233 ? 10.149 -27.392 15.837 1.00 13.04 202 VAL E O 1
ATOM 6375 N N . ILE C 1 234 ? 10.919 -25.289 15.957 1.00 11.98 203 ILE E N 1
ATOM 6376 C CA . ILE C 1 234 ? 9.579 -24.721 15.691 1.00 11.76 203 ILE E CA 1
ATOM 6377 C C . ILE C 1 234 ? 9.357 -24.594 14.193 1.00 11.36 203 ILE E C 1
ATOM 6378 O O . ILE C 1 234 ? 8.264 -24.155 13.828 1.00 13.57 203 ILE E O 1
ATOM 6383 N N . GLY C 1 235 ? 10.329 -24.982 13.357 1.00 13.00 204 GLY E N 1
ATOM 6384 C CA . GLY C 1 235 ? 10.062 -25.096 11.907 1.00 14.57 204 GLY E CA 1
ATOM 6385 C C . GLY C 1 235 ? 11.095 -24.507 10.982 1.00 13.95 204 GLY E C 1
ATOM 6386 O O . GLY C 1 235 ? 10.859 -24.611 9.788 1.00 13.82 204 GLY E O 1
ATOM 6387 N N . ALA C 1 236 ? 12.178 -23.910 11.470 1.00 10.32 205 ALA E N 1
ATOM 6388 C CA . ALA C 1 236 ? 13.275 -23.471 10.601 1.00 11.07 205 ALA E CA 1
ATOM 6389 C C . ALA C 1 236 ? 14.071 -24.720 10.200 1.00 13.77 205 ALA E C 1
ATOM 6390 O O . ALA C 1 236 ? 14.645 -25.357 11.081 1.00 14.91 205 ALA E O 1
ATOM 6392 N N . GLU C 1 237 ? 14.129 -25.055 8.914 1.00 10.37 206 GLU E N 1
ATOM 6393 C CA . GLU C 1 237 ? 14.876 -26.244 8.447 1.00 10.97 206 GLU E CA 1
ATOM 6394 C C . GLU C 1 237 ? 16.293 -25.852 8.016 1.00 13.02 206 GLU E C 1
ATOM 6395 O O . GLU C 1 237 ? 17.074 -26.780 7.779 1.00 15.44 206 GLU E O 1
ATOM 6401 N N . GLY C 1 238 ? 16.569 -24.561 7.937 1.00 12.37 207 GLY E N 1
ATOM 6402 C CA . GLY C 1 238 ? 17.922 -24.074 7.696 1.00 15.84 207 GLY E CA 1
ATOM 6403 C C . GLY C 1 238 ? 18.382 -23.165 8.815 1.00 13.50 207 GLY E C 1
ATOM 6404 O O . GLY C 1 238 ? 17.653 -22.843 9.704 1.00 11.68 207 GLY E O 1
ATOM 6405 N N . ALA C 1 239 ? 19.645 -22.807 8.756 1.00 14.56 208 ALA E N 1
ATOM 6406 C CA . ALA C 1 239 ? 20.289 -21.992 9.795 1.00 12.01 208 ALA E CA 1
ATOM 6407 C C . ALA C 1 239 ? 21.461 -21.257 9.164 1.00 10.76 208 ALA E C 1
ATOM 6408 O O . ALA C 1 239 ? 22.338 -21.906 8.555 1.00 12.14 208 ALA E O 1
ATOM 6410 N N . ILE C 1 240 ? 21.434 -19.934 9.261 1.00 9.75 209 ILE E N 1
ATOM 6411 C CA . ILE C 1 240 ? 22.493 -19.042 8.744 1.00 10.42 209 ILE E CA 1
ATOM 6412 C C . ILE C 1 240 ? 22.979 -18.217 9.928 1.00 10.95 209 ILE E C 1
ATOM 6413 O O . ILE C 1 240 ? 22.169 -17.495 10.541 1.00 10.73 209 ILE E O 1
ATOM 6418 N N . GLY C 1 241 ? 24.276 -18.229 10.219 1.00 13.14 210 GLY E N 1
ATOM 6419 C CA . GLY C 1 241 ? 24.777 -17.622 11.445 1.00 13.80 210 GLY E CA 1
ATOM 6420 C C . GLY C 1 241 ? 26.142 -16.991 11.300 1.00 11.72 210 GLY E C 1
ATOM 6421 O O . GLY C 1 241 ? 26.989 -17.593 10.691 1.00 11.43 210 GLY E O 1
ATOM 6422 N N . GLY C 1 242 ? 26.310 -15.840 11.917 1.00 12.62 211 GLY E N 1
ATOM 6423 C CA . GLY C 1 242 ? 27.590 -15.122 11.930 1.00 11.77 211 GLY E CA 1
ATOM 6424 C C . GLY C 1 242 ? 28.624 -15.759 12.833 1.00 12.06 211 GLY E C 1
ATOM 6425 O O . GLY C 1 242 ? 29.803 -15.459 12.618 1.00 13.65 211 GLY E O 1
ATOM 6426 N N . THR C 1 243 ? 28.261 -16.575 13.824 1.00 11.00 212 THR E N 1
ATOM 6427 C CA . THR C 1 243 ? 29.286 -17.138 14.745 1.00 10.87 212 THR E CA 1
ATOM 6428 C C . THR C 1 243 ? 29.652 -18.546 14.309 1.00 12.54 212 THR E C 1
ATOM 6429 O O . THR C 1 243 ? 30.572 -19.102 14.863 1.00 12.66 212 THR E O 1
ATOM 6433 N N . TYR C 1 244 ? 28.985 -19.126 13.321 1.00 10.12 213 TYR E N 1
ATOM 6434 C CA . TYR C 1 244 ? 29.204 -20.546 12.980 1.00 10.62 213 TYR E CA 1
ATOM 6435 C C . TYR C 1 244 ? 30.651 -20.759 12.555 1.00 11.94 213 TYR E C 1
ATOM 6436 O O . TYR C 1 244 ? 31.226 -21.835 12.842 1.00 13.27 213 TYR E O 1
ATOM 6445 N N . GLY C 1 245 ? 31.237 -19.818 11.814 1.00 11.93 214 GLY E N 1
ATOM 6446 C CA . GLY C 1 245 ? 32.600 -19.990 11.305 1.00 11.21 214 GLY E CA 1
ATOM 6447 C C . GLY C 1 245 ? 33.632 -20.078 12.401 1.00 13.46 214 GLY E C 1
ATOM 6448 O O . GLY C 1 245 ? 34.719 -20.586 12.124 1.00 13.95 214 GLY E O 1
ATOM 6449 N N . ALA C 1 246 ? 33.344 -19.611 13.610 1.00 11.55 215 ALA E N 1
ATOM 6450 C CA . ALA C 1 246 ? 34.288 -19.730 14.745 1.00 12.46 215 ALA E CA 1
ATOM 6451 C C . ALA C 1 246 ? 34.350 -21.177 15.228 1.00 14.63 215 ALA E C 1
ATOM 6452 O O . ALA C 1 246 ? 35.336 -21.531 15.939 1.00 14.52 215 ALA E O 1
ATOM 6454 N N . MET C 1 247 ? 33.304 -21.964 14.999 1.00 13.02 216 MET E N 1
ATOM 6455 C CA . MET C 1 247 ? 33.123 -23.264 15.686 1.00 13.03 216 MET E CA 1
ATOM 6456 C C . MET C 1 247 ? 32.120 -24.119 14.928 1.00 12.38 216 MET E C 1
ATOM 6457 O O . MET C 1 247 ? 31.129 -24.602 15.452 1.00 12.78 216 MET E O 1
ATOM 6462 N N . PRO C 1 248 ? 32.346 -24.363 13.612 1.00 12.57 217 PRO E N 1
ATOM 6463 C CA . PRO C 1 248 ? 31.300 -24.975 12.790 1.00 11.10 217 PRO E CA 1
ATOM 6464 C C . PRO C 1 248 ? 30.952 -26.397 13.227 1.00 12.06 217 PRO E C 1
ATOM 6465 O O . PRO C 1 248 ? 29.781 -26.787 13.138 1.00 12.12 217 PRO E O 1
ATOM 6469 N N . GLU C 1 249 ? 31.941 -27.134 13.727 1.00 13.35 218 GLU E N 1
ATOM 6470 C CA . GLU C 1 249 ? 31.703 -28.529 14.167 1.00 14.10 218 GLU E CA 1
ATOM 6471 C C . GLU C 1 249 ? 30.674 -28.519 15.290 1.00 14.72 218 GLU E C 1
ATOM 6472 O O . GLU C 1 249 ? 29.919 -29.494 15.386 1.00 15.30 218 GLU E O 1
ATOM 6478 N N . LEU C 1 250 ? 30.665 -27.487 16.155 1.00 12.67 219 LEU E N 1
ATOM 6479 C CA . LEU C 1 250 ? 29.741 -27.494 17.310 1.00 11.48 219 LEU E CA 1
ATOM 6480 C C . LEU C 1 250 ? 28.314 -27.314 16.766 1.00 12.08 219 LEU E C 1
ATOM 6481 O O . LEU C 1 250 ? 27.409 -27.993 17.218 1.00 13.42 219 LEU E O 1
ATOM 6486 N N . TYR C 1 251 ? 28.105 -26.399 15.821 1.00 12.68 220 TYR E N 1
ATOM 6487 C CA . TYR C 1 251 ? 26.739 -26.231 15.258 1.00 11.57 220 TYR E CA 1
ATOM 6488 C C . TYR C 1 251 ? 26.317 -27.459 14.440 1.00 11.67 220 TYR E C 1
ATOM 6489 O O . TYR C 1 251 ? 25.145 -27.822 14.477 1.00 12.41 220 TYR E O 1
ATOM 6498 N N . LEU C 1 252 ? 27.254 -28.126 13.734 1.00 11.76 221 LEU E N 1
ATOM 6499 C CA . LEU C 1 252 ? 26.887 -29.384 13.050 1.00 13.33 221 LEU E CA 1
ATOM 6500 C C . LEU C 1 252 ? 26.472 -30.443 14.073 1.00 12.78 221 LEU E C 1
ATOM 6501 O O . LEU C 1 252 ? 25.505 -31.162 13.817 1.00 14.47 221 LEU E O 1
ATOM 6506 N N . LYS C 1 253 ? 27.175 -30.527 15.194 1.00 12.65 222 LYS E N 1
ATOM 6507 C CA . LYS C 1 253 ? 26.862 -31.542 16.219 1.00 12.67 222 LYS E CA 1
ATOM 6508 C C . LYS C 1 253 ? 25.527 -31.188 16.883 1.00 14.05 222 LYS E C 1
ATOM 6509 O O . LYS C 1 253 ? 24.730 -32.071 17.135 1.00 14.79 222 LYS E O 1
ATOM 6515 N N . LEU C 1 254 ? 25.286 -29.897 17.129 1.00 12.96 223 LEU E N 1
ATOM 6516 C CA . LEU C 1 254 ? 23.998 -29.422 17.654 1.00 12.08 223 LEU E CA 1
ATOM 6517 C C . LEU C 1 254 ? 22.886 -29.874 16.702 1.00 12.23 223 LEU E C 1
ATOM 6518 O O . LEU C 1 254 ? 21.899 -30.438 17.170 1.00 14.09 223 LEU E O 1
ATOM 6523 N N . ASP C 1 255 ? 23.046 -29.637 15.424 1.00 14.00 224 ASP E N 1
ATOM 6524 C CA . ASP C 1 255 ? 22.018 -29.967 14.403 1.00 14.36 224 ASP E CA 1
ATOM 6525 C C . ASP C 1 255 ? 21.792 -31.495 14.403 1.00 16.22 224 ASP E C 1
ATOM 6526 O O . ASP C 1 255 ? 20.634 -31.933 14.279 1.00 17.58 224 ASP E O 1
ATOM 6531 N N . GLU C 1 256 ? 22.862 -32.279 14.491 1.00 14.43 225 GLU E N 1
ATOM 6532 C CA . GLU C 1 256 ? 22.761 -33.753 14.528 1.00 17.00 225 GLU E CA 1
ATOM 6533 C C . GLU C 1 256 ? 21.924 -34.160 15.757 1.00 17.91 225 GLU E C 1
ATOM 6534 O O . GLU C 1 256 ? 21.029 -35.041 15.632 1.00 18.90 225 GLU E O 1
ATOM 6540 N N . CYS C 1 257 ? 22.188 -33.564 16.921 1.00 16.80 226 CYS E N 1
ATOM 6541 C CA . CYS C 1 257 ? 21.425 -33.907 18.144 1.00 16.61 226 CYS E CA 1
ATOM 6542 C C . CYS C 1 257 ? 19.947 -33.540 17.944 1.00 17.23 226 CYS E C 1
ATOM 6543 O O . CYS C 1 257 ? 19.050 -34.336 18.338 1.00 17.86 226 CYS E O 1
ATOM 6546 N N . ILE C 1 258 ? 19.671 -32.365 17.382 1.00 16.36 227 ILE E N 1
ATOM 6547 C CA . ILE C 1 258 ? 18.264 -31.933 17.169 1.00 15.35 227 ILE E CA 1
ATOM 6548 C C . ILE C 1 258 ? 17.568 -32.939 16.259 1.00 18.54 227 ILE E C 1
ATOM 6549 O O . ILE C 1 258 ? 16.420 -33.348 16.564 1.00 19.11 227 ILE E O 1
ATOM 6554 N N . ASN C 1 259 ? 18.188 -33.315 15.157 1.00 17.86 228 ASN E N 1
ATOM 6555 C CA . ASN C 1 259 ? 17.559 -34.214 14.170 1.00 18.32 228 ASN E CA 1
ATOM 6556 C C . ASN C 1 259 ? 17.339 -35.594 14.799 1.00 19.92 228 ASN E C 1
ATOM 6557 O O . ASN C 1 259 ? 16.391 -36.256 14.375 1.00 20.82 228 ASN E O 1
ATOM 6562 N N . ALA C 1 260 ? 18.110 -35.971 15.821 1.00 20.05 229 ALA E N 1
ATOM 6563 C CA . ALA C 1 260 ? 17.962 -37.270 16.516 1.00 23.47 229 ALA E CA 1
ATOM 6564 C C . ALA C 1 260 ? 16.976 -37.172 17.700 1.00 24.70 229 ALA E C 1
ATOM 6565 O O . ALA C 1 260 ? 16.733 -38.198 18.351 1.00 24.71 229 ALA E O 1
ATOM 6567 N N . GLY C 1 261 ? 16.429 -36.001 17.995 1.00 20.59 230 GLY E N 1
ATOM 6568 C CA . GLY C 1 261 ? 15.520 -35.826 19.140 1.00 18.76 230 GLY E CA 1
ATOM 6569 C C . GLY C 1 261 ? 16.258 -35.824 20.461 1.00 20.03 230 GLY E C 1
ATOM 6570 O O . GLY C 1 261 ? 15.604 -35.994 21.499 1.00 24.30 230 GLY E O 1
ATOM 6571 N N . LYS C 1 262 ? 17.573 -35.635 20.462 1.00 22.14 231 LYS E N 1
ATOM 6572 C CA . LYS C 1 262 ? 18.407 -35.674 21.689 1.00 21.40 231 LYS E CA 1
ATOM 6573 C C . LYS C 1 262 ? 18.491 -34.255 22.244 1.00 18.99 231 LYS E C 1
ATOM 6574 O O . LYS C 1 262 ? 19.556 -33.578 22.080 1.00 20.24 231 LYS E O 1
ATOM 6580 N N A MET C 1 263 ? 17.433 -33.799 22.895 0.50 21.24 232 MET E N 1
ATOM 6581 N N B MET C 1 263 ? 17.421 -33.796 22.900 0.50 20.88 232 MET E N 1
ATOM 6582 C CA A MET C 1 263 ? 17.301 -32.363 23.227 0.50 22.62 232 MET E CA 1
ATOM 6583 C CA B MET C 1 263 ? 17.252 -32.366 23.271 0.50 21.72 232 MET E CA 1
ATOM 6584 C C A MET C 1 263 ? 18.190 -32.020 24.428 0.50 18.98 232 MET E C 1
ATOM 6585 C C B MET C 1 263 ? 18.200 -32.028 24.425 0.50 18.43 232 MET E C 1
ATOM 6586 O O A MET C 1 263 ? 18.618 -30.871 24.511 0.50 19.82 232 MET E O 1
ATOM 6587 O O B MET C 1 263 ? 18.638 -30.869 24.497 0.50 18.85 232 MET E O 1
ATOM 6596 N N . THR C 1 264 ? 18.498 -32.971 25.332 1.00 17.50 233 THR E N 1
ATOM 6597 C CA . THR C 1 264 ? 19.395 -32.676 26.462 1.00 16.41 233 THR E CA 1
ATOM 6598 C C . THR C 1 264 ? 20.800 -32.441 25.936 1.00 15.14 233 THR E C 1
ATOM 6599 O O . THR C 1 264 ? 21.459 -31.439 26.338 1.00 18.79 233 THR E O 1
ATOM 6603 N N . GLU C 1 265 ? 21.262 -33.312 25.060 1.00 16.71 234 GLU E N 1
ATOM 6604 C CA . GLU C 1 265 ? 22.611 -33.164 24.463 1.00 15.49 234 GLU E CA 1
ATOM 6605 C C . GLU C 1 265 ? 22.653 -31.868 23.634 1.00 14.73 234 GLU E C 1
ATOM 6606 O O . GLU C 1 265 ? 23.673 -31.121 23.674 1.00 13.95 234 GLU E O 1
ATOM 6612 N N . ALA C 1 266 ? 21.592 -31.594 22.881 1.00 15.28 235 ALA E N 1
ATOM 6613 C CA . ALA C 1 266 ? 21.490 -30.352 22.086 1.00 13.18 235 ALA E CA 1
ATOM 6614 C C . ALA C 1 266 ? 21.605 -29.143 23.002 1.00 14.15 235 ALA E C 1
ATOM 6615 O O . ALA C 1 266 ? 22.373 -28.209 22.679 1.00 14.21 235 ALA E O 1
ATOM 6617 N N . ARG C 1 267 ? 20.888 -29.129 24.119 1.00 13.81 236 ARG E N 1
ATOM 6618 C CA . ARG C 1 267 ? 20.912 -27.976 25.039 1.00 13.50 236 ARG E CA 1
ATOM 6619 C C . ARG C 1 267 ? 22.328 -27.787 25.583 1.00 13.96 236 ARG E C 1
ATOM 6620 O O . ARG C 1 267 ? 22.801 -26.650 25.658 1.00 13.19 236 ARG E O 1
ATOM 6628 N N . LYS C 1 268 ? 23.035 -28.870 25.913 1.00 13.01 237 LYS E N 1
ATOM 6629 C CA . LYS C 1 268 ? 24.432 -28.714 26.399 1.00 14.51 237 LYS E CA 1
ATOM 6630 C C . LYS C 1 268 ? 25.265 -27.975 25.350 1.00 11.22 237 LYS E C 1
ATOM 6631 O O . LYS C 1 268 ? 26.052 -27.081 25.729 1.00 14.03 237 LYS E O 1
ATOM 6637 N N . ILE C 1 269 ? 25.166 -28.370 24.091 1.00 11.72 238 ILE E N 1
ATOM 6638 C CA . ILE C 1 269 ? 25.984 -27.739 23.032 1.00 12.47 238 ILE E CA 1
ATOM 6639 C C . ILE C 1 269 ? 25.531 -26.287 22.827 1.00 12.55 238 ILE E C 1
ATOM 6640 O O . ILE C 1 269 ? 26.374 -25.405 22.704 1.00 11.57 238 ILE E O 1
ATOM 6645 N N . GLN C 1 270 ? 24.222 -26.047 22.775 1.00 11.56 239 GLN E N 1
ATOM 6646 C CA . GLN C 1 270 ? 23.703 -24.664 22.630 1.00 11.68 239 GLN E CA 1
ATOM 6647 C C . GLN C 1 270 ? 24.267 -23.787 23.749 1.00 12.52 239 GLN E C 1
ATOM 6648 O O . GLN C 1 270 ? 24.690 -22.639 23.493 1.00 10.96 239 GLN E O 1
ATOM 6654 N N . TYR C 1 271 ? 24.265 -24.269 24.986 1.00 11.32 240 TYR E N 1
ATOM 6655 C CA . TYR C 1 271 ? 24.735 -23.456 26.110 1.00 12.31 240 TYR E CA 1
ATOM 6656 C C . TYR C 1 271 ? 26.237 -23.193 25.980 1.00 12.30 240 TYR E C 1
ATOM 6657 O O . TYR C 1 271 ? 26.668 -22.099 26.313 1.00 13.49 240 TYR E O 1
ATOM 6666 N N . ALA C 1 272 ? 26.998 -24.176 25.521 1.00 12.59 241 ALA E N 1
ATOM 6667 C CA . ALA C 1 272 ? 28.452 -24.000 25.343 1.00 14.16 241 ALA E CA 1
ATOM 6668 C C . ALA C 1 272 ? 28.693 -22.967 24.240 1.00 12.17 241 ALA E C 1
ATOM 6669 O O . ALA C 1 272 ? 29.552 -22.062 24.408 1.00 12.80 241 ALA E O 1
ATOM 6671 N N . CYS C 1 273 ? 27.970 -23.082 23.134 1.00 13.22 242 CYS E N 1
ATOM 6672 C CA . CYS C 1 273 ? 28.091 -22.117 22.033 1.00 11.46 242 CYS E CA 1
ATOM 6673 C C . CYS C 1 273 ? 27.745 -20.730 22.541 1.00 10.39 242 CYS E C 1
ATOM 6674 O O . CYS C 1 273 ? 28.450 -19.749 22.236 1.00 11.66 242 CYS E O 1
ATOM 6677 N N . ASN C 1 274 ? 26.638 -20.595 23.270 1.00 12.44 243 ASN E N 1
ATOM 6678 C CA . ASN C 1 274 ? 26.202 -19.248 23.717 1.00 10.72 243 ASN E CA 1
ATOM 6679 C C . ASN C 1 274 ? 27.253 -18.638 24.659 1.00 11.54 243 ASN E C 1
ATOM 6680 O O . ASN C 1 274 ? 27.522 -17.426 24.536 1.00 12.85 243 ASN E O 1
ATOM 6685 N N . GLU C 1 275 ? 27.802 -19.412 25.609 1.00 12.39 244 GLU E N 1
ATOM 6686 C CA . GLU C 1 275 ? 28.872 -18.916 26.506 1.00 14.55 244 GLU E CA 1
ATOM 6687 C C . GLU C 1 275 ? 30.038 -18.378 25.665 1.00 13.07 244 GLU E C 1
ATOM 6688 O O . GLU C 1 275 ? 30.627 -17.333 26.008 1.00 13.65 244 GLU E O 1
ATOM 6694 N N . ILE C 1 276 ? 30.414 -19.081 24.605 1.00 11.71 245 ILE E N 1
ATOM 6695 C CA . ILE C 1 276 ? 31.491 -18.617 23.702 1.00 12.03 245 ILE E CA 1
ATOM 6696 C C . ILE C 1 276 ? 31.079 -17.300 23.025 1.00 12.08 245 ILE E C 1
ATOM 6697 O O . ILE C 1 276 ? 31.875 -16.383 22.969 1.00 13.44 245 ILE E O 1
ATOM 6702 N N . ILE C 1 277 ? 29.864 -17.213 22.512 1.00 11.83 246 ILE E N 1
ATOM 6703 C CA . ILE C 1 277 ? 29.377 -15.958 21.880 1.00 11.41 246 ILE E CA 1
ATOM 6704 C C . ILE C 1 277 ? 29.481 -14.821 22.882 1.00 12.11 246 ILE E C 1
ATOM 6705 O O . ILE C 1 277 ? 29.981 -13.752 22.515 1.00 12.65 246 ILE E O 1
ATOM 6710 N N . TYR C 1 278 ? 29.027 -15.025 24.115 1.00 12.94 247 TYR E N 1
ATOM 6711 C CA . TYR C 1 278 ? 29.023 -13.946 25.116 1.00 11.93 247 TYR E CA 1
ATOM 6712 C C . TYR C 1 278 ? 30.470 -13.536 25.388 1.00 12.43 247 TYR E C 1
ATOM 6713 O O . TYR C 1 278 ? 30.765 -12.320 25.491 1.00 15.34 247 TYR E O 1
ATOM 6722 N N . LYS C 1 279 ? 31.375 -14.504 25.474 1.00 12.85 248 LYS E N 1
ATOM 6723 C CA . LYS C 1 279 ? 32.818 -14.176 25.662 1.00 13.80 248 LYS E CA 1
ATOM 6724 C C . LYS C 1 279 ? 33.329 -13.349 24.481 1.00 14.65 248 LYS E C 1
ATOM 6725 O O . LYS C 1 279 ? 33.992 -12.321 24.699 1.00 15.70 248 LYS E O 1
ATOM 6731 N N . MET C 1 280 ? 33.053 -13.775 23.265 1.00 13.73 249 MET E N 1
ATOM 6732 C CA . MET C 1 280 ? 33.537 -13.034 22.074 1.00 14.76 249 MET E CA 1
ATOM 6733 C C . MET C 1 280 ? 32.961 -11.607 22.069 1.00 17.52 249 MET E C 1
ATOM 6734 O O . MET C 1 280 ? 33.658 -10.706 21.657 1.00 19.42 249 MET E O 1
ATOM 6739 N N . CYS C 1 281 ? 31.736 -11.419 22.544 1.00 13.58 250 CYS E N 1
ATOM 6740 C CA . CYS C 1 281 ? 31.070 -10.090 22.504 1.00 14.52 250 CYS E CA 1
ATOM 6741 C C . CYS C 1 281 ? 31.534 -9.216 23.671 1.00 17.81 250 CYS E C 1
ATOM 6742 O O . CYS C 1 281 ? 31.189 -8.014 23.680 1.00 17.08 250 CYS E O 1
ATOM 6745 N N . SER C 1 282 ? 32.322 -9.731 24.597 1.00 16.85 251 SER E N 1
ATOM 6746 C CA . SER C 1 282 ? 32.789 -8.989 25.792 1.00 18.88 251 SER E CA 1
ATOM 6747 C C . SER C 1 282 ? 34.033 -8.142 25.480 1.00 19.26 251 SER E C 1
ATOM 6748 O O . SER C 1 282 ? 34.435 -7.352 26.326 1.00 19.66 251 SER E O 1
ATOM 6751 N N . ALA C 1 283 ? 34.618 -8.286 24.302 1.00 15.85 252 ALA E N 1
ATOM 6752 C CA . ALA C 1 283 ? 35.793 -7.514 23.861 1.00 17.45 252 ALA E CA 1
ATOM 6753 C C . ALA C 1 283 ? 35.416 -6.074 23.540 1.00 17.62 252 ALA E C 1
ATOM 6754 O O . ALA C 1 283 ? 34.252 -5.791 23.225 1.00 17.82 252 ALA E O 1
ATOM 6756 N N . HIS C 1 284 ? 36.414 -5.207 23.590 1.00 16.14 253 HIS E N 1
ATOM 6757 C CA . HIS C 1 284 ? 36.320 -3.809 23.093 1.00 17.18 253 HIS E CA 1
ATOM 6758 C C . HIS C 1 284 ? 36.152 -3.849 21.562 1.00 16.74 253 HIS E C 1
ATOM 6759 O O . HIS C 1 284 ? 35.196 -3.231 21.036 1.00 19.08 253 HIS E O 1
ATOM 6766 N N . GLY C 1 285 ? 37.002 -4.578 20.868 1.00 14.79 254 GLY E N 1
ATOM 6767 C CA . GLY C 1 285 ? 36.915 -4.795 19.424 1.00 17.94 254 GLY E CA 1
ATOM 6768 C C . GLY C 1 285 ? 35.628 -5.534 19.064 1.00 15.65 254 GLY E C 1
ATOM 6769 O O . GLY C 1 285 ? 35.084 -6.298 19.878 1.00 16.82 254 GLY E O 1
ATOM 6770 N N . ASN C 1 286 ? 35.227 -5.383 17.805 1.00 13.70 255 ASN E N 1
ATOM 6771 C CA . ASN C 1 286 ? 34.004 -5.996 17.258 1.00 13.86 255 ASN E CA 1
ATOM 6772 C C . ASN C 1 286 ? 34.094 -7.524 17.314 1.00 13.95 255 ASN E C 1
ATOM 6773 O O . ASN C 1 286 ? 35.172 -8.130 17.181 1.00 14.04 255 ASN E O 1
ATOM 6778 N N . MET C 1 287 ? 32.949 -8.163 17.486 1.00 12.89 256 MET E N 1
ATOM 6779 C CA . MET C 1 287 ? 32.880 -9.635 17.550 1.00 13.49 256 MET E CA 1
ATOM 6780 C C . MET C 1 287 ? 33.549 -10.262 16.336 1.00 11.82 256 MET E C 1
ATOM 6781 O O . MET C 1 287 ? 34.196 -11.313 16.502 1.00 12.96 256 MET E O 1
ATOM 6786 N N . TYR C 1 288 ? 33.376 -9.739 15.119 1.00 12.32 257 TYR E N 1
ATOM 6787 C CA . TYR C 1 288 ? 33.978 -10.363 13.931 1.00 11.85 257 TYR E CA 1
ATOM 6788 C C . TYR C 1 288 ? 35.513 -10.205 14.010 1.00 11.97 257 TYR E C 1
ATOM 6789 O O . TYR C 1 288 ? 36.190 -11.090 13.473 1.00 13.64 257 TYR E O 1
ATOM 6798 N N . ALA C 1 289 ? 36.015 -9.131 14.606 1.00 12.40 258 ALA E N 1
ATOM 6799 C CA . ALA C 1 289 ? 37.483 -8.968 14.824 1.00 13.15 258 ALA E CA 1
ATOM 6800 C C . ALA C 1 289 ? 37.950 -10.087 15.758 1.00 13.80 258 ALA E C 1
ATOM 6801 O O . ALA C 1 289 ? 39.049 -10.648 15.540 1.00 15.02 258 ALA E O 1
ATOM 6803 N N . VAL C 1 290 ? 37.172 -10.363 16.818 1.00 12.92 259 VAL E N 1
ATOM 6804 C CA . VAL C 1 290 ? 37.533 -11.472 17.743 1.00 12.40 259 VAL E CA 1
ATOM 6805 C C . VAL C 1 290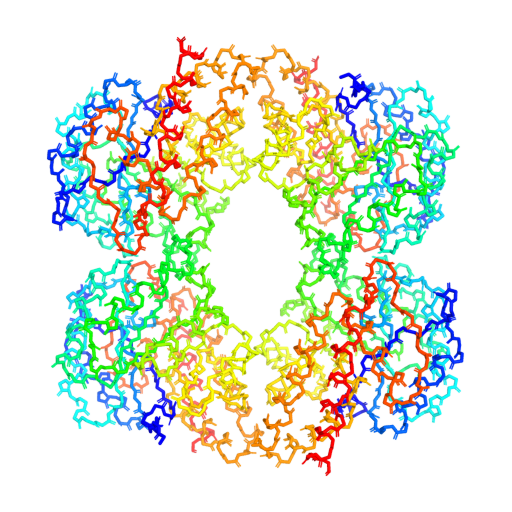 ? 37.527 -12.797 16.978 1.00 15.99 259 VAL E C 1
ATOM 6806 O O . VAL C 1 290 ? 38.468 -13.570 17.081 1.00 13.98 259 VAL E O 1
ATOM 6810 N N . ILE C 1 291 ? 36.490 -13.056 16.160 1.00 11.14 260 ILE E N 1
ATOM 6811 C CA . ILE C 1 291 ? 36.441 -14.347 15.420 1.00 11.30 260 ILE E CA 1
ATOM 6812 C C . ILE C 1 291 ? 37.642 -14.468 14.469 1.00 12.12 260 ILE E C 1
ATOM 6813 O O . ILE C 1 291 ? 38.248 -15.528 14.407 1.00 13.31 260 ILE E O 1
ATOM 6818 N N . LYS C 1 292 ? 38.011 -13.405 13.754 1.00 13.06 261 LYS E N 1
ATOM 6819 C CA . LYS C 1 292 ? 39.140 -13.527 12.802 1.00 12.79 261 LYS E CA 1
ATOM 6820 C C . LYS C 1 292 ? 40.413 -13.852 13.605 1.00 12.93 261 LYS E C 1
ATOM 6821 O O . LYS C 1 292 ? 41.214 -14.641 13.116 1.00 15.24 261 LYS E O 1
ATOM 6827 N N . ALA C 1 293 ? 40.566 -13.251 14.771 1.00 12.98 262 ALA E N 1
ATOM 6828 C CA . ALA C 1 293 ? 41.768 -13.522 15.614 1.00 12.24 262 ALA E CA 1
ATOM 6829 C C . ALA C 1 293 ? 41.738 -14.960 16.133 1.00 15.35 262 ALA E C 1
ATOM 6830 O O . ALA C 1 293 ? 42.815 -15.620 16.211 1.00 15.08 262 ALA E O 1
ATOM 6832 N N . ILE C 1 294 ? 40.567 -15.467 16.498 1.00 13.25 263 ILE E N 1
ATOM 6833 C CA . ILE C 1 294 ? 40.407 -16.873 16.948 1.00 14.19 263 ILE E CA 1
ATOM 6834 C C . ILE C 1 294 ? 40.785 -17.801 15.802 1.00 15.28 263 ILE E C 1
ATOM 6835 O O . ILE C 1 294 ? 41.454 -18.815 16.060 1.00 15.29 263 ILE E O 1
ATOM 6840 N N . LEU C 1 295 ? 40.354 -17.522 14.567 1.00 13.50 264 LEU E N 1
ATOM 6841 C CA . LEU C 1 295 ? 40.659 -18.420 13.435 1.00 13.79 264 LEU E CA 1
ATOM 6842 C C . LEU C 1 295 ? 42.158 -18.390 13.128 1.00 15.99 264 LEU E C 1
ATOM 6843 O O . LEU C 1 295 ? 42.656 -19.436 12.670 1.00 16.67 264 LEU E O 1
ATOM 6848 N N . LYS C 1 296 ? 42.852 -17.290 13.399 1.00 15.34 265 LYS E N 1
ATOM 6849 C CA . LYS C 1 296 ? 44.340 -17.312 13.280 1.00 14.36 265 LYS E CA 1
ATOM 6850 C C . LYS C 1 296 ? 44.911 -18.270 14.323 1.00 16.44 265 LYS E C 1
ATOM 6851 O O . LYS C 1 296 ? 45.774 -19.150 13.954 1.00 18.07 265 LYS E O 1
ATOM 6857 N N . ILE C 1 297 ? 44.482 -18.202 15.583 1.00 16.41 266 ILE E N 1
ATOM 6858 C CA . ILE C 1 297 ? 45.002 -19.082 16.670 1.00 14.83 266 ILE E CA 1
ATOM 6859 C C . ILE C 1 297 ? 44.663 -20.534 16.384 1.00 19.86 266 ILE E C 1
ATOM 6860 O O . ILE C 1 297 ? 45.588 -21.394 16.473 1.00 18.32 266 ILE E O 1
ATOM 6865 N N . ASN C 1 298 ? 43.395 -20.837 16.109 1.00 16.74 267 ASN E N 1
ATOM 6866 C CA . ASN C 1 298 ? 42.917 -22.237 16.109 1.00 16.46 267 ASN E CA 1
ATOM 6867 C C . ASN C 1 298 ? 43.165 -22.885 14.747 1.00 18.06 267 ASN E C 1
ATOM 6868 O O . ASN C 1 298 ? 43.243 -24.130 14.701 1.00 19.03 267 ASN E O 1
ATOM 6873 N N . GLU C 1 299 ? 43.255 -22.115 13.659 1.00 14.69 268 GLU E N 1
ATOM 6874 C CA . GLU C 1 299 ? 43.291 -22.697 12.291 1.00 17.57 268 GLU E CA 1
ATOM 6875 C C . GLU C 1 299 ? 44.439 -22.140 11.449 1.00 20.65 268 GLU E C 1
ATOM 6876 O O . GLU C 1 299 ? 44.622 -22.639 10.324 1.00 21.03 268 GLU E O 1
ATOM 6882 N N . GLY C 1 300 ? 45.175 -21.140 11.941 1.00 19.18 269 GLY E N 1
ATOM 6883 C CA . GLY C 1 300 ? 46.234 -20.501 11.146 1.00 19.32 269 GLY E CA 1
ATOM 6884 C C . GLY C 1 300 ? 45.695 -19.750 9.958 1.00 22.16 269 GLY E C 1
ATOM 6885 O O . GLY C 1 300 ? 46.497 -19.396 9.072 1.00 20.14 269 GLY E O 1
ATOM 6886 N N . LEU C 1 301 ? 44.396 -19.386 9.950 1.00 16.73 270 LEU E N 1
ATOM 6887 C CA . LEU C 1 301 ? 43.851 -18.632 8.817 1.00 18.01 270 LEU E CA 1
ATOM 6888 C C . LEU C 1 301 ? 44.147 -17.144 9.016 1.00 17.37 270 LEU E C 1
ATOM 6889 O O . LEU C 1 301 ? 44.026 -16.644 10.161 1.00 17.44 270 LEU E O 1
ATOM 6894 N N . GLU C 1 302 ? 44.453 -16.464 7.922 1.00 18.46 271 GLU E N 1
ATOM 6895 C CA . GLU C 1 302 ? 44.691 -15.014 7.872 1.00 18.81 271 GLU E CA 1
ATOM 6896 C C . GLU C 1 302 ? 43.514 -14.346 7.151 1.00 20.21 271 GLU E C 1
ATOM 6897 O O . GLU C 1 302 ? 43.401 -14.473 5.912 1.00 19.88 271 GLU E O 1
ATOM 6903 N N . LEU C 1 303 ? 42.609 -13.727 7.903 1.00 16.24 272 LEU E N 1
ATOM 6904 C CA . LEU C 1 303 ? 41.399 -13.092 7.328 1.00 18.70 272 LEU E CA 1
ATOM 6905 C C . LEU C 1 303 ? 41.547 -11.582 7.364 1.00 16.92 272 LEU E C 1
ATOM 6906 O O . LEU C 1 303 ? 40.638 -10.885 6.886 1.00 19.17 272 LEU E O 1
ATOM 6911 N N . GLY C 1 304 ? 42.626 -11.051 7.945 1.00 16.09 273 GLY E N 1
ATOM 6912 C CA . GLY C 1 304 ? 42.768 -9.594 8.038 1.00 18.55 273 GLY E CA 1
ATOM 6913 C C . GLY C 1 304 ? 41.929 -8.997 9.146 1.00 19.61 273 GLY E C 1
ATOM 6914 O O . GLY C 1 304 ? 41.509 -9.713 10.046 1.00 21.97 273 GLY E O 1
ATOM 6915 N N . ALA C 1 305 ? 41.853 -7.686 9.097 1.00 21.01 274 ALA E N 1
ATOM 6916 C CA . ALA C 1 305 ? 41.209 -6.825 10.103 1.00 24.92 274 ALA E CA 1
ATOM 6917 C C . ALA C 1 305 ? 39.689 -6.856 9.907 1.00 19.58 274 ALA E C 1
ATOM 6918 O O . ALA C 1 305 ? 39.192 -7.556 9.014 1.00 18.82 274 ALA E O 1
ATOM 6920 N N . VAL C 1 306 ? 38.993 -6.034 10.657 1.00 15.26 275 VAL E N 1
ATOM 6921 C CA . VAL C 1 306 ? 37.600 -5.645 10.259 1.00 13.72 275 VAL E CA 1
ATOM 6922 C C . VAL C 1 306 ? 37.682 -4.252 9.647 1.00 14.01 275 VAL E C 1
ATOM 6923 O O . VAL C 1 306 ? 38.564 -3.465 10.003 1.00 15.23 275 VAL E O 1
ATOM 6927 N N . ARG C 1 307 ? 36.735 -3.963 8.767 1.00 11.93 276 ARG E N 1
ATOM 6928 C CA . ARG C 1 307 ? 36.720 -2.661 8.088 1.00 11.94 276 ARG E CA 1
ATOM 6929 C C . ARG C 1 307 ? 36.112 -1.585 8.984 1.00 14.40 276 ARG E C 1
ATOM 6930 O O . ARG C 1 307 ? 34.977 -1.752 9.497 1.00 14.25 276 ARG E O 1
ATOM 6938 N N . GLU C 1 308 ? 36.776 -0.440 9.060 1.00 15.15 277 GLU E N 1
ATOM 6939 C CA . GLU C 1 308 ? 36.251 0.738 9.792 1.00 13.18 277 GLU E CA 1
ATOM 6940 C C . GLU C 1 308 ? 34.952 1.159 9.120 1.00 13.37 277 GLU E C 1
ATOM 6941 O O . GLU C 1 308 ? 34.880 1.260 7.895 1.00 12.73 277 GLU E O 1
ATOM 6947 N N . PRO C 1 309 ? 33.887 1.509 9.864 1.00 12.17 278 PRO E N 1
ATOM 6948 C CA . PRO C 1 309 ? 33.959 1.820 11.296 1.00 12.93 278 PRO E CA 1
ATOM 6949 C C . PRO C 1 309 ? 33.888 0.700 12.328 1.00 12.84 278 PRO E C 1
ATOM 6950 O O . PRO C 1 309 ? 33.883 1.005 13.521 1.00 13.19 278 PRO E O 1
ATOM 6954 N N . LEU C 1 310 ? 33.862 -0.562 11.917 1.00 12.46 279 LEU E N 1
ATOM 6955 C CA . LEU C 1 310 ? 33.876 -1.624 12.949 1.00 11.68 279 LEU E CA 1
ATOM 6956 C C . LEU C 1 310 ? 35.155 -1.486 13.759 1.00 13.70 279 LEU E C 1
ATOM 6957 O O . LEU C 1 310 ? 36.239 -1.240 13.187 1.00 14.34 279 LEU E O 1
ATOM 6962 N N . PRO C 1 311 ? 35.062 -1.520 15.100 1.00 13.25 280 PRO E N 1
ATOM 6963 C CA . PRO C 1 311 ? 36.249 -1.312 15.924 1.00 13.91 280 PRO E CA 1
ATOM 6964 C C . PRO C 1 311 ? 37.188 -2.505 15.958 1.00 13.29 280 PRO E C 1
ATOM 6965 O O . PRO C 1 311 ? 36.782 -3.651 16.138 1.00 14.21 280 PRO E O 1
ATOM 6969 N N . ALA C 1 312 ? 38.484 -2.186 15.845 1.00 16.11 281 ALA E N 1
ATOM 6970 C CA . ALA C 1 312 ? 39.582 -3.167 15.891 1.00 16.62 281 ALA E CA 1
ATOM 6971 C C . ALA C 1 312 ? 39.797 -3.617 17.344 1.00 15.35 281 ALA E C 1
ATOM 6972 O O . ALA C 1 312 ? 39.468 -2.876 18.305 1.00 17.61 281 ALA E O 1
ATOM 6974 N N . LEU C 1 313 ? 40.349 -4.816 17.494 1.00 16.18 282 LEU E N 1
ATOM 6975 C CA . LEU C 1 313 ? 40.815 -5.285 18.816 1.00 16.40 282 LEU E CA 1
ATOM 6976 C C . LEU C 1 313 ? 41.863 -4.313 19.356 1.00 16.63 282 LEU E C 1
ATOM 6977 O O . LEU C 1 313 ? 42.666 -3.765 18.565 1.00 19.22 282 LEU E O 1
ATOM 6982 N N . VAL C 1 314 ? 41.869 -4.182 20.663 1.00 17.38 283 VAL E N 1
ATOM 6983 C CA . VAL C 1 314 ? 42.968 -3.515 21.415 1.00 21.20 283 VAL E CA 1
ATOM 6984 C C . VAL C 1 314 ? 43.790 -4.580 22.125 1.00 20.20 283 VAL E C 1
ATOM 6985 O O . VAL C 1 314 ? 43.395 -5.751 22.181 1.00 19.00 283 VAL E O 1
ATOM 6989 N N . ASP C 1 315 ? 44.940 -4.186 22.680 1.00 24.14 284 ASP E N 1
ATOM 6990 C CA . ASP C 1 315 ? 45.853 -5.179 23.299 1.00 23.78 284 ASP E CA 1
ATOM 6991 C C . ASP C 1 315 ? 45.140 -5.970 24.396 1.00 21.23 284 ASP E C 1
ATOM 6992 O O . ASP C 1 315 ? 45.337 -7.186 24.468 1.00 23.91 284 ASP E O 1
ATOM 6997 N N . GLU C 1 316 ? 44.325 -5.299 25.203 1.00 22.33 285 GLU E N 1
ATOM 6998 C CA . GLU C 1 316 ? 43.547 -5.878 26.328 1.00 23.90 285 GLU E CA 1
ATOM 6999 C C . GLU C 1 316 ? 42.604 -6.964 25.820 1.00 24.29 285 GLU E C 1
ATOM 7000 O O . GLU C 1 316 ? 42.265 -7.880 26.571 1.00 27.11 285 GLU E O 1
ATOM 7006 N N . ASP C 1 317 ? 42.225 -6.920 24.544 1.00 18.88 286 ASP E N 1
ATOM 7007 C CA . ASP C 1 317 ? 41.282 -7.932 24.034 1.00 16.66 286 ASP E CA 1
ATOM 7008 C C . ASP C 1 317 ? 41.964 -9.275 23.770 1.00 19.18 286 ASP E C 1
ATOM 7009 O O . ASP C 1 317 ? 41.259 -10.263 23.616 1.00 18.99 286 ASP E O 1
ATOM 7014 N N A MET C 1 318 ? 43.289 -9.327 23.664 0.50 20.31 287 MET E N 1
ATOM 7015 N N B MET C 1 318 ? 43.286 -9.326 23.652 0.50 20.15 287 MET E N 1
ATOM 7016 C CA A MET C 1 318 ? 43.935 -10.586 23.222 0.50 20.61 287 MET E CA 1
ATOM 7017 C CA B MET C 1 318 ? 43.921 -10.591 23.213 0.50 20.39 287 MET E CA 1
ATOM 7018 C C A MET C 1 318 ? 43.729 -11.671 24.290 0.50 19.85 287 MET E C 1
ATOM 7019 C C B MET C 1 318 ? 43.727 -11.674 24.287 0.50 19.66 287 MET E C 1
ATOM 7020 O O A MET C 1 318 ? 43.640 -12.840 23.910 0.50 18.61 287 MET E O 1
ATOM 7021 O O B MET C 1 318 ? 43.625 -12.846 23.907 0.50 18.34 287 MET E O 1
ATOM 7030 N N . GLU C 1 319 ? 43.597 -11.321 25.570 1.00 19.49 288 GLU E N 1
ATOM 7031 C CA . GLU C 1 319 ? 43.287 -12.323 26.630 1.00 21.35 288 GLU E CA 1
ATOM 7032 C C . GLU C 1 319 ? 41.895 -12.908 26.394 1.00 20.02 288 GLU E C 1
ATOM 7033 O O . GLU C 1 319 ? 41.687 -14.133 26.595 1.00 20.46 288 GLU E O 1
ATOM 7039 N N . ILE C 1 320 ? 40.953 -12.083 25.961 1.00 18.11 289 ILE E N 1
ATOM 7040 C CA . ILE C 1 320 ? 39.561 -12.541 25.689 1.00 17.50 289 ILE E CA 1
ATOM 7041 C C . ILE C 1 320 ? 39.579 -13.446 24.447 1.00 14.69 289 ILE E C 1
ATOM 7042 O O . ILE C 1 320 ? 38.918 -14.497 24.438 1.00 16.42 289 ILE E O 1
ATOM 7047 N N . VAL C 1 321 ? 40.290 -13.049 23.399 1.00 15.98 290 VAL E N 1
ATOM 7048 C CA . VAL C 1 321 ? 40.449 -13.852 22.169 1.00 16.21 290 VAL E CA 1
ATOM 7049 C C . VAL C 1 321 ? 40.996 -15.222 22.551 1.00 13.81 290 VAL E C 1
ATOM 7050 O O . VAL C 1 321 ? 40.450 -16.244 22.148 1.00 15.94 290 VAL E O 1
ATOM 7054 N N . LYS C 1 322 ? 42.084 -15.256 23.332 1.00 15.36 291 LYS E N 1
ATOM 7055 C CA . LYS C 1 322 ? 42.721 -16.542 23.675 1.00 16.47 291 LYS E CA 1
ATOM 7056 C C . LYS C 1 322 ? 41.787 -17.397 24.512 1.00 14.80 291 LYS E C 1
ATOM 7057 O O . LYS C 1 322 ? 41.782 -18.622 24.317 1.00 17.40 291 LYS E O 1
ATOM 7063 N N . GLU C 1 323 ? 41.044 -16.794 25.446 1.00 15.20 292 GLU E N 1
ATOM 7064 C CA . GLU C 1 323 ? 40.098 -17.532 26.298 1.00 16.75 292 GLU E CA 1
ATOM 7065 C C . GLU C 1 323 ? 38.988 -18.124 25.424 1.00 15.09 292 GLU E C 1
ATOM 7066 O O . GLU C 1 323 ? 38.674 -19.320 25.562 1.00 15.97 292 GLU E O 1
ATOM 7072 N N . ALA C 1 324 ? 38.402 -17.337 24.524 1.00 15.13 293 ALA E N 1
ATOM 7073 C CA . ALA C 1 324 ? 37.324 -17.846 23.659 1.00 14.86 293 ALA E CA 1
ATOM 7074 C C . ALA C 1 324 ? 37.859 -18.941 22.736 1.00 15.30 293 ALA E C 1
ATOM 7075 O O . ALA C 1 324 ? 37.161 -19.933 22.527 1.00 14.61 293 ALA E O 1
ATOM 7077 N N . ALA C 1 325 ? 39.065 -18.773 22.194 1.00 15.31 294 ALA E N 1
ATOM 7078 C CA . ALA C 1 325 ? 39.674 -19.808 21.324 1.00 14.24 294 ALA E CA 1
ATOM 7079 C C . ALA C 1 325 ? 39.805 -21.114 22.109 1.00 15.23 294 ALA E C 1
ATOM 7080 O O . ALA C 1 325 ? 39.474 -22.172 21.554 1.00 15.26 294 ALA E O 1
ATOM 7082 N N . GLN C 1 326 ? 40.271 -21.027 23.352 1.00 16.39 295 GLN E N 1
ATOM 7083 C CA . GLN C 1 326 ? 40.413 -22.234 24.215 1.00 17.29 295 GLN E CA 1
ATOM 7084 C C . GLN C 1 326 ? 39.036 -22.808 24.541 1.00 16.60 295 GLN E C 1
ATOM 7085 O O . GLN C 1 326 ? 38.882 -24.049 24.563 1.00 16.24 295 GLN E O 1
ATOM 7091 N N . MET C 1 327 ? 38.021 -21.974 24.787 1.00 15.57 296 MET E N 1
ATOM 7092 C CA . MET C 1 327 ? 36.665 -22.485 25.080 1.00 14.59 296 MET E CA 1
ATOM 7093 C C . MET C 1 327 ? 36.142 -23.314 23.910 1.00 13.47 296 MET E C 1
ATOM 7094 O O . MET C 1 327 ? 35.448 -24.347 24.116 1.00 14.31 296 MET E O 1
ATOM 7099 N N . ILE C 1 328 ? 36.424 -22.867 22.697 1.00 13.12 297 ILE E N 1
ATOM 7100 C CA . ILE C 1 328 ? 35.989 -23.603 21.484 1.00 12.61 297 ILE E CA 1
ATOM 7101 C C . ILE C 1 328 ? 36.715 -24.953 21.461 1.00 12.71 297 ILE E C 1
ATOM 7102 O O . ILE C 1 328 ? 36.086 -25.957 21.208 1.00 13.65 297 ILE E O 1
ATOM 7107 N N . CYS C 1 329 ? 38.036 -24.965 21.690 1.00 15.41 298 CYS E N 1
ATOM 7108 C CA . CYS C 1 329 ? 38.797 -26.242 21.672 1.00 15.36 298 CYS E CA 1
ATOM 7109 C C . CYS C 1 329 ? 38.226 -27.177 22.731 1.00 15.37 298 CYS E C 1
ATOM 7110 O O . CYS C 1 329 ? 38.069 -28.381 22.465 1.00 17.46 298 CYS E O 1
ATOM 7113 N N . ASP C 1 330 ? 37.960 -26.645 23.943 1.00 16.15 299 ASP E N 1
ATOM 7114 C CA . ASP C 1 330 ? 37.460 -27.473 25.064 1.00 16.87 299 ASP E CA 1
ATOM 7115 C C . ASP C 1 330 ? 36.077 -28.058 24.740 1.00 18.39 299 ASP E C 1
ATOM 7116 O O . ASP C 1 330 ? 35.796 -29.253 25.023 1.00 16.31 299 ASP E O 1
ATOM 7121 N N . ALA C 1 331 ? 35.203 -27.262 24.133 1.00 16.25 300 ALA E N 1
ATOM 7122 C CA . ALA C 1 331 ? 33.859 -27.735 23.756 1.00 12.75 300 ALA E CA 1
ATOM 7123 C C . ALA C 1 331 ? 33.973 -28.814 22.682 1.00 14.58 300 ALA E C 1
ATOM 7124 O O . ALA C 1 331 ? 33.225 -29.813 22.736 1.00 16.04 300 ALA E O 1
ATOM 7126 N N . LYS C 1 332 ? 34.842 -28.633 21.698 1.00 14.22 301 LYS E N 1
ATOM 7127 C CA . LYS C 1 332 ? 35.024 -29.665 20.650 1.00 14.21 301 LYS E CA 1
ATOM 7128 C C . LYS C 1 332 ? 35.485 -30.975 21.299 1.00 16.41 301 LYS E C 1
ATOM 7129 O O . LYS C 1 332 ? 34.971 -32.042 20.913 1.00 17.51 301 LYS E O 1
ATOM 7135 N N . LYS C 1 333 ? 36.435 -30.890 22.248 1.00 16.22 302 LYS E N 1
ATOM 7136 C CA . LYS C 1 333 ? 36.924 -32.137 22.886 1.00 16.94 302 LYS E CA 1
ATOM 7137 C C . LYS C 1 333 ? 35.766 -32.814 23.631 1.00 17.99 302 LYS E C 1
ATOM 7138 O O . LYS C 1 333 ? 35.638 -34.073 23.595 1.00 16.79 302 LYS E O 1
ATOM 7144 N N . LYS C 1 334 ? 34.905 -32.018 24.290 1.00 17.05 303 LYS E N 1
ATOM 7145 C CA . LYS C 1 334 ? 33.823 -32.582 25.106 1.00 17.07 303 LYS E CA 1
ATOM 7146 C C . LYS C 1 334 ? 32.724 -33.186 24.229 1.00 19.51 303 LYS E C 1
ATOM 7147 O O . LYS C 1 334 ? 32.194 -34.228 24.588 1.00 22.59 303 LYS E O 1
ATOM 7153 N N . PHE C 1 335 ? 32.361 -32.554 23.113 1.00 19.29 304 PHE E N 1
ATOM 7154 C CA . PHE C 1 335 ? 31.093 -32.881 22.412 1.00 16.86 304 PHE E CA 1
ATOM 7155 C C . PHE C 1 335 ? 31.269 -33.672 21.111 1.00 22.78 304 PHE E C 1
ATOM 7156 O O . PHE C 1 335 ? 30.264 -34.225 20.675 1.00 23.59 304 PHE E O 1
ATOM 7164 N N . LEU C 1 336 ? 32.439 -33.692 20.491 1.00 20.70 305 LEU E N 1
ATOM 7165 C CA . LEU C 1 336 ? 32.590 -34.345 19.157 1.00 24.47 305 LEU E CA 1
ATOM 7166 C C . LEU C 1 336 ? 33.003 -35.824 19.302 1.00 34.75 305 LEU E C 1
ATOM 7167 O O . LEU C 1 336 ? 33.527 -36.133 20.398 1.00 36.24 305 LEU E O 1
ATOM 7172 N N . MET D 1 32 ? 35.755 33.249 21.369 1.00 72.70 1 MET F N 1
ATOM 7173 C CA . MET D 1 32 ? 34.555 33.803 20.665 1.00 70.30 1 MET F CA 1
ATOM 7174 C C . MET D 1 32 ? 34.618 33.356 19.191 1.00 77.93 1 MET F C 1
ATOM 7175 O O . MET D 1 32 ? 34.663 34.211 18.280 1.00 66.20 1 MET F O 1
ATOM 7180 N N . ARG D 1 33 ? 34.626 32.040 18.961 1.00 38.28 2 ARG F N 1
ATOM 7181 C CA . ARG D 1 33 ? 34.478 31.418 17.627 1.00 40.50 2 ARG F CA 1
ATOM 7182 C C . ARG D 1 33 ? 33.258 32.039 16.935 1.00 32.24 2 ARG F C 1
ATOM 7183 O O . ARG D 1 33 ? 32.190 32.136 17.595 1.00 40.94 2 ARG F O 1
ATOM 7191 N N . ASN D 1 34 ? 33.401 32.435 15.674 1.00 30.41 3 ASN F N 1
ATOM 7192 C CA . ASN D 1 34 ? 32.330 33.151 14.929 1.00 35.78 3 ASN F CA 1
ATOM 7193 C C . ASN D 1 34 ? 31.504 32.128 14.130 1.00 32.46 3 ASN F C 1
ATOM 7194 O O . ASN D 1 34 ? 32.013 31.540 13.161 1.00 31.08 3 ASN F O 1
ATOM 7199 N N . LEU D 1 35 ? 30.264 31.902 14.538 1.00 25.35 4 LEU F N 1
ATOM 7200 C CA . LEU D 1 35 ? 29.368 30.932 13.876 1.00 17.76 4 LEU F CA 1
ATOM 7201 C C . LEU D 1 35 ? 28.209 31.655 13.210 1.00 17.79 4 LEU F C 1
ATOM 7202 O O . LEU D 1 35 ? 27.221 31.011 12.863 1.00 15.97 4 LEU F O 1
ATOM 7207 N N . GLU D 1 36 ? 28.325 32.990 12.984 1.00 18.01 5 GLU F N 1
ATOM 7208 C CA . GLU D 1 36 ? 27.192 33.755 12.404 1.00 16.09 5 GLU F CA 1
ATOM 7209 C C . GLU D 1 36 ? 26.815 33.181 11.042 1.00 13.76 5 GLU F C 1
ATOM 7210 O O . GLU D 1 36 ? 25.633 33.227 10.684 1.00 16.53 5 GLU F O 1
ATOM 7216 N N . LYS D 1 37 ? 27.760 32.649 10.291 1.00 16.06 6 LYS F N 1
ATOM 7217 C CA . LYS D 1 37 ? 27.480 32.180 8.904 1.00 15.66 6 LYS F CA 1
ATOM 7218 C C . LYS D 1 37 ? 26.564 30.940 8.926 1.00 14.56 6 LYS F C 1
ATOM 7219 O O . LYS D 1 37 ? 26.052 30.579 7.864 1.00 15.09 6 LYS F O 1
ATOM 7225 N N . TYR D 1 38 ? 26.347 30.336 10.085 1.00 13.45 7 TYR F N 1
ATOM 7226 C CA . TYR D 1 38 ? 25.489 29.139 10.212 1.00 14.29 7 TYR F CA 1
ATOM 7227 C C . TYR D 1 38 ? 24.118 29.506 10.784 1.00 14.77 7 TYR F C 1
ATOM 7228 O O . TYR D 1 38 ? 23.258 28.593 10.886 1.00 14.31 7 TYR F O 1
ATOM 7237 N N . LYS D 1 39 ? 23.896 30.765 11.163 1.00 14.30 8 LYS F N 1
ATOM 7238 C CA . LYS D 1 39 ? 22.667 31.144 11.876 1.00 16.29 8 LYS F CA 1
ATOM 7239 C C . LYS D 1 39 ? 21.629 31.607 10.861 1.00 21.13 8 LYS F C 1
ATOM 7240 O O . LYS D 1 39 ? 21.618 32.793 10.503 1.00 26.47 8 LYS F O 1
ATOM 7246 N N . GLY D 1 40 ? 20.680 30.768 10.549 1.00 18.45 9 GLY F N 1
ATOM 7247 C CA . GLY D 1 40 ? 19.622 31.111 9.595 1.00 17.73 9 GLY F CA 1
ATOM 7248 C C . GLY D 1 40 ? 19.095 29.821 8.984 1.00 16.51 9 GLY F C 1
ATOM 7249 O O . GLY D 1 40 ? 19.287 28.719 9.566 1.00 18.43 9 GLY F O 1
ATOM 7250 N N . VAL D 1 41 ? 18.445 29.967 7.847 1.00 14.08 10 VAL F N 1
ATOM 7251 C CA . VAL D 1 41 ? 17.712 28.894 7.155 1.00 12.33 10 VAL F CA 1
ATOM 7252 C C . VAL D 1 41 ? 18.635 28.254 6.138 1.00 13.66 10 VAL F C 1
ATOM 7253 O O . VAL D 1 41 ? 19.080 28.941 5.215 1.00 13.05 10 VAL F O 1
ATOM 7257 N N . ILE D 1 42 ? 18.948 26.981 6.340 1.00 13.46 11 ILE F N 1
ATOM 7258 C CA . ILE D 1 42 ? 19.884 26.205 5.491 1.00 11.14 11 ILE F CA 1
ATOM 7259 C C . ILE D 1 42 ? 19.117 25.002 4.945 1.00 11.09 11 ILE F C 1
ATOM 7260 O O . ILE D 1 42 ? 19.042 23.913 5.571 1.00 12.38 11 ILE F O 1
ATOM 7265 N N . PRO D 1 43 ? 18.467 25.143 3.771 1.00 11.71 12 PRO F N 1
ATOM 7266 C CA . PRO D 1 43 ? 17.791 23.997 3.190 1.00 11.77 12 PRO F CA 1
ATOM 7267 C C . PRO D 1 43 ? 18.728 22.832 2.905 1.00 14.54 12 PRO F C 1
ATOM 7268 O O . PRO D 1 43 ? 19.829 23.031 2.430 1.00 12.10 12 PRO F O 1
ATOM 7272 N N . ALA D 1 44 ? 18.223 21.609 3.085 1.00 11.01 13 ALA F N 1
ATOM 7273 C CA . ALA D 1 44 ? 18.876 20.437 2.490 1.00 12.31 13 ALA F CA 1
ATOM 7274 C C . ALA D 1 44 ? 18.743 20.537 0.979 1.00 13.48 13 ALA F C 1
ATOM 7275 O O . ALA D 1 44 ? 17.648 20.824 0.429 1.00 15.06 13 ALA F O 1
ATOM 7277 N N . PHE D 1 45 ? 19.827 20.310 0.311 1.00 11.69 14 PHE F N 1
ATOM 7278 C CA . PHE D 1 45 ? 19.916 20.310 -1.165 1.00 10.45 14 PHE F CA 1
ATOM 7279 C C . PHE D 1 45 ? 19.438 18.977 -1.706 1.00 11.50 14 PHE F C 1
ATOM 7280 O O . PHE D 1 45 ? 19.852 17.938 -1.238 1.00 13.01 14 PHE F O 1
ATOM 7288 N N . TYR D 1 46 ? 18.517 19.001 -2.670 1.00 11.62 15 TYR F N 1
ATOM 7289 C CA . TYR D 1 46 ? 17.939 17.770 -3.235 1.00 10.79 15 TYR F CA 1
ATOM 7290 C C . TYR D 1 46 ? 18.891 17.152 -4.272 1.00 13.76 15 TYR F C 1
ATOM 7291 O O . TYR D 1 46 ? 19.725 17.841 -4.884 1.00 13.78 15 TYR F O 1
ATOM 7300 N N . ALA D 1 47 ? 18.720 15.857 -4.480 1.00 11.96 16 ALA F N 1
ATOM 7301 C CA . ALA D 1 47 ? 19.395 15.130 -5.559 1.00 12.95 16 ALA F CA 1
ATOM 7302 C C . ALA D 1 47 ? 18.821 15.569 -6.890 1.00 12.29 16 ALA F C 1
ATOM 7303 O O . ALA D 1 47 ? 17.575 15.525 -7.076 1.00 13.32 16 ALA F O 1
ATOM 7305 N N . CYS D 1 48 ? 19.676 15.983 -7.827 1.00 11.78 17 CYS F N 1
ATOM 7306 C CA . CYS D 1 48 ? 19.266 16.472 -9.158 1.00 12.20 17 CYS F CA 1
ATOM 7307 C C . CYS D 1 48 ? 19.773 15.495 -10.211 1.00 13.75 17 CYS F C 1
ATOM 7308 O O . CYS D 1 48 ? 20.994 15.396 -10.378 1.00 14.51 17 CYS F O 1
ATOM 7311 N N . TYR D 1 49 ? 18.859 14.780 -10.857 1.00 15.19 18 TYR F N 1
ATOM 7312 C CA . TYR D 1 49 ? 19.216 13.746 -11.844 1.00 12.96 18 TYR F CA 1
ATOM 7313 C C . TYR D 1 49 ? 18.801 14.173 -13.248 1.00 15.58 18 TYR F C 1
ATOM 7314 O O . TYR D 1 49 ? 17.837 14.893 -13.422 1.00 16.87 18 TYR F O 1
ATOM 7323 N N . ASP D 1 50 ? 19.519 13.574 -14.195 1.00 16.42 19 ASP F N 1
ATOM 7324 C CA . ASP D 1 50 ? 19.161 13.660 -15.629 1.00 17.99 19 ASP F CA 1
ATOM 7325 C C . ASP D 1 50 ? 18.145 12.566 -15.934 1.00 20.91 19 ASP F C 1
ATOM 7326 O O . ASP D 1 50 ? 17.702 11.812 -15.037 1.00 18.96 19 ASP F O 1
ATOM 7331 N N . LYS D 1 51 ? 17.762 12.454 -17.206 1.00 20.18 20 LYS F N 1
ATOM 7332 C CA . LYS D 1 51 ? 16.689 11.517 -17.607 1.00 24.56 20 LYS F CA 1
ATOM 7333 C C . LYS D 1 51 ? 17.183 10.072 -17.499 1.00 20.56 20 LYS F C 1
ATOM 7334 O O . LYS D 1 51 ? 16.310 9.218 -17.389 1.00 28.27 20 LYS F O 1
ATOM 7340 N N . GLU D 1 52 ? 18.502 9.823 -17.491 1.00 23.07 21 GLU F N 1
ATOM 7341 C CA . GLU D 1 52 ? 19.099 8.467 -17.357 1.00 26.05 21 GLU F CA 1
ATOM 7342 C C . GLU D 1 52 ? 19.304 8.120 -15.867 1.00 24.46 21 GLU F C 1
ATOM 7343 O O . GLU D 1 52 ? 19.769 7.032 -15.590 1.00 27.04 21 GLU F O 1
ATOM 7349 N N . GLY D 1 53 ? 18.990 9.041 -14.955 1.00 23.06 22 GLY F N 1
ATOM 7350 C CA . GLY D 1 53 ? 19.085 8.835 -13.496 1.00 22.01 22 GLY F CA 1
ATOM 7351 C C . GLY D 1 53 ? 20.470 9.119 -12.948 1.00 24.24 22 GLY F C 1
ATOM 7352 O O . GLY D 1 53 ? 20.721 8.782 -11.767 1.00 20.25 22 GLY F O 1
ATOM 7353 N N . ASN D 1 54 ? 21.384 9.705 -13.727 1.00 18.85 23 ASN F N 1
ATOM 7354 C CA . ASN D 1 54 ? 22.704 10.091 -13.194 1.00 17.13 23 ASN F CA 1
ATOM 7355 C C . ASN D 1 54 ? 22.596 11.504 -12.647 1.00 15.70 23 ASN F C 1
ATOM 7356 O O . ASN D 1 54 ? 21.666 12.216 -13.021 1.00 15.80 23 ASN F O 1
ATOM 7361 N N . ILE D 1 55 ? 23.585 11.937 -11.895 1.00 15.82 24 ILE F N 1
ATOM 7362 C CA . ILE D 1 55 ? 23.630 13.333 -11.386 1.00 13.47 24 ILE F CA 1
ATOM 7363 C C . ILE D 1 55 ? 23.703 14.259 -12.598 1.00 15.83 24 ILE F C 1
ATOM 7364 O O . ILE D 1 55 ? 24.514 13.984 -13.531 1.00 17.35 24 ILE F O 1
ATOM 7369 N N . SER D 1 56 ? 22.868 15.288 -12.605 1.00 14.77 25 SER F N 1
ATOM 7370 C CA . SER D 1 56 ? 22.843 16.317 -13.668 1.00 13.97 25 SER F CA 1
ATOM 7371 C C . SER D 1 56 ? 23.623 17.545 -13.214 1.00 16.23 25 SER F C 1
ATOM 7372 O O . SER D 1 56 ? 23.128 18.329 -12.376 1.00 16.88 25 SER F O 1
ATOM 7375 N N . PRO D 1 57 ? 24.824 17.818 -13.764 1.00 17.84 26 PRO F N 1
ATOM 7376 C CA . PRO D 1 57 ? 25.510 19.072 -13.443 1.00 18.70 26 PRO F CA 1
ATOM 7377 C C . PRO D 1 57 ? 24.653 20.319 -13.682 1.00 18.49 26 PRO F C 1
ATOM 7378 O O . PRO D 1 57 ? 24.606 21.190 -12.814 1.00 17.06 26 PRO F O 1
ATOM 7382 N N . GLU D 1 58 ? 23.943 20.393 -14.818 1.00 18.19 27 GLU F N 1
ATOM 7383 C CA . GLU D 1 58 ? 23.050 21.538 -15.133 1.00 21.95 27 GLU F CA 1
ATOM 7384 C C . GLU D 1 58 ? 21.912 21.630 -14.106 1.00 17.12 27 GLU F C 1
ATOM 7385 O O . GLU D 1 58 ? 21.595 22.727 -13.640 1.00 17.75 27 GLU F O 1
ATOM 7391 N N . GLY D 1 59 ? 21.335 20.486 -13.714 1.00 17.53 28 GLY F N 1
ATOM 7392 C CA . GLY D 1 59 ? 20.256 20.454 -12.717 1.00 15.83 28 GLY F CA 1
ATOM 7393 C C . GLY D 1 59 ? 20.728 20.937 -11.371 1.00 13.64 28 GLY F C 1
ATOM 7394 O O . GLY D 1 59 ? 20.033 21.747 -10.723 1.00 15.00 28 GLY F O 1
ATOM 7395 N N . VAL D 1 60 ? 21.901 20.495 -10.962 1.00 12.06 29 VAL F N 1
ATOM 7396 C CA . VAL D 1 60 ? 22.495 20.928 -9.667 1.00 12.78 29 VAL F CA 1
ATOM 7397 C C . VAL D 1 60 ? 22.726 22.439 -9.704 1.00 12.82 29 VAL F C 1
ATOM 7398 O O . VAL D 1 60 ? 22.391 23.153 -8.762 1.00 12.51 29 VAL F O 1
ATOM 7402 N N . GLN D 1 61 ? 23.313 22.937 -10.799 1.00 15.32 30 GLN F N 1
ATOM 7403 C CA . GLN D 1 61 ? 23.599 24.390 -10.875 1.00 16.34 30 GLN F CA 1
ATOM 7404 C C . GLN D 1 61 ? 22.274 25.156 -10.836 1.00 15.93 30 GLN F C 1
ATOM 7405 O O . GLN D 1 61 ? 22.237 26.195 -10.178 1.00 15.99 30 GLN F O 1
ATOM 7411 N N . GLY D 1 62 ? 21.240 24.679 -11.515 1.00 17.72 31 GLY F N 1
ATOM 7412 C CA . GLY D 1 62 ? 19.913 25.310 -11.539 1.00 13.48 31 GLY F CA 1
ATOM 7413 C C . GLY D 1 62 ? 19.336 25.429 -10.132 1.00 13.29 31 GLY F C 1
ATOM 7414 O O . GLY D 1 62 ? 18.828 26.481 -9.731 1.00 15.22 31 GLY F O 1
ATOM 7415 N N . LEU D 1 63 ? 19.372 24.332 -9.393 1.00 13.16 32 LEU F N 1
ATOM 7416 C CA . LEU D 1 63 ? 18.801 24.338 -8.022 1.00 13.12 32 LEU F CA 1
ATOM 7417 C C . LEU D 1 63 ? 19.653 25.241 -7.110 1.00 12.96 32 LEU F C 1
ATOM 7418 O O . LEU D 1 63 ? 19.095 25.941 -6.234 1.00 13.06 32 LEU F O 1
ATOM 7423 N N . THR D 1 64 ? 20.956 25.279 -7.311 1.00 14.08 33 THR F N 1
ATOM 7424 C CA . THR D 1 64 ? 21.817 26.159 -6.506 1.00 13.09 33 THR F CA 1
ATOM 7425 C C . THR D 1 64 ? 21.480 27.624 -6.802 1.00 14.76 33 THR F C 1
ATOM 7426 O O . THR D 1 64 ? 21.372 28.407 -5.863 1.00 14.76 33 THR F O 1
ATOM 7430 N N . LYS D 1 65 ? 21.316 27.988 -8.068 1.00 14.41 34 LYS F N 1
ATOM 7431 C CA . LYS D 1 65 ? 20.944 29.383 -8.432 1.00 14.49 34 LYS F CA 1
ATOM 7432 C C . LYS D 1 65 ? 19.616 29.754 -7.783 1.00 16.70 34 LYS F C 1
ATOM 7433 O O . LYS D 1 65 ? 19.453 30.906 -7.344 1.00 16.36 34 LYS F O 1
ATOM 7439 N N . TYR D 1 66 ? 18.691 28.804 -7.710 1.00 15.23 35 TYR F N 1
ATOM 7440 C CA . TYR D 1 66 ? 17.384 29.002 -7.044 1.00 13.53 35 TYR F CA 1
ATOM 7441 C C . TYR D 1 66 ? 17.611 29.362 -5.591 1.00 15.24 35 TYR F C 1
ATOM 7442 O O . TYR D 1 66 ? 17.035 30.335 -5.109 1.00 14.03 35 TYR F O 1
ATOM 7451 N N . PHE D 1 67 ? 18.458 28.602 -4.887 1.00 13.71 36 PHE F N 1
ATOM 7452 C CA . PHE D 1 67 ? 18.681 28.901 -3.448 1.00 14.52 36 PHE F CA 1
ATOM 7453 C C . PHE D 1 67 ? 19.383 30.258 -3.268 1.00 14.09 36 PHE F C 1
ATOM 7454 O O . PHE D 1 67 ? 19.037 31.003 -2.348 1.00 14.66 36 PHE F O 1
ATOM 7462 N N . VAL D 1 68 ? 20.338 30.595 -4.141 1.00 15.68 37 VAL F N 1
ATOM 7463 C CA . VAL D 1 68 ? 20.967 31.944 -4.096 1.00 14.48 37 VAL F CA 1
ATOM 7464 C C . VAL D 1 68 ? 19.899 33.011 -4.270 1.00 15.43 37 VAL F C 1
ATOM 7465 O O . VAL D 1 68 ? 19.855 33.972 -3.478 1.00 18.25 37 VAL F O 1
ATOM 7469 N N . LYS D 1 69 ? 19.047 32.880 -5.277 1.00 14.73 38 LYS F N 1
ATOM 7470 C CA . LYS D 1 69 ? 17.999 33.884 -5.586 1.00 18.06 38 LYS F CA 1
ATOM 7471 C C . LYS D 1 69 ? 17.003 34.034 -4.433 1.00 19.62 38 LYS F C 1
ATOM 7472 O O . LYS D 1 69 ? 16.533 35.162 -4.176 1.00 19.28 38 LYS F O 1
ATOM 7478 N N . LYS D 1 70 ? 16.707 32.961 -3.712 1.00 14.84 39 LYS F N 1
ATOM 7479 C CA . LYS D 1 70 ? 15.739 33.002 -2.605 1.00 17.37 39 LYS F CA 1
ATOM 7480 C C . LYS D 1 70 ? 16.387 33.586 -1.342 1.00 16.86 39 LYS F C 1
ATOM 7481 O O . LYS D 1 70 ? 15.631 33.863 -0.414 1.00 19.86 39 LYS F O 1
ATOM 7487 N N . GLY D 1 71 ? 17.696 33.761 -1.297 1.00 17.27 40 GLY F N 1
ATOM 7488 C CA . GLY D 1 71 ? 18.357 34.461 -0.186 1.00 19.41 40 GLY F CA 1
ATOM 7489 C C . GLY D 1 71 ? 18.376 33.640 1.095 1.00 16.23 40 GLY F C 1
ATOM 7490 O O . GLY D 1 71 ? 18.367 34.229 2.211 1.00 16.46 40 GLY F O 1
ATOM 7491 N N . VAL D 1 72 ? 18.486 32.327 0.973 1.00 14.30 41 VAL F N 1
ATOM 7492 C CA . VAL D 1 72 ? 18.652 31.466 2.180 1.00 14.92 41 VAL F CA 1
ATOM 7493 C C . VAL D 1 72 ? 20.086 31.650 2.683 1.00 13.48 41 VAL F C 1
ATOM 7494 O O . VAL D 1 72 ? 20.970 32.211 1.959 1.00 14.57 41 VAL F O 1
ATOM 7498 N N . LYS D 1 73 ? 20.341 31.197 3.906 1.00 12.58 42 LYS F N 1
ATOM 7499 C CA . LYS D 1 73 ? 21.672 31.423 4.530 1.00 12.83 42 LYS F CA 1
ATOM 7500 C C . LYS D 1 73 ? 22.720 30.514 3.895 1.00 13.45 42 LYS F C 1
ATOM 750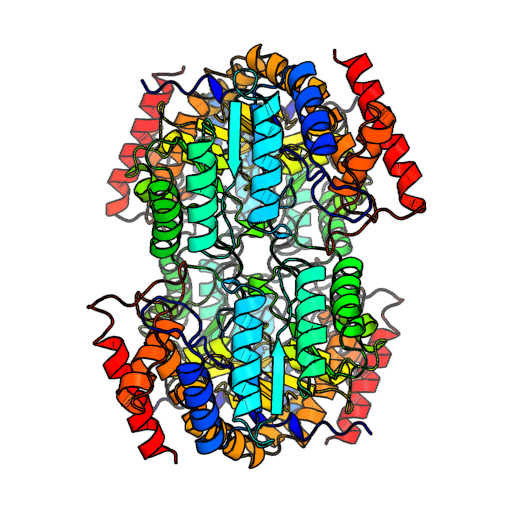1 O O . LYS D 1 73 ? 23.878 30.909 3.743 1.00 14.57 42 LYS F O 1
ATOM 7507 N N . GLY D 1 74 ? 22.332 29.301 3.591 1.00 12.88 43 GLY F N 1
ATOM 7508 C CA . GLY D 1 74 ? 23.261 28.299 3.090 1.00 12.05 43 GLY F CA 1
ATOM 7509 C C . GLY D 1 74 ? 22.549 27.088 2.577 1.00 12.40 43 GLY F C 1
ATOM 7510 O O . GLY D 1 74 ? 21.298 27.104 2.539 1.00 12.73 43 GLY F O 1
ATOM 7511 N N . VAL D 1 75 ? 23.311 26.097 2.145 1.00 11.94 44 VAL F N 1
ATOM 7512 C CA . VAL D 1 75 ? 22.734 24.801 1.715 1.00 10.99 44 VAL F CA 1
ATOM 7513 C C . VAL D 1 75 ? 23.486 23.667 2.396 1.00 12.06 44 VAL F C 1
ATOM 7514 O O . VAL D 1 75 ? 24.718 23.747 2.649 1.00 12.14 44 VAL F O 1
ATOM 7518 N N . TYR D 1 76 ? 22.738 22.602 2.684 1.00 11.45 45 TYR F N 1
ATOM 7519 C CA . TYR D 1 76 ? 23.256 21.378 3.319 1.00 12.38 45 TYR F CA 1
ATOM 7520 C C . TYR D 1 76 ? 23.227 20.304 2.247 1.00 11.84 45 TYR F C 1
ATOM 7521 O O . TYR D 1 76 ? 22.169 19.879 1.796 1.00 12.17 45 TYR F O 1
ATOM 7530 N N . VAL D 1 77 ? 24.415 19.930 1.778 1.00 12.77 46 VAL F N 1
ATOM 7531 C CA . VAL D 1 77 ? 24.555 19.179 0.512 1.00 10.67 46 VAL F CA 1
ATOM 7532 C C . VAL D 1 77 ? 24.842 17.698 0.782 1.00 11.51 46 VAL F C 1
ATOM 7533 O O . VAL D 1 77 ? 25.663 17.385 1.650 1.00 11.77 46 VAL F O 1
ATOM 7537 N N . ASN D 1 78 ? 24.188 16.821 0.050 1.00 11.57 47 ASN F N 1
ATOM 7538 C CA . ASN D 1 78 ? 24.395 15.358 0.103 1.00 10.88 47 ASN F CA 1
ATOM 7539 C C . ASN D 1 78 ? 24.054 14.827 1.489 1.00 12.23 47 ASN F C 1
ATOM 7540 O O . ASN D 1 78 ? 24.688 13.849 1.935 1.00 10.53 47 ASN F O 1
ATOM 7545 N N . GLY D 1 79 ? 23.034 15.375 2.122 1.00 11.39 48 GLY F N 1
ATOM 7546 C CA . GLY D 1 79 ? 22.392 14.748 3.271 1.00 11.57 48 GLY F CA 1
ATOM 7547 C C . GLY D 1 79 ? 21.451 13.634 2.835 1.00 12.13 48 GLY F C 1
ATOM 7548 O O . GLY D 1 79 ? 21.328 13.315 1.634 1.00 11.34 48 GLY F O 1
ATOM 7549 N N . SER D 1 80 ? 20.748 13.036 3.777 1.00 10.75 49 SER F N 1
ATOM 7550 C CA . SER D 1 80 ? 19.773 11.995 3.399 1.00 13.13 49 SER F CA 1
ATOM 7551 C C . SER D 1 80 ? 18.635 12.599 2.589 1.00 13.27 49 SER F C 1
ATOM 7552 O O . SER D 1 80 ? 18.115 11.887 1.692 1.00 12.74 49 SER F O 1
ATOM 7555 N N . SER D 1 81 ? 18.269 13.867 2.808 1.00 11.77 50 SER F N 1
ATOM 7556 C CA . SER D 1 81 ? 17.240 14.538 1.985 1.00 11.82 50 SER F CA 1
ATOM 7557 C C . SER D 1 81 ? 17.775 14.700 0.557 1.00 13.09 50 SER F C 1
ATOM 7558 O O . SER D 1 81 ? 16.983 14.920 -0.357 1.00 14.87 50 SER F O 1
ATOM 7561 N N . GLY D 1 82 ? 19.094 14.709 0.372 1.00 11.37 51 GLY F N 1
ATOM 7562 C CA . GLY D 1 82 ? 19.776 14.698 -0.924 1.00 12.03 51 GLY F CA 1
ATOM 7563 C C . GLY D 1 82 ? 20.079 13.303 -1.422 1.00 11.97 51 GLY F C 1
ATOM 7564 O O . GLY D 1 82 ? 20.857 13.134 -2.332 1.00 13.34 51 GLY F O 1
ATOM 7565 N N . GLU D 1 83 ? 19.420 12.300 -0.837 1.00 10.56 52 GLU F N 1
ATOM 7566 C CA . GLU D 1 83 ? 19.498 10.895 -1.283 1.00 11.33 52 GLU F CA 1
ATOM 7567 C C . GLU D 1 83 ? 20.916 10.330 -1.140 1.00 11.49 52 GLU F C 1
ATOM 7568 O O . GLU D 1 83 ? 21.265 9.434 -1.872 1.00 11.92 52 GLU F O 1
ATOM 7574 N N . CYS D 1 84 ? 21.685 10.792 -0.173 1.00 11.46 53 CYS F N 1
ATOM 7575 C CA . CYS D 1 84 ? 23.097 10.356 -0.048 1.00 11.78 53 CYS F CA 1
ATOM 7576 C C . CYS D 1 84 ? 23.214 8.852 0.185 1.00 11.64 53 CYS F C 1
ATOM 7577 O O . CYS D 1 84 ? 24.181 8.267 -0.341 1.00 13.04 53 CYS F O 1
ATOM 7580 N N . ILE D 1 85 ? 22.265 8.250 0.906 1.00 12.08 54 ILE F N 1
ATOM 7581 C CA . ILE D 1 85 ? 22.272 6.782 1.168 1.00 13.18 54 ILE F CA 1
ATOM 7582 C C . ILE D 1 85 ? 22.380 6.083 -0.178 1.00 14.31 54 ILE F C 1
ATOM 7583 O O . ILE D 1 85 ? 22.953 4.988 -0.243 1.00 12.35 54 ILE F O 1
ATOM 7588 N N . TYR D 1 86 ? 21.769 6.631 -1.227 1.00 12.84 55 TYR F N 1
ATOM 7589 C CA . TYR D 1 86 ? 21.601 5.980 -2.540 1.00 11.60 55 TYR F CA 1
ATOM 7590 C C . TYR D 1 86 ? 22.641 6.392 -3.573 1.00 11.23 55 TYR F C 1
ATOM 7591 O O . TYR D 1 86 ? 22.531 5.969 -4.711 1.00 12.24 55 TYR F O 1
ATOM 7600 N N . GLN D 1 87 ? 23.610 7.215 -3.182 1.00 11.78 56 GLN F N 1
ATOM 7601 C CA . GLN D 1 87 ? 24.596 7.784 -4.137 1.00 13.19 56 GLN F CA 1
ATOM 7602 C C . GLN D 1 87 ? 25.970 7.162 -3.898 1.00 12.72 56 GLN F C 1
ATOM 7603 O O . GLN D 1 87 ? 26.263 6.744 -2.802 1.00 14.73 56 GLN F O 1
ATOM 7609 N N . SER D 1 88 ? 26.750 7.116 -4.949 1.00 13.86 57 SER F N 1
ATOM 7610 C CA . SER D 1 88 ? 28.182 6.765 -4.872 1.00 13.11 57 SER F CA 1
ATOM 7611 C C . SER D 1 88 ? 29.015 7.965 -4.440 1.00 12.64 57 SER F C 1
ATOM 7612 O O . SER D 1 88 ? 28.549 9.104 -4.469 1.00 12.25 57 SER F O 1
ATOM 7615 N N . VAL D 1 89 ? 30.254 7.695 -4.075 1.00 12.66 58 VAL F N 1
ATOM 7616 C CA . VAL D 1 89 ? 31.249 8.746 -3.823 1.00 14.24 58 VAL F CA 1
ATOM 7617 C C . VAL D 1 89 ? 31.344 9.642 -5.043 1.00 12.57 58 VAL F C 1
ATOM 7618 O O . VAL D 1 89 ? 31.337 10.868 -4.874 1.00 14.25 58 VAL F O 1
ATOM 7622 N N . GLU D 1 90 ? 31.449 9.066 -6.229 1.00 14.88 59 GLU F N 1
ATOM 7623 C CA . GLU D 1 90 ? 31.590 9.901 -7.450 1.00 15.49 59 GLU F CA 1
ATOM 7624 C C . GLU D 1 90 ? 30.351 10.782 -7.643 1.00 15.68 59 GLU F C 1
ATOM 7625 O O . GLU D 1 90 ? 30.506 11.981 -7.934 1.00 16.22 59 GLU F O 1
ATOM 7631 N N . ASP D 1 91 ? 29.155 10.240 -7.446 1.00 13.75 60 ASP F N 1
ATOM 7632 C CA . ASP D 1 91 ? 27.899 11.024 -7.532 1.00 13.76 60 ASP F CA 1
ATOM 7633 C C . ASP D 1 91 ? 28.007 12.238 -6.602 1.00 12.11 60 ASP F C 1
ATOM 7634 O O . ASP D 1 91 ? 27.680 13.383 -6.989 1.00 13.70 60 ASP F O 1
ATOM 7639 N N . ARG D 1 92 ? 28.412 11.996 -5.356 1.00 12.67 61 ARG F N 1
ATOM 7640 C CA . ARG D 1 92 ? 28.394 13.065 -4.330 1.00 12.18 61 ARG F CA 1
ATOM 7641 C C . ARG D 1 92 ? 29.478 14.109 -4.648 1.00 12.61 61 ARG F C 1
ATOM 7642 O O . ARG D 1 92 ? 29.250 15.285 -4.358 1.00 13.65 61 ARG F O 1
ATOM 7650 N N . LYS D 1 93 ? 30.604 13.693 -5.215 1.00 13.15 62 LYS F N 1
ATOM 7651 C CA . LYS D 1 93 ? 31.622 14.666 -5.678 1.00 13.72 62 LYS F CA 1
ATOM 7652 C C . LYS D 1 93 ? 31.056 15.554 -6.780 1.00 14.56 62 LYS F C 1
ATOM 7653 O O . LYS D 1 93 ? 31.242 16.784 -6.711 1.00 14.75 62 LYS F O 1
ATOM 7659 N N . ILE D 1 94 ? 30.360 14.968 -7.746 1.00 14.89 63 ILE F N 1
ATOM 7660 C CA . ILE D 1 94 ? 29.762 15.730 -8.866 1.00 15.72 63 ILE F CA 1
ATOM 7661 C C . ILE D 1 94 ? 28.737 16.726 -8.329 1.00 13.23 63 ILE F C 1
ATOM 7662 O O . ILE D 1 94 ? 28.742 17.922 -8.709 1.00 14.49 63 ILE F O 1
ATOM 7667 N N . VAL D 1 95 ? 27.909 16.299 -7.374 1.00 11.68 64 VAL F N 1
ATOM 7668 C CA . VAL D 1 95 ? 26.933 17.255 -6.796 1.00 13.35 64 VAL F CA 1
ATOM 7669 C C . VAL D 1 95 ? 27.682 18.423 -6.165 1.00 13.44 64 VAL F C 1
ATOM 7670 O O . VAL D 1 95 ? 27.338 19.576 -6.471 1.00 14.60 64 VAL F O 1
ATOM 7674 N N . LEU D 1 96 ? 28.655 18.154 -5.296 1.00 12.96 65 LEU F N 1
ATOM 7675 C CA . LEU D 1 96 ? 29.269 19.246 -4.523 1.00 12.30 65 LEU F CA 1
ATOM 7676 C C . LEU D 1 96 ? 30.054 20.156 -5.463 1.00 11.54 65 LEU F C 1
ATOM 7677 O O . LEU D 1 96 ? 30.013 21.386 -5.260 1.00 12.71 65 LEU F O 1
ATOM 7682 N N . GLU D 1 97 ? 30.733 19.597 -6.462 1.00 14.07 66 GLU F N 1
ATOM 7683 C CA . GLU D 1 97 ? 31.479 20.440 -7.423 1.00 14.69 66 GLU F CA 1
ATOM 7684 C C . GLU D 1 97 ? 30.536 21.438 -8.082 1.00 16.23 66 GLU F C 1
ATOM 7685 O O . GLU D 1 97 ? 30.912 22.637 -8.209 1.00 15.10 66 GLU F O 1
ATOM 7691 N N . ASN D 1 98 ? 29.369 20.983 -8.507 1.00 13.03 67 ASN F N 1
ATOM 7692 C CA . ASN D 1 98 ? 28.410 21.837 -9.233 1.00 14.58 67 ASN F CA 1
ATOM 7693 C C . ASN D 1 98 ? 27.728 22.812 -8.283 1.00 15.24 67 ASN F C 1
ATOM 7694 O O . ASN D 1 98 ? 27.457 23.951 -8.706 1.00 16.77 67 ASN F O 1
ATOM 7699 N N . VAL D 1 99 ? 27.455 22.429 -7.033 1.00 12.35 68 VAL F N 1
ATOM 7700 C CA . VAL D 1 99 ? 26.945 23.427 -6.066 1.00 12.35 68 VAL F CA 1
ATOM 7701 C C . VAL D 1 99 ? 27.992 24.539 -5.918 1.00 14.18 68 VAL F C 1
ATOM 7702 O O . VAL D 1 99 ? 27.621 25.714 -5.918 1.00 14.64 68 VAL F O 1
ATOM 7706 N N . MET D 1 100 ? 29.248 24.180 -5.670 1.00 12.51 69 MET F N 1
ATOM 7707 C CA . MET D 1 100 ? 30.272 25.170 -5.300 1.00 15.23 69 MET F CA 1
ATOM 7708 C C . MET D 1 100 ? 30.519 26.110 -6.466 1.00 16.23 69 MET F C 1
ATOM 7709 O O . MET D 1 100 ? 30.805 27.283 -6.189 1.00 16.74 69 MET F O 1
ATOM 7714 N N . LYS D 1 101 ? 30.361 25.650 -7.709 1.00 16.12 70 LYS F N 1
ATOM 7715 C CA . LYS D 1 101 ? 30.524 26.522 -8.898 1.00 17.69 70 LYS F CA 1
ATOM 7716 C C . LYS D 1 101 ? 29.588 27.727 -8.822 1.00 17.32 70 LYS F C 1
ATOM 7717 O O . LYS D 1 101 ? 29.978 28.835 -9.231 1.00 18.98 70 LYS F O 1
ATOM 7723 N N . VAL D 1 102 ? 28.369 27.545 -8.328 1.00 17.24 71 VAL F N 1
ATOM 7724 C CA . VAL D 1 102 ? 27.382 28.634 -8.171 1.00 15.91 71 VAL F CA 1
ATOM 7725 C C . VAL D 1 102 ? 27.422 29.282 -6.785 1.00 16.23 71 VAL F C 1
ATOM 7726 O O . VAL D 1 102 ? 27.264 30.525 -6.674 1.00 18.05 71 VAL F O 1
ATOM 7730 N N . ALA D 1 103 ? 27.556 28.495 -5.745 1.00 15.63 72 ALA F N 1
ATOM 7731 C CA . ALA D 1 103 ? 27.252 28.940 -4.376 1.00 14.92 72 ALA F CA 1
ATOM 7732 C C . ALA D 1 103 ? 28.471 29.582 -3.705 1.00 16.57 72 ALA F C 1
ATOM 7733 O O . ALA D 1 103 ? 28.275 30.315 -2.728 1.00 15.67 72 ALA F O 1
ATOM 7735 N N . GLU D 1 104 ? 29.686 29.275 -4.113 1.00 14.89 73 GLU F N 1
ATOM 7736 C CA . GLU D 1 104 ? 30.873 29.646 -3.285 1.00 14.95 73 GLU F CA 1
ATOM 7737 C C . GLU D 1 104 ? 30.914 31.180 -3.095 1.00 15.72 73 GLU F C 1
ATOM 7738 O O . GLU D 1 104 ? 30.864 31.876 -4.089 1.00 17.42 73 GLU F O 1
ATOM 7744 N N . GLY D 1 105 ? 30.988 31.655 -1.865 1.00 18.07 74 GLY F N 1
ATOM 7745 C CA . GLY D 1 105 ? 31.001 33.092 -1.554 1.00 18.65 74 GLY F CA 1
ATOM 7746 C C . GLY D 1 105 ? 29.635 33.731 -1.577 1.00 20.96 74 GLY F C 1
ATOM 7747 O O . GLY D 1 105 ? 29.541 34.928 -1.274 1.00 22.06 74 GLY F O 1
ATOM 7748 N N . LYS D 1 106 ? 28.566 32.969 -1.863 1.00 15.98 75 LYS F N 1
ATOM 7749 C CA . LYS D 1 106 ? 27.172 33.483 -1.847 1.00 17.64 75 LYS F CA 1
ATOM 7750 C C . LYS D 1 106 ? 26.357 32.847 -0.720 1.00 19.90 75 LYS F C 1
ATOM 7751 O O . LYS D 1 106 ? 25.428 33.489 -0.229 1.00 22.06 75 LYS F O 1
ATOM 7757 N N . LEU D 1 107 ? 26.607 31.585 -0.463 1.00 16.17 76 LEU F N 1
ATOM 7758 C CA . LEU D 1 107 ? 25.858 30.742 0.496 1.00 17.98 76 LEU F CA 1
ATOM 7759 C C . LEU D 1 107 ? 26.874 30.094 1.416 1.00 17.22 76 LEU F C 1
ATOM 7760 O O . LEU D 1 107 ? 27.927 29.640 0.959 1.00 17.13 76 LEU F O 1
ATOM 7765 N N . THR D 1 108 ? 26.493 29.885 2.663 1.00 13.99 77 THR F N 1
ATOM 7766 C CA . THR D 1 108 ? 27.265 28.945 3.523 1.00 13.05 77 THR F CA 1
ATOM 7767 C C . THR D 1 108 ? 27.053 27.540 2.965 1.00 14.84 77 THR F C 1
ATOM 7768 O O . THR D 1 108 ? 25.884 27.210 2.648 1.00 15.17 77 THR F O 1
ATOM 7772 N N . VAL D 1 109 ? 28.095 26.747 2.824 1.00 14.64 78 VAL F N 1
ATOM 7773 C CA . VAL D 1 109 ? 27.939 25.360 2.307 1.00 13.44 78 VAL F CA 1
ATOM 7774 C C . VAL D 1 109 ? 28.399 24.378 3.376 1.00 14.45 78 VAL F C 1
ATOM 7775 O O . VAL D 1 109 ? 29.558 24.402 3.802 1.00 14.37 78 VAL F O 1
ATOM 7779 N N . ILE D 1 110 ? 27.502 23.500 3.782 1.00 13.11 79 ILE F N 1
ATOM 7780 C CA . ILE D 1 110 ? 27.802 22.352 4.672 1.00 11.98 79 ILE F CA 1
ATOM 7781 C C . ILE D 1 110 ? 27.684 21.098 3.806 1.00 13.52 79 ILE F C 1
ATOM 7782 O O . ILE D 1 110 ? 26.601 20.859 3.209 1.00 14.57 79 ILE F O 1
ATOM 7787 N N . ALA D 1 111 ? 28.760 20.334 3.703 1.00 10.76 80 ALA F N 1
ATOM 7788 C CA . ALA D 1 111 ? 28.765 19.077 2.928 1.00 11.35 80 ALA F CA 1
ATOM 7789 C C . ALA D 1 111 ? 28.664 17.888 3.866 1.00 10.66 80 ALA F C 1
ATOM 7790 O O . ALA D 1 111 ? 29.591 17.633 4.650 1.00 12.28 80 ALA F O 1
ATOM 7792 N N . HIS D 1 112 ? 27.553 17.183 3.789 1.00 10.36 81 HIS F N 1
ATOM 7793 C CA . HIS D 1 112 ? 27.397 15.885 4.497 1.00 10.41 81 HIS F CA 1
ATOM 7794 C C . HIS D 1 112 ? 28.244 14.851 3.750 1.00 11.48 81 HIS F C 1
ATOM 7795 O O . HIS D 1 112 ? 27.988 14.647 2.549 1.00 12.91 81 HIS F O 1
ATOM 7802 N N . VAL D 1 113 ? 29.191 14.244 4.429 1.00 11.13 82 VAL F N 1
ATOM 7803 C CA . VAL D 1 113 ? 30.215 13.368 3.805 1.00 11.11 82 VAL F CA 1
ATOM 7804 C C . VAL D 1 113 ? 30.138 11.940 4.324 1.00 13.42 82 VAL F C 1
ATOM 7805 O O . VAL D 1 113 ? 30.908 11.112 3.852 1.00 13.35 82 VAL F O 1
ATOM 7809 N N . ALA D 1 114 ? 29.264 11.633 5.279 1.00 11.63 83 ALA F N 1
ATOM 7810 C CA . ALA D 1 114 ? 29.222 10.258 5.831 1.00 12.72 83 ALA F CA 1
ATOM 7811 C C . ALA D 1 114 ? 28.739 9.269 4.770 1.00 11.45 83 ALA F C 1
ATOM 7812 O O . ALA D 1 114 ? 27.703 9.493 4.107 1.00 11.12 83 ALA F O 1
ATOM 7814 N N . CYS D 1 115 ? 29.451 8.153 4.691 1.00 10.91 84 CYS F N 1
ATOM 7815 C CA . CYS D 1 115 ? 29.141 6.967 3.898 1.00 12.01 84 CYS F CA 1
ATOM 7816 C C . CYS D 1 115 ? 29.068 5.735 4.805 1.00 13.09 84 CYS F C 1
ATOM 7817 O O . CYS D 1 115 ? 29.417 5.797 5.989 1.00 12.95 84 CYS F O 1
ATOM 7820 N N . ASN D 1 116 ? 28.687 4.596 4.255 1.00 11.99 85 ASN F N 1
ATOM 7821 C CA . ASN D 1 116 ? 28.569 3.375 5.073 1.00 12.10 85 ASN F CA 1
ATOM 7822 C C . ASN D 1 116 ? 29.930 3.047 5.704 1.00 12.38 85 ASN F C 1
ATOM 7823 O O . ASN D 1 116 ? 29.957 2.742 6.925 1.00 11.60 85 ASN F O 1
ATOM 7828 N N . ASN D 1 117 ? 31.011 3.118 4.955 1.00 12.23 86 ASN F N 1
ATOM 7829 C CA . ASN D 1 117 ? 32.351 2.873 5.536 1.00 11.36 86 ASN F CA 1
ATOM 7830 C C . ASN D 1 117 ? 33.132 4.170 5.786 1.00 13.41 86 ASN F C 1
ATOM 7831 O O . ASN D 1 117 ? 32.783 5.268 5.345 1.00 13.29 86 ASN F O 1
ATOM 7836 N N . THR D 1 118 ? 34.198 4.039 6.572 1.00 11.78 87 THR F N 1
ATOM 7837 C CA . THR D 1 118 ? 35.023 5.188 6.958 1.00 11.57 87 THR F CA 1
ATOM 7838 C C . THR D 1 118 ? 35.821 5.684 5.744 1.00 11.83 87 THR F C 1
ATOM 7839 O O . THR D 1 118 ? 35.900 6.900 5.561 1.00 12.19 87 THR F O 1
ATOM 7843 N N . LYS D 1 119 ? 36.393 4.801 4.945 1.00 14.00 88 LYS F N 1
ATOM 7844 C CA . LYS D 1 119 ? 37.327 5.282 3.904 1.00 13.82 88 LYS F CA 1
ATOM 7845 C C . LYS D 1 119 ? 36.603 6.117 2.842 1.00 15.02 88 LYS F C 1
ATOM 7846 O O . LYS D 1 119 ? 37.164 7.160 2.416 1.00 14.90 88 LYS F O 1
ATOM 7852 N N . ASP D 1 120 ? 35.384 5.746 2.455 1.00 13.75 89 ASP F N 1
ATOM 7853 C CA . ASP D 1 120 ? 34.601 6.568 1.506 1.00 13.11 89 ASP F CA 1
ATOM 7854 C C . ASP D 1 120 ? 34.271 7.905 2.165 1.00 11.78 89 ASP F C 1
ATOM 7855 O O . ASP D 1 120 ? 34.285 8.970 1.490 1.00 13.93 89 ASP F O 1
ATOM 7860 N N . SER D 1 121 ? 33.968 7.909 3.459 1.00 12.68 90 SER F N 1
ATOM 7861 C CA . SER D 1 121 ? 33.663 9.170 4.190 1.00 12.26 90 SER F CA 1
ATOM 7862 C C . SER D 1 121 ? 34.898 10.094 4.209 1.00 13.11 90 SER F C 1
ATOM 7863 O O . SER D 1 121 ? 34.756 11.327 4.064 1.00 14.45 90 SER F O 1
ATOM 7866 N N . GLN D 1 122 ? 36.078 9.522 4.464 1.00 13.19 91 GLN F N 1
ATOM 7867 C CA . GLN D 1 122 ? 37.337 10.297 4.469 1.00 14.75 91 GLN F CA 1
ATOM 7868 C C . GLN D 1 122 ? 37.596 10.855 3.075 1.00 14.47 91 GLN F C 1
ATOM 7869 O O . GLN D 1 122 ? 38.037 12.015 2.985 1.00 14.77 91 GLN F O 1
ATOM 7875 N N . GLU D 1 123 ? 37.334 10.083 2.023 1.00 14.25 92 GLU F N 1
ATOM 7876 C CA . GLU D 1 123 ? 37.555 10.561 0.627 1.00 14.55 92 GLU F CA 1
ATOM 7877 C C . GLU D 1 123 ? 36.658 11.774 0.365 1.00 15.74 92 GLU F C 1
ATOM 7878 O O . GLU D 1 123 ? 37.137 12.794 -0.187 1.00 14.67 92 GLU F O 1
ATOM 7884 N N . LEU D 1 124 ? 35.388 11.719 0.764 1.00 12.85 93 LEU F N 1
ATOM 7885 C CA . LEU D 1 124 ? 34.494 12.853 0.550 1.00 13.58 93 LEU F CA 1
ATOM 7886 C C . LEU D 1 124 ? 34.899 14.029 1.421 1.00 14.76 93 LEU F C 1
ATOM 7887 O O . LEU D 1 124 ? 34.732 15.169 0.952 1.00 13.76 93 LEU F O 1
ATOM 7892 N N . ALA D 1 125 ? 35.366 13.809 2.648 1.00 13.28 94 ALA F N 1
ATOM 7893 C CA . ALA D 1 125 ? 35.813 14.915 3.520 1.00 13.92 94 ALA F CA 1
ATOM 7894 C C . ALA D 1 125 ? 36.982 15.650 2.868 1.00 14.58 94 ALA F C 1
ATOM 7895 O O . ALA D 1 125 ? 36.961 16.889 2.821 1.00 13.78 94 ALA F O 1
ATOM 7897 N N . ARG D 1 126 ? 37.966 14.900 2.391 1.00 14.38 95 ARG F N 1
ATOM 7898 C CA . ARG D 1 126 ? 39.167 15.504 1.753 1.00 16.00 95 ARG F CA 1
ATOM 7899 C C . ARG D 1 126 ? 38.732 16.298 0.519 1.00 14.36 95 ARG F C 1
ATOM 7900 O O . ARG D 1 126 ? 39.192 17.443 0.344 1.00 15.00 95 ARG F O 1
ATOM 7908 N N . HIS D 1 127 ? 37.839 15.737 -0.276 1.00 14.41 96 HIS F N 1
ATOM 7909 C CA . HIS D 1 127 ? 37.324 16.386 -1.496 1.00 13.37 96 HIS F CA 1
ATOM 7910 C C . HIS D 1 127 ? 36.623 17.691 -1.120 1.00 15.13 96 HIS F C 1
ATOM 7911 O O . HIS D 1 127 ? 36.806 18.733 -1.816 1.00 14.70 96 HIS F O 1
ATOM 7918 N N . ALA D 1 128 ? 35.783 17.669 -0.084 1.00 14.12 97 ALA F N 1
ATOM 7919 C CA . ALA D 1 128 ? 35.001 18.848 0.331 1.00 14.24 97 ALA F CA 1
ATOM 7920 C C . ALA D 1 128 ? 35.940 19.952 0.834 1.00 15.14 97 ALA F C 1
ATOM 7921 O O . ALA D 1 128 ? 35.725 21.133 0.471 1.00 14.56 97 ALA F O 1
ATOM 7923 N N . GLU D 1 129 ? 36.962 19.606 1.612 1.00 13.77 98 GLU F N 1
ATOM 7924 C CA . GLU D 1 129 ? 37.911 20.625 2.094 1.00 15.00 98 GLU F CA 1
ATOM 7925 C C . GLU D 1 129 ? 38.652 21.205 0.879 1.00 16.74 98 GLU F C 1
ATOM 7926 O O . GLU D 1 129 ? 38.912 22.454 0.846 1.00 18.60 98 GLU F O 1
ATOM 7932 N N . GLY D 1 130 ? 38.955 20.374 -0.091 1.00 16.31 99 GLY F N 1
ATOM 7933 C CA . GLY D 1 130 ? 39.647 20.850 -1.305 1.00 18.56 99 GLY F CA 1
ATOM 7934 C C . GLY D 1 130 ? 38.815 21.875 -2.060 1.00 21.91 99 GLY F C 1
ATOM 7935 O O . GLY D 1 130 ? 39.412 22.726 -2.750 1.00 20.04 99 GLY F O 1
ATOM 7936 N N . LEU D 1 131 ? 37.487 21.809 -1.983 1.00 14.99 100 LEU F N 1
ATOM 7937 C CA . LEU D 1 131 ? 36.590 22.781 -2.631 1.00 15.89 100 LEU F CA 1
ATOM 7938 C C . LEU D 1 131 ? 36.300 23.990 -1.744 1.00 17.97 100 LEU F C 1
ATOM 7939 O O . LEU D 1 131 ? 35.685 24.925 -2.267 1.00 22.93 100 LEU F O 1
ATOM 7944 N N . GLY D 1 132 ? 36.725 23.992 -0.483 1.00 16.97 101 GLY F N 1
ATOM 7945 C CA . GLY D 1 132 ? 36.533 25.168 0.377 1.00 19.67 101 GLY F CA 1
ATOM 7946 C C . GLY D 1 132 ? 35.142 25.266 0.942 1.00 19.36 101 GLY F C 1
ATOM 7947 O O . GLY D 1 132 ? 34.657 26.390 1.166 1.00 17.81 101 GLY F O 1
ATOM 7948 N N . VAL D 1 133 ? 34.512 24.140 1.267 1.00 14.90 102 VAL F N 1
ATOM 7949 C CA . VAL D 1 133 ? 33.213 24.229 2.000 1.00 14.79 102 VAL F CA 1
ATOM 7950 C C . VAL D 1 133 ? 33.424 24.885 3.366 1.00 15.75 102 VAL F C 1
ATOM 7951 O O . VAL D 1 133 ? 34.527 24.871 3.922 1.00 13.86 102 VAL F O 1
ATOM 7955 N N . ASP D 1 134 ? 32.361 25.446 3.936 1.00 14.80 103 ASP F N 1
ATOM 7956 C CA . ASP D 1 134 ? 32.391 26.011 5.304 1.00 14.10 103 ASP F CA 1
ATOM 7957 C C . ASP D 1 134 ? 32.491 24.887 6.331 1.00 16.62 103 ASP F C 1
ATOM 7958 O O . ASP D 1 134 ? 33.267 25.019 7.308 1.00 15.07 103 ASP F O 1
ATOM 7963 N N . ALA D 1 135 ? 31.704 23.833 6.161 1.00 15.08 104 ALA F N 1
ATOM 7964 C CA . ALA D 1 135 ? 31.695 22.736 7.145 1.00 12.91 104 ALA F CA 1
ATOM 7965 C C . ALA D 1 135 ? 31.445 21.420 6.430 1.00 12.69 104 ALA F C 1
ATOM 7966 O O . ALA D 1 135 ? 30.860 21.432 5.319 1.00 13.73 104 ALA F O 1
ATOM 7968 N N . ILE D 1 136 ? 31.883 20.350 7.042 1.00 11.36 105 ILE F N 1
ATOM 7969 C CA . ILE D 1 136 ? 31.441 18.991 6.718 1.00 11.47 105 ILE F CA 1
ATOM 7970 C C . ILE D 1 136 ? 30.567 18.476 7.853 1.00 12.75 105 ILE F C 1
ATOM 7971 O O . ILE D 1 136 ? 30.636 19.007 8.972 1.00 12.47 105 ILE F O 1
ATOM 7976 N N . ALA D 1 137 ? 29.747 17.480 7.512 1.00 11.96 106 ALA F N 1
ATOM 7977 C CA . ALA D 1 137 ? 28.765 16.918 8.470 1.00 11.13 106 ALA F CA 1
ATOM 7978 C C . ALA D 1 137 ? 28.768 15.397 8.341 1.00 12.07 106 ALA F C 1
ATOM 7979 O O . ALA D 1 137 ? 29.125 14.854 7.288 1.00 11.34 106 ALA F O 1
ATOM 7981 N N . ALA D 1 138 ? 28.325 14.725 9.404 1.00 10.67 107 ALA F N 1
ATOM 7982 C CA . ALA D 1 138 ? 28.233 13.240 9.371 1.00 10.59 107 ALA F CA 1
ATOM 7983 C C . ALA D 1 138 ? 27.149 12.752 10.313 1.00 10.58 107 ALA F C 1
ATOM 7984 O O . ALA D 1 138 ? 27.171 13.087 11.466 1.00 11.41 107 ALA F O 1
ATOM 7986 N N . ILE D 1 139 ? 26.268 11.939 9.754 1.00 11.56 108 ILE F N 1
ATOM 7987 C CA . ILE D 1 139 ? 25.424 11.019 10.546 1.00 10.34 108 ILE F CA 1
ATOM 7988 C C . ILE D 1 139 ? 26.346 10.018 11.230 1.00 11.34 108 ILE F C 1
ATOM 7989 O O . ILE D 1 139 ? 27.528 9.873 10.872 1.00 11.30 108 ILE F O 1
ATOM 7994 N N . PRO D 1 140 ? 25.837 9.269 12.224 1.00 10.63 109 PRO F N 1
ATOM 7995 C CA . PRO D 1 140 ? 26.620 8.198 12.811 1.00 10.90 109 PRO F CA 1
ATOM 7996 C C . PRO D 1 140 ? 26.725 7.030 11.831 1.00 10.72 109 PRO F C 1
ATOM 7997 O O . PRO D 1 140 ? 26.003 6.941 10.826 1.00 11.05 109 PRO F O 1
ATOM 8001 N N . PRO D 1 141 ? 27.548 6.028 12.173 1.00 10.85 110 PRO F N 1
ATOM 8002 C CA . PRO D 1 141 ? 27.470 4.724 11.500 1.00 11.79 110 PRO F CA 1
ATOM 8003 C C . PRO D 1 141 ? 26.051 4.164 11.590 1.00 12.37 110 PRO F C 1
ATOM 8004 O O . PRO D 1 141 ? 25.369 4.338 12.609 1.00 11.63 110 PRO F O 1
ATOM 8008 N N . ILE D 1 142 ? 25.631 3.485 10.525 1.00 13.14 111 ILE F N 1
ATOM 8009 C CA . ILE D 1 142 ? 24.242 2.986 10.414 1.00 12.08 111 ILE F CA 1
ATOM 8010 C C . ILE D 1 142 ? 24.202 1.451 10.408 1.00 11.81 111 ILE F C 1
ATOM 8011 O O . ILE D 1 142 ? 25.275 0.798 10.274 1.00 12.22 111 ILE F O 1
ATOM 8016 N N . TYR D 1 143 ? 22.988 0.908 10.441 1.00 11.63 112 TYR F N 1
ATOM 8017 C CA . TYR D 1 143 ? 22.692 -0.538 10.347 1.00 11.16 112 TYR F CA 1
ATOM 8018 C C . TYR D 1 143 ? 23.122 -1.263 11.614 1.00 13.17 112 TYR F C 1
ATOM 8019 O O . TYR D 1 143 ? 22.264 -1.528 12.454 1.00 14.16 112 TYR F O 1
ATOM 8028 N N . PHE D 1 144 ? 24.400 -1.555 11.789 1.00 12.55 113 PHE F N 1
ATOM 8029 C CA . PHE D 1 144 ? 24.895 -2.086 13.064 1.00 14.33 113 PHE F CA 1
ATOM 8030 C C . PHE D 1 144 ? 24.864 -0.963 14.089 1.00 16.77 113 PHE F C 1
ATOM 8031 O O . PHE D 1 144 ? 25.028 0.237 13.710 1.00 20.55 113 PHE F O 1
ATOM 8039 N N . HIS D 1 145 ? 24.644 -1.321 15.347 1.00 14.36 114 HIS F N 1
ATOM 8040 C CA . HIS D 1 145 ? 24.644 -0.324 16.429 1.00 14.60 114 HIS F CA 1
ATOM 8041 C C . HIS D 1 145 ? 26.031 -0.371 17.073 1.00 14.69 114 HIS F C 1
ATOM 8042 O O . HIS D 1 145 ? 26.288 -1.295 17.850 1.00 18.51 114 HIS F O 1
ATOM 8049 N N . LEU D 1 146 ? 26.889 0.557 16.746 1.00 13.25 115 LEU F N 1
ATOM 8050 C CA . LEU D 1 146 ? 28.284 0.506 17.184 1.00 12.59 115 LEU F CA 1
ATOM 8051 C C . LEU D 1 146 ? 28.417 1.255 18.511 1.00 13.15 115 LEU F C 1
ATOM 8052 O O . LEU D 1 146 ? 27.668 2.192 18.854 1.00 15.84 115 LEU F O 1
ATOM 8057 N N . PRO D 1 147 ? 29.390 0.839 19.316 1.00 13.31 116 PRO F N 1
ATOM 8058 C CA . PRO D 1 147 ? 29.634 1.469 20.604 1.00 13.14 116 PRO F CA 1
ATOM 8059 C C . PRO D 1 147 ? 30.132 2.901 20.455 1.00 13.05 116 PRO F C 1
ATOM 8060 O O . PRO D 1 147 ? 30.628 3.318 19.387 1.00 13.13 116 PRO F O 1
ATOM 8064 N N . GLU D 1 148 ? 29.978 3.686 21.508 1.00 15.71 117 GLU F N 1
ATOM 8065 C CA . GLU D 1 148 ? 30.279 5.143 21.413 1.00 15.30 117 GLU F CA 1
ATOM 8066 C C . GLU D 1 148 ? 31.731 5.360 20.982 1.00 14.18 117 GLU F C 1
ATOM 8067 O O . GLU D 1 148 ? 32.001 6.315 20.233 1.00 14.72 117 GLU F O 1
ATOM 8073 N N . TYR D 1 149 ? 32.692 4.561 21.451 1.00 13.32 118 TYR F N 1
ATOM 8074 C CA . TYR D 1 149 ? 34.104 4.778 21.059 1.00 15.43 118 TYR F CA 1
ATOM 8075 C C . TYR D 1 149 ? 34.274 4.571 19.549 1.00 13.92 118 TYR F C 1
ATOM 8076 O O . TYR D 1 149 ? 35.123 5.251 18.936 1.00 14.91 118 TYR F O 1
ATOM 8085 N N . ALA D 1 150 ? 33.508 3.671 18.931 1.00 12.37 119 ALA F N 1
ATOM 8086 C CA . ALA D 1 150 ? 33.608 3.424 17.472 1.00 13.49 119 ALA F CA 1
ATOM 8087 C C . ALA D 1 150 ? 32.948 4.566 16.729 1.00 12.49 119 ALA F C 1
ATOM 8088 O O . ALA D 1 150 ? 33.403 4.940 15.646 1.00 13.35 119 ALA F O 1
ATOM 8090 N N . ILE D 1 151 ? 31.856 5.102 17.271 1.00 13.29 120 ILE F N 1
ATOM 8091 C CA . ILE D 1 151 ? 31.186 6.277 16.633 1.00 12.44 120 ILE F CA 1
ATOM 8092 C C . ILE D 1 151 ? 32.165 7.456 16.659 1.00 12.42 120 ILE F C 1
ATOM 8093 O O . ILE D 1 151 ? 32.368 8.154 15.625 1.00 12.91 120 ILE F O 1
ATOM 8098 N N . ALA D 1 152 ? 32.792 7.723 17.808 1.00 12.15 121 ALA F N 1
ATOM 8099 C CA . ALA D 1 152 ? 33.751 8.846 17.919 1.00 14.40 121 ALA F CA 1
ATOM 8100 C C . ALA D 1 152 ? 34.905 8.605 16.943 1.00 14.68 121 ALA F C 1
ATOM 8101 O O . ALA D 1 152 ? 35.363 9.561 16.307 1.00 14.18 121 ALA F O 1
ATOM 8103 N N . GLN D 1 153 ? 35.409 7.369 16.848 1.00 12.95 122 GLN F N 1
ATOM 8104 C CA . GLN D 1 153 ? 36.546 7.072 15.944 1.00 15.01 122 GLN F CA 1
ATOM 8105 C C . GLN D 1 153 ? 36.141 7.377 14.495 1.00 13.11 122 GLN F C 1
ATOM 8106 O O . GLN D 1 153 ? 36.960 7.938 13.758 1.00 14.70 122 GLN F O 1
ATOM 8112 N N . TYR D 1 154 ? 34.915 7.044 14.104 1.00 13.25 123 TYR F N 1
ATOM 8113 C CA . TYR D 1 154 ? 34.428 7.293 12.731 1.00 11.74 123 TYR F CA 1
ATOM 8114 C C . TYR D 1 154 ? 34.408 8.811 12.478 1.00 12.37 123 TYR F C 1
ATOM 8115 O O . TYR D 1 154 ? 35.021 9.288 11.527 1.00 13.22 123 TYR F O 1
ATOM 8124 N N . TRP D 1 155 ? 33.740 9.563 13.332 1.00 13.06 124 TRP F N 1
ATOM 8125 C CA . TRP D 1 155 ? 33.664 11.025 13.164 1.00 12.00 124 TRP F CA 1
ATOM 8126 C C . TRP D 1 155 ? 35.070 11.649 13.198 1.00 13.39 124 TRP F C 1
ATOM 8127 O O . TRP D 1 155 ? 35.337 12.568 12.388 1.00 13.23 124 TRP F O 1
ATOM 8138 N N . ASN D 1 156 ? 35.917 11.227 14.133 1.00 13.12 125 ASN F N 1
ATOM 8139 C CA . ASN D 1 156 ? 37.270 11.817 14.216 1.00 14.48 125 ASN F CA 1
ATOM 8140 C C . ASN D 1 156 ? 38.091 11.471 12.982 1.00 15.15 125 ASN F C 1
ATOM 8141 O O . ASN D 1 156 ? 38.912 12.315 12.563 1.00 15.31 125 ASN F O 1
ATOM 8146 N N . ALA D 1 157 ? 37.930 10.285 12.410 1.00 14.52 126 ALA F N 1
ATOM 8147 C CA . ALA D 1 157 ? 38.661 9.906 11.181 1.00 15.67 126 ALA F CA 1
ATOM 8148 C C . ALA D 1 157 ? 38.191 10.764 10.025 1.00 15.27 126 ALA F C 1
ATOM 8149 O O . ALA D 1 157 ? 39.011 11.238 9.203 1.00 15.09 126 ALA F O 1
ATOM 8151 N N . ILE D 1 158 ? 36.883 11.007 9.939 1.00 13.67 127 ILE F N 1
ATOM 8152 C CA . ILE D 1 158 ? 36.342 11.875 8.875 1.00 14.53 127 ILE F CA 1
ATOM 8153 C C . ILE D 1 158 ? 36.887 13.292 9.069 1.00 14.17 127 ILE F C 1
ATOM 8154 O O . ILE D 1 158 ? 37.378 13.896 8.107 1.00 15.30 127 ILE F O 1
ATOM 8159 N N . SER D 1 159 ? 36.855 13.807 10.299 1.00 13.50 128 SER F N 1
ATOM 8160 C CA . SER D 1 159 ? 37.346 15.168 10.612 1.00 14.88 128 SER F CA 1
ATOM 8161 C C . SER D 1 159 ? 38.842 15.257 10.266 1.00 15.97 128 SER F C 1
ATOM 8162 O O . SER D 1 159 ? 39.268 16.309 9.729 1.00 15.92 128 SER F O 1
ATOM 8165 N N . ALA D 1 160 ? 39.630 14.229 10.554 1.00 16.76 129 ALA F N 1
ATOM 8166 C CA . ALA D 1 160 ? 41.086 14.273 10.312 1.00 17.38 129 ALA F CA 1
ATOM 8167 C C . ALA D 1 160 ? 41.380 14.345 8.811 1.00 18.28 129 ALA F C 1
ATOM 8168 O O . ALA D 1 160 ? 42.491 14.784 8.434 1.00 19.70 129 ALA F O 1
ATOM 8170 N N . ALA D 1 161 ? 40.470 13.888 7.949 1.00 16.42 130 ALA F N 1
ATOM 8171 C CA . ALA D 1 161 ? 40.648 13.958 6.485 1.00 18.58 130 ALA F CA 1
ATOM 8172 C C . ALA D 1 161 ? 40.339 15.373 5.980 1.00 18.48 130 ALA F C 1
ATOM 8173 O O . ALA D 1 161 ? 40.687 15.667 4.837 1.00 18.36 130 ALA F O 1
ATOM 8175 N N . ALA D 1 162 ? 39.680 16.208 6.778 1.00 17.84 131 ALA F N 1
ATOM 8176 C CA . ALA D 1 162 ? 39.374 17.629 6.473 1.00 17.77 131 ALA F CA 1
ATOM 8177 C C . ALA D 1 162 ? 39.786 18.440 7.686 1.00 18.14 131 ALA F C 1
ATOM 8178 O O . ALA D 1 162 ? 38.967 19.053 8.372 1.00 17.41 131 ALA F O 1
ATOM 8180 N N . PRO D 1 163 ? 41.092 18.432 8.027 1.00 17.64 132 PRO F N 1
ATOM 8181 C CA . PRO D 1 163 ? 41.520 18.903 9.332 1.00 19.05 132 PRO F CA 1
ATOM 8182 C C . PRO D 1 163 ? 41.461 20.414 9.542 1.00 18.21 132 PRO F C 1
ATOM 8183 O O . PRO D 1 163 ? 41.648 20.861 10.674 1.00 20.17 132 PRO F O 1
ATOM 8187 N N . ASN D 1 164 ? 41.164 21.179 8.497 1.00 17.08 133 ASN F N 1
ATOM 8188 C CA . ASN D 1 164 ? 41.017 22.647 8.575 1.00 19.40 133 ASN F CA 1
ATOM 8189 C C . ASN D 1 164 ? 39.546 23.027 8.429 1.00 21.89 133 ASN F C 1
ATOM 8190 O O . ASN D 1 164 ? 39.276 24.197 8.227 1.00 21.83 133 ASN F O 1
ATOM 8195 N N . THR D 1 165 ? 38.612 22.056 8.521 1.00 17.18 134 THR F N 1
ATOM 8196 C CA . THR D 1 165 ? 37.186 22.312 8.212 1.00 17.49 134 THR F CA 1
ATOM 8197 C C . THR D 1 165 ? 36.295 22.108 9.428 1.00 13.83 134 THR F C 1
ATOM 8198 O O . THR D 1 165 ? 36.454 21.128 10.157 1.00 15.02 134 THR F O 1
ATOM 8202 N N . ASP D 1 166 ? 35.382 23.053 9.668 1.00 15.01 135 ASP F N 1
ATOM 8203 C CA . ASP D 1 166 ? 34.330 22.909 10.702 1.00 13.62 135 ASP F CA 1
ATOM 8204 C C . ASP D 1 166 ? 33.586 21.575 10.507 1.00 14.20 135 ASP F C 1
ATOM 8205 O O . ASP D 1 166 ? 33.356 21.169 9.381 1.00 14.99 135 ASP F O 1
ATOM 8210 N N . PHE D 1 167 ? 33.193 20.958 11.614 1.00 12.94 136 PHE F N 1
ATOM 8211 C CA . PHE D 1 167 ? 32.549 19.626 11.614 1.00 13.91 136 PHE F CA 1
ATOM 8212 C C . PHE D 1 167 ? 31.243 19.724 12.397 1.00 13.15 136 PHE F C 1
ATOM 8213 O O . PHE D 1 167 ? 31.211 20.159 13.573 1.00 13.21 136 PHE F O 1
ATOM 8221 N N . VAL D 1 168 ? 30.168 19.229 11.791 1.00 11.92 137 VAL F N 1
ATOM 8222 C CA . VAL D 1 168 ? 28.816 19.163 12.385 1.00 11.62 137 VAL F CA 1
ATOM 8223 C C . VAL D 1 168 ? 28.409 17.702 12.516 1.00 13.15 137 VAL F C 1
ATOM 8224 O O . VAL D 1 168 ? 28.370 16.960 11.529 1.00 12.25 137 VAL F O 1
ATOM 8228 N N . ILE D 1 169 ? 28.029 17.302 13.721 1.00 11.21 138 ILE F N 1
ATOM 8229 C CA . ILE D 1 169 ? 27.475 15.950 13.985 1.00 11.80 138 ILE F CA 1
ATOM 8230 C C . ILE D 1 169 ? 26.000 15.998 13.622 1.00 11.19 138 ILE F C 1
ATOM 8231 O O . ILE D 1 169 ? 25.308 16.943 14.084 1.00 12.29 138 ILE F O 1
ATOM 8236 N N . TYR D 1 170 ? 25.521 15.024 12.882 1.00 11.64 139 TYR F N 1
ATOM 8237 C CA . TYR D 1 170 ? 24.083 14.941 12.541 1.00 12.68 139 TYR F CA 1
ATOM 8238 C C . TYR D 1 170 ? 23.455 13.850 13.385 1.00 11.88 139 TYR F C 1
ATOM 8239 O O . TYR D 1 170 ? 23.752 12.668 13.191 1.00 13.15 139 TYR F O 1
ATOM 8248 N N . ASN D 1 171 ? 22.620 14.244 14.348 1.00 11.31 140 ASN F N 1
ATOM 8249 C CA . ASN D 1 171 ? 21.959 13.318 15.301 1.00 11.41 140 ASN F CA 1
ATOM 8250 C C . ASN D 1 171 ? 20.598 12.934 14.732 1.00 11.25 140 ASN F C 1
ATOM 8251 O O . ASN D 1 171 ? 19.753 13.802 14.608 1.00 12.61 140 ASN F O 1
ATOM 8256 N N A ILE D 1 172 ? 20.406 11.662 14.419 0.50 10.68 141 ILE F N 1
ATOM 8257 N N B ILE D 1 172 ? 20.373 11.650 14.484 0.50 10.71 141 ILE F N 1
ATOM 8258 C CA A ILE D 1 172 ? 19.127 11.182 13.820 0.50 12.55 141 ILE F CA 1
ATOM 8259 C CA B ILE D 1 172 ? 19.139 11.165 13.806 0.50 12.50 141 ILE F CA 1
ATOM 8260 C C A ILE D 1 172 ? 18.901 9.744 14.290 0.50 14.31 141 ILE F C 1
ATOM 8261 C C B ILE D 1 172 ? 18.865 9.741 14.294 0.50 13.47 141 ILE F C 1
ATOM 8262 O O A ILE D 1 172 ? 19.000 8.771 13.535 0.50 15.85 141 ILE F O 1
ATOM 8263 O O B ILE D 1 172 ? 18.913 8.762 13.560 0.50 12.91 141 ILE F O 1
ATOM 8272 N N . PRO D 1 173 ? 18.659 9.556 15.603 1.00 12.30 142 PRO F N 1
ATOM 8273 C CA . PRO D 1 173 ? 18.612 8.215 16.179 1.00 13.98 142 PRO F CA 1
ATOM 8274 C C . PRO D 1 173 ? 17.506 7.356 15.586 1.00 15.25 142 PRO F C 1
ATOM 8275 O O . PRO D 1 173 ? 17.706 6.108 15.494 1.00 15.60 142 PRO F O 1
ATOM 8279 N N . GLN D 1 174 ? 16.415 7.974 15.151 1.00 13.75 143 GLN F N 1
ATOM 8280 C CA . GLN D 1 174 ? 15.245 7.225 14.612 1.00 16.62 143 GLN F CA 1
ATOM 8281 C C . GLN D 1 174 ? 15.657 6.442 13.363 1.00 18.81 143 GLN F C 1
ATOM 8282 O O . GLN D 1 174 ? 15.014 5.407 13.081 1.00 18.48 143 GLN F O 1
ATOM 8288 N N . LEU D 1 175 ? 16.606 6.955 12.577 1.00 15.80 144 LEU F N 1
ATOM 8289 C CA . LEU D 1 175 ? 17.047 6.308 11.313 1.00 14.42 144 LEU F CA 1
ATOM 8290 C C . LEU D 1 175 ? 18.388 5.615 11.489 1.00 17.35 144 LEU F C 1
ATOM 8291 O O . LEU D 1 175 ? 18.567 4.515 10.920 1.00 15.13 144 LEU F O 1
ATOM 8296 N N . ALA D 1 176 ? 19.347 6.236 12.173 1.00 14.96 145 ALA F N 1
ATOM 8297 C CA . ALA D 1 176 ? 20.700 5.647 12.313 1.00 15.05 145 ALA F CA 1
ATOM 8298 C C . ALA D 1 176 ? 20.680 4.481 13.292 1.00 17.60 145 ALA F C 1
ATOM 8299 O O . ALA D 1 176 ? 21.554 3.564 13.156 1.00 19.18 145 ALA F O 1
ATOM 8301 N N . GLY D 1 177 ? 19.819 4.521 14.310 1.00 15.19 146 GLY F N 1
ATOM 8302 C CA . GLY D 1 177 ? 19.700 3.461 15.308 1.00 14.91 146 GLY F CA 1
ATOM 8303 C C . GLY D 1 177 ? 20.570 3.665 16.527 1.00 16.87 146 GLY F C 1
ATOM 8304 O O . GLY D 1 177 ? 20.526 2.843 17.461 1.00 20.55 146 GLY F O 1
ATOM 8305 N N . VAL D 1 178 ? 21.400 4.708 16.504 1.00 14.08 147 VAL F N 1
ATOM 8306 C CA . VAL D 1 178 ? 22.246 5.110 17.649 1.00 13.06 147 VAL F CA 1
ATOM 8307 C C . VAL D 1 178 ? 22.063 6.621 17.813 1.00 13.30 147 VAL F C 1
ATOM 8308 O O . VAL D 1 178 ? 21.809 7.304 16.807 1.00 14.70 147 VAL F O 1
ATOM 8312 N N . ALA D 1 179 ? 22.252 7.087 19.051 1.00 14.93 148 ALA F N 1
ATOM 8313 C CA . ALA D 1 179 ? 22.103 8.517 19.405 1.00 15.75 148 ALA F CA 1
ATOM 8314 C C . ALA D 1 179 ? 23.421 9.144 19.772 1.00 16.67 148 ALA F C 1
ATOM 8315 O O . ALA D 1 179 ? 24.342 8.495 20.302 1.00 17.47 148 ALA F O 1
ATOM 8317 N N . LEU D 1 180 ? 23.487 10.459 19.563 1.00 14.78 149 LEU F N 1
ATOM 8318 C CA . LEU D 1 180 ? 24.521 11.289 20.192 1.00 14.31 149 LEU F CA 1
ATOM 8319 C C . LEU D 1 180 ? 24.112 11.470 21.647 1.00 17.13 149 LEU F C 1
ATOM 8320 O O . LEU D 1 180 ? 23.222 12.271 21.953 1.00 19.95 149 LEU F O 1
ATOM 8325 N N . THR D 1 181 ? 24.752 10.734 22.519 1.00 16.32 150 THR F N 1
ATOM 8326 C CA . THR D 1 181 ? 24.512 10.853 23.976 1.00 15.98 150 THR F CA 1
ATOM 8327 C C . THR D 1 181 ? 25.279 12.044 24.532 1.00 18.76 150 THR F C 1
ATOM 8328 O O . THR D 1 181 ? 26.238 12.541 23.901 1.00 16.37 150 THR F O 1
ATOM 8332 N N . GLN D 1 182 ? 24.940 12.464 25.752 1.00 16.93 151 GLN F N 1
ATOM 8333 C CA . GLN D 1 182 ? 25.714 13.573 26.360 1.00 22.89 151 GLN F CA 1
ATOM 8334 C C . GLN D 1 182 ? 27.182 13.158 26.518 1.00 19.57 151 GLN F C 1
ATOM 8335 O O . GLN D 1 182 ? 28.070 13.977 26.222 1.00 20.02 151 GLN F O 1
ATOM 8341 N N . ASN D 1 183 ? 27.495 11.918 26.886 1.00 20.80 152 ASN F N 1
ATOM 8342 C CA . ASN D 1 183 ? 28.899 11.467 27.055 1.00 18.70 152 ASN F CA 1
ATOM 8343 C C . ASN D 1 183 ? 29.640 11.457 25.709 1.00 19.20 152 ASN F C 1
ATOM 8344 O O . ASN D 1 183 ? 30.816 11.859 25.648 1.00 18.56 152 ASN F O 1
ATOM 8349 N N . LEU D 1 184 ? 28.980 11.013 24.642 1.00 16.95 153 LEU F N 1
ATOM 8350 C CA . LEU D 1 184 ? 29.649 11.000 23.323 1.00 15.87 153 LEU F CA 1
ATOM 8351 C C . LEU D 1 184 ? 29.869 12.443 22.863 1.00 14.27 153 LEU F C 1
ATOM 8352 O O . LEU D 1 184 ? 30.904 12.732 22.244 1.00 15.47 153 LEU F O 1
ATOM 8357 N N . PHE D 1 185 ? 28.950 13.353 23.176 1.00 15.97 154 PHE F N 1
ATOM 8358 C CA . PHE D 1 185 ? 29.157 14.758 22.785 1.00 15.72 154 PHE F CA 1
ATOM 8359 C C . PHE D 1 185 ? 30.328 15.349 23.562 1.00 17.26 154 PHE F C 1
ATOM 8360 O O . PHE D 1 185 ? 31.111 16.108 22.963 1.00 16.37 154 PHE F O 1
ATOM 8368 N N . VAL D 1 186 ? 30.455 15.045 24.856 1.00 18.26 155 VAL F N 1
ATOM 8369 C CA . VAL D 1 186 ? 31.659 15.484 25.628 1.00 19.90 155 VAL F CA 1
ATOM 8370 C C . VAL D 1 186 ? 32.920 15.038 24.881 1.00 16.59 155 VAL F C 1
ATOM 8371 O O . VAL D 1 186 ? 33.834 15.835 24.694 1.00 17.20 155 VAL F O 1
ATOM 8375 N N . GLU D 1 187 ? 32.982 13.770 24.491 1.00 15.81 156 GLU F N 1
ATOM 8376 C CA . GLU D 1 187 ? 34.189 13.246 23.822 1.00 17.90 156 GLU F CA 1
ATOM 8377 C C . GLU D 1 187 ? 34.410 14.004 22.504 1.00 16.47 156 GLU F C 1
ATOM 8378 O O . GLU D 1 187 ? 35.567 14.386 22.185 1.00 16.69 156 GLU F O 1
ATOM 8384 N N . MET D 1 188 ? 33.342 14.255 21.738 1.00 15.03 157 MET F N 1
ATOM 8385 C CA . MET D 1 188 ? 33.522 14.907 20.437 1.00 13.58 157 MET F CA 1
ATOM 8386 C C . MET D 1 188 ? 33.941 16.375 20.600 1.00 14.69 157 MET F C 1
ATOM 8387 O O . MET D 1 188 ? 34.600 16.892 19.705 1.00 16.04 157 MET F O 1
ATOM 8392 N N . ARG D 1 189 ? 33.613 17.034 21.711 1.00 16.64 158 ARG F N 1
ATOM 8393 C CA . ARG D 1 189 ? 33.970 18.463 21.904 1.00 16.21 158 ARG F CA 1
ATOM 8394 C C . ARG D 1 189 ? 35.483 18.586 22.177 1.00 20.87 158 ARG F C 1
ATOM 8395 O O . ARG D 1 189 ? 36.002 19.691 22.068 1.00 18.27 158 ARG F O 1
ATOM 8403 N N . LYS D 1 190 ? 36.164 17.480 22.401 1.00 17.11 159 LYS F N 1
ATOM 8404 C CA . LYS D 1 190 ? 37.651 17.455 22.472 1.00 18.69 159 LYS F CA 1
ATOM 8405 C C . LYS D 1 190 ? 38.274 17.712 21.104 1.00 19.07 159 LYS F C 1
ATOM 8406 O O . LYS D 1 190 ? 39.436 18.146 21.049 1.00 18.82 159 LYS F O 1
ATOM 8412 N N . ASN D 1 191 ? 37.526 17.513 20.027 1.00 17.27 160 ASN F N 1
ATOM 8413 C CA . ASN D 1 191 ? 37.960 17.827 18.655 1.00 17.43 160 ASN F CA 1
ATOM 8414 C C . ASN D 1 191 ? 37.636 19.284 18.410 1.00 16.73 160 ASN F C 1
ATOM 8415 O O . ASN D 1 191 ? 36.456 19.644 18.342 1.00 17.35 160 ASN F O 1
ATOM 8420 N N . PRO D 1 192 ? 38.639 20.164 18.228 1.00 16.96 161 PRO F N 1
ATOM 8421 C CA . PRO D 1 192 ? 38.352 21.598 18.152 1.00 18.03 161 PRO F CA 1
ATOM 8422 C C . PRO D 1 192 ? 37.594 21.983 16.885 1.00 19.18 161 PRO F C 1
ATOM 8423 O O . PRO D 1 192 ? 37.029 23.060 16.840 1.00 22.16 161 PRO F O 1
ATOM 8427 N N . ASN D 1 193 ? 37.581 21.114 15.881 1.00 17.03 162 ASN F N 1
ATOM 8428 C CA . ASN D 1 193 ? 36.860 21.419 14.624 1.00 16.56 162 ASN F CA 1
ATOM 8429 C C . ASN D 1 193 ? 35.348 21.223 14.814 1.00 16.59 162 ASN F C 1
ATOM 8430 O O . ASN D 1 193 ? 34.588 21.747 14.000 1.00 15.78 162 ASN F O 1
ATOM 8435 N N . VAL D 1 194 ? 34.907 20.462 15.823 1.00 15.87 163 VAL F N 1
ATOM 8436 C CA . VAL D 1 194 ? 33.446 20.262 16.019 1.00 14.23 163 VAL F CA 1
ATOM 8437 C C . VAL D 1 194 ? 32.821 21.610 16.419 1.00 13.70 163 VAL F C 1
ATOM 8438 O O . VAL D 1 194 ? 33.245 22.199 17.437 1.00 17.30 163 VAL F O 1
ATOM 8442 N N . ILE D 1 195 ? 31.812 22.047 15.666 1.00 13.79 164 ILE F N 1
ATOM 8443 C CA . ILE D 1 195 ? 31.137 23.345 15.898 1.00 13.37 164 ILE F CA 1
ATOM 8444 C C . ILE D 1 195 ? 29.737 23.115 16.431 1.00 14.22 164 ILE F C 1
ATOM 8445 O O . ILE D 1 195 ? 29.123 24.111 16.863 1.00 15.18 164 ILE F O 1
ATOM 8450 N N . GLY D 1 196 ? 29.245 21.879 16.448 1.00 13.17 165 GLY F N 1
ATOM 8451 C CA . GLY D 1 196 ? 27.890 21.667 16.968 1.00 15.72 165 GLY F CA 1
ATOM 8452 C C . GLY D 1 196 ? 27.202 20.480 16.362 1.00 14.53 165 GLY F C 1
ATOM 8453 O O . GLY D 1 196 ? 27.867 19.541 15.852 1.00 13.90 165 GLY F O 1
ATOM 8454 N N . VAL D 1 197 ? 25.875 20.541 16.382 1.00 12.62 166 VAL F N 1
ATOM 8455 C CA . VAL D 1 197 ? 25.008 19.347 16.166 1.00 12.24 166 VAL F CA 1
ATOM 8456 C C . VAL D 1 197 ? 23.818 19.783 15.345 1.00 12.79 166 VAL F C 1
ATOM 8457 O O . VAL D 1 197 ? 23.148 20.752 15.726 1.00 11.64 166 VAL F O 1
ATOM 8461 N N . ALA D 1 198 ? 23.539 19.072 14.266 1.00 12.86 167 ALA F N 1
ATOM 8462 C CA . ALA D 1 198 ? 22.237 19.159 13.578 1.00 11.33 167 ALA F CA 1
ATOM 8463 C C . ALA D 1 198 ? 21.331 18.102 14.193 1.00 12.60 167 ALA F C 1
ATOM 8464 O O . ALA D 1 198 ? 21.642 16.908 14.092 1.00 12.65 167 ALA F O 1
ATOM 8466 N N . ASN D 1 199 ? 20.328 18.554 14.941 1.00 12.12 168 ASN F N 1
ATOM 8467 C CA . ASN D 1 199 ? 19.541 17.621 15.753 1.00 10.39 168 ASN F CA 1
ATOM 8468 C C . ASN D 1 199 ? 18.218 17.295 15.076 1.00 11.66 168 ASN F C 1
ATOM 8469 O O . ASN D 1 199 ? 17.335 18.183 15.038 1.00 11.73 168 ASN F O 1
ATOM 8474 N N . SER D 1 200 ? 18.038 16.011 14.721 1.00 11.16 169 SER F N 1
ATOM 8475 C CA . SER D 1 200 ? 16.793 15.556 14.073 1.00 11.82 169 SER F CA 1
ATOM 8476 C C . SER D 1 200 ? 16.046 14.541 14.948 1.00 12.32 169 SER F C 1
ATOM 8477 O O . SER D 1 200 ? 14.987 14.090 14.504 1.00 12.82 169 SER F O 1
ATOM 8480 N N . SER D 1 201 ? 16.483 14.307 16.197 1.00 11.83 170 SER F N 1
ATOM 8481 C CA . SER D 1 201 ? 15.632 13.618 17.175 1.00 11.34 170 SER F CA 1
ATOM 8482 C C . SER D 1 201 ? 14.405 14.494 17.412 1.00 12.10 170 SER F C 1
ATOM 8483 O O . SER D 1 201 ? 14.467 15.738 17.229 1.00 12.91 170 SER F O 1
ATOM 8486 N N . MET D 1 202 ? 13.313 13.879 17.879 1.00 11.44 171 MET F N 1
ATOM 8487 C CA . MET D 1 202 ? 12.063 14.672 18.064 1.00 12.71 171 MET F CA 1
ATOM 8488 C C . MET D 1 202 ? 12.030 15.529 19.322 1.00 12.52 171 MET F C 1
ATOM 8489 O O . MET D 1 202 ? 11.370 16.567 19.309 1.00 13.44 171 MET F O 1
ATOM 8494 N N . PRO D 1 203 ? 12.644 15.163 20.469 1.00 12.53 172 PRO F N 1
ATOM 8495 C CA . PRO D 1 203 ? 12.514 16.020 21.648 1.00 11.24 172 PRO F CA 1
ATOM 8496 C C . PRO D 1 203 ? 13.267 17.344 21.461 1.00 11.23 172 PRO F C 1
ATOM 8497 O O . PRO D 1 203 ? 14.496 17.323 21.217 1.00 12.33 172 PRO F O 1
ATOM 8501 N N . VAL D 1 204 ? 12.611 18.483 21.604 1.00 11.28 173 VAL F N 1
ATOM 8502 C CA . VAL D 1 204 ? 13.371 19.785 21.634 1.00 10.93 173 VAL F CA 1
ATOM 8503 C C . VAL D 1 204 ? 14.212 19.810 22.902 1.00 11.32 173 VAL F C 1
ATOM 8504 O O . VAL D 1 204 ? 15.201 20.549 22.942 1.00 12.39 173 VAL F O 1
ATOM 8508 N N . GLN D 1 205 ? 13.885 19.006 23.900 1.00 11.71 174 GLN F N 1
ATOM 8509 C CA . GLN D 1 205 ? 14.747 18.857 25.091 1.00 12.79 174 GLN F CA 1
ATOM 8510 C C . GLN D 1 205 ? 16.174 18.501 24.641 1.00 11.59 174 GLN F C 1
ATOM 8511 O O . GLN D 1 205 ? 17.124 18.922 25.302 1.00 13.14 174 GLN F O 1
ATOM 8517 N N . ASP D 1 206 ? 16.341 17.696 23.592 1.00 13.32 175 ASP F N 1
ATOM 8518 C CA . ASP D 1 206 ? 17.697 17.290 23.148 1.00 12.94 175 ASP F CA 1
ATOM 8519 C C . ASP D 1 206 ? 18.473 18.530 22.668 1.00 13.12 175 ASP F C 1
ATOM 8520 O O . ASP D 1 206 ? 19.671 18.631 22.976 1.00 12.98 175 ASP F O 1
ATOM 8525 N N . ILE D 1 207 ? 17.822 19.427 21.916 1.00 12.02 176 ILE F N 1
ATOM 8526 C CA . ILE D 1 207 ? 18.433 20.727 21.516 1.00 12.92 176 ILE F CA 1
ATOM 8527 C C . ILE D 1 207 ? 18.896 21.469 22.766 1.00 13.87 176 ILE F C 1
ATOM 8528 O O . ILE D 1 207 ? 20.044 21.925 22.829 1.00 13.17 176 ILE F O 1
ATOM 8533 N N . GLN D 1 208 ? 18.001 21.623 23.731 1.00 12.26 177 GLN F N 1
ATOM 8534 C CA . GLN D 1 208 ? 18.279 22.371 24.974 1.00 14.49 177 GLN F CA 1
ATOM 8535 C C . GLN D 1 208 ? 19.466 21.759 25.677 1.00 13.26 177 GLN F C 1
ATOM 8536 O O . GLN D 1 208 ? 20.359 22.502 26.144 1.00 14.51 177 GLN F O 1
ATOM 8542 N N . MET D 1 209 ? 19.510 20.430 25.808 1.00 12.51 178 MET F N 1
ATOM 8543 C CA . MET D 1 209 ? 20.575 19.783 26.590 1.00 11.90 178 MET F CA 1
ATOM 8544 C C . MET D 1 209 ? 21.898 19.901 25.835 1.00 13.43 178 MET F C 1
ATOM 8545 O O . MET D 1 209 ? 22.944 20.096 26.486 1.00 15.67 178 MET F O 1
ATOM 8550 N N . PHE D 1 210 ? 21.907 19.729 24.527 1.00 12.93 179 PHE F N 1
ATOM 8551 C CA . PHE D 1 210 ? 23.171 19.853 23.768 1.00 13.28 179 PHE F CA 1
ATOM 8552 C C . PHE D 1 210 ? 23.684 21.293 23.880 1.00 13.15 179 PHE F C 1
ATOM 8553 O O . PHE D 1 210 ? 24.894 21.499 24.073 1.00 14.03 179 PHE F O 1
ATOM 8561 N N . LYS D 1 211 ? 22.805 22.280 23.752 1.00 12.67 180 LYS F N 1
ATOM 8562 C CA . LYS D 1 211 ? 23.221 23.707 23.770 1.00 16.15 180 LYS F CA 1
ATOM 8563 C C . LYS D 1 211 ? 23.718 24.064 25.175 1.00 16.29 180 LYS F C 1
ATOM 8564 O O . LYS D 1 211 ? 24.741 24.772 25.297 1.00 15.44 180 LYS F O 1
ATOM 8570 N N . GLN D 1 212 ? 22.985 23.631 26.204 1.00 13.94 181 GLN F N 1
ATOM 8571 C CA . GLN D 1 212 ? 23.355 23.893 27.613 1.00 15.32 181 GLN F CA 1
ATOM 8572 C C . GLN D 1 212 ? 24.729 23.287 27.880 1.00 18.17 181 GLN F C 1
ATOM 8573 O O . GLN D 1 212 ? 25.570 23.943 28.527 1.00 18.16 181 GLN F O 1
ATOM 8579 N N . ALA D 1 213 ? 24.971 22.058 27.457 1.00 15.95 182 ALA F N 1
ATOM 8580 C CA . ALA D 1 213 ? 26.241 21.360 27.741 1.00 17.92 182 ALA F CA 1
ATOM 8581 C C . ALA D 1 213 ? 27.380 22.049 26.989 1.00 20.37 182 ALA F C 1
ATOM 8582 O O . ALA D 1 213 ? 28.479 22.162 27.547 1.00 20.30 182 ALA F O 1
ATOM 8584 N N . ALA D 1 214 ? 27.169 22.463 25.760 1.00 17.13 183 ALA F N 1
ATOM 8585 C CA . ALA D 1 214 ? 28.262 22.945 24.869 1.00 16.52 183 ALA F CA 1
ATOM 8586 C C . ALA D 1 214 ? 28.589 24.429 25.121 1.00 18.66 183 ALA F C 1
ATOM 8587 O O . ALA D 1 214 ? 29.760 24.783 25.046 1.00 19.24 183 ALA F O 1
ATOM 8589 N N . GLY D 1 215 ? 27.577 25.263 25.316 1.00 19.43 184 GLY F N 1
ATOM 8590 C CA . GLY D 1 215 ? 27.735 26.699 25.577 1.00 18.67 184 GLY F CA 1
ATOM 8591 C C . GLY D 1 215 ? 27.887 27.524 24.317 1.00 23.09 184 GLY F C 1
ATOM 8592 O O . GLY D 1 215 ? 27.421 27.142 23.230 1.00 20.26 184 GLY F O 1
ATOM 8593 N N . ALA D 1 216 ? 28.487 28.720 24.447 1.00 20.01 185 ALA F N 1
ATOM 8594 C CA . ALA D 1 216 ? 28.305 29.773 23.421 1.00 21.95 185 ALA F CA 1
ATOM 8595 C C . ALA D 1 216 ? 29.109 29.501 22.151 1.00 19.63 185 ALA F C 1
ATOM 8596 O O . ALA D 1 216 ? 28.807 30.151 21.131 1.00 28.31 185 ALA F O 1
ATOM 8598 N N . GLU D 1 217 ? 30.152 28.666 22.194 1.00 19.23 186 GLU F N 1
ATOM 8599 C CA . GLU D 1 217 ? 31.067 28.444 21.052 1.00 19.75 186 GLU F CA 1
ATOM 8600 C C . GLU D 1 217 ? 30.551 27.327 20.138 1.00 18.76 186 GLU F C 1
ATOM 8601 O O . GLU D 1 217 ? 31.303 26.919 19.241 1.00 17.66 186 GLU F O 1
ATOM 8607 N N . TYR D 1 218 ? 29.311 26.876 20.335 1.00 16.13 187 TYR F N 1
ATOM 8608 C CA . TYR D 1 218 ? 28.703 25.792 19.525 1.00 14.48 187 TYR F CA 1
ATOM 8609 C C . TYR D 1 218 ? 27.360 26.262 19.014 1.00 15.35 187 TYR F C 1
ATOM 8610 O O . TYR D 1 218 ? 26.742 27.126 19.634 1.00 16.40 187 TYR F O 1
ATOM 8619 N N . ILE D 1 219 ? 26.931 25.658 17.925 1.00 13.89 188 ILE F N 1
ATOM 8620 C CA . ILE D 1 219 ? 25.585 25.909 17.356 1.00 12.44 188 ILE F CA 1
ATOM 8621 C C . ILE D 1 219 ? 24.845 24.577 17.258 1.00 12.19 188 ILE F C 1
ATOM 8622 O O . ILE D 1 219 ? 25.421 23.547 16.856 1.00 14.14 188 ILE F O 1
ATOM 8627 N N . ILE D 1 220 ? 23.556 24.628 17.582 1.00 12.62 189 ILE F N 1
ATOM 8628 C CA . ILE D 1 220 ? 22.635 23.504 17.346 1.00 11.79 189 ILE F CA 1
ATOM 8629 C C . ILE D 1 220 ? 21.707 23.913 16.214 1.00 12.52 189 ILE F C 1
ATOM 8630 O O . ILE D 1 220 ? 21.160 25.041 16.216 1.00 13.61 189 ILE F O 1
ATOM 8635 N N . PHE D 1 221 ? 21.562 23.036 15.236 1.00 11.52 190 PHE F N 1
ATOM 8636 C CA . PHE D 1 221 ? 20.605 23.253 14.130 1.00 11.88 190 PHE F CA 1
ATOM 8637 C C . PHE D 1 221 ? 19.327 22.471 14.413 1.00 11.87 190 PHE F C 1
ATOM 8638 O O . PHE D 1 221 ? 19.377 21.272 14.740 1.00 13.66 190 PHE F O 1
ATOM 8646 N N . ASN D 1 222 ? 18.175 23.116 14.241 1.00 10.97 191 ASN F N 1
ATOM 8647 C CA . ASN D 1 222 ? 16.896 22.388 14.309 1.00 12.25 191 ASN F CA 1
ATOM 8648 C C . ASN D 1 222 ? 16.720 21.540 13.059 1.00 12.35 191 ASN F C 1
ATOM 8649 O O . ASN D 1 222 ? 16.691 22.099 11.951 1.00 12.65 191 ASN F O 1
ATOM 8654 N N . GLY D 1 223 ? 16.508 20.240 13.231 1.00 12.53 192 GLY F N 1
ATOM 8655 C CA . GLY D 1 223 ? 16.260 19.295 12.140 1.00 14.13 192 GLY F CA 1
ATOM 8656 C C . GLY D 1 223 ? 14.794 19.020 11.822 1.00 14.39 192 GLY F C 1
ATOM 8657 O O . GLY D 1 223 ? 14.485 18.873 10.651 1.00 15.01 192 GLY F O 1
ATOM 8658 N N . PRO D 1 224 ? 13.873 18.857 12.794 1.00 11.27 193 PRO F N 1
ATOM 8659 C CA . PRO D 1 224 ? 12.452 18.532 12.473 1.00 12.83 193 PRO F CA 1
ATOM 8660 C C . PRO D 1 224 ? 11.713 19.781 12.005 1.00 13.01 193 PRO F C 1
ATOM 8661 O O . PRO D 1 224 ? 11.441 20.675 12.787 1.00 11.53 193 PRO F O 1
ATOM 8665 N N . ASP D 1 225 ? 11.437 19.851 10.704 1.00 10.94 194 ASP F N 1
ATOM 8666 C CA . ASP D 1 225 ? 10.886 21.102 10.140 1.00 11.87 194 ASP F CA 1
ATOM 8667 C C . ASP D 1 225 ? 9.554 21.473 10.791 1.00 10.02 194 ASP F C 1
ATOM 8668 O O . ASP D 1 225 ? 9.255 22.667 10.944 1.00 11.62 194 ASP F O 1
ATOM 8673 N N . GLU D 1 226 ? 8.771 20.460 11.152 1.00 12.13 195 GLU F N 1
ATOM 8674 C CA . GLU D 1 226 ? 7.436 20.626 11.785 1.00 10.74 195 GLU F CA 1
ATOM 8675 C C . GLU D 1 226 ? 7.543 21.283 13.165 1.00 11.65 195 GLU F C 1
ATOM 8676 O O . GLU D 1 226 ? 6.524 21.716 13.697 1.00 11.57 195 GLU F O 1
ATOM 8682 N N . GLN D 1 227 ? 8.728 21.343 13.733 1.00 11.06 196 GLN F N 1
ATOM 8683 C CA . GLN D 1 227 ? 8.983 21.908 15.081 1.00 11.88 196 GLN F CA 1
ATOM 8684 C C . GLN D 1 227 ? 9.936 23.110 14.982 1.00 13.92 196 GLN F C 1
ATOM 8685 O O . GLN D 1 227 ? 10.437 23.551 16.043 1.00 12.76 196 GLN F O 1
ATOM 8691 N N . PHE D 1 228 ? 10.148 23.662 13.783 1.00 11.84 197 PHE F N 1
ATOM 8692 C CA . PHE D 1 228 ? 11.101 24.766 13.518 1.00 12.63 197 PHE F CA 1
ATOM 8693 C C . PHE D 1 228 ? 11.018 25.815 14.635 1.00 12.71 197 PHE F C 1
ATOM 8694 O O . PHE D 1 228 ? 12.062 26.099 15.274 1.00 12.18 197 PHE F O 1
ATOM 8702 N N . MET D 1 229 ? 9.840 26.399 14.857 1.00 12.89 198 MET F N 1
ATOM 8703 C CA . MET D 1 229 ? 9.765 27.555 15.791 1.00 12.80 198 MET F CA 1
ATOM 8704 C C . MET D 1 229 ? 10.101 27.116 17.214 1.00 12.64 198 MET F C 1
ATOM 8705 O O . MET D 1 229 ? 10.688 27.909 17.967 1.00 14.44 198 MET F O 1
ATOM 8710 N N . SER D 1 230 ? 9.737 25.887 17.585 1.00 11.58 199 SER F N 1
ATOM 8711 C CA . SER D 1 230 ? 9.942 25.373 18.958 1.00 11.18 199 SER F CA 1
ATOM 8712 C C . SER D 1 230 ? 11.417 25.099 19.190 1.00 11.03 199 SER F C 1
ATOM 8713 O O . SER D 1 230 ? 11.901 25.326 20.325 1.00 13.27 199 SER F O 1
ATOM 8716 N N . GLY D 1 231 ? 12.114 24.472 18.231 1.00 11.56 200 GLY F N 1
ATOM 8717 C CA . GLY D 1 231 ? 13.563 24.220 18.372 1.00 10.98 200 GLY F CA 1
ATOM 8718 C C . GLY D 1 231 ? 14.332 25.525 18.384 1.00 12.37 200 GLY F C 1
ATOM 8719 O O . GLY D 1 231 ? 15.321 25.626 19.118 1.00 12.21 200 GLY F O 1
ATOM 8720 N N . ARG D 1 232 ? 13.942 26.472 17.544 1.00 14.25 201 ARG F N 1
ATOM 8721 C CA . ARG D 1 232 ? 14.608 27.795 17.482 1.00 12.97 201 ARG F CA 1
ATOM 8722 C C . ARG D 1 232 ? 14.505 28.475 18.850 1.00 14.24 201 ARG F C 1
ATOM 8723 O O . ARG D 1 232 ? 15.561 28.894 19.396 1.00 15.33 201 ARG F O 1
ATOM 8731 N N . VAL D 1 233 ? 13.317 28.562 19.430 1.00 14.96 202 VAL F N 1
ATOM 8732 C CA . VAL D 1 233 ? 13.187 29.374 20.666 1.00 15.61 202 VAL F CA 1
ATOM 8733 C C . VAL D 1 233 ? 13.951 28.726 21.812 1.00 17.49 202 VAL F C 1
ATOM 8734 O O . VAL D 1 233 ? 14.318 29.455 22.733 1.00 16.17 202 VAL F O 1
ATOM 8738 N N . ILE D 1 234 ? 14.129 27.396 21.826 1.00 13.90 203 ILE F N 1
ATOM 8739 C CA . ILE D 1 234 ? 14.776 26.745 22.992 1.00 12.06 203 ILE F CA 1
ATOM 8740 C C . ILE D 1 234 ? 16.281 26.702 22.801 1.00 12.68 203 ILE F C 1
ATOM 8741 O O . ILE D 1 234 ? 16.958 26.204 23.689 1.00 15.32 203 ILE F O 1
ATOM 8746 N N . GLY D 1 235 ? 16.819 27.212 21.684 1.00 15.59 204 GLY F N 1
ATOM 8747 C CA . GLY D 1 235 ? 18.268 27.502 21.630 1.00 15.29 204 GLY F CA 1
ATOM 8748 C C . GLY D 1 235 ? 18.981 27.015 20.372 1.00 16.54 204 GLY F C 1
ATOM 8749 O O . GLY D 1 235 ? 20.201 27.170 20.321 1.00 16.82 204 GLY F O 1
ATOM 8750 N N . ALA D 1 236 ? 18.260 26.478 19.401 1.00 12.47 205 ALA F N 1
ATOM 8751 C CA . ALA D 1 236 ? 18.852 26.183 18.081 1.00 13.41 205 ALA F CA 1
ATOM 8752 C C . ALA D 1 236 ? 18.991 27.508 17.347 1.00 13.88 205 ALA F C 1
ATOM 8753 O O . ALA D 1 236 ? 17.956 28.135 17.077 1.00 16.60 205 ALA F O 1
ATOM 8755 N N . GLU D 1 237 ? 20.204 27.917 16.987 1.00 13.29 206 GLU F N 1
ATOM 8756 C CA . GLU D 1 237 ? 20.390 29.190 16.270 1.00 14.31 206 GLU F CA 1
ATOM 8757 C C . GLU D 1 237 ? 20.490 28.947 14.768 1.00 16.10 206 GLU F C 1
ATOM 8758 O O . GLU D 1 237 ? 20.454 29.942 14.026 1.00 17.32 206 GLU F O 1
ATOM 8764 N N . GLY D 1 238 ? 20.532 27.683 14.356 1.00 16.07 207 GLY F N 1
ATOM 8765 C CA . GLY D 1 238 ? 20.463 27.313 12.946 1.00 16.42 207 GLY F CA 1
ATOM 8766 C C . GLY D 1 238 ? 19.327 26.352 12.690 1.00 13.31 207 GLY F C 1
ATOM 8767 O O . GLY D 1 238 ? 18.678 25.893 13.622 1.00 12.06 207 GLY F O 1
ATOM 8768 N N . ALA D 1 239 ? 19.076 26.082 11.432 1.00 14.94 208 ALA F N 1
ATOM 8769 C CA . ALA D 1 239 ? 17.945 25.243 11.002 1.00 11.02 208 ALA F CA 1
ATOM 8770 C C . ALA D 1 239 ? 18.267 24.599 9.668 1.00 11.62 208 ALA F C 1
ATOM 8771 O O . ALA D 1 239 ? 18.603 25.340 8.701 1.00 12.54 208 ALA F O 1
ATOM 8773 N N . ILE D 1 240 ? 18.285 23.272 9.619 1.00 10.62 209 ILE F N 1
ATOM 8774 C CA . ILE D 1 240 ? 18.554 22.491 8.388 1.00 12.20 209 ILE F CA 1
ATOM 8775 C C . ILE D 1 240 ? 17.334 21.587 8.159 1.00 13.00 209 ILE F C 1
ATOM 8776 O O . ILE D 1 240 ? 16.995 20.802 9.050 1.00 12.19 209 ILE F O 1
ATOM 8781 N N . GLY D 1 241 ? 16.722 21.658 7.000 1.00 11.45 210 GLY F N 1
ATOM 8782 C CA . GLY D 1 241 ? 15.435 21.008 6.769 1.00 11.91 210 GLY F CA 1
ATOM 8783 C C . GLY D 1 241 ? 15.253 20.495 5.359 1.00 11.47 210 GLY F C 1
ATOM 8784 O O . GLY D 1 241 ? 15.620 21.187 4.413 1.00 12.34 210 GLY F O 1
ATOM 8785 N N . GLY D 1 242 ? 14.668 19.322 5.237 1.00 12.27 211 GLY F N 1
ATOM 8786 C CA . GLY D 1 242 ? 14.386 18.706 3.941 1.00 14.14 211 GLY F CA 1
ATOM 8787 C C . GLY D 1 242 ? 13.203 19.305 3.244 1.00 12.61 211 GLY F C 1
ATOM 8788 O O . GLY D 1 242 ? 13.104 19.086 2.031 1.00 12.77 211 GLY F O 1
ATOM 8789 N N . THR D 1 243 ? 12.305 20.046 3.909 1.00 12.84 212 THR F N 1
ATOM 8790 C CA . THR D 1 243 ? 11.119 20.605 3.202 1.00 11.00 212 THR F CA 1
ATOM 8791 C C . THR D 1 243 ? 11.387 22.062 2.826 1.00 12.23 212 THR F C 1
ATOM 8792 O O . THR D 1 243 ? 10.553 22.656 2.117 1.00 13.61 212 THR F O 1
ATOM 8796 N N . TYR D 1 244 ? 12.476 22.655 3.284 1.00 12.15 213 TYR F N 1
ATOM 8797 C CA . TYR D 1 244 ? 12.675 24.113 3.096 1.00 12.59 213 TYR F CA 1
ATOM 8798 C C . TYR D 1 244 ? 12.735 24.450 1.607 1.00 12.93 213 TYR F C 1
ATOM 8799 O O . TYR D 1 244 ? 12.229 25.520 1.215 1.00 12.39 213 TYR F O 1
ATOM 8808 N N . GLY D 1 245 ? 13.330 23.584 0.791 1.00 12.88 214 GLY F N 1
ATOM 8809 C CA . GLY D 1 245 ? 13.455 23.855 -0.646 1.00 11.25 214 GLY F CA 1
ATOM 8810 C C . GLY D 1 245 ? 12.131 23.970 -1.361 1.00 15.14 214 GLY F C 1
ATOM 8811 O O . GLY D 1 245 ? 12.102 24.558 -2.433 1.00 13.20 214 GLY F O 1
ATOM 8812 N N . ALA D 1 246 ? 11.055 23.396 -0.825 1.00 12.11 215 ALA F N 1
ATOM 8813 C CA . ALA D 1 246 ? 9.718 23.517 -1.451 1.00 13.91 215 ALA F CA 1
ATOM 8814 C C . ALA D 1 246 ? 9.173 24.940 -1.255 1.00 12.87 215 ALA F C 1
ATOM 8815 O O . ALA D 1 246 ? 8.219 25.302 -1.967 1.00 13.73 215 ALA F O 1
ATOM 8817 N N . MET D 1 247 ? 9.623 25.646 -0.230 1.00 12.22 216 MET F N 1
ATOM 8818 C CA . MET D 1 247 ? 8.956 26.897 0.224 1.00 11.47 216 MET F CA 1
ATOM 8819 C C . MET D 1 247 ? 9.914 27.750 1.055 1.00 12.41 216 MET F C 1
ATOM 8820 O O . MET D 1 247 ? 9.635 28.125 2.183 1.00 13.12 216 MET F O 1
ATOM 8825 N N . PRO D 1 248 ? 11.097 28.086 0.523 1.00 12.46 217 PRO F N 1
ATOM 8826 C CA . PRO D 1 248 ? 12.142 28.706 1.350 1.00 12.15 217 PRO F CA 1
ATOM 8827 C C . PRO D 1 248 ? 11.732 30.072 1.919 1.00 12.09 217 PRO F C 1
ATOM 8828 O O . PRO D 1 248 ? 12.081 30.369 3.076 1.00 13.62 217 PRO F O 1
ATOM 8832 N N . GLU D 1 249 ? 10.927 30.818 1.179 1.00 13.52 218 GLU F N 1
ATOM 8833 C CA . GLU D 1 249 ? 10.497 32.155 1.638 1.00 14.66 218 GLU F CA 1
ATOM 8834 C C . GLU D 1 249 ? 9.648 32.007 2.885 1.00 12.48 218 GLU F C 1
ATOM 8835 O O . GLU D 1 249 ? 9.687 32.904 3.726 1.00 14.52 218 GLU F O 1
ATOM 8841 N N . LEU D 1 250 ? 8.883 30.905 3.041 1.00 13.41 219 LEU F N 1
ATOM 8842 C CA . LEU D 1 250 ? 8.020 30.759 4.233 1.00 14.77 219 LEU F CA 1
ATOM 8843 C C . LEU D 1 250 ? 8.914 30.531 5.445 1.00 13.54 219 LEU F C 1
ATOM 8844 O O . LEU D 1 250 ? 8.650 31.118 6.505 1.00 12.63 219 LEU F O 1
ATOM 8849 N N . TYR D 1 251 ? 9.942 29.691 5.329 1.00 13.37 220 TYR F N 1
ATOM 8850 C CA . TYR D 1 251 ? 10.843 29.474 6.479 1.00 11.20 220 TYR F CA 1
ATOM 8851 C C . TYR D 1 251 ? 11.632 30.750 6.778 1.00 13.84 220 TYR F C 1
ATOM 8852 O O . TYR D 1 251 ? 11.907 31.005 7.973 1.00 13.54 220 TYR F O 1
ATOM 8861 N N . LEU D 1 252 ? 12.075 31.503 5.764 1.00 14.35 221 LEU F N 1
ATOM 8862 C CA . LEU D 1 252 ? 12.763 32.791 6.035 1.00 13.56 221 LEU F CA 1
ATOM 8863 C C . LEU D 1 252 ? 11.831 33.727 6.789 1.00 12.26 221 LEU F C 1
ATOM 8864 O O . LEU D 1 252 ? 12.278 34.392 7.731 1.00 13.57 221 LEU F O 1
ATOM 8869 N N . LYS D 1 253 ? 10.555 33.777 6.401 1.00 13.50 222 LYS F N 1
ATOM 8870 C CA . LYS D 1 253 ? 9.593 34.681 7.048 1.00 14.20 222 LYS F CA 1
ATOM 8871 C C . LYS D 1 253 ? 9.326 34.201 8.480 1.00 14.15 222 LYS F C 1
ATOM 8872 O O . LYS D 1 253 ? 9.217 35.014 9.357 1.00 15.09 222 LYS F O 1
ATOM 8878 N N . LEU D 1 254 ? 9.214 32.878 8.670 1.00 13.64 223 LEU F N 1
ATOM 8879 C CA . LEU D 1 254 ? 9.046 32.291 10.022 1.00 13.87 223 LEU F CA 1
ATOM 8880 C C . LEU D 1 254 ? 10.220 32.728 10.890 1.00 13.97 223 LEU F C 1
ATOM 8881 O O . LEU D 1 254 ? 9.998 33.203 11.994 1.00 14.71 223 LEU F O 1
ATOM 8886 N N . ASP D 1 255 ? 11.429 32.609 10.384 1.00 14.22 224 ASP F N 1
ATOM 8887 C CA . ASP D 1 255 ? 12.653 32.935 11.155 1.00 14.35 224 ASP F CA 1
ATOM 8888 C C . ASP D 1 255 ? 12.655 34.441 11.475 1.00 16.65 224 ASP F C 1
ATOM 8889 O O . ASP D 1 255 ? 13.024 34.826 12.597 1.00 18.87 224 ASP F O 1
ATOM 8894 N N . GLU D 1 256 ? 12.248 35.281 10.515 1.00 16.36 225 GLU F N 1
ATOM 8895 C CA . GLU D 1 256 ? 12.159 36.745 10.749 1.00 16.04 225 GLU F CA 1
ATOM 8896 C C . GLU D 1 256 ? 11.167 37.004 11.879 1.00 18.38 225 GLU F C 1
ATOM 8897 O O . GLU D 1 256 ? 11.489 37.823 12.789 1.00 18.01 225 GLU F O 1
ATOM 8903 N N . CYS D 1 257 ? 10.008 36.352 11.877 1.00 17.62 226 CYS F N 1
ATOM 8904 C CA . CYS D 1 257 ? 9.013 36.527 12.956 1.00 17.31 226 CYS F CA 1
ATOM 8905 C C . CYS D 1 257 ? 9.622 36.109 14.296 1.00 17.07 226 CYS F C 1
ATOM 8906 O O . CYS D 1 257 ? 9.426 36.805 15.307 1.00 19.87 226 CYS F O 1
ATOM 8909 N N . ILE D 1 258 ? 10.281 34.953 14.345 1.00 16.31 227 ILE F N 1
ATOM 8910 C CA . ILE D 1 258 ? 10.884 34.467 15.615 1.00 16.76 227 ILE F CA 1
ATOM 8911 C C . ILE D 1 258 ? 11.898 35.484 16.133 1.00 24.15 227 ILE F C 1
ATOM 8912 O O . ILE D 1 258 ? 11.871 35.789 17.353 1.00 20.59 227 ILE F O 1
ATOM 8917 N N . ASN D 1 259 ? 12.772 35.989 15.270 1.00 18.40 228 ASN F N 1
ATOM 8918 C CA . ASN D 1 259 ? 13.843 36.908 15.703 1.00 21.53 228 ASN F CA 1
ATOM 8919 C C . ASN D 1 259 ? 13.215 38.223 16.173 1.00 22.54 228 ASN F C 1
ATOM 8920 O O . ASN D 1 259 ? 13.834 38.846 17.082 1.00 23.38 228 ASN F O 1
ATOM 8925 N N . ALA D 1 260 ? 12.015 38.563 15.706 1.00 20.81 229 ALA F N 1
ATOM 8926 C CA . ALA D 1 260 ? 11.301 39.802 16.109 1.00 22.09 229 ALA F CA 1
ATOM 8927 C C . ALA D 1 260 ? 10.408 39.564 17.337 1.00 26.48 229 ALA F C 1
ATOM 8928 O O . ALA D 1 260 ? 9.788 40.521 17.806 1.00 28.16 229 ALA F O 1
ATOM 8930 N N . GLY D 1 261 ? 10.318 38.346 17.849 1.00 22.70 230 GLY F N 1
ATOM 8931 C CA . GLY D 1 261 ? 9.430 38.009 18.985 1.00 29.87 230 GLY F CA 1
ATOM 8932 C C . GLY D 1 261 ? 7.966 38.007 18.593 1.00 27.06 230 GLY F C 1
ATOM 8933 O O . GLY D 1 261 ? 7.118 38.069 19.496 1.00 30.98 230 GLY F O 1
ATOM 8934 N N . LYS D 1 262 ? 7.652 37.904 17.301 1.00 25.48 231 LYS F N 1
ATOM 8935 C CA . LYS D 1 262 ? 6.257 37.893 16.791 1.00 26.41 231 LYS F CA 1
ATOM 8936 C C . LYS D 1 262 ? 5.757 36.448 16.754 1.00 23.48 231 LYS F C 1
ATOM 8937 O O . LYS D 1 262 ? 5.684 35.832 15.666 1.00 21.90 231 LYS F O 1
ATOM 8943 N N A MET D 1 263 ? 5.424 35.906 17.915 0.50 22.95 232 MET F N 1
ATOM 8944 N N B MET D 1 263 ? 5.380 35.922 17.898 0.50 23.20 232 MET F N 1
ATOM 8945 C CA A MET D 1 263 ? 5.153 34.453 18.072 0.50 24.83 232 MET F CA 1
ATOM 8946 C CA B MET D 1 263 ? 5.164 34.463 18.017 0.50 25.48 232 MET F CA 1
ATOM 8947 C C A MET D 1 263 ? 3.800 34.098 17.447 0.50 19.57 232 MET F C 1
ATOM 8948 C C B MET D 1 263 ? 3.773 34.082 17.497 0.50 20.17 232 MET F C 1
ATOM 8949 O O A MET D 1 263 ? 3.659 32.955 16.993 0.50 18.69 232 MET F O 1
ATOM 8950 O O B MET D 1 263 ? 3.587 32.936 17.121 0.50 17.25 232 MET F O 1
ATOM 8959 N N . THR D 1 264 ? 2.816 35.002 17.429 1.00 20.66 233 THR F N 1
ATOM 8960 C CA . THR D 1 264 ? 1.491 34.713 16.841 1.00 21.30 233 THR F CA 1
ATOM 8961 C C . THR D 1 264 ? 1.667 34.537 15.336 1.00 19.43 233 THR F C 1
ATOM 8962 O O . THR D 1 264 ? 1.140 33.556 14.761 1.00 19.67 233 THR F O 1
ATOM 8966 N N . GLU D 1 265 ? 2.371 35.472 14.710 1.00 19.10 234 GLU F N 1
ATOM 8967 C CA . GLU D 1 265 ? 2.600 35.390 13.260 1.00 17.64 234 GLU F CA 1
ATOM 8968 C C . GLU D 1 265 ? 3.459 34.153 12.963 1.00 14.57 234 GLU F C 1
ATOM 8969 O O . GLU D 1 265 ? 3.195 33.458 11.975 1.00 15.97 234 GLU F O 1
ATOM 8975 N N . ALA D 1 266 ? 4.485 33.903 13.767 1.00 16.49 235 ALA F N 1
ATOM 8976 C CA . ALA D 1 266 ? 5.342 32.698 13.617 1.00 16.52 235 ALA F CA 1
ATOM 8977 C C . ALA D 1 266 ? 4.463 31.447 13.644 1.00 15.68 235 ALA F C 1
ATOM 8978 O O . ALA D 1 266 ? 4.626 30.563 12.757 1.00 14.35 235 ALA F O 1
ATOM 8980 N N . ARG D 1 267 ? 3.550 31.342 14.602 1.00 16.10 236 ARG F N 1
ATOM 8981 C CA . ARG D 1 267 ? 2.695 30.147 14.711 1.00 15.50 236 ARG F CA 1
ATOM 8982 C C . ARG D 1 267 ? 1.831 29.991 13.475 1.00 16.35 236 ARG F C 1
ATOM 8983 O O . ARG D 1 267 ? 1.678 28.879 12.951 1.00 14.45 236 ARG F O 1
ATOM 8991 N N . LYS D 1 268 ? 1.278 31.081 12.937 1.00 15.09 237 LYS F N 1
ATOM 8992 C CA . LYS D 1 268 ? 0.444 31.000 11.721 1.00 17.05 237 LYS F CA 1
ATOM 8993 C C . LYS D 1 268 ? 1.285 30.402 10.581 1.00 14.65 237 LYS F C 1
ATOM 8994 O O . LYS D 1 268 ? 0.748 29.548 9.838 1.00 14.51 237 LYS F O 1
ATOM 9000 N N . ILE D 1 269 ? 2.528 30.864 10.418 1.00 13.53 238 ILE F N 1
ATOM 9001 C CA . ILE D 1 269 ? 3.362 30.384 9.303 1.00 12.14 238 ILE F CA 1
ATOM 9002 C C . ILE D 1 269 ? 3.710 28.914 9.563 1.00 11.46 238 ILE F C 1
ATOM 9003 O O . ILE D 1 269 ? 3.684 28.119 8.632 1.00 12.48 238 ILE F O 1
ATOM 9008 N N . GLN D 1 270 ? 4.146 28.592 10.790 1.00 12.80 239 GLN F N 1
ATOM 9009 C CA . GLN D 1 270 ? 4.470 27.183 11.133 1.00 12.87 239 GLN F CA 1
ATOM 9010 C C . GLN D 1 270 ? 3.280 26.276 10.818 1.00 12.42 239 GLN F C 1
ATOM 9011 O O . GLN D 1 270 ? 3.483 25.160 10.260 1.00 12.65 239 GLN F O 1
ATOM 9017 N N . TYR D 1 271 ? 2.067 26.676 11.166 1.00 11.45 240 TYR F N 1
ATOM 9018 C CA . TYR D 1 271 ? 0.884 25.829 10.921 1.00 12.03 240 TYR F CA 1
ATOM 9019 C C . TYR D 1 271 ? 0.673 25.656 9.419 1.00 14.45 240 TYR F C 1
ATOM 9020 O O . TYR D 1 271 ? 0.313 24.565 8.980 1.00 14.11 240 TYR F O 1
ATOM 9029 N N . ALA D 1 272 ? 0.884 26.728 8.642 1.00 13.31 241 ALA F N 1
ATOM 9030 C CA . ALA D 1 272 ? 0.708 26.649 7.178 1.00 14.30 241 ALA F CA 1
ATOM 9031 C C . ALA D 1 272 ? 1.774 25.720 6.582 1.00 12.76 241 ALA F C 1
ATOM 9032 O O . ALA D 1 272 ? 1.455 24.876 5.716 1.00 14.34 241 ALA F O 1
ATOM 9034 N N . CYS D 1 273 ? 3.020 25.853 7.035 1.00 13.44 242 CYS F N 1
ATOM 9035 C CA . CYS D 1 273 ? 4.107 24.981 6.568 1.00 13.02 242 CYS F CA 1
ATOM 9036 C C . CYS D 1 273 ? 3.783 23.536 6.920 1.00 11.81 242 CYS F C 1
ATOM 9037 O O . CYS D 1 273 ? 3.950 22.645 6.084 1.00 12.20 242 CYS F O 1
ATOM 9040 N N . ASN D 1 274 ? 3.309 23.283 8.133 1.00 12.68 243 ASN F N 1
ATOM 9041 C CA . ASN D 1 274 ? 3.098 21.882 8.557 1.00 10.66 243 ASN F CA 1
ATOM 9042 C C . ASN D 1 274 ? 1.950 21.286 7.733 1.00 12.17 243 ASN F C 1
ATOM 9043 O O . ASN D 1 274 ? 2.065 20.103 7.350 1.00 13.49 243 ASN F O 1
ATOM 9048 N N . GLU D 1 275 ? 0.871 22.045 7.474 1.00 12.30 244 GLU F N 1
ATOM 9049 C CA . GLU D 1 275 ? -0.237 21.548 6.652 1.00 12.46 244 GLU F CA 1
ATOM 9050 C C . GLU D 1 275 ? 0.328 21.132 5.272 1.00 12.69 244 GLU F C 1
ATOM 9051 O O . GLU D 1 275 ? -0.109 20.110 4.721 1.00 13.41 244 GLU F O 1
ATOM 9057 N N . ILE D 1 276 ? 1.203 21.935 4.700 1.00 11.11 245 ILE F N 1
ATOM 9058 C CA . ILE D 1 276 ? 1.826 21.610 3.391 1.00 10.69 245 ILE F CA 1
ATOM 9059 C C . ILE D 1 276 ? 2.634 20.315 3.536 1.00 13.07 245 ILE F C 1
ATOM 9060 O O . ILE D 1 276 ? 2.560 19.446 2.663 1.00 11.87 245 ILE F O 1
ATOM 9065 N N . ILE D 1 277 ? 3.458 20.194 4.584 1.00 11.73 246 ILE F N 1
ATOM 9066 C CA . ILE D 1 277 ? 4.251 18.953 4.785 1.00 11.80 246 ILE F CA 1
ATOM 9067 C C . ILE D 1 277 ? 3.319 17.752 4.845 1.00 11.44 246 ILE F C 1
ATOM 9068 O O . ILE D 1 277 ? 3.586 16.752 4.181 1.00 13.00 246 ILE F O 1
ATOM 9073 N N . TYR D 1 278 ? 2.234 17.840 5.615 1.00 12.49 247 TYR F N 1
ATOM 9074 C CA . TYR D 1 278 ? 1.332 16.678 5.786 1.00 13.19 247 TYR F CA 1
ATOM 9075 C C . TYR D 1 278 ? 0.698 16.342 4.430 1.00 13.91 247 TYR F C 1
ATOM 9076 O O . TYR D 1 278 ? 0.601 15.144 4.067 1.00 14.64 247 TYR F O 1
ATOM 9085 N N . LYS D 1 279 ? 0.374 17.363 3.627 1.00 14.09 248 LYS F N 1
ATOM 9086 C CA . LYS D 1 279 ? -0.166 17.127 2.272 1.00 14.29 248 LYS F CA 1
ATOM 9087 C C . LYS D 1 279 ? 0.885 16.407 1.422 1.00 14.20 248 LYS F C 1
ATOM 9088 O O . LYS D 1 279 ? 0.571 15.431 0.758 1.00 15.50 248 LYS F O 1
ATOM 9094 N N . MET D 1 280 ? 2.108 16.891 1.403 1.00 13.51 249 MET F N 1
ATOM 9095 C CA . MET D 1 280 ? 3.164 16.274 0.583 1.00 13.60 249 MET F CA 1
ATOM 9096 C C . MET D 1 280 ? 3.399 14.833 1.034 1.00 17.19 249 MET F C 1
ATOM 9097 O O . MET D 1 280 ? 3.740 14.002 0.218 1.00 20.98 249 MET F O 1
ATOM 9102 N N . CYS D 1 281 ? 3.263 14.535 2.309 1.00 12.55 250 CYS F N 1
ATOM 9103 C CA . CYS D 1 281 ? 3.527 13.179 2.847 1.00 15.79 250 CYS F CA 1
ATOM 9104 C C . CYS D 1 281 ? 2.354 12.240 2.598 1.00 16.75 250 CYS F C 1
ATOM 9105 O O . CYS D 1 281 ? 2.521 11.024 2.861 1.00 17.00 250 CYS F O 1
ATOM 9108 N N . SER D 1 282 ? 1.235 12.735 2.094 1.00 17.00 251 SER F N 1
ATOM 9109 C CA . SER D 1 282 ? -0.004 11.946 1.886 1.00 13.93 251 SER F CA 1
ATOM 9110 C C . SER D 1 282 ? 0.055 11.167 0.555 1.00 14.65 251 SER F C 1
ATOM 9111 O O . SER D 1 282 ? -0.854 10.362 0.305 1.00 17.78 251 SER F O 1
ATOM 9114 N N . ALA D 1 283 ? 1.033 11.450 -0.299 1.00 15.54 252 ALA F N 1
ATOM 9115 C CA . ALA D 1 283 ? 1.186 10.790 -1.603 1.00 13.11 252 ALA F CA 1
ATOM 9116 C C . ALA D 1 283 ? 1.653 9.330 -1.459 1.00 15.77 252 ALA F C 1
ATOM 9117 O O . ALA D 1 283 ? 2.272 8.976 -0.456 1.00 17.96 252 ALA F O 1
ATOM 9119 N N . HIS D 1 284 ? 1.376 8.540 -2.487 1.00 15.49 253 HIS F N 1
ATOM 9120 C CA . HIS D 1 284 ? 1.961 7.178 -2.669 1.00 19.27 253 HIS F CA 1
ATOM 9121 C C . HIS D 1 284 ? 3.478 7.294 -2.868 1.00 15.37 253 HIS F C 1
ATOM 9122 O O . HIS D 1 284 ? 4.292 6.644 -2.109 1.00 16.05 253 HIS F O 1
ATOM 9129 N N . GLY D 1 285 ? 3.887 8.138 -3.805 1.00 13.95 254 GLY F N 1
ATOM 9130 C CA . GLY D 1 285 ? 5.316 8.435 -4.035 1.00 14.02 254 GLY F CA 1
ATOM 9131 C C . GLY D 1 285 ? 5.951 9.116 -2.835 1.00 13.67 254 GLY F C 1
ATOM 9132 O O . GLY D 1 285 ? 5.274 9.741 -1.999 1.00 14.18 254 GLY F O 1
ATOM 9133 N N . ASN D 1 286 ? 7.272 9.031 -2.792 1.00 12.27 255 ASN F N 1
ATOM 9134 C CA . ASN D 1 286 ? 8.083 9.574 -1.689 1.00 13.23 255 ASN F CA 1
ATOM 9135 C C . ASN D 1 286 ? 7.891 11.110 -1.600 1.00 12.55 255 ASN F C 1
ATOM 9136 O O . ASN D 1 286 ? 7.725 11.799 -2.627 1.00 12.52 255 ASN F O 1
ATOM 9141 N N . MET D 1 287 ? 8.020 11.646 -0.399 1.00 12.26 256 MET F N 1
ATOM 9142 C CA . MET D 1 287 ? 7.855 13.111 -0.186 1.00 12.85 256 MET F CA 1
ATOM 9143 C C . MET D 1 287 ? 8.837 13.875 -1.078 1.00 11.96 256 MET F C 1
ATOM 9144 O O . MET D 1 287 ? 8.467 14.953 -1.586 1.00 12.16 256 MET F O 1
ATOM 9149 N N . TYR D 1 288 ? 10.088 13.432 -1.247 1.00 11.76 257 TYR F N 1
ATOM 9150 C CA . TYR D 1 288 ? 11.043 14.170 -2.091 1.00 11.04 257 TYR F CA 1
ATOM 9151 C C . TYR D 1 288 ? 10.593 14.104 -3.557 1.00 11.68 257 TYR F C 1
ATOM 9152 O O . TYR D 1 288 ? 10.899 15.065 -4.292 1.00 13.55 257 TYR F O 1
ATOM 9161 N N . ALA D 1 289 ? 9.945 13.031 -3.980 1.00 11.70 258 ALA F N 1
ATOM 9162 C CA . ALA D 1 289 ? 9.384 12.970 -5.367 1.00 10.88 258 ALA F CA 1
ATOM 9163 C C . ALA D 1 289 ? 8.285 14.037 -5.500 1.00 13.58 258 ALA F C 1
ATOM 9164 O O . ALA D 1 289 ? 8.192 14.674 -6.563 1.00 13.97 258 ALA F O 1
ATOM 9166 N N . VAL D 1 290 ? 7.462 14.197 -4.462 1.00 12.03 259 VAL F N 1
ATOM 9167 C CA . VAL D 1 290 ? 6.408 15.257 -4.450 1.00 11.31 259 VAL F CA 1
ATOM 9168 C C . VAL D 1 290 ? 7.083 16.633 -4.556 1.00 12.36 259 VAL F C 1
ATOM 9169 O O . VAL D 1 290 ? 6.681 17.449 -5.376 1.00 11.24 259 VAL F O 1
ATOM 9173 N N . ILE D 1 291 ? 8.137 16.869 -3.781 1.00 11.19 260 ILE F N 1
ATOM 9174 C CA . ILE D 1 291 ? 8.801 18.198 -3.778 1.00 11.59 260 ILE F CA 1
ATOM 9175 C C . ILE D 1 291 ? 9.398 18.459 -5.173 1.00 12.36 260 ILE F C 1
ATOM 9176 O O . ILE D 1 291 ? 9.281 19.586 -5.672 1.00 12.20 260 ILE F O 1
ATOM 9181 N N . LYS D 1 292 ? 10.042 17.472 -5.793 1.00 11.14 261 LYS F N 1
ATOM 9182 C CA . LYS D 1 292 ? 10.664 17.732 -7.119 1.00 12.12 261 LYS F CA 1
ATOM 9183 C C . LYS D 1 292 ? 9.556 18.086 -8.110 1.00 13.62 261 LYS F C 1
ATOM 9184 O O . LYS D 1 292 ? 9.776 18.994 -8.944 1.00 14.12 261 LYS F O 1
ATOM 9190 N N . ALA D 1 293 ? 8.407 17.433 -8.022 1.00 12.39 262 ALA F N 1
ATOM 9191 C CA . ALA D 1 293 ? 7.285 17.729 -8.950 1.00 13.23 262 ALA F CA 1
ATOM 9192 C C . ALA D 1 293 ? 6.733 19.131 -8.652 1.00 13.97 262 ALA F C 1
ATOM 9193 O O . ALA D 1 293 ? 6.353 19.886 -9.608 1.00 14.17 262 ALA F O 1
ATOM 9195 N N . ILE D 1 294 ? 6.630 19.509 -7.381 1.00 11.26 263 ILE F N 1
ATOM 9196 C CA . ILE D 1 294 ? 6.181 20.886 -7.001 1.00 12.39 263 ILE F CA 1
ATOM 9197 C C . ILE D 1 294 ? 7.148 21.904 -7.595 1.00 12.27 263 ILE F C 1
ATOM 9198 O O . ILE D 1 294 ? 6.684 22.960 -8.062 1.00 13.65 263 ILE F O 1
ATOM 9203 N N . LEU D 1 295 ? 8.453 21.669 -7.502 1.00 11.78 264 LEU F N 1
ATOM 9204 C CA . LEU D 1 295 ? 9.429 22.659 -7.994 1.00 11.19 264 LEU F CA 1
ATOM 9205 C C . LEU D 1 295 ? 9.335 22.800 -9.509 1.00 13.25 264 LEU F C 1
ATOM 9206 O O . LEU D 1 295 ? 9.614 23.921 -9.980 1.00 15.02 264 LEU F O 1
ATOM 9211 N N . LYS D 1 296 ? 8.940 21.759 -10.226 1.00 14.72 265 LYS F N 1
ATOM 9212 C CA . LYS D 1 296 ? 8.687 21.919 -11.678 1.00 16.04 265 LYS F CA 1
ATOM 9213 C C . LYS D 1 296 ? 7.482 22.861 -11.872 1.00 17.72 265 LYS F C 1
ATOM 9214 O O . LYS D 1 296 ? 7.598 23.840 -12.675 1.00 17.61 265 LYS F O 1
ATOM 9220 N N . ILE D 1 297 ? 6.379 22.637 -11.146 1.00 15.65 266 ILE F N 1
ATOM 9221 C CA . ILE D 1 297 ? 5.146 23.463 -11.289 1.00 18.35 266 ILE F CA 1
ATOM 9222 C C . ILE D 1 297 ? 5.421 24.899 -10.884 1.00 18.06 266 ILE F C 1
ATOM 9223 O O . ILE D 1 297 ? 4.973 25.822 -11.604 1.00 19.02 266 ILE F O 1
ATOM 9228 N N . ASN D 1 298 ? 6.045 25.122 -9.729 1.00 15.31 267 ASN F N 1
ATOM 9229 C CA . ASN D 1 298 ? 6.124 26.459 -9.131 1.00 13.54 267 ASN F CA 1
ATOM 9230 C C . ASN D 1 298 ? 7.339 27.228 -9.646 1.00 15.50 267 ASN F C 1
ATOM 9231 O O . ASN D 1 298 ? 7.277 28.448 -9.588 1.00 16.91 267 ASN F O 1
ATOM 9236 N N . GLU D 1 299 ? 8.397 26.559 -10.095 1.00 14.29 268 GLU F N 1
ATOM 9237 C CA . GLU D 1 299 ? 9.687 27.264 -10.442 1.00 14.25 268 GLU F CA 1
ATOM 9238 C C . GLU D 1 299 ? 10.238 26.849 -11.789 1.00 18.88 268 GLU F C 1
ATOM 9239 O O . GLU D 1 299 ? 11.210 27.480 -12.231 1.00 22.53 268 GLU F O 1
ATOM 9245 N N . GLY D 1 300 ? 9.666 25.859 -12.456 1.00 16.71 269 GLY F N 1
ATOM 9246 C CA . GLY D 1 300 ? 10.184 25.342 -13.723 1.00 17.13 269 GLY F CA 1
ATOM 9247 C C . GLY D 1 300 ? 11.512 24.629 -13.529 1.00 19.81 269 GLY F C 1
ATOM 9248 O O . GLY D 1 300 ? 12.205 24.393 -14.513 1.00 24.96 269 GLY F O 1
ATOM 9249 N N . LEU D 1 301 ? 11.837 24.177 -12.328 1.00 15.57 270 LEU F N 1
ATOM 9250 C CA . LEU D 1 301 ? 13.069 23.401 -12.101 1.00 15.47 270 LEU F CA 1
ATOM 9251 C C . LEU D 1 301 ? 12.832 21.941 -12.479 1.00 14.47 270 LEU F C 1
ATOM 9252 O O . LEU D 1 301 ? 11.774 21.384 -12.151 1.00 16.15 270 LEU F O 1
ATOM 9257 N N A GLU D 1 302 ? 13.812 21.313 -13.136 0.50 15.95 271 GLU F N 1
ATOM 9258 N N B GLU D 1 302 ? 13.820 21.356 -13.162 0.50 17.44 271 GLU F N 1
ATOM 9259 C CA A GLU D 1 302 ? 13.758 19.898 -13.570 0.50 16.33 271 GLU F CA 1
ATOM 9260 C CA B GLU D 1 302 ? 13.867 19.914 -13.478 0.50 18.65 271 GLU F CA 1
ATOM 9261 C C A GLU D 1 302 ? 14.809 19.146 -12.750 0.50 15.29 271 GLU F C 1
ATOM 9262 C C B GLU D 1 302 ? 14.912 19.269 -12.576 0.50 19.31 271 GLU F C 1
ATOM 9263 O O A GLU D 1 302 ? 15.975 19.171 -13.169 0.50 14.84 271 GLU F O 1
ATOM 9264 O O B GLU D 1 302 ? 16.154 19.533 -12.661 0.50 17.66 271 GLU F O 1
ATOM 9275 N N . LEU D 1 303 ? 14.431 18.477 -11.648 1.00 17.03 272 LEU F N 1
ATOM 9276 C CA . LEU D 1 303 ? 15.361 17.798 -10.737 1.00 16.17 272 LEU F CA 1
ATOM 9277 C C . LEU D 1 303 ? 15.384 16.292 -10.990 1.00 14.52 272 LEU F C 1
ATOM 9278 O O . LEU D 1 303 ? 16.126 15.574 -10.324 1.00 15.61 272 LEU F O 1
ATOM 9283 N N . GLY D 1 304 ? 14.559 15.792 -11.893 1.00 15.23 273 GLY F N 1
ATOM 9284 C CA . GLY D 1 304 ? 14.494 14.358 -12.176 1.00 14.64 273 GLY F CA 1
ATOM 9285 C C . GLY D 1 304 ? 13.703 13.616 -11.113 1.00 15.74 273 GLY F C 1
ATOM 9286 O O . GLY D 1 304 ? 12.936 14.215 -10.396 1.00 18.85 273 GLY F O 1
ATOM 9287 N N . ALA D 1 305 ? 13.863 12.307 -11.160 1.00 19.43 274 ALA F N 1
ATOM 9288 C CA . ALA D 1 305 ? 13.139 11.331 -10.345 1.00 20.52 274 ALA F CA 1
ATOM 9289 C C . ALA D 1 305 ? 13.744 11.296 -8.933 1.00 15.78 274 ALA F C 1
ATOM 9290 O O . ALA D 1 305 ? 14.701 12.028 -8.632 1.00 16.88 274 ALA F O 1
ATOM 9292 N N . VAL D 1 306 ? 13.214 10.407 -8.108 1.00 14.62 275 VAL F N 1
ATOM 9293 C CA . VAL D 1 306 ? 13.965 9.975 -6.911 1.00 10.68 275 VAL F CA 1
ATOM 9294 C C . VAL D 1 306 ? 14.610 8.629 -7.242 1.00 11.95 275 VAL F C 1
ATOM 9295 O O . VAL D 1 306 ? 14.077 7.867 -8.060 1.00 14.25 275 VAL F O 1
ATOM 9299 N N . ARG D 1 307 ? 15.733 8.357 -6.596 1.00 10.42 276 ARG F N 1
ATOM 9300 C CA . ARG D 1 307 ? 16.473 7.121 -6.862 1.00 11.62 276 ARG F CA 1
ATOM 9301 C C . ARG D 1 307 ? 15.829 5.935 -6.136 1.00 11.03 276 ARG F C 1
ATOM 9302 O O . ARG D 1 307 ? 15.592 5.981 -4.910 1.00 12.59 276 ARG F O 1
ATOM 9310 N N A GLU D 1 308 ? 15.635 4.840 -6.865 0.50 11.72 277 GLU F N 1
ATOM 9311 N N B GLU D 1 308 ? 15.664 4.852 -6.876 0.50 11.12 277 GLU F N 1
ATOM 9312 C CA A GLU D 1 308 ? 15.130 3.576 -6.276 0.50 12.52 277 GLU F CA 1
ATOM 9313 C CA B GLU D 1 308 ? 15.192 3.559 -6.315 0.50 11.96 277 GLU F CA 1
ATOM 9314 C C A GLU D 1 308 ? 16.141 3.105 -5.237 0.50 13.16 277 GLU F C 1
ATOM 9315 C C B GLU D 1 308 ? 16.170 3.097 -5.237 0.50 12.61 277 GLU F C 1
ATOM 9316 O O A GLU D 1 308 ? 17.340 3.091 -5.488 0.50 11.85 277 GLU F O 1
ATOM 9317 O O B GLU D 1 308 ? 17.381 3.087 -5.443 0.50 11.12 277 GLU F O 1
ATOM 9328 N N . PRO D 1 309 ? 15.718 2.624 -4.055 1.00 11.63 278 PRO F N 1
ATOM 9329 C CA . PRO D 1 309 ? 14.318 2.225 -3.801 1.00 10.63 278 PRO F CA 1
ATOM 9330 C C . PRO D 1 309 ? 13.270 3.238 -3.367 1.00 10.85 278 PRO F C 1
ATOM 9331 O O . PRO D 1 309 ? 12.141 2.848 -3.101 1.00 11.45 278 PRO F O 1
ATOM 9335 N N . LEU D 1 310 ? 13.590 4.524 -3.342 1.00 10.82 279 LEU F N 1
ATOM 9336 C CA . LEU D 1 310 ? 12.536 5.495 -3.017 1.00 11.13 279 LEU F CA 1
ATOM 9337 C C . LEU D 1 310 ? 11.443 5.362 -4.052 1.00 10.91 279 LEU F C 1
ATOM 9338 O O . LEU D 1 310 ? 11.734 5.282 -5.258 1.00 14.37 279 LEU F O 1
ATOM 9343 N N . PRO D 1 311 ? 10.173 5.308 -3.632 1.00 11.08 280 PRO F N 1
ATOM 9344 C CA . PRO D 1 311 ? 9.078 5.140 -4.578 1.00 12.89 280 PRO F CA 1
ATOM 9345 C C . PRO D 1 311 ? 8.725 6.405 -5.359 1.00 14.80 280 PRO F C 1
ATOM 9346 O O . PRO D 1 311 ? 8.604 7.504 -4.813 1.00 13.03 280 PRO F O 1
ATOM 9350 N N . ALA D 1 312 ? 8.521 6.208 -6.657 1.00 16.16 281 ALA F N 1
ATOM 9351 C CA . ALA D 1 312 ? 8.160 7.298 -7.593 1.00 17.10 281 ALA F CA 1
ATOM 9352 C C . ALA D 1 312 ? 6.693 7.655 -7.434 1.00 13.29 281 ALA F C 1
ATOM 9353 O O . ALA D 1 312 ? 5.856 6.819 -6.954 1.00 15.87 281 ALA F O 1
ATOM 9355 N N . LEU D 1 313 ? 6.366 8.896 -7.798 1.00 14.90 282 LEU F N 1
ATOM 9356 C CA . LEU D 1 313 ? 4.952 9.292 -7.906 1.00 14.25 282 LEU F CA 1
ATOM 9357 C C . LEU D 1 313 ? 4.204 8.365 -8.860 1.00 16.54 282 LEU F C 1
ATOM 9358 O O . LEU D 1 313 ? 4.794 7.931 -9.877 1.00 17.11 282 LEU F O 1
ATOM 9363 N N . VAL D 1 314 ? 2.922 8.153 -8.567 1.00 17.91 283 VAL F N 1
ATOM 9364 C CA . VAL D 1 314 ? 1.977 7.515 -9.517 1.00 18.52 283 VAL F CA 1
ATOM 9365 C C . VAL D 1 314 ? 1.033 8.594 -10.063 1.00 22.82 283 VAL F C 1
ATOM 9366 O O . VAL D 1 314 ? 1.003 9.724 -9.533 1.00 18.93 283 VAL F O 1
ATOM 9370 N N . ASP D 1 315 ? 0.234 8.247 -11.065 1.00 22.39 284 ASP F N 1
ATOM 9371 C CA . ASP D 1 315 ? -0.648 9.264 -11.702 1.00 23.28 284 ASP F CA 1
ATOM 9372 C C . ASP D 1 315 ? -1.574 9.910 -10.667 1.00 22.71 284 ASP F C 1
ATOM 9373 O O . ASP D 1 315 ? -1.758 11.149 -10.734 1.00 22.92 284 ASP F O 1
ATOM 9378 N N . GLU D 1 316 ? -2.094 9.123 -9.724 1.00 23.66 285 GLU F N 1
ATOM 9379 C CA . GLU D 1 316 ? -3.057 9.542 -8.675 1.00 30.22 285 GLU F CA 1
ATOM 9380 C C . GLU D 1 316 ? -2.394 10.587 -7.779 1.00 26.75 285 GLU F C 1
ATOM 9381 O O . GLU D 1 316 ? -3.090 11.397 -7.171 1.00 26.03 285 GLU F O 1
ATOM 9387 N N . ASP D 1 317 ? -1.066 10.633 -7.723 1.00 17.19 286 ASP F N 1
ATOM 9388 C CA . ASP D 1 317 ? -0.391 11.615 -6.837 1.00 16.47 286 ASP F CA 1
ATOM 9389 C C . ASP D 1 317 ? -0.415 13.025 -7.425 1.00 16.70 286 ASP F C 1
ATOM 9390 O O . ASP D 1 317 ? -0.106 13.986 -6.695 1.00 18.02 286 ASP F O 1
ATOM 9395 N N . MET D 1 318 ? -0.657 13.180 -8.733 1.00 17.94 287 MET F N 1
ATOM 9396 C CA . MET D 1 318 ? -0.484 14.532 -9.329 1.00 17.70 287 MET F CA 1
ATOM 9397 C C . MET D 1 318 ? -1.538 15.488 -8.753 1.00 16.19 287 MET F C 1
ATOM 9398 O O . MET D 1 318 ? -1.221 16.664 -8.694 1.00 18.93 287 MET F O 1
ATOM 9403 N N . GLU D 1 319 ? -2.708 15.035 -8.300 1.00 18.02 288 GLU F N 1
ATOM 9404 C CA . GLU D 1 319 ? -3.697 15.966 -7.683 1.00 19.57 288 GLU F CA 1
ATOM 9405 C C . GLU D 1 319 ? -3.133 16.480 -6.349 1.00 19.54 288 GLU F C 1
ATOM 9406 O O . GLU D 1 319 ? -3.325 17.663 -6.012 1.00 18.17 288 GLU F O 1
ATOM 9412 N N . ILE D 1 320 ? -2.431 15.627 -5.612 1.00 18.09 289 ILE F N 1
ATOM 9413 C CA . ILE D 1 320 ? -1.778 16.012 -4.330 1.00 17.10 289 ILE F CA 1
ATOM 9414 C C . ILE D 1 320 ? -0.646 17.004 -4.613 1.00 14.37 289 ILE F C 1
ATOM 9415 O O . ILE D 1 320 ? -0.548 18.028 -3.908 1.00 14.87 289 ILE F O 1
ATOM 9420 N N . VAL D 1 321 ? 0.189 16.728 -5.615 1.00 14.50 290 VAL F N 1
ATOM 9421 C CA . VAL D 1 321 ? 1.269 17.651 -6.037 1.00 14.49 290 VAL F CA 1
ATOM 9422 C C . VAL D 1 321 ? 0.679 19.025 -6.360 1.00 14.44 290 VAL F C 1
ATOM 9423 O O . VAL D 1 321 ? 1.170 20.038 -5.872 1.00 15.76 290 VAL F O 1
ATOM 9427 N N . LYS D 1 322 ? -0.362 19.062 -7.197 1.00 15.63 291 LYS F N 1
ATOM 9428 C CA . LYS D 1 322 ? -0.945 20.343 -7.620 1.00 16.73 291 LYS F CA 1
ATOM 9429 C C . LYS D 1 322 ? -1.542 21.095 -6.425 1.00 15.56 291 LYS F C 1
ATOM 9430 O O . LYS D 1 322 ? -1.371 22.319 -6.337 1.00 16.32 291 LYS F O 1
ATOM 9436 N N . GLU D 1 323 ? -2.206 20.379 -5.531 1.00 14.38 292 GLU F N 1
ATOM 9437 C CA . GLU D 1 323 ? -2.820 21.000 -4.341 1.00 15.60 292 GLU F CA 1
ATOM 9438 C C . GLU D 1 323 ? -1.719 21.570 -3.439 1.00 15.88 292 GLU F C 1
ATOM 9439 O O . GLU D 1 323 ? -1.831 22.742 -2.989 1.00 14.62 292 GLU F O 1
ATOM 9445 N N . ALA D 1 324 ? -0.666 20.799 -3.158 1.00 15.85 293 ALA F N 1
ATOM 9446 C CA . ALA D 1 324 ? 0.436 21.289 -2.305 1.00 12.87 293 ALA F CA 1
ATOM 9447 C C . ALA D 1 324 ? 1.112 22.501 -2.944 1.00 14.18 293 ALA F C 1
ATOM 9448 O O . ALA D 1 324 ? 1.452 23.442 -2.239 1.00 14.57 293 ALA F O 1
ATOM 9450 N N . ALA D 1 325 ? 1.313 22.474 -4.254 1.00 13.36 294 ALA F N 1
ATOM 9451 C CA . ALA D 1 325 ? 1.987 23.589 -4.946 1.00 14.52 294 ALA F CA 1
ATOM 9452 C C . ALA D 1 325 ? 1.129 24.834 -4.778 1.00 12.59 294 ALA F C 1
ATOM 9453 O O . ALA D 1 325 ? 1.701 25.923 -4.520 1.00 14.32 294 ALA F O 1
ATOM 9455 N N . GLN D 1 326 ? -0.201 24.714 -4.932 1.00 15.68 295 GLN F N 1
ATOM 9456 C CA . GLN D 1 326 ? -1.104 25.870 -4.763 1.00 14.05 295 GLN F CA 1
ATOM 9457 C C . GLN D 1 326 ? -1.098 26.336 -3.293 1.00 15.58 295 GLN F C 1
ATOM 9458 O O . GLN D 1 326 ? -1.091 27.560 -3.054 1.00 14.26 295 GLN F O 1
ATOM 9464 N N . MET D 1 327 ? -1.046 25.412 -2.329 1.00 13.90 296 MET F N 1
ATOM 9465 C CA . MET D 1 327 ? -1.002 25.789 -0.899 1.00 12.56 296 MET F CA 1
ATOM 9466 C C . MET D 1 327 ? 0.233 26.669 -0.638 1.00 12.21 296 MET F C 1
ATOM 9467 O O . MET D 1 327 ? 0.177 27.613 0.174 1.00 13.25 296 MET F O 1
ATOM 9472 N N . ILE D 1 328 ? 1.364 26.299 -1.231 1.00 11.04 297 ILE F N 1
ATOM 9473 C CA . ILE D 1 328 ? 2.620 27.062 -1.077 1.00 11.15 297 ILE F CA 1
ATOM 9474 C C . ILE D 1 328 ? 2.420 28.463 -1.653 1.00 12.37 297 ILE F C 1
ATOM 9475 O O . ILE D 1 328 ? 2.784 29.438 -0.998 1.00 13.30 297 ILE F O 1
ATOM 9480 N N . CYS D 1 329 ? 1.882 28.558 -2.870 1.00 14.08 298 CYS F N 1
ATOM 9481 C CA . CYS D 1 329 ? 1.676 29.886 -3.517 1.00 13.89 298 CYS F CA 1
ATOM 9482 C C . CYS D 1 329 ? 0.762 30.720 -2.635 1.00 13.67 298 CYS F C 1
ATOM 9483 O O . CYS D 1 329 ? 1.020 31.948 -2.453 1.00 15.36 298 CYS F O 1
ATOM 9486 N N . ASP D 1 330 ? -0.300 30.122 -2.104 1.00 14.10 299 ASP F N 1
ATOM 9487 C CA . ASP D 1 330 ? -1.298 30.866 -1.294 1.00 14.68 299 ASP F CA 1
ATOM 9488 C C . ASP D 1 330 ? -0.682 31.332 0.009 1.00 15.68 299 ASP F C 1
ATOM 9489 O O . ASP D 1 330 ? -0.915 32.485 0.426 1.00 14.67 299 ASP F O 1
ATOM 9494 N N . ALA D 1 331 ? 0.163 30.500 0.649 1.00 13.59 300 ALA F N 1
ATOM 9495 C CA . ALA D 1 331 ? 0.826 30.893 1.901 1.00 15.35 300 ALA F CA 1
ATOM 9496 C C . ALA D 1 331 ? 1.777 32.058 1.627 1.00 15.88 300 ALA F C 1
ATOM 9497 O O . ALA D 1 331 ? 1.864 32.968 2.456 1.00 14.95 300 ALA F O 1
ATOM 9499 N N . LYS D 1 332 ? 2.505 32.024 0.517 1.00 14.00 301 LYS F N 1
ATOM 9500 C CA . LYS D 1 332 ? 3.424 33.133 0.184 1.00 17.27 301 LYS F CA 1
ATOM 9501 C C . LYS D 1 332 ? 2.633 34.423 0.005 1.00 17.04 301 LYS F C 1
ATOM 9502 O O . LYS D 1 332 ? 3.051 35.466 0.518 1.00 18.32 301 LYS F O 1
ATOM 9508 N N . LYS D 1 333 ? 1.489 34.353 -0.672 1.00 16.64 302 LYS F N 1
ATOM 9509 C CA . LYS D 1 333 ? 0.683 35.575 -0.883 1.00 17.24 302 LYS F CA 1
ATOM 9510 C C . LYS D 1 333 ? 0.162 36.070 0.457 1.00 17.84 302 LYS F C 1
ATOM 9511 O O . LYS D 1 333 ? 0.054 37.320 0.673 1.00 19.66 302 LYS F O 1
ATOM 9517 N N . LYS D 1 334 ? -0.180 35.181 1.384 1.00 17.26 303 LYS F N 1
ATOM 9518 C CA . LYS D 1 334 ? -0.734 35.581 2.681 1.00 16.20 303 LYS F CA 1
ATOM 9519 C C . LYS D 1 334 ? 0.353 36.181 3.578 1.00 19.79 303 LYS F C 1
ATOM 9520 O O . LYS D 1 334 ? 0.079 37.178 4.278 1.00 19.73 303 LYS F O 1
ATOM 9526 N N . PHE D 1 335 ? 1.548 35.604 3.614 1.00 18.43 304 PHE F N 1
ATOM 9527 C CA . PHE D 1 335 ? 2.517 35.882 4.701 1.00 16.67 304 PHE F CA 1
ATOM 9528 C C . PHE D 1 335 ? 3.695 36.760 4.301 1.00 16.75 304 PHE F C 1
ATOM 9529 O O . PHE D 1 335 ? 4.326 37.274 5.224 1.00 20.73 304 PHE F O 1
ATOM 9537 N N A LEU D 1 336 ? 3.985 36.946 3.013 0.50 18.41 305 LEU F N 1
ATOM 9538 N N B LEU D 1 336 ? 4.036 36.842 3.013 0.50 20.22 305 LEU F N 1
ATOM 9539 C CA A LEU D 1 336 ? 5.177 37.726 2.598 0.50 18.89 305 LEU F CA 1
ATOM 9540 C CA B LEU D 1 336 ? 5.259 37.564 2.566 0.50 21.37 305 LEU F CA 1
ATOM 9541 C C A LEU D 1 336 ? 4.785 39.189 2.356 0.50 22.49 305 LEU F C 1
ATOM 9542 C C B LEU D 1 336 ? 4.923 39.045 2.344 0.50 28.69 305 LEU F C 1
ATOM 9543 O O A LEU D 1 336 ? 3.614 39.528 2.279 0.50 14.70 305 LEU F O 1
ATOM 9544 O O B LEU D 1 336 ? 5.843 39.861 2.268 0.50 22.79 305 LEU F O 1
#